Protein AF-A0A820EUN9-F1 (afdb_monomer)

Mean predicted aligned error: 24.23 Å

Foldseek 3Di:
DDFDDDPNFTWDWDADPQGKIWIWPGDPQQFIWIDHPPDPDTDTQEHHDATFQEWDQAPQRKIWGDHQQQQFIKIDRSVPVDNDIDTQEAPSDDDPFQLHAHRWHYWDADQQRWIWIQSFCLQFIWIGHPPRNGTDTQAADPDPPADHAHRWQYWDADPVGWIWICRFQQQFIWIQDPVHIDTDAQNVGDDLDLGTAHRWHDWDADPQGWIWIDRPVNRDIHTHGPPDLPLDWFAAFADAFLDWAWDLFWDFLWACVAQNAFWAEWTATQQRWIWIQHQVQQWIFIDGPPDSHGPDIQRPLGHRWHYWDAGNQRWIWIWRCAPPQFIWIDHVVDNDIDGQAGHNGTFLEWDQASQRKIWGDHQQQQFIWIDHSVDPDRDIDTQAADSDADDFQLTAHRWHYWDADNQRWIWTQGQVQQFIWIAGPPRSGTDTQEADPDPQEDHAHRWHYWDAHPVGKIWIRRQQLQFIWIAGPNYIDTRAQVVSDADDGRRTAHRWHYWGAHNQGWIWICSNNSSTIIIIGTDPLFKDFDALFQEWEADQQRKIWTFRFVVQWIFIDGPSDNHGPDIQHDQQNGWRYWDADPQRWIWTWSFAVQQFIWTDGPPDNDIDTQAHHPGTFNYWDQDLQRKIWGQPQQQQFIWIDRSVDPDRDIDTPAADSDDDDFQRTAHRWAAWDQALLRWIWIQSQVQQFIWTAGPPHNGTDTDAAPPDPPHDHAHRFHYWDADLLGWIKTDRFVQQFIWIQDPVGIDTDAQPPSDADDDLRHAHRWHYWYAHNQGWIWICRRVSRTIGTHDPDPDPPDDDDDDDDDDDDDDDDDDDDDDDDDPPPPDDDPDDDDDDDDDDDDDPPPPDDDDPQADPWQEWDQDSNRKIWIWRPAPQQFIWIDDPPPNDIHTFARHNGTFNYWDQDSNQWTWGDDQQQQFIWTDRGPPPDRYTDTDAAPSDADDFQRHAHRWAAWDADSQRWIWIQRQVQQFIWTDGPPRSGTDTPAAPPDPPADHAHRWHEWDADPVGWIWIRRFQQQFIWIQDPVHIDTDAQNVGADLRLRTAHRWHYWDADPQGWIWIRRPVNRDIHTHHDDDDDDDADDFDWDWDKDDDDDDPPDFDDLPDWIWTWIWTWHDDPDDDTDTATATETEDDDDDPDDDDDDPDDDDDGHYDYDYSPPDDPAGWDKDKDKDDDDDDDDDPPDDIGIDIDTDDTDDDPDDDDDDDDDDDDDDDDDDDDDDDDDDPDPPDDDPPPDDDDDDDDADDWDDDDPDPDTDGDDDDDDPDPPDDDDDDD

Structure (mmCIF, N/CA/C/O backbone):
data_AF-A0A820EUN9-F1
#
_entry.id   AF-A0A820EUN9-F1
#
loop_
_atom_site.group_PDB
_atom_site.id
_atom_site.type_symbol
_atom_site.label_atom_id
_atom_site.label_alt_id
_atom_site.label_comp_id
_atom_site.label_asym_id
_atom_site.label_entity_id
_atom_site.label_seq_id
_atom_site.pdbx_PDB_ins_code
_atom_site.Cartn_x
_atom_site.Cartn_y
_atom_site.Cartn_z
_atom_site.occupancy
_atom_site.B_iso_or_equiv
_atom_site.auth_seq_id
_atom_site.auth_comp_id
_atom_site.auth_asym_id
_atom_site.auth_atom_id
_atom_site.pdbx_PDB_model_num
ATOM 1 N N . MET A 1 1 ? 30.748 1.445 8.671 1.00 37.03 1 MET A N 1
ATOM 2 C CA . MET A 1 1 ? 32.093 1.255 9.266 1.00 37.03 1 MET A CA 1
ATOM 3 C C . MET A 1 1 ? 33.019 2.344 8.739 1.00 37.03 1 MET A C 1
ATOM 5 O O . MET A 1 1 ? 32.962 2.631 7.552 1.00 37.03 1 MET A O 1
ATOM 9 N N . VAL A 1 2 ? 33.843 2.969 9.583 1.00 28.66 2 VAL A N 1
ATOM 10 C CA . VAL A 1 2 ? 34.881 3.921 9.140 1.00 28.66 2 VAL A CA 1
ATOM 11 C C . VAL A 1 2 ? 36.218 3.408 9.662 1.00 28.66 2 VAL A C 1
ATOM 13 O O . VAL A 1 2 ? 36.414 3.381 10.872 1.00 28.66 2 VAL A O 1
ATOM 16 N N . SER A 1 3 ? 37.134 2.998 8.780 1.00 34.78 3 SER A N 1
ATOM 17 C CA . SER A 1 3 ? 38.537 2.785 9.157 1.00 34.78 3 SER A CA 1
ATOM 18 C C . SER A 1 3 ? 39.297 4.093 8.944 1.00 34.78 3 SER A C 1
ATOM 20 O O . SER A 1 3 ? 39.380 4.580 7.815 1.00 34.78 3 SER A O 1
ATOM 22 N N . ARG A 1 4 ? 39.856 4.679 10.004 1.00 33.19 4 ARG A N 1
ATOM 23 C CA . ARG A 1 4 ? 40.795 5.807 9.895 1.00 33.19 4 ARG A CA 1
ATOM 24 C C . ARG A 1 4 ? 42.144 5.365 10.447 1.00 33.19 4 ARG A C 1
ATOM 26 O O . ARG A 1 4 ? 42.209 4.839 11.553 1.00 33.19 4 ARG A O 1
ATOM 33 N N . TYR A 1 5 ? 43.213 5.618 9.696 1.00 35.75 5 TYR A N 1
ATOM 34 C CA . TYR A 1 5 ? 44.580 5.496 10.194 1.00 35.75 5 TYR A CA 1
ATOM 35 C C . TYR A 1 5 ? 44.823 6.590 11.239 1.00 35.75 5 TYR A C 1
ATOM 37 O O . TYR A 1 5 ? 44.956 7.763 10.896 1.00 35.75 5 TYR A O 1
ATOM 45 N N . PHE A 1 6 ? 44.888 6.215 12.514 1.00 30.58 6 PHE A N 1
ATOM 46 C CA . PHE A 1 6 ? 45.492 7.051 13.547 1.00 30.58 6 PHE A CA 1
ATOM 47 C C . PHE A 1 6 ? 46.858 6.449 13.881 1.00 30.58 6 PHE A C 1
ATOM 49 O O . PHE A 1 6 ? 46.941 5.344 14.404 1.00 30.58 6 PHE A O 1
ATOM 56 N N . ASN A 1 7 ? 47.935 7.175 13.562 1.00 33.03 7 ASN A N 1
ATOM 57 C CA . ASN A 1 7 ? 49.310 6.879 13.986 1.00 33.03 7 ASN A CA 1
ATOM 58 C C . ASN A 1 7 ? 49.749 5.411 13.802 1.00 33.03 7 ASN A C 1
ATOM 60 O O . ASN A 1 7 ? 49.967 4.700 14.780 1.00 33.03 7 ASN A O 1
ATOM 64 N N . ASN A 1 8 ? 49.911 4.967 12.550 1.00 39.81 8 ASN A N 1
ATOM 65 C CA . ASN A 1 8 ? 50.436 3.640 12.180 1.00 39.81 8 ASN A CA 1
ATOM 66 C C . ASN A 1 8 ? 49.661 2.414 12.710 1.00 39.81 8 ASN A C 1
ATOM 68 O O . ASN A 1 8 ? 50.105 1.291 12.481 1.00 39.81 8 ASN A O 1
ATOM 72 N N . ASN A 1 9 ? 48.500 2.595 13.345 1.00 47.59 9 ASN A N 1
ATOM 73 C CA . ASN A 1 9 ? 47.634 1.507 13.790 1.00 47.59 9 ASN A CA 1
ATOM 74 C C . ASN A 1 9 ? 46.301 1.544 13.028 1.00 47.59 9 ASN A C 1
ATOM 76 O O . ASN A 1 9 ? 45.636 2.581 12.962 1.00 47.59 9 ASN A O 1
ATOM 80 N N . ASN A 1 10 ? 45.914 0.402 12.450 1.00 53.12 10 ASN A N 1
ATOM 81 C CA . ASN A 1 10 ? 44.586 0.210 11.871 1.00 53.12 10 ASN A CA 1
ATOM 82 C C . ASN A 1 10 ? 43.562 0.202 13.005 1.00 53.12 10 ASN A C 1
ATOM 84 O O . ASN A 1 10 ? 43.618 -0.666 13.871 1.00 53.12 10 ASN A O 1
ATOM 88 N N . VAL A 1 11 ? 42.644 1.167 12.999 1.00 59.91 11 VAL A N 1
ATOM 89 C CA . VAL A 1 11 ? 41.525 1.209 13.941 1.00 59.91 11 VAL A CA 1
ATOM 90 C C . VAL A 1 11 ? 40.264 0.820 13.182 1.00 59.91 11 VAL A C 1
ATOM 92 O O . VAL A 1 11 ? 39.838 1.529 12.265 1.00 59.91 11 VAL A O 1
ATOM 95 N N . ILE A 1 12 ? 39.688 -0.323 13.552 1.00 68.81 12 ILE A N 1
ATOM 96 C CA . ILE A 1 12 ? 38.407 -0.800 13.027 1.00 68.81 12 ILE A CA 1
ATOM 97 C C . ILE A 1 12 ? 37.318 -0.477 14.038 1.00 68.81 12 ILE A C 1
ATOM 99 O O . ILE A 1 12 ? 37.486 -0.682 15.240 1.00 68.81 12 ILE A O 1
ATOM 103 N N . LEU A 1 13 ? 36.212 0.045 13.515 1.00 76.44 13 LEU A N 1
ATOM 104 C CA . LEU A 1 13 ? 35.053 0.493 14.267 1.00 76.44 13 LEU A CA 1
ATOM 105 C C . LEU A 1 13 ? 33.819 -0.285 13.817 1.00 76.44 13 LEU A C 1
ATOM 107 O O . LEU A 1 13 ? 33.477 -0.253 12.630 1.00 76.44 13 LEU A O 1
ATOM 111 N N . PHE A 1 14 ? 33.106 -0.875 14.769 1.00 77.56 14 PHE A N 1
ATOM 112 C CA . PHE A 1 14 ? 31.757 -1.391 14.564 1.00 77.56 14 PHE A CA 1
ATOM 113 C C . PHE A 1 14 ? 30.780 -0.649 15.477 1.00 77.56 14 PHE A C 1
ATOM 115 O O . PHE A 1 14 ? 31.081 -0.409 16.644 1.00 77.56 14 PHE A O 1
ATOM 122 N N . VAL A 1 15 ? 29.620 -0.271 14.942 1.00 75.81 15 VAL A N 1
ATOM 123 C CA . VAL A 1 15 ? 28.554 0.389 15.703 1.00 75.81 15 VAL A CA 1
ATOM 124 C C . VAL A 1 15 ? 27.322 -0.494 15.619 1.00 75.81 15 VAL A C 1
ATOM 126 O O . VAL A 1 15 ? 26.925 -0.888 14.527 1.00 75.81 15 VAL A O 1
ATOM 129 N N . THR A 1 16 ? 26.766 -0.828 16.776 1.00 75.31 16 THR A N 1
ATOM 130 C CA . THR A 1 16 ? 25.530 -1.611 16.894 1.00 75.31 16 THR A CA 1
ATOM 131 C C . THR A 1 16 ? 24.297 -0.717 16.755 1.00 75.31 16 THR A C 1
ATOM 133 O O . THR A 1 16 ? 24.375 0.491 16.984 1.00 75.31 16 THR A O 1
ATOM 136 N N . ASP A 1 17 ? 23.136 -1.312 16.479 1.00 66.06 17 ASP A N 1
ATOM 137 C CA . ASP A 1 17 ? 21.854 -0.593 16.387 1.00 66.06 17 ASP A CA 1
ATOM 138 C C . ASP A 1 17 ? 21.436 0.077 17.708 1.00 66.06 17 ASP A C 1
ATOM 140 O O . ASP A 1 17 ? 20.682 1.047 17.715 1.00 66.06 17 ASP A O 1
ATOM 144 N N . THR A 1 18 ? 21.955 -0.398 18.846 1.00 69.81 18 THR A N 1
ATOM 145 C CA . THR A 1 18 ? 21.745 0.222 20.164 1.00 69.81 18 THR A CA 1
ATOM 146 C C . THR A 1 18 ? 22.641 1.440 20.405 1.00 69.81 18 THR A C 1
ATOM 148 O O . THR A 1 18 ? 22.546 2.064 21.460 1.00 69.81 18 THR A O 1
ATOM 151 N N . GLY A 1 19 ? 23.510 1.787 19.449 1.00 71.06 19 GLY A N 1
ATOM 152 C CA . GLY A 1 19 ? 24.453 2.900 19.545 1.00 71.06 19 GLY A CA 1
ATOM 153 C C . GLY A 1 19 ? 25.749 2.570 20.292 1.00 71.06 19 GLY A C 1
ATOM 154 O O . GLY A 1 19 ? 26.539 3.479 20.546 1.00 71.06 19 GLY A O 1
ATOM 155 N N . ASP A 1 20 ? 25.995 1.299 20.637 1.00 81.25 20 ASP A N 1
ATOM 156 C CA . ASP A 1 20 ? 27.272 0.892 21.229 1.00 81.25 20 ASP A CA 1
ATOM 157 C C . ASP A 1 20 ? 28.369 0.851 20.167 1.00 81.25 20 ASP A C 1
ATOM 159 O O . ASP A 1 20 ? 28.177 0.308 19.074 1.00 81.25 20 ASP A O 1
ATOM 163 N N . ILE A 1 21 ? 29.534 1.382 20.525 1.00 82.62 21 ILE A N 1
ATOM 164 C CA . ILE A 1 21 ? 30.688 1.532 19.648 1.00 82.62 21 ILE A CA 1
ATOM 165 C C . ILE A 1 21 ? 31.792 0.578 20.105 1.00 82.62 21 ILE A C 1
ATOM 167 O O . ILE A 1 21 ? 32.268 0.674 21.235 1.00 82.62 21 ILE A O 1
ATOM 171 N N . TYR A 1 22 ? 32.233 -0.304 19.214 1.00 83.94 22 TYR A N 1
ATOM 172 C CA . TYR A 1 22 ? 33.340 -1.229 19.434 1.00 83.94 22 TYR A CA 1
ATOM 173 C C . TYR A 1 22 ? 34.546 -0.804 18.602 1.00 83.94 22 TYR A C 1
ATOM 175 O O . TYR A 1 22 ? 34.419 -0.553 17.402 1.00 83.94 22 TYR A O 1
ATOM 183 N N . VAL A 1 23 ? 35.710 -0.728 19.242 1.00 83.12 23 VAL A N 1
ATOM 184 C CA . VAL A 1 23 ? 36.956 -0.262 18.627 1.00 83.12 23 VAL A CA 1
ATOM 185 C C . VAL A 1 23 ? 38.078 -1.246 18.929 1.00 83.12 23 VAL A C 1
ATOM 187 O O . VAL A 1 23 ? 38.307 -1.573 20.095 1.00 83.12 23 VAL A O 1
ATOM 190 N N . ASP A 1 24 ? 38.813 -1.683 17.904 1.00 81.31 24 ASP A N 1
ATOM 191 C CA . ASP A 1 24 ? 40.098 -2.360 18.121 1.00 81.31 24 ASP A CA 1
ATOM 192 C C . ASP A 1 24 ? 41.135 -1.350 18.633 1.00 81.31 24 ASP A C 1
ATOM 194 O O . ASP A 1 24 ? 41.445 -0.364 17.961 1.00 81.31 24 ASP A O 1
ATOM 198 N N . ASN A 1 25 ? 41.672 -1.596 19.832 1.00 71.31 25 ASN A N 1
ATOM 199 C CA . ASN A 1 25 ? 42.659 -0.728 20.469 1.00 71.31 25 ASN A CA 1
ATOM 200 C C . ASN A 1 25 ? 44.118 -1.137 20.149 1.00 71.31 25 ASN A C 1
ATOM 202 O O . ASN A 1 25 ? 45.061 -0.680 20.801 1.00 71.31 25 ASN A O 1
ATOM 206 N N . GLY A 1 26 ? 44.315 -1.982 19.130 1.00 62.03 26 GLY A N 1
ATOM 207 C CA . GLY A 1 26 ? 45.585 -2.207 18.443 1.00 62.03 26 GLY A CA 1
ATOM 208 C C . GLY A 1 26 ? 46.664 -2.966 19.235 1.00 62.03 26 GLY A C 1
ATOM 209 O O . GLY A 1 26 ? 46.439 -3.520 20.315 1.00 62.03 26 GLY A O 1
ATOM 210 N N . TYR A 1 27 ? 47.884 -2.980 18.671 1.00 57.69 27 TYR A N 1
ATOM 211 C CA . TYR A 1 27 ? 49.023 -3.829 19.081 1.00 57.69 27 TYR A CA 1
ATOM 212 C C . TYR A 1 27 ? 49.457 -3.646 20.548 1.00 57.69 27 TYR A C 1
ATOM 214 O O . TYR A 1 27 ? 50.031 -4.558 21.138 1.00 57.69 27 TYR A O 1
ATOM 222 N N . SER A 1 28 ? 49.205 -2.477 21.145 1.00 56.16 28 SER A N 1
ATOM 223 C CA . SER A 1 28 ? 49.666 -2.125 22.493 1.00 56.16 28 SER A CA 1
ATOM 224 C C . SER A 1 28 ? 48.786 -2.673 23.618 1.00 56.16 28 SER A C 1
ATOM 226 O O . SER A 1 28 ? 49.301 -2.890 24.711 1.00 56.16 28 SER A O 1
ATOM 228 N N . ASN A 1 29 ? 47.493 -2.914 23.369 1.00 62.09 29 ASN A N 1
ATOM 229 C CA . ASN A 1 29 ? 46.541 -3.341 24.403 1.00 62.09 29 ASN A CA 1
ATOM 230 C C . ASN A 1 29 ? 45.864 -4.690 24.119 1.00 62.09 29 ASN A C 1
ATOM 232 O O . ASN A 1 29 ? 45.237 -5.223 25.035 1.00 62.09 29 ASN A O 1
ATOM 236 N N . SER A 1 30 ? 46.020 -5.257 22.909 1.00 74.75 30 SER A N 1
ATOM 237 C CA . SER A 1 30 ? 45.585 -6.629 22.579 1.00 74.75 30 SER A CA 1
ATOM 238 C C . SER A 1 30 ? 44.122 -6.896 22.969 1.00 74.75 30 SER A C 1
ATOM 240 O O . SER A 1 30 ? 43.786 -7.923 23.567 1.00 74.75 30 SER A O 1
ATOM 242 N N . ARG A 1 31 ? 43.248 -5.913 22.713 1.00 79.81 31 ARG A N 1
ATOM 243 C CA . ARG A 1 31 ? 41.840 -5.960 23.110 1.00 79.81 31 ARG A CA 1
ATOM 244 C C . ARG A 1 31 ? 40.953 -5.048 22.263 1.00 79.81 31 ARG A C 1
ATOM 246 O O . ARG A 1 31 ? 41.402 -4.004 21.792 1.00 79.81 31 ARG A O 1
ATOM 253 N N . VAL A 1 32 ? 39.678 -5.412 22.171 1.00 84.56 32 VAL A N 1
ATOM 254 C CA . VAL A 1 32 ? 38.601 -4.554 21.660 1.00 84.56 32 VAL A CA 1
ATOM 255 C C . VAL A 1 32 ? 37.909 -3.888 22.841 1.00 84.56 32 VAL A C 1
ATOM 257 O O . VAL A 1 32 ? 37.566 -4.558 23.816 1.00 84.56 32 VAL A O 1
ATOM 260 N N . ASP A 1 33 ? 37.702 -2.580 22.744 1.00 85.12 33 ASP A N 1
ATOM 261 C CA . ASP A 1 33 ? 37.037 -1.762 23.755 1.00 85.12 33 ASP A CA 1
ATOM 262 C C . ASP A 1 33 ? 35.626 -1.370 23.284 1.00 85.12 33 ASP A C 1
ATOM 264 O O . ASP A 1 33 ? 35.404 -1.106 22.101 1.00 85.12 33 ASP A O 1
ATOM 268 N N . LYS A 1 34 ? 34.674 -1.321 24.222 1.00 85.31 34 LYS A N 1
ATOM 269 C CA . LYS A 1 34 ? 33.277 -0.926 24.012 1.00 85.31 34 LYS A CA 1
ATOM 270 C C . LYS A 1 34 ? 32.988 0.414 24.689 1.00 85.31 34 LYS A C 1
ATOM 272 O O . LYS A 1 34 ? 33.252 0.574 25.881 1.00 85.31 34 LYS A O 1
ATOM 277 N N . TRP A 1 35 ? 32.375 1.338 23.957 1.00 84.62 35 TRP A N 1
ATOM 278 C CA . TRP A 1 35 ? 31.756 2.561 24.470 1.00 84.62 35 TRP A CA 1
ATOM 279 C C . TRP A 1 35 ? 30.239 2.441 24.367 1.00 84.62 35 TRP A C 1
ATOM 281 O O . TRP A 1 35 ? 29.717 2.064 23.320 1.00 84.62 35 TRP A O 1
ATOM 291 N N . THR A 1 36 ? 29.540 2.788 25.444 1.00 77.81 36 THR A N 1
ATOM 292 C CA . THR A 1 36 ? 28.076 2.918 25.433 1.00 77.81 36 THR A CA 1
ATOM 293 C C . THR A 1 36 ? 27.695 4.367 25.151 1.00 77.81 36 THR A C 1
ATOM 295 O O . THR A 1 36 ? 28.431 5.273 25.546 1.00 77.81 36 THR A O 1
ATOM 298 N N . SER A 1 37 ? 26.552 4.604 24.503 1.00 60.75 37 SER A N 1
ATOM 299 C CA . SER A 1 37 ? 26.139 5.920 23.974 1.00 60.75 37 SER A CA 1
ATOM 300 C C . SER A 1 37 ? 26.116 7.074 24.996 1.00 60.75 37 SER A C 1
ATOM 302 O O . SER A 1 37 ? 26.080 8.236 24.602 1.00 60.75 37 SER A O 1
ATOM 304 N N . ASN A 1 38 ? 26.167 6.769 26.299 1.00 59.81 38 ASN A N 1
ATOM 305 C CA . ASN A 1 38 ? 26.073 7.730 27.401 1.00 59.81 38 ASN A CA 1
ATOM 306 C C . ASN A 1 38 ? 27.348 7.818 28.269 1.00 59.81 38 ASN A C 1
ATOM 308 O O . ASN A 1 38 ? 27.311 8.443 29.330 1.00 59.81 38 ASN A O 1
ATOM 312 N N . THR A 1 39 ? 28.468 7.194 27.873 1.00 64.81 39 THR A N 1
ATOM 313 C CA . THR A 1 39 ? 29.705 7.166 28.678 1.00 64.81 39 THR A CA 1
ATOM 314 C C . THR A 1 39 ? 30.912 7.741 27.939 1.00 64.81 39 THR A C 1
ATOM 316 O O . THR A 1 39 ? 31.149 7.465 26.768 1.00 64.81 39 THR A O 1
ATOM 319 N N . THR A 1 40 ? 31.743 8.508 28.651 1.00 71.75 40 THR A N 1
ATOM 320 C CA . THR A 1 40 ? 33.036 9.003 28.138 1.00 71.75 40 THR A CA 1
ATOM 321 C C . THR A 1 40 ? 34.181 8.000 28.325 1.00 71.75 40 THR A C 1
ATOM 323 O O . THR A 1 40 ? 35.262 8.192 27.771 1.00 71.75 40 THR A O 1
ATOM 326 N N . SER A 1 41 ? 33.955 6.920 29.080 1.00 72.69 41 SER A N 1
ATOM 327 C CA . SER A 1 41 ? 34.908 5.830 29.315 1.00 72.69 41 SER A CA 1
ATOM 328 C C . SER A 1 41 ? 34.514 4.555 28.567 1.00 72.69 41 SER A C 1
ATOM 330 O O . SER A 1 41 ? 33.331 4.200 28.548 1.00 72.69 41 SER A O 1
ATOM 332 N N . SER A 1 42 ? 35.506 3.847 28.018 1.00 79.69 42 SER A N 1
ATOM 333 C CA . SER A 1 42 ? 35.346 2.490 27.489 1.00 79.69 42 SER A CA 1
ATOM 334 C C . SER A 1 42 ? 35.486 1.416 28.557 1.00 79.69 42 SER A C 1
ATOM 336 O O . SER A 1 42 ? 36.167 1.601 29.567 1.00 79.69 42 SER A O 1
ATOM 338 N N . ILE A 1 43 ? 34.903 0.254 28.271 1.00 81.88 43 ILE A N 1
ATOM 339 C CA . ILE A 1 43 ? 35.167 -1.003 28.973 1.00 81.88 43 ILE A CA 1
ATOM 340 C C . ILE A 1 43 ? 35.787 -2.030 28.008 1.00 81.88 43 ILE A C 1
ATOM 342 O O . ILE A 1 43 ? 35.388 -2.068 26.842 1.00 81.88 43 ILE A O 1
ATOM 346 N N . PRO A 1 44 ? 36.741 -2.869 28.451 1.00 80.88 44 PRO A N 1
ATOM 347 C CA . PRO A 1 44 ? 37.246 -3.973 27.636 1.00 80.88 44 PRO A CA 1
ATOM 348 C C . PRO A 1 44 ? 36.132 -4.968 27.294 1.00 80.88 44 PRO A C 1
ATOM 350 O O . PRO A 1 44 ? 35.441 -5.448 28.189 1.00 80.88 44 PRO A O 1
ATOM 353 N N . ALA A 1 45 ? 35.979 -5.278 26.008 1.00 78.62 45 ALA A N 1
ATOM 354 C CA . ALA A 1 45 ? 34.972 -6.201 25.482 1.00 78.62 45 ALA A CA 1
ATOM 355 C C . ALA A 1 45 ? 35.554 -7.582 25.139 1.00 78.62 45 ALA A C 1
ATOM 357 O O . ALA A 1 45 ? 34.897 -8.603 25.323 1.00 78.62 45 ALA A O 1
ATOM 358 N N . MET A 1 46 ? 36.795 -7.644 24.647 1.00 81.94 46 MET A N 1
ATOM 359 C CA . MET A 1 46 ? 37.466 -8.907 24.314 1.00 81.94 46 MET A CA 1
ATOM 360 C C . MET A 1 46 ? 38.980 -8.736 24.389 1.00 81.94 46 MET A C 1
ATOM 362 O O . MET A 1 46 ? 39.502 -7.784 23.820 1.00 81.94 46 MET A O 1
ATOM 366 N N . TYR A 1 47 ? 39.681 -9.676 25.028 1.00 79.88 47 TYR A N 1
ATOM 367 C CA . TYR A 1 47 ? 41.144 -9.776 24.990 1.00 79.88 47 TYR A CA 1
ATOM 368 C C . TYR A 1 47 ? 41.565 -10.811 23.948 1.00 79.88 47 TYR A C 1
ATOM 370 O O . TYR A 1 47 ? 40.988 -11.894 23.901 1.00 79.88 47 TYR A O 1
ATOM 378 N N . MET A 1 48 ? 42.573 -10.508 23.135 1.00 77.75 48 MET A N 1
ATOM 379 C CA . MET A 1 48 ? 43.005 -11.366 22.029 1.00 77.75 48 MET A CA 1
ATOM 380 C C . MET A 1 48 ? 44.515 -11.310 21.831 1.00 77.75 48 MET A C 1
ATOM 382 O O . MET A 1 48 ? 45.147 -10.294 22.081 1.00 77.75 48 MET A O 1
ATOM 386 N N . CYS A 1 49 ? 45.110 -12.391 21.337 1.00 68.19 49 CYS A N 1
ATOM 387 C CA . CYS A 1 49 ? 46.503 -12.370 20.908 1.00 68.19 49 CYS A CA 1
ATOM 388 C C . CYS A 1 49 ? 46.543 -11.934 19.439 1.00 68.19 49 CYS A C 1
ATOM 390 O O . CYS A 1 49 ? 46.400 -12.776 18.564 1.00 68.19 49 CYS A O 1
ATOM 392 N N . GLY A 1 50 ? 46.700 -10.638 19.156 1.00 72.75 50 GLY A N 1
ATOM 393 C CA . GLY A 1 50 ? 46.815 -10.120 17.784 1.00 72.75 50 GLY A CA 1
ATOM 394 C C . GLY A 1 50 ? 45.946 -8.895 17.496 1.00 72.75 50 GLY A C 1
ATOM 395 O O . GLY A 1 50 ? 45.280 -8.375 18.383 1.00 72.75 50 GLY A O 1
ATOM 396 N N . GLN A 1 51 ? 45.999 -8.428 16.247 1.00 76.81 51 GLN A N 1
ATOM 397 C CA . GLN A 1 51 ? 45.191 -7.314 15.741 1.00 76.81 51 GLN A CA 1
ATOM 398 C C . GLN A 1 51 ? 43.935 -7.815 15.036 1.00 76.81 51 GLN A C 1
ATOM 400 O O . GLN A 1 51 ? 43.977 -8.838 14.344 1.00 76.81 51 GLN A O 1
ATOM 405 N N . CYS A 1 52 ? 42.862 -7.036 15.146 1.00 83.00 52 CYS A N 1
ATOM 406 C CA . CYS A 1 52 ? 41.602 -7.320 14.493 1.00 83.00 52 CYS A CA 1
ATOM 407 C C . CYS A 1 52 ? 41.526 -6.637 13.125 1.00 83.00 52 CYS A C 1
ATOM 409 O O . CYS A 1 52 ? 41.655 -5.419 13.033 1.00 83.00 52 CYS A O 1
ATOM 411 N N . TYR A 1 53 ? 41.294 -7.403 12.056 1.00 83.06 53 TYR A N 1
ATOM 412 C CA . TYR A 1 53 ? 41.195 -6.872 10.684 1.00 83.06 53 TYR A CA 1
ATOM 413 C C . TYR A 1 53 ? 39.764 -6.847 10.127 1.00 83.06 53 TYR A C 1
ATOM 415 O O . TYR A 1 53 ? 39.516 -6.292 9.056 1.00 83.06 53 TYR A O 1
ATOM 423 N N . GLY A 1 54 ? 38.816 -7.377 10.889 1.00 86.50 54 GLY A N 1
ATOM 424 C CA . GLY A 1 54 ? 37.389 -7.365 10.624 1.00 86.50 54 GLY A CA 1
ATOM 425 C C . GLY A 1 54 ? 36.667 -7.557 11.946 1.00 86.50 54 GLY A C 1
ATOM 426 O O . GLY A 1 54 ? 37.001 -8.469 12.699 1.00 86.50 54 GLY A O 1
ATOM 427 N N . LEU A 1 55 ? 35.719 -6.669 12.235 1.00 87.44 55 LEU A N 1
ATOM 428 C CA . LEU A 1 55 ? 34.999 -6.614 13.501 1.00 87.44 55 LEU A CA 1
ATOM 429 C C . LEU A 1 55 ? 33.501 -6.640 13.211 1.00 87.44 55 LEU A C 1
ATOM 431 O O . LEU A 1 55 ? 33.021 -5.839 12.409 1.00 87.44 55 LEU A O 1
ATOM 435 N N . PHE A 1 56 ? 32.772 -7.535 13.867 1.00 88.81 56 PHE A N 1
ATOM 436 C CA . PHE A 1 56 ? 31.323 -7.634 13.715 1.00 88.81 56 PHE A CA 1
ATOM 437 C C . PHE A 1 56 ? 30.686 -8.038 15.040 1.00 88.81 56 PHE A C 1
ATOM 439 O O . PHE A 1 56 ? 31.233 -8.882 15.748 1.00 88.81 56 PHE A O 1
ATOM 446 N N . VAL A 1 57 ? 29.543 -7.448 15.383 1.00 87.06 57 VAL A N 1
ATOM 447 C CA . VAL A 1 57 ? 28.725 -7.894 16.517 1.00 87.06 57 VAL A CA 1
ATOM 448 C C . VAL A 1 57 ? 27.413 -8.415 15.961 1.00 87.06 57 VAL A C 1
ATOM 450 O O . VAL A 1 57 ? 26.699 -7.677 15.287 1.00 87.06 57 VAL A O 1
ATOM 453 N N . ASP A 1 58 ? 27.114 -9.686 16.217 1.00 84.88 58 ASP A N 1
ATOM 454 C CA . ASP A 1 58 ? 25.871 -10.297 15.749 1.00 84.88 58 ASP A CA 1
ATOM 455 C C . ASP A 1 58 ? 24.662 -9.932 16.629 1.00 84.88 58 ASP A C 1
ATOM 457 O O . ASP A 1 58 ? 24.778 -9.356 17.715 1.00 84.88 58 ASP A O 1
ATOM 461 N N . ILE A 1 59 ? 23.474 -10.342 16.180 1.00 81.25 59 ILE A N 1
ATOM 462 C CA . ILE A 1 59 ? 22.198 -10.137 16.885 1.00 81.25 59 ILE A CA 1
ATOM 463 C C . ILE A 1 59 ? 22.144 -10.795 18.279 1.00 81.25 59 ILE A C 1
ATOM 465 O O . ILE A 1 59 ? 21.291 -10.465 19.107 1.00 81.25 59 ILE A O 1
ATOM 469 N N . THR A 1 60 ? 23.049 -11.733 18.574 1.00 82.69 60 THR A N 1
ATOM 470 C CA . THR A 1 60 ? 23.159 -12.385 19.886 1.00 82.69 60 THR A CA 1
ATOM 471 C C . THR A 1 60 ? 24.087 -11.638 20.838 1.00 82.69 60 THR A C 1
ATOM 473 O O . THR A 1 60 ? 24.201 -12.034 22.001 1.00 82.69 60 THR A O 1
ATOM 476 N N . ASN A 1 61 ? 24.657 -10.505 20.415 1.00 82.50 61 ASN A N 1
ATOM 477 C CA . ASN A 1 61 ? 25.685 -9.765 21.143 1.00 82.50 61 ASN A CA 1
ATOM 478 C C . ASN A 1 61 ? 27.005 -10.555 21.250 1.00 82.50 61 ASN A C 1
ATOM 480 O O . ASN A 1 61 ? 27.728 -10.460 22.246 1.00 82.50 61 ASN A O 1
ATOM 484 N N . THR A 1 62 ? 27.323 -11.365 20.239 1.00 87.25 62 THR A N 1
ATOM 485 C CA . THR A 1 62 ? 28.623 -12.030 20.122 1.00 87.25 62 THR A CA 1
ATOM 486 C C . THR A 1 62 ? 29.532 -11.190 19.236 1.00 87.25 62 THR A C 1
ATOM 488 O O . THR A 1 62 ? 29.174 -10.838 18.114 1.00 87.25 62 THR A O 1
ATOM 491 N N . LEU A 1 63 ? 30.703 -10.838 19.767 1.00 89.00 63 LEU A N 1
ATOM 492 C CA . LEU A 1 63 ? 31.726 -10.068 19.074 1.00 89.00 63 LEU A CA 1
ATOM 493 C C . LEU A 1 63 ? 32.641 -11.027 18.311 1.00 89.00 63 LEU A C 1
ATOM 495 O O . LEU A 1 63 ? 33.192 -11.946 18.913 1.00 89.00 63 LEU A O 1
ATOM 499 N N . TYR A 1 64 ? 32.833 -10.787 17.018 1.00 91.12 64 TYR A N 1
ATOM 500 C CA . TYR A 1 64 ? 33.726 -11.539 16.141 1.00 91.12 64 TYR A CA 1
ATOM 501 C C . TYR A 1 64 ? 34.910 -10.681 15.734 1.00 91.12 64 TYR A C 1
ATOM 503 O O . TYR A 1 64 ? 34.778 -9.472 15.530 1.00 91.12 64 TYR A O 1
ATOM 511 N N . CYS A 1 65 ? 36.055 -11.334 15.585 1.00 90.69 65 CYS A N 1
ATOM 512 C CA . CYS A 1 65 ? 37.283 -10.700 15.167 1.00 90.69 65 CYS A CA 1
ATOM 513 C C . CYS A 1 65 ? 38.090 -11.605 14.234 1.00 90.69 65 CYS A C 1
ATOM 515 O O . CYS A 1 65 ? 38.398 -12.744 14.590 1.00 90.69 65 CYS A O 1
ATOM 517 N N . SER A 1 66 ? 38.467 -11.106 13.056 1.00 91.25 66 SER A N 1
ATOM 518 C CA . SER A 1 66 ? 39.424 -11.792 12.183 1.00 91.25 66 SER A CA 1
ATOM 519 C C . SER A 1 66 ? 40.863 -11.442 12.565 1.00 91.25 66 SER A C 1
ATOM 521 O O . SER A 1 66 ? 41.279 -10.280 12.577 1.00 91.25 66 SER A O 1
ATOM 523 N N . LEU A 1 67 ? 41.638 -12.476 12.881 1.00 88.62 67 LEU A N 1
ATOM 524 C CA . LEU A 1 67 ? 43.043 -12.383 13.242 1.00 88.62 67 LEU A CA 1
ATOM 525 C C . LEU A 1 67 ? 43.894 -12.639 12.001 1.00 88.62 67 LEU A C 1
ATOM 527 O O . LEU A 1 67 ? 44.218 -13.781 11.667 1.00 88.62 67 LEU A O 1
ATOM 531 N N . PHE A 1 68 ? 44.289 -11.556 11.337 1.00 81.62 68 PHE A N 1
ATOM 532 C CA . PHE A 1 68 ? 45.095 -11.589 10.114 1.00 81.62 68 PHE A CA 1
ATOM 533 C C . PHE A 1 68 ? 46.356 -12.458 10.262 1.00 81.62 68 PHE A C 1
ATOM 535 O O . PHE A 1 68 ? 46.576 -13.372 9.470 1.00 81.62 68 PHE A O 1
ATOM 542 N N . THR A 1 69 ? 47.132 -12.240 11.331 1.00 81.25 69 THR A N 1
ATOM 543 C CA . THR A 1 69 ? 48.415 -12.927 11.578 1.00 81.25 69 THR A CA 1
ATOM 544 C C . THR A 1 69 ? 48.280 -14.384 12.008 1.00 81.25 69 THR A C 1
ATOM 546 O O . THR A 1 69 ? 49.243 -15.132 11.894 1.00 81.25 69 THR A O 1
ATOM 549 N N . TYR A 1 70 ? 47.119 -14.780 12.534 1.00 87.50 70 TYR A N 1
ATOM 550 C CA . TYR A 1 70 ? 46.865 -16.146 13.006 1.00 87.50 70 TYR A CA 1
ATOM 551 C C . TYR A 1 70 ? 46.010 -16.951 12.031 1.00 87.50 70 TYR A C 1
ATOM 553 O O . TYR A 1 70 ? 45.753 -18.122 12.284 1.00 87.50 70 TYR A O 1
ATOM 561 N N . HIS A 1 71 ? 45.583 -16.339 10.922 1.00 91.62 71 HIS A N 1
ATOM 562 C CA . HIS A 1 71 ? 44.784 -16.974 9.875 1.00 91.62 71 HIS A CA 1
ATOM 563 C C . HIS A 1 71 ? 43.498 -17.627 10.413 1.00 91.62 71 HIS A C 1
ATOM 565 O O . HIS A 1 71 ? 43.127 -18.741 10.036 1.00 91.62 71 HIS A O 1
ATOM 571 N N . GLN A 1 72 ? 42.847 -16.934 11.348 1.00 92.44 72 GLN A N 1
ATOM 572 C CA . GLN A 1 72 ? 41.706 -17.422 12.120 1.00 92.44 72 GLN A CA 1
ATOM 573 C C . GLN A 1 72 ? 40.675 -16.312 12.329 1.00 92.44 72 GLN A C 1
ATOM 575 O O . GLN A 1 72 ? 41.011 -15.129 12.315 1.00 92.44 72 GLN A O 1
ATOM 580 N N . VAL A 1 73 ? 39.427 -16.694 12.581 1.00 92.94 73 VAL A N 1
ATOM 581 C CA . VAL A 1 73 ? 38.378 -15.815 13.107 1.00 92.94 73 VAL A CA 1
ATOM 582 C C . VAL A 1 73 ? 37.998 -16.314 14.493 1.00 92.94 73 VAL A C 1
ATOM 584 O O . VAL A 1 73 ? 37.743 -17.507 14.674 1.00 92.94 73 VAL A O 1
ATOM 587 N N . ILE A 1 74 ? 37.973 -15.407 15.467 1.00 90.81 74 ILE A N 1
ATOM 588 C CA . ILE A 1 74 ? 37.605 -15.683 16.856 1.00 90.81 74 ILE A CA 1
ATOM 589 C C . ILE A 1 74 ? 36.290 -14.995 17.226 1.00 90.81 74 ILE A C 1
ATOM 591 O O . ILE A 1 74 ? 35.928 -13.982 16.630 1.00 90.81 74 ILE A O 1
ATOM 595 N N . SER A 1 75 ? 35.589 -15.525 18.227 1.00 90.50 75 SER A N 1
ATOM 596 C CA . SER A 1 75 ? 34.352 -14.947 18.760 1.00 90.50 75 SER A CA 1
ATOM 597 C C . SER A 1 75 ? 34.348 -14.894 20.291 1.00 90.50 75 SER A C 1
ATOM 599 O O . SER A 1 75 ? 34.996 -15.713 20.944 1.00 90.50 75 SER A O 1
ATOM 601 N N . ASN A 1 76 ? 33.631 -13.933 20.876 1.00 87.12 76 ASN A N 1
ATOM 602 C CA . ASN A 1 76 ? 33.419 -13.804 22.319 1.00 87.12 76 ASN A CA 1
ATOM 603 C C . ASN A 1 76 ? 31.995 -13.295 22.597 1.00 87.12 76 ASN A C 1
ATOM 605 O O . ASN A 1 76 ? 31.605 -12.216 22.140 1.00 87.12 76 ASN A O 1
ATOM 609 N N . SER A 1 77 ? 31.222 -14.064 23.368 1.00 81.50 77 SER A N 1
ATOM 610 C CA . SER A 1 77 ? 29.852 -13.697 23.735 1.00 81.50 77 SER A CA 1
ATOM 611 C C . SER A 1 77 ? 29.829 -12.658 24.855 1.00 81.50 77 SER A C 1
ATOM 613 O O . SER A 1 77 ? 30.164 -12.947 26.006 1.00 81.50 77 SER A O 1
ATOM 615 N N . GLN A 1 78 ? 29.329 -11.460 24.548 1.00 73.81 78 GLN A N 1
ATOM 616 C CA . GLN A 1 78 ? 29.280 -10.344 25.497 1.00 73.81 78 GLN A CA 1
ATOM 617 C C . GLN A 1 78 ? 28.191 -10.511 26.573 1.00 73.81 78 GLN A C 1
ATOM 619 O O . GLN A 1 78 ? 28.137 -9.732 27.521 1.00 73.81 78 GLN A O 1
ATOM 624 N N . ARG A 1 79 ? 27.321 -11.531 26.465 1.00 60.09 79 ARG A N 1
ATOM 625 C CA . ARG A 1 79 ? 26.237 -11.794 27.433 1.00 60.09 79 ARG A CA 1
ATOM 626 C C . ARG A 1 79 ? 26.694 -12.505 28.709 1.00 60.09 79 ARG A C 1
ATOM 628 O O . ARG A 1 79 ? 25.976 -12.451 29.701 1.00 60.09 79 ARG A O 1
ATOM 635 N N . GLN A 1 80 ? 27.846 -13.180 28.702 1.00 52.88 80 GLN A N 1
ATOM 636 C CA . GLN A 1 80 ? 28.274 -14.024 29.830 1.00 52.88 80 GLN A CA 1
ATOM 637 C C . GLN A 1 80 ? 29.323 -13.383 30.751 1.00 52.88 80 GLN A C 1
ATOM 639 O O . GLN A 1 80 ? 29.755 -14.025 31.705 1.00 52.88 80 GLN A O 1
ATOM 644 N N . GLY A 1 81 ? 29.779 -12.153 30.478 1.00 52.94 81 GLY A N 1
ATOM 645 C CA . GLY A 1 81 ? 30.894 -11.545 31.226 1.00 52.94 81 GLY A CA 1
ATOM 646 C C . GLY A 1 81 ? 32.199 -12.360 31.155 1.00 52.94 81 GLY A C 1
ATOM 647 O O . GLY A 1 81 ? 33.086 -12.188 31.989 1.00 52.94 81 GLY A O 1
ATOM 648 N N . SER A 1 82 ? 32.299 -13.279 30.189 1.00 56.72 82 SER A N 1
ATOM 649 C CA . SER A 1 82 ? 33.431 -14.179 30.000 1.00 56.72 82 SER A CA 1
ATOM 650 C C . SER A 1 82 ? 34.463 -13.540 29.075 1.00 56.72 82 SER A C 1
ATOM 652 O O . SER A 1 82 ? 34.163 -13.198 27.935 1.00 56.72 82 SER A O 1
ATOM 654 N N . ASN A 1 83 ? 35.714 -13.452 29.526 1.00 63.47 83 ASN A N 1
ATOM 655 C CA . ASN A 1 83 ? 36.832 -12.991 28.694 1.00 63.47 83 ASN A CA 1
ATOM 656 C C . ASN A 1 83 ? 37.374 -14.087 27.751 1.00 63.47 83 ASN A C 1
ATOM 658 O O . ASN A 1 83 ? 38.363 -13.857 27.057 1.00 63.47 83 ASN A O 1
ATOM 662 N N . ALA A 1 84 ? 36.769 -15.281 27.733 1.00 67.50 84 ALA A N 1
ATOM 663 C CA . ALA A 1 84 ? 37.224 -16.402 26.914 1.00 67.50 84 ALA A CA 1
ATOM 664 C C . ALA A 1 84 ? 36.694 -16.295 25.476 1.00 67.50 84 ALA A C 1
ATOM 666 O O . ALA A 1 84 ? 35.490 -16.163 25.260 1.00 67.50 84 ALA A O 1
ATOM 667 N N . TRP A 1 85 ? 37.596 -16.355 24.496 1.00 82.56 85 TRP A N 1
ATOM 668 C CA . TRP A 1 85 ? 37.273 -16.385 23.068 1.00 82.56 85 TRP A CA 1
ATOM 669 C C . TRP A 1 85 ? 37.379 -17.807 22.499 1.00 82.56 85 TRP A C 1
ATOM 671 O O . TRP A 1 85 ? 38.098 -18.651 23.034 1.00 82.56 85 TRP A O 1
ATOM 681 N N . THR A 1 86 ? 36.668 -18.071 21.404 1.00 88.00 86 THR A N 1
ATOM 682 C CA . THR A 1 86 ? 36.677 -19.353 20.677 1.00 88.00 86 THR A CA 1
ATOM 683 C C . THR A 1 86 ? 37.016 -19.142 19.206 1.00 88.00 86 THR A C 1
ATOM 685 O O . THR A 1 86 ? 36.673 -18.107 18.641 1.00 88.00 86 THR A O 1
ATOM 688 N N . ILE A 1 87 ? 37.685 -20.112 18.575 1.00 89.50 87 ILE A N 1
ATOM 689 C CA . ILE A 1 87 ? 37.952 -20.095 17.128 1.00 89.50 87 ILE A CA 1
ATOM 690 C C . ILE A 1 87 ? 36.697 -20.576 16.401 1.00 89.50 87 ILE A C 1
ATOM 692 O O . ILE A 1 87 ? 36.183 -21.652 16.706 1.00 89.50 87 ILE A O 1
ATOM 696 N N . VAL A 1 88 ? 36.223 -19.783 15.444 1.00 90.44 88 VAL A N 1
ATOM 697 C CA . VAL A 1 88 ? 35.001 -20.054 14.670 1.00 90.44 88 VAL A CA 1
ATOM 698 C C . VAL A 1 88 ? 35.265 -20.279 13.181 1.00 90.44 88 VAL A C 1
ATOM 700 O O . VAL A 1 88 ? 34.432 -20.879 12.514 1.00 90.44 88 VAL A O 1
ATOM 703 N N . ALA A 1 89 ? 36.425 -19.864 12.664 1.00 91.75 89 ALA A N 1
ATOM 704 C CA . ALA A 1 89 ? 36.877 -20.206 11.316 1.00 91.75 89 ALA A CA 1
ATOM 705 C C . ALA A 1 89 ? 38.407 -20.175 11.211 1.00 91.75 89 ALA A C 1
ATOM 707 O O . ALA A 1 89 ? 39.070 -19.402 11.904 1.00 91.75 89 ALA A O 1
ATOM 708 N N . GLY A 1 90 ? 38.954 -20.992 10.309 1.00 89.56 90 GLY A N 1
ATOM 709 C CA . GLY A 1 90 ? 40.395 -21.137 10.106 1.00 89.56 90 GLY A CA 1
ATOM 710 C C . GLY A 1 90 ? 41.054 -22.045 11.146 1.00 89.56 90 GLY A C 1
ATOM 711 O O . GLY A 1 90 ? 40.838 -21.933 12.348 1.00 89.56 90 GLY A O 1
ATOM 712 N N . ASN A 1 91 ? 41.900 -22.959 10.684 1.00 88.38 91 ASN A N 1
ATOM 713 C CA . ASN A 1 91 ? 42.703 -23.844 11.534 1.00 88.38 91 ASN A CA 1
ATOM 714 C C . ASN A 1 91 ? 44.100 -23.275 11.860 1.00 88.38 91 ASN A C 1
ATOM 716 O O . ASN A 1 91 ? 44.910 -23.960 12.479 1.00 88.38 91 ASN A O 1
ATOM 720 N N . GLY A 1 92 ? 44.388 -22.034 11.452 1.00 86.31 92 GLY A N 1
ATOM 721 C CA . GLY A 1 92 ? 45.697 -21.390 11.609 1.00 86.31 92 GLY A CA 1
ATOM 722 C C . GLY A 1 92 ? 46.770 -21.859 10.621 1.00 86.31 92 GLY A C 1
ATOM 723 O O . GLY A 1 92 ? 47.930 -21.476 10.752 1.00 86.31 92 GLY A O 1
ATOM 724 N N . VAL A 1 93 ? 46.402 -22.679 9.631 1.00 88.06 93 VAL A N 1
ATOM 725 C CA . VAL A 1 93 ? 47.299 -23.154 8.572 1.00 88.06 93 VAL A CA 1
ATOM 726 C C . VAL A 1 93 ? 46.981 -22.432 7.267 1.00 88.06 93 VAL A C 1
ATOM 728 O O . VAL A 1 93 ? 45.826 -22.405 6.846 1.00 88.06 93 VAL A O 1
ATOM 731 N N . VAL A 1 94 ? 48.017 -21.921 6.597 1.00 89.69 94 VAL A N 1
ATOM 732 C CA . VAL A 1 94 ? 47.922 -21.336 5.252 1.00 89.69 94 VAL A CA 1
ATOM 733 C C . VAL A 1 94 ? 47.835 -22.451 4.212 1.00 89.69 94 VAL A C 1
ATOM 735 O O . VAL A 1 94 ? 48.825 -23.122 3.923 1.00 89.69 94 VAL A O 1
ATOM 738 N N . ALA A 1 95 ? 46.640 -22.672 3.665 1.00 86.19 95 ALA A N 1
ATOM 739 C CA . ALA A 1 95 ? 46.391 -23.611 2.574 1.00 86.19 95 ALA A CA 1
ATOM 740 C C . ALA A 1 95 ? 45.066 -23.287 1.860 1.00 86.19 95 ALA A C 1
ATOM 742 O O . ALA A 1 95 ? 44.179 -22.672 2.444 1.00 86.19 95 ALA A O 1
ATOM 743 N N . LEU A 1 96 ? 44.882 -23.798 0.638 1.00 86.31 96 LEU A N 1
ATOM 744 C CA . LEU A 1 96 ? 43.636 -23.669 -0.141 1.00 86.31 96 LEU A CA 1
ATOM 745 C C . LEU A 1 96 ? 42.555 -24.708 0.234 1.00 86.31 96 LEU A C 1
ATOM 747 O O . LEU A 1 96 ? 41.665 -25.011 -0.558 1.00 86.31 96 LEU A O 1
ATOM 751 N N . THR A 1 97 ? 42.608 -25.272 1.443 1.00 88.25 97 THR A N 1
ATOM 752 C CA . THR A 1 97 ? 41.600 -26.242 1.915 1.00 88.25 97 THR A CA 1
ATOM 753 C C . THR A 1 97 ? 40.356 -25.537 2.458 1.00 88.25 97 THR A C 1
ATOM 755 O O . THR A 1 97 ? 40.407 -24.348 2.767 1.00 88.25 97 THR A O 1
ATOM 758 N N . SER A 1 98 ? 39.243 -26.257 2.619 1.00 86.19 98 SER A N 1
ATOM 759 C CA . SER A 1 98 ? 38.019 -25.724 3.239 1.00 86.19 98 SER A CA 1
ATOM 760 C C . SER A 1 98 ? 38.213 -25.301 4.702 1.00 86.19 98 SER A C 1
ATOM 762 O O . SER A 1 98 ? 37.484 -24.458 5.196 1.00 86.19 98 SER A O 1
ATOM 764 N N . ALA A 1 99 ? 39.182 -25.865 5.427 1.00 84.75 99 ALA A N 1
ATOM 765 C CA . ALA A 1 99 ? 39.409 -25.550 6.845 1.00 84.75 99 ALA A CA 1
ATOM 766 C C . ALA A 1 99 ? 40.401 -24.394 7.071 1.00 84.75 99 ALA A C 1
ATOM 768 O O . ALA A 1 99 ? 40.603 -23.949 8.203 1.00 84.75 99 ALA A O 1
ATOM 769 N N . SER A 1 100 ? 41.081 -23.958 6.011 1.00 91.62 100 SER A N 1
ATOM 770 C CA . SER A 1 100 ? 42.212 -23.038 6.074 1.00 91.62 100 SER A CA 1
ATOM 771 C C . SER A 1 100 ? 41.831 -21.663 5.539 1.00 91.62 100 SER A C 1
ATOM 773 O O . SER A 1 100 ? 41.125 -21.541 4.537 1.00 91.62 100 SER A O 1
ATOM 775 N N . LEU A 1 101 ? 42.334 -20.634 6.216 1.00 93.50 101 LEU A N 1
ATOM 776 C CA . LEU A 1 101 ? 42.282 -19.241 5.786 1.00 93.50 101 LEU A CA 1
ATOM 777 C C . LEU A 1 101 ? 43.718 -18.758 5.571 1.00 93.50 101 LEU A C 1
ATOM 779 O O . LEU A 1 101 ? 44.661 -19.319 6.129 1.00 93.50 101 LEU A O 1
ATOM 783 N N . TYR A 1 102 ? 43.887 -17.705 4.788 1.00 93.94 102 TYR A N 1
ATOM 784 C CA . TYR A 1 102 ? 45.132 -16.986 4.625 1.00 93.94 102 TYR A CA 1
ATOM 785 C C . TYR A 1 102 ? 44.849 -15.483 4.675 1.00 93.94 102 TYR A C 1
ATOM 787 O O . TYR A 1 102 ? 44.231 -14.905 3.783 1.00 93.94 102 TYR A O 1
ATOM 795 N N . ASN A 1 103 ? 45.307 -14.859 5.764 1.00 91.56 103 ASN A N 1
ATOM 796 C CA . ASN A 1 103 ? 45.128 -13.431 6.046 1.00 91.56 103 ASN A CA 1
ATOM 797 C C . ASN A 1 103 ? 43.657 -12.963 5.944 1.00 91.56 103 ASN A C 1
ATOM 799 O O . ASN A 1 103 ? 43.352 -12.059 5.164 1.00 91.56 103 ASN A O 1
ATOM 803 N N . PRO A 1 104 ? 42.731 -13.547 6.730 1.00 93.44 104 PRO A N 1
ATOM 804 C CA . PRO A 1 104 ? 41.327 -13.159 6.683 1.00 93.44 104 PRO A CA 1
ATOM 805 C C . PRO A 1 104 ? 41.144 -11.701 7.128 1.00 93.44 104 PRO A C 1
ATOM 807 O O . PRO A 1 104 ? 41.701 -11.286 8.148 1.00 93.44 104 PRO A O 1
ATOM 810 N N . ARG A 1 105 ? 40.352 -10.931 6.374 1.00 91.38 105 ARG A N 1
ATOM 811 C CA . ARG A 1 105 ? 40.042 -9.521 6.669 1.00 91.38 105 ARG A CA 1
ATOM 812 C C . ARG A 1 105 ? 38.568 -9.341 7.002 1.00 91.38 105 ARG A C 1
ATOM 814 O O . ARG A 1 105 ? 38.152 -9.719 8.094 1.00 91.38 105 ARG A O 1
ATOM 821 N N . GLY A 1 106 ? 37.781 -8.748 6.107 1.00 89.81 106 GLY A N 1
ATOM 822 C CA . GLY A 1 106 ? 36.385 -8.443 6.366 1.00 89.81 106 GLY A CA 1
ATOM 823 C C . GLY A 1 106 ? 35.569 -9.693 6.666 1.00 89.81 106 GLY A C 1
ATOM 824 O O . GLY A 1 106 ? 35.708 -10.726 6.008 1.00 89.81 106 GLY A O 1
ATOM 825 N N . ILE A 1 107 ? 34.723 -9.563 7.678 1.00 92.31 107 ILE A N 1
ATOM 826 C CA . ILE A 1 107 ? 33.807 -10.599 8.126 1.00 92.31 107 ILE A CA 1
ATOM 827 C C . ILE A 1 107 ? 32.400 -10.025 8.216 1.00 92.31 107 ILE A C 1
ATOM 829 O O . ILE A 1 107 ? 32.222 -8.851 8.546 1.00 92.31 107 ILE A O 1
ATOM 833 N N . PHE A 1 108 ? 31.414 -10.870 7.953 1.00 92.19 108 PHE A N 1
ATOM 834 C CA . PHE A 1 108 ? 30.006 -10.561 8.155 1.00 92.19 108 PHE A CA 1
ATOM 835 C C . PHE A 1 108 ? 29.315 -11.783 8.741 1.00 92.19 108 PHE A C 1
ATOM 837 O O . PHE A 1 108 ? 29.615 -12.909 8.341 1.00 92.19 108 PHE A O 1
ATOM 844 N N . VAL A 1 109 ? 28.409 -11.561 9.687 1.00 90.50 109 VAL A N 1
ATOM 845 C CA . VAL A 1 109 ? 27.599 -12.627 10.275 1.00 90.50 109 VAL A CA 1
ATOM 846 C C . VAL A 1 109 ? 26.137 -12.313 9.995 1.00 90.50 109 VAL A C 1
ATOM 848 O O . VAL A 1 109 ? 25.654 -11.247 10.370 1.00 90.50 109 VAL A O 1
ATOM 851 N N . ASP A 1 110 ? 25.445 -13.213 9.297 1.00 82.50 110 ASP A N 1
ATOM 852 C CA . ASP A 1 110 ? 24.027 -13.020 8.980 1.00 82.50 110 ASP A CA 1
ATOM 853 C C . ASP A 1 110 ? 23.110 -13.336 10.175 1.00 82.50 110 ASP A C 1
ATOM 855 O O . ASP A 1 110 ? 23.543 -13.779 11.243 1.00 82.50 110 ASP A O 1
ATOM 859 N N . THR A 1 111 ? 21.804 -13.115 10.011 1.00 81.38 111 THR A N 1
ATOM 860 C CA . THR A 1 111 ? 20.805 -13.375 11.061 1.00 81.38 111 THR A CA 1
ATOM 861 C C . THR A 1 111 ? 20.665 -14.854 11.423 1.00 81.38 111 THR A C 1
ATOM 863 O O . THR A 1 111 ? 20.126 -15.168 12.485 1.00 81.38 111 THR A O 1
ATOM 866 N N . ASN A 1 112 ? 21.153 -15.762 10.574 1.00 83.62 112 ASN A N 1
ATOM 867 C CA . ASN A 1 112 ? 21.213 -17.202 10.825 1.00 83.62 112 ASN A CA 1
ATOM 868 C C . ASN A 1 112 ? 22.548 -17.625 11.467 1.00 83.62 112 ASN A C 1
ATOM 870 O O . ASN A 1 112 ? 22.775 -18.817 11.665 1.00 83.62 112 ASN A O 1
ATOM 874 N N . LEU A 1 113 ? 23.404 -16.659 11.824 1.00 86.62 113 LEU A N 1
ATOM 875 C CA . LEU A 1 113 ? 24.739 -16.844 12.397 1.00 86.62 113 LEU A CA 1
ATOM 876 C C . LEU A 1 113 ? 25.738 -17.521 11.452 1.00 86.62 113 LEU A C 1
ATOM 878 O O . LEU A 1 113 ? 26.740 -18.076 11.907 1.00 86.62 113 LEU A O 1
ATOM 882 N N . ASN A 1 114 ? 25.494 -17.476 10.141 1.00 90.88 114 ASN A N 1
ATOM 883 C CA . ASN A 1 114 ? 26.504 -17.904 9.188 1.00 90.88 114 ASN A CA 1
ATOM 884 C C . ASN A 1 114 ? 27.599 -16.843 9.080 1.00 90.88 114 ASN A C 1
ATOM 886 O O . ASN A 1 114 ? 27.309 -15.653 8.937 1.00 90.88 114 ASN A O 1
ATOM 890 N N . LEU A 1 115 ? 28.854 -17.286 9.103 1.00 93.81 115 LEU A N 1
ATOM 891 C CA . LEU A 1 115 ? 30.024 -16.425 9.014 1.00 93.81 115 LEU A CA 1
ATOM 892 C C . LEU A 1 115 ? 30.562 -16.407 7.580 1.00 93.81 115 LEU A C 1
ATOM 894 O O . LEU A 1 115 ? 30.975 -17.432 7.037 1.00 93.81 115 LEU A O 1
ATOM 898 N N . TYR A 1 116 ? 30.620 -15.217 6.997 1.00 95.12 116 TYR A N 1
ATOM 899 C CA . TYR A 1 116 ? 31.234 -14.952 5.702 1.00 95.12 116 TYR A CA 1
ATOM 900 C C . TYR A 1 116 ? 32.589 -14.302 5.943 1.00 95.12 116 TYR A C 1
ATOM 902 O O . TYR A 1 116 ? 32.685 -13.313 6.671 1.00 95.12 116 TYR A O 1
ATOM 910 N N . VAL A 1 117 ? 33.637 -14.860 5.345 1.00 95.12 117 VAL A N 1
ATOM 911 C CA . VAL A 1 117 ? 35.021 -14.422 5.539 1.00 95.12 117 VAL A CA 1
ATOM 912 C C . VAL A 1 117 ? 35.639 -14.089 4.193 1.00 95.12 117 VAL A C 1
ATOM 914 O O . VAL A 1 117 ? 35.678 -14.930 3.292 1.00 95.12 117 VAL A O 1
ATOM 917 N N . ALA A 1 118 ? 36.162 -12.871 4.076 1.00 95.19 118 ALA A N 1
ATOM 918 C CA . ALA A 1 118 ? 37.072 -12.512 3.003 1.00 95.19 118 ALA A CA 1
ATOM 919 C C . ALA A 1 118 ? 38.448 -13.131 3.289 1.00 95.19 118 ALA A C 1
ATOM 921 O O . ALA A 1 118 ? 39.196 -12.658 4.148 1.00 95.19 118 ALA A O 1
ATOM 922 N N . ASP A 1 119 ? 38.741 -14.229 2.595 1.00 94.75 119 ASP A N 1
ATOM 923 C CA . ASP A 1 119 ? 39.984 -14.991 2.682 1.00 94.75 119 ASP A CA 1
ATOM 924 C C . ASP A 1 119 ? 40.999 -14.376 1.708 1.00 94.75 119 ASP A C 1
ATOM 926 O O . ASP A 1 119 ? 41.201 -14.861 0.592 1.00 94.75 119 ASP A O 1
ATOM 930 N N . SER A 1 120 ? 41.521 -13.208 2.101 1.00 94.38 120 SER A N 1
ATOM 931 C CA . SER A 1 120 ? 42.075 -12.212 1.182 1.00 94.38 120 SER A CA 1
ATOM 932 C C . SER A 1 120 ? 43.231 -12.724 0.325 1.00 94.38 120 SER A C 1
ATOM 934 O O . SER A 1 120 ? 43.235 -12.464 -0.868 1.00 94.38 120 SER A O 1
ATOM 936 N N . GLU A 1 121 ? 44.187 -13.468 0.881 1.00 94.00 121 GLU A N 1
ATOM 937 C CA . GLU A 1 121 ? 45.352 -13.951 0.107 1.00 94.00 121 GLU A CA 1
ATOM 938 C C . GLU A 1 121 ? 45.079 -15.261 -0.639 1.00 94.00 121 GLU A C 1
ATOM 940 O O . GLU A 1 121 ? 45.864 -15.676 -1.486 1.00 94.00 121 GLU A O 1
ATOM 945 N N . ASN A 1 122 ? 43.970 -15.933 -0.327 1.00 93.69 122 ASN A N 1
ATOM 946 C CA . ASN A 1 122 ? 43.478 -17.050 -1.128 1.00 93.69 122 ASN A CA 1
ATOM 947 C C . ASN A 1 122 ? 42.515 -16.574 -2.232 1.00 93.69 122 ASN A C 1
ATOM 949 O O . ASN A 1 122 ? 41.907 -17.412 -2.896 1.00 93.69 122 ASN A O 1
ATOM 953 N N . ASP A 1 123 ? 42.348 -15.257 -2.419 1.00 95.25 123 ASP A N 1
ATOM 954 C CA . ASP A 1 123 ? 41.511 -14.640 -3.453 1.00 95.25 123 ASP A CA 1
ATOM 955 C C . ASP A 1 123 ? 40.077 -15.189 -3.494 1.00 95.25 123 ASP A C 1
ATOM 957 O O . ASP A 1 123 ? 39.517 -15.454 -4.563 1.00 95.25 123 ASP A O 1
ATOM 961 N N . ARG A 1 124 ? 39.469 -15.409 -2.320 1.00 94.81 124 ARG A N 1
ATOM 962 C CA . ARG A 1 124 ? 38.139 -16.025 -2.232 1.00 94.81 124 ARG A CA 1
ATOM 963 C C . ARG A 1 124 ? 37.289 -15.523 -1.071 1.00 94.81 124 ARG A C 1
ATOM 965 O O . ARG A 1 124 ? 37.792 -14.999 -0.080 1.00 94.81 124 ARG A O 1
ATOM 972 N N . ILE A 1 125 ? 35.980 -15.738 -1.183 1.00 95.31 125 ILE A N 1
ATOM 973 C CA . ILE A 1 125 ? 35.028 -15.598 -0.076 1.00 95.31 125 ILE A CA 1
ATOM 974 C C . ILE A 1 125 ? 34.625 -16.984 0.408 1.00 95.31 125 ILE A C 1
ATOM 976 O O . ILE A 1 125 ? 34.156 -17.808 -0.382 1.00 95.31 125 ILE A O 1
ATOM 980 N N . GLN A 1 126 ? 34.778 -17.227 1.707 1.00 93.38 126 GLN A N 1
ATOM 981 C CA . GLN A 1 126 ? 34.358 -18.469 2.345 1.00 93.38 126 GLN A CA 1
ATOM 982 C C . GLN A 1 126 ? 33.157 -18.261 3.263 1.00 93.38 126 GLN A C 1
ATOM 984 O O . GLN A 1 126 ? 33.057 -17.258 3.964 1.00 93.38 126 GLN A O 1
ATOM 989 N N . PHE A 1 127 ? 32.273 -19.249 3.267 1.00 93.56 127 PHE A N 1
ATOM 990 C CA . PHE A 1 127 ? 31.071 -19.322 4.083 1.00 93.56 127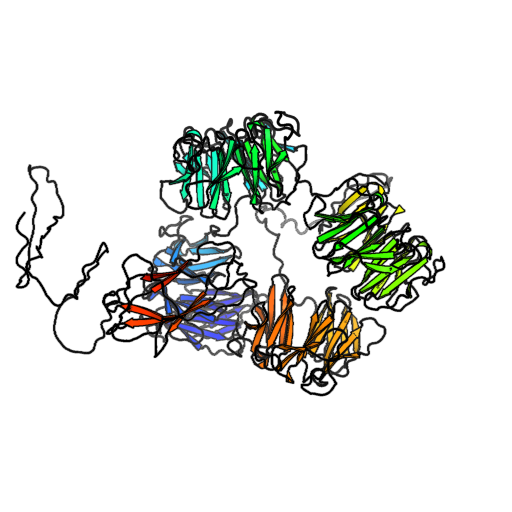 PHE A CA 1
ATOM 991 C C . PHE A 1 127 ? 31.173 -20.470 5.077 1.00 93.56 127 PHE A C 1
ATOM 993 O O . PHE A 1 127 ? 31.384 -21.616 4.682 1.00 93.56 127 PHE A O 1
ATOM 1000 N N . PHE A 1 128 ? 30.998 -20.159 6.355 1.00 93.19 128 PHE A N 1
ATOM 1001 C CA . PHE A 1 128 ? 31.037 -21.101 7.463 1.00 93.19 128 PHE A CA 1
ATOM 1002 C C . PHE A 1 128 ? 29.659 -21.127 8.138 1.00 93.19 128 PHE A C 1
ATOM 1004 O O . PHE A 1 128 ? 29.284 -20.150 8.796 1.00 93.19 128 PHE A O 1
ATOM 1011 N N . PRO A 1 129 ? 28.889 -22.220 7.990 1.00 89.19 129 PRO A N 1
ATOM 1012 C CA . PRO A 1 129 ? 27.668 -22.415 8.762 1.00 89.19 129 PRO A CA 1
ATOM 1013 C C . PRO A 1 129 ? 27.941 -22.444 10.276 1.00 89.19 129 PRO A C 1
ATOM 1015 O O . PRO A 1 129 ? 29.040 -22.832 10.689 1.00 89.19 129 PRO A O 1
ATOM 1018 N N . PRO A 1 130 ? 26.943 -22.133 11.123 1.00 85.88 130 PRO A N 1
ATOM 1019 C CA . PRO A 1 130 ? 27.083 -22.174 12.573 1.00 85.88 130 PRO A CA 1
ATOM 1020 C C . PRO A 1 130 ? 27.675 -23.500 13.064 1.00 85.88 130 PRO A C 1
ATOM 1022 O O . PRO A 1 130 ? 27.156 -24.582 12.781 1.00 85.88 130 PRO A O 1
ATOM 1025 N N . GLY A 1 131 ? 28.775 -23.415 13.813 1.00 79.31 131 GLY A N 1
ATOM 1026 C CA . GLY A 1 131 ? 29.452 -24.574 14.403 1.00 79.31 131 GLY A CA 1
ATOM 1027 C C . GLY A 1 131 ? 30.291 -25.416 13.433 1.00 79.31 131 GLY A C 1
ATOM 1028 O O . GLY A 1 131 ? 30.881 -26.406 13.867 1.00 79.31 131 GLY A O 1
ATOM 1029 N N . GLN A 1 132 ? 30.384 -25.048 12.151 1.00 85.31 132 GLN A N 1
ATOM 1030 C CA . GLN A 1 132 ? 31.244 -25.730 11.183 1.00 85.31 132 GLN A CA 1
ATOM 1031 C C . GLN A 1 132 ? 32.590 -25.017 11.026 1.00 85.31 132 GLN A C 1
ATOM 1033 O O . GLN A 1 132 ? 32.652 -23.809 10.835 1.00 85.31 132 GLN A O 1
ATOM 1038 N N . LEU A 1 133 ? 33.681 -25.790 11.049 1.00 83.56 133 LEU A N 1
ATOM 1039 C CA . LEU A 1 133 ? 35.047 -25.284 10.841 1.00 83.56 133 LEU A CA 1
ATOM 1040 C C . LEU A 1 133 ? 35.535 -25.417 9.388 1.00 83.56 133 LEU A C 1
ATOM 1042 O O . LEU A 1 133 ? 36.609 -24.923 9.059 1.00 83.56 133 LEU A O 1
ATOM 1046 N N . ASN A 1 134 ? 34.764 -26.092 8.530 1.00 87.12 134 ASN A N 1
ATOM 1047 C CA . ASN A 1 134 ? 35.037 -26.213 7.100 1.00 87.12 134 ASN A CA 1
ATOM 1048 C C . ASN A 1 134 ? 34.160 -25.221 6.335 1.00 87.12 134 ASN A C 1
ATOM 1050 O O . ASN A 1 134 ? 32.937 -25.299 6.411 1.00 87.12 134 ASN A O 1
ATOM 1054 N N . GLY A 1 135 ? 34.793 -24.323 5.595 1.00 85.75 135 GLY A N 1
ATOM 1055 C CA . GLY A 1 135 ? 34.149 -23.321 4.770 1.00 85.75 135 GLY A CA 1
ATOM 1056 C C . GLY A 1 135 ? 33.796 -23.832 3.377 1.00 85.75 135 GLY A C 1
ATOM 1057 O O . GLY A 1 135 ? 34.469 -24.689 2.796 1.00 85.75 135 GLY A O 1
ATOM 1058 N N . ILE A 1 136 ? 32.728 -23.267 2.828 1.00 90.62 136 ILE A N 1
ATOM 1059 C CA . ILE A 1 136 ? 32.305 -23.420 1.438 1.00 90.62 136 ILE A CA 1
ATOM 1060 C C . ILE A 1 136 ? 32.786 -22.183 0.682 1.00 90.62 136 ILE A C 1
ATOM 1062 O O . ILE A 1 136 ? 32.517 -21.057 1.097 1.00 90.62 136 ILE A O 1
ATOM 1066 N N . THR A 1 137 ? 33.509 -22.369 -0.422 1.00 91.81 137 THR A N 1
ATOM 1067 C CA . THR A 1 137 ? 33.956 -21.231 -1.239 1.00 91.81 137 THR A CA 1
ATOM 1068 C C . THR A 1 137 ? 32.794 -20.730 -2.097 1.00 91.81 137 THR A C 1
ATOM 1070 O O . THR A 1 137 ? 32.293 -21.475 -2.935 1.00 91.81 137 THR A O 1
ATOM 1073 N N . LEU A 1 138 ? 32.364 -19.484 -1.882 1.00 89.56 138 LEU A N 1
ATOM 1074 C CA . LEU A 1 138 ? 31.219 -18.879 -2.577 1.00 89.56 138 LEU A CA 1
ATOM 1075 C C . LEU A 1 138 ? 31.613 -18.106 -3.842 1.00 89.56 138 LEU A C 1
ATOM 1077 O O . LEU A 1 138 ? 30.844 -18.063 -4.798 1.00 89.56 138 LEU A O 1
ATOM 1081 N N . ALA A 1 139 ? 32.790 -17.477 -3.843 1.00 90.38 139 ALA A N 1
ATOM 1082 C CA . ALA A 1 139 ? 33.302 -16.679 -4.957 1.00 90.38 139 ALA A CA 1
ATOM 1083 C C . ALA A 1 139 ? 34.835 -16.668 -4.953 1.00 90.38 139 ALA A C 1
ATOM 1085 O O . ALA A 1 139 ? 35.439 -16.722 -3.879 1.00 90.38 139 ALA A O 1
ATOM 1086 N N . GLY A 1 140 ? 35.450 -16.546 -6.133 1.00 88.44 140 GLY A N 1
ATOM 1087 C CA . GLY A 1 140 ? 36.904 -16.493 -6.293 1.00 88.44 140 GLY A CA 1
ATOM 1088 C C . GLY A 1 140 ? 37.565 -17.869 -6.428 1.00 88.44 140 GLY A C 1
ATOM 1089 O O . GLY A 1 140 ? 36.960 -18.829 -6.913 1.00 88.44 140 GLY A O 1
ATOM 1090 N N . THR A 1 141 ? 38.834 -17.971 -6.033 1.00 89.56 141 THR A N 1
ATOM 1091 C CA . THR A 1 141 ? 39.661 -19.168 -6.262 1.00 89.56 141 THR A CA 1
ATOM 1092 C C . THR A 1 141 ? 39.080 -20.409 -5.581 1.00 89.56 141 THR A C 1
ATOM 1094 O O . THR A 1 141 ? 38.921 -20.458 -4.363 1.00 89.56 141 THR A O 1
ATOM 1097 N N . GLY A 1 142 ? 38.793 -21.446 -6.375 1.00 79.62 142 GLY A N 1
ATOM 1098 C CA . GLY A 1 142 ? 38.217 -22.710 -5.901 1.00 79.62 142 GLY A CA 1
ATOM 1099 C C . GLY A 1 142 ? 36.690 -22.813 -6.008 1.00 79.62 142 GLY A C 1
ATOM 1100 O O . GLY A 1 142 ? 36.158 -23.887 -5.739 1.00 79.62 142 GLY A O 1
ATOM 1101 N N . ALA A 1 143 ? 35.987 -21.758 -6.444 1.00 81.12 143 ALA A N 1
ATOM 1102 C CA . ALA A 1 143 ? 34.557 -21.811 -6.763 1.00 81.12 143 ALA A CA 1
ATOM 1103 C C . ALA A 1 143 ? 34.327 -22.008 -8.282 1.00 81.12 143 ALA A C 1
ATOM 1105 O O . ALA A 1 143 ? 34.638 -21.104 -9.067 1.00 81.12 143 ALA A O 1
ATOM 1106 N N . PRO A 1 144 ? 33.788 -23.159 -8.735 1.00 59.53 144 PRO A N 1
ATOM 1107 C CA . PRO A 1 144 ? 33.626 -23.453 -10.160 1.00 59.53 144 PRO A CA 1
ATOM 1108 C C . PRO A 1 144 ? 32.612 -22.510 -10.828 1.00 59.53 144 PRO A C 1
ATOM 1110 O O . PRO A 1 144 ? 31.482 -22.381 -10.369 1.00 59.53 144 PRO A O 1
ATOM 1113 N N . GLY A 1 145 ? 33.011 -21.863 -11.930 1.00 60.72 145 GLY A N 1
ATOM 1114 C CA . GLY A 1 145 ? 32.118 -21.030 -12.751 1.00 60.72 145 GLY A CA 1
ATOM 1115 C C . GLY A 1 145 ? 31.746 -19.660 -12.164 1.00 60.72 145 GLY A C 1
ATOM 1116 O O . GLY A 1 145 ? 30.744 -19.085 -12.582 1.00 60.72 145 GLY A O 1
ATOM 1117 N N . THR A 1 146 ? 32.519 -19.130 -11.208 1.00 76.25 146 THR A N 1
ATOM 1118 C CA . THR A 1 146 ? 32.254 -17.825 -10.564 1.00 76.25 146 THR A CA 1
ATOM 1119 C C . THR A 1 146 ? 33.217 -16.716 -11.021 1.00 76.25 146 THR A C 1
ATOM 1121 O O . THR A 1 146 ? 34.049 -16.912 -11.907 1.00 76.25 146 THR A O 1
ATOM 1124 N N . ILE A 1 147 ? 33.083 -15.515 -10.447 1.00 82.38 147 ILE A N 1
ATOM 1125 C CA . ILE A 1 147 ? 33.929 -14.352 -10.743 1.00 82.38 147 ILE A CA 1
ATOM 1126 C C . ILE A 1 147 ? 35.322 -14.486 -10.105 1.00 82.38 147 ILE A C 1
ATOM 1128 O O . ILE A 1 147 ? 35.448 -14.881 -8.947 1.00 82.38 147 ILE A O 1
ATOM 1132 N N . ALA A 1 148 ? 36.369 -14.113 -10.845 1.00 89.25 148 ALA A N 1
ATOM 1133 C CA . ALA A 1 148 ? 37.720 -14.006 -10.299 1.00 89.25 148 ALA A CA 1
ATOM 1134 C C . ALA A 1 148 ? 37.827 -12.780 -9.379 1.00 89.25 148 ALA A C 1
ATOM 1136 O O . ALA A 1 148 ? 37.461 -11.675 -9.787 1.00 89.25 148 ALA A O 1
ATOM 1137 N N . LEU A 1 149 ? 38.344 -12.985 -8.170 1.00 93.06 149 LEU A N 1
ATOM 1138 C CA . LEU A 1 149 ? 38.634 -11.941 -7.186 1.00 93.06 149 LEU A CA 1
ATOM 1139 C C . LEU A 1 149 ? 40.151 -11.762 -7.072 1.00 93.06 149 LEU A C 1
ATOM 1141 O O . LEU A 1 149 ? 40.898 -12.668 -7.438 1.00 93.06 149 LEU A O 1
ATOM 1145 N N . LEU A 1 150 ? 40.598 -10.608 -6.581 1.00 93.75 150 LEU A N 1
ATOM 1146 C CA . LEU A 1 150 ? 41.994 -10.375 -6.232 1.00 93.75 150 LEU A CA 1
ATOM 1147 C C . LEU A 1 150 ? 42.072 -9.529 -4.960 1.00 93.75 150 LEU A C 1
ATOM 1149 O O . LEU A 1 150 ? 41.780 -8.329 -4.953 1.00 93.75 150 LEU A O 1
ATOM 1153 N N . TYR A 1 151 ? 42.485 -10.176 -3.875 1.00 93.88 151 TYR A N 1
ATOM 1154 C CA . TYR A 1 151 ? 42.567 -9.603 -2.539 1.00 93.88 151 TYR A CA 1
ATOM 1155 C C . TYR A 1 151 ? 41.240 -9.003 -2.045 1.00 93.88 151 TYR A C 1
ATOM 1157 O O . TYR A 1 151 ? 41.151 -7.795 -1.798 1.00 93.88 151 TYR A O 1
ATOM 1165 N N . PRO A 1 152 ? 40.169 -9.810 -1.896 1.00 95.62 152 PRO A N 1
ATOM 1166 C CA . PRO A 1 152 ? 38.915 -9.313 -1.350 1.00 95.62 152 PRO A CA 1
ATOM 1167 C C . PRO A 1 152 ? 39.114 -8.851 0.098 1.00 95.62 152 PRO A C 1
ATOM 1169 O O . PRO A 1 152 ? 39.644 -9.592 0.927 1.00 95.62 152 PRO A O 1
ATOM 1172 N N . THR A 1 153 ? 38.699 -7.629 0.424 1.00 92.06 153 THR A N 1
ATOM 1173 C CA . THR A 1 153 ? 38.950 -7.004 1.739 1.00 92.06 153 THR A CA 1
ATOM 1174 C C . THR A 1 153 ? 37.709 -6.916 2.614 1.00 92.06 153 THR A C 1
ATOM 1176 O O . THR A 1 153 ? 37.839 -6.907 3.840 1.00 92.06 153 THR A O 1
ATOM 1179 N N . ALA A 1 154 ? 36.518 -6.910 2.013 1.00 91.12 154 ALA A N 1
ATOM 1180 C CA . ALA A 1 154 ? 35.249 -6.902 2.725 1.00 91.12 154 ALA A CA 1
ATOM 1181 C C . ALA A 1 154 ? 34.181 -7.722 2.003 1.00 91.12 154 ALA A C 1
ATOM 1183 O O . ALA A 1 154 ? 34.166 -7.808 0.776 1.00 91.12 154 ALA A O 1
ATOM 1184 N N . VAL A 1 155 ? 33.277 -8.286 2.797 1.00 92.19 155 VAL A N 1
ATOM 1185 C CA . VAL A 1 155 ? 32.061 -8.964 2.358 1.00 92.19 155 VAL A CA 1
ATOM 1186 C C . VAL A 1 155 ? 30.924 -8.515 3.268 1.00 92.19 155 VAL A C 1
ATOM 1188 O O . VAL A 1 155 ? 31.121 -8.421 4.477 1.00 92.19 155 VAL A O 1
ATOM 1191 N N . VAL A 1 156 ? 29.763 -8.213 2.699 1.00 88.44 156 VAL A N 1
ATOM 1192 C CA . VAL A 1 156 ? 28.519 -7.945 3.433 1.00 88.44 156 VAL A CA 1
ATOM 1193 C C . VAL A 1 156 ? 27.332 -8.509 2.656 1.00 88.44 156 VAL A C 1
ATOM 1195 O O . VAL A 1 156 ? 27.449 -8.775 1.459 1.00 88.44 156 VAL A O 1
ATOM 1198 N N . LEU A 1 157 ? 26.197 -8.665 3.329 1.00 82.69 157 LEU A N 1
ATOM 1199 C CA . LEU A 1 157 ? 24.933 -9.058 2.712 1.00 82.69 157 LEU A CA 1
ATOM 1200 C C . LEU A 1 157 ? 23.943 -7.890 2.712 1.00 82.69 157 LEU A C 1
ATOM 1202 O O . LEU A 1 157 ? 23.991 -7.040 3.606 1.00 82.69 157 LEU A O 1
ATOM 1206 N N . ASP A 1 158 ? 23.049 -7.866 1.727 1.00 72.06 158 ASP A N 1
ATOM 1207 C CA . ASP A 1 158 ? 21.825 -7.064 1.787 1.00 72.06 158 ASP A CA 1
ATOM 1208 C C . ASP A 1 158 ? 20.682 -7.816 2.505 1.00 72.06 158 ASP A C 1
ATOM 1210 O O . ASP A 1 158 ? 20.863 -8.927 3.012 1.00 72.06 158 ASP A O 1
ATOM 1214 N N . ALA A 1 159 ? 19.500 -7.193 2.578 1.00 60.53 159 ALA A N 1
ATOM 1215 C CA . ALA A 1 159 ? 18.321 -7.768 3.231 1.00 60.53 159 ALA A CA 1
ATOM 1216 C C . ALA A 1 159 ? 17.765 -9.019 2.519 1.00 60.53 159 ALA A C 1
ATOM 1218 O O . ALA A 1 159 ? 17.094 -9.828 3.161 1.00 60.53 159 ALA A O 1
ATOM 1219 N N . ASP A 1 160 ? 18.065 -9.187 1.229 1.00 60.72 160 ASP A N 1
ATOM 1220 C CA . ASP A 1 160 ? 17.617 -10.313 0.405 1.00 60.72 160 ASP A CA 1
ATOM 1221 C C . ASP A 1 160 ? 18.635 -11.471 0.393 1.00 60.72 160 ASP A C 1
ATOM 1223 O O . ASP A 1 160 ? 18.366 -12.541 -0.156 1.00 60.72 160 ASP A O 1
ATOM 1227 N N . GLY A 1 161 ? 19.797 -11.288 1.031 1.00 68.38 161 GLY A N 1
ATOM 1228 C CA . GLY A 1 161 ? 20.845 -12.299 1.152 1.00 68.38 161 GLY A CA 1
ATOM 1229 C C . GLY A 1 161 ? 21.832 -12.336 -0.020 1.00 68.38 161 GLY A C 1
ATOM 1230 O O . GLY A 1 161 ? 22.543 -13.331 -0.183 1.00 68.38 161 GLY A O 1
ATOM 1231 N N . TYR A 1 162 ? 21.918 -11.278 -0.830 1.00 82.25 162 TYR A N 1
ATOM 1232 C CA . TYR A 1 162 ? 22.938 -11.153 -1.872 1.00 82.25 162 TYR A CA 1
ATOM 1233 C C . TYR A 1 162 ? 24.252 -10.601 -1.315 1.00 82.25 162 TYR A C 1
ATOM 1235 O O . TYR A 1 162 ? 24.274 -9.711 -0.467 1.00 82.25 162 TYR A O 1
ATOM 1243 N N . LEU A 1 163 ? 25.374 -11.143 -1.798 1.00 87.88 163 LEU A N 1
ATOM 1244 C CA . LEU A 1 163 ? 26.722 -10.820 -1.342 1.00 87.88 163 LEU A CA 1
ATOM 1245 C C . LEU A 1 163 ? 27.278 -9.618 -2.092 1.00 87.88 163 LEU A C 1
ATOM 1247 O O . LEU A 1 163 ? 27.290 -9.591 -3.321 1.00 87.88 163 LEU A O 1
ATOM 1251 N N . PHE A 1 164 ? 27.869 -8.699 -1.341 1.00 91.06 164 PHE A N 1
ATOM 1252 C CA . PHE A 1 164 ? 28.606 -7.559 -1.856 1.00 91.06 164 PHE A CA 1
ATOM 1253 C C . PHE A 1 164 ? 30.046 -7.639 -1.372 1.00 91.06 164 PHE A C 1
ATOM 1255 O O . PHE A 1 164 ? 30.308 -7.713 -0.171 1.00 91.06 164 PHE A O 1
ATOM 1262 N N . ILE A 1 165 ? 30.979 -7.653 -2.317 1.00 94.19 165 ILE A N 1
ATOM 1263 C CA . ILE A 1 165 ? 32.395 -7.919 -2.089 1.00 94.19 165 ILE A CA 1
ATOM 1264 C C . ILE A 1 165 ? 33.201 -6.714 -2.557 1.00 94.19 165 ILE A C 1
ATOM 1266 O O . ILE A 1 165 ? 33.041 -6.242 -3.685 1.00 94.19 165 ILE A O 1
ATOM 1270 N N . VAL A 1 166 ? 34.099 -6.239 -1.697 1.00 93.94 166 VAL A N 1
ATOM 1271 C CA . VAL A 1 166 ? 35.124 -5.265 -2.077 1.00 93.94 166 VAL A CA 1
ATOM 1272 C C . VAL A 1 166 ? 36.315 -6.024 -2.644 1.00 93.94 166 VAL A C 1
ATOM 1274 O O . VAL A 1 166 ? 36.997 -6.742 -1.915 1.00 93.94 166 VAL A O 1
ATOM 1277 N N . ASP A 1 167 ? 36.554 -5.857 -3.941 1.00 93.94 167 ASP A N 1
ATOM 1278 C CA . ASP A 1 167 ? 37.638 -6.490 -4.686 1.00 93.94 167 ASP A CA 1
ATOM 1279 C C . ASP A 1 167 ? 38.787 -5.477 -4.820 1.00 93.94 167 ASP A C 1
ATOM 1281 O O . ASP A 1 167 ? 38.782 -4.605 -5.696 1.00 93.94 167 ASP A O 1
ATOM 1285 N N . CYS A 1 168 ? 39.708 -5.508 -3.852 1.00 92.50 168 CYS A N 1
ATOM 1286 C CA . CYS A 1 168 ? 40.592 -4.386 -3.532 1.00 92.50 168 CYS A CA 1
ATOM 1287 C C . CYS A 1 168 ? 41.602 -4.084 -4.643 1.00 92.50 168 CYS A C 1
ATOM 1289 O O . CYS A 1 168 ? 41.703 -2.934 -5.086 1.00 92.50 168 CYS A O 1
ATOM 1291 N N . TYR A 1 169 ? 42.311 -5.107 -5.134 1.00 92.44 169 TYR A N 1
ATOM 1292 C CA . TYR A 1 169 ? 43.327 -4.922 -6.174 1.00 92.44 169 TYR A CA 1
ATOM 1293 C C . TYR A 1 169 ? 42.736 -4.779 -7.575 1.00 92.44 169 TYR A C 1
ATOM 1295 O O . TYR A 1 169 ? 43.370 -4.175 -8.436 1.00 92.44 169 TYR A O 1
ATOM 1303 N N . TYR A 1 170 ? 41.509 -5.252 -7.802 1.00 91.62 170 TYR A N 1
ATOM 1304 C CA . TYR A 1 170 ? 40.759 -4.903 -9.012 1.00 91.62 170 TYR A CA 1
ATOM 1305 C C . TYR A 1 170 ? 39.977 -3.589 -8.896 1.00 91.62 170 TYR A C 1
ATOM 1307 O O . TYR A 1 170 ? 39.330 -3.182 -9.860 1.00 91.62 170 TYR A O 1
ATOM 1315 N N . HIS A 1 171 ? 40.065 -2.905 -7.753 1.00 92.75 171 HIS A N 1
ATOM 1316 C CA . HIS A 1 171 ? 39.516 -1.571 -7.523 1.00 92.75 171 HIS A CA 1
ATOM 1317 C C . HIS A 1 171 ? 38.013 -1.442 -7.809 1.00 92.75 171 HIS A C 1
ATOM 1319 O O . HIS A 1 171 ? 37.554 -0.446 -8.365 1.00 92.75 171 HIS A O 1
ATOM 1325 N N . ARG A 1 172 ? 37.231 -2.460 -7.440 1.00 92.56 172 ARG A N 1
ATOM 1326 C CA . ARG A 1 172 ? 35.812 -2.557 -7.809 1.00 92.56 172 ARG A CA 1
ATOM 1327 C C . ARG A 1 172 ? 34.960 -3.185 -6.715 1.00 92.56 172 ARG A C 1
ATOM 1329 O O . ARG A 1 172 ? 35.474 -3.824 -5.799 1.00 92.56 172 ARG A O 1
ATOM 1336 N N . ILE A 1 173 ? 33.644 -3.035 -6.849 1.00 92.31 173 ILE A N 1
ATOM 1337 C CA . ILE A 1 173 ? 32.663 -3.729 -6.010 1.00 92.31 173 ILE A CA 1
ATOM 1338 C C . ILE A 1 173 ? 31.942 -4.783 -6.840 1.00 92.31 173 ILE A C 1
ATOM 1340 O O . ILE A 1 173 ? 31.425 -4.497 -7.925 1.00 92.31 173 ILE A O 1
ATOM 1344 N N . ILE A 1 174 ? 31.885 -5.996 -6.309 1.00 90.56 174 ILE A N 1
ATOM 1345 C CA . ILE A 1 174 ? 31.172 -7.128 -6.889 1.00 90.56 174 ILE A CA 1
ATOM 1346 C C . ILE A 1 174 ? 29.885 -7.358 -6.100 1.00 90.56 174 ILE A C 1
ATOM 1348 O O . ILE A 1 174 ? 29.916 -7.359 -4.877 1.00 90.56 174 ILE A O 1
ATOM 1352 N N . GLY A 1 175 ? 28.773 -7.574 -6.796 1.00 85.00 175 GLY A N 1
ATOM 1353 C CA . GLY A 1 175 ? 27.496 -7.978 -6.211 1.00 85.00 175 GLY A CA 1
ATOM 1354 C C . GLY A 1 175 ? 27.054 -9.334 -6.755 1.00 85.00 175 GLY A C 1
ATOM 1355 O O . GLY A 1 175 ? 27.275 -9.626 -7.937 1.00 85.00 175 GLY A O 1
ATOM 1356 N N . SER A 1 176 ? 26.435 -10.162 -5.918 1.00 81.56 176 SER A N 1
ATOM 1357 C CA . SER A 1 176 ? 25.726 -11.364 -6.359 1.00 81.56 176 SER A CA 1
ATOM 1358 C C . SER A 1 176 ? 24.270 -11.057 -6.719 1.00 81.56 176 SER A C 1
ATOM 1360 O O . SER A 1 176 ? 23.730 -10.003 -6.396 1.00 81.56 176 SER A O 1
ATOM 1362 N N . SER A 1 177 ? 23.654 -11.961 -7.474 1.00 74.06 177 SER A N 1
ATOM 1363 C CA . SER A 1 177 ? 22.246 -11.914 -7.870 1.00 74.06 177 SER A CA 1
ATOM 1364 C C . SER A 1 177 ? 21.756 -13.331 -8.173 1.00 74.06 177 SER A C 1
ATOM 1366 O O . SER A 1 177 ? 22.558 -14.270 -8.205 1.00 74.06 177 SER A O 1
ATOM 1368 N N . SER A 1 178 ? 20.471 -13.486 -8.501 1.00 63.84 178 SER A N 1
ATOM 1369 C CA . SER A 1 178 ? 19.924 -14.738 -9.049 1.00 63.84 178 SER A CA 1
ATOM 1370 C C . SER A 1 178 ? 20.627 -15.210 -10.333 1.00 63.84 178 SER A C 1
ATOM 1372 O O . SER A 1 178 ? 20.584 -16.393 -10.654 1.00 63.84 178 SER A O 1
ATOM 1374 N N . ASN A 1 179 ? 21.328 -14.309 -11.033 1.00 60.47 179 ASN A N 1
ATOM 1375 C CA . ASN A 1 179 ? 22.104 -14.592 -12.242 1.00 60.47 179 ASN A CA 1
ATOM 1376 C C . ASN A 1 179 ? 23.615 -14.766 -11.973 1.00 60.47 179 ASN A C 1
ATOM 1378 O O . ASN A 1 179 ? 24.412 -14.755 -12.910 1.00 60.47 179 ASN A O 1
ATOM 1382 N N . GLY A 1 180 ? 24.029 -14.889 -10.707 1.00 71.25 180 GLY A N 1
ATOM 1383 C CA . GLY A 1 180 ? 25.433 -15.015 -10.304 1.00 71.25 180 GLY A CA 1
ATOM 1384 C C . GLY A 1 180 ? 26.108 -13.682 -9.960 1.00 71.25 180 GLY A C 1
ATOM 1385 O O . GLY A 1 180 ? 25.444 -12.666 -9.732 1.00 71.25 180 GLY A O 1
ATOM 1386 N N . PHE A 1 181 ? 27.444 -13.699 -9.873 1.00 80.69 181 PHE A N 1
ATOM 1387 C CA . PHE A 1 181 ? 28.262 -12.545 -9.482 1.00 80.69 181 PHE A CA 1
ATOM 1388 C C . PHE A 1 181 ? 28.611 -11.647 -10.671 1.00 80.69 181 PHE A C 1
ATOM 1390 O O . PHE A 1 181 ? 29.056 -12.123 -11.715 1.00 80.69 181 PHE A O 1
ATOM 1397 N N . ARG A 1 182 ? 28.496 -10.330 -10.486 1.00 82.38 182 ARG A N 1
ATOM 1398 C CA . ARG A 1 182 ? 28.929 -9.322 -11.461 1.00 82.38 182 ARG A CA 1
ATOM 1399 C C . ARG A 1 182 ? 29.542 -8.114 -10.769 1.00 82.38 182 ARG A C 1
ATOM 1401 O O . ARG A 1 182 ? 29.273 -7.847 -9.603 1.00 82.38 182 ARG A O 1
ATOM 1408 N N . CYS A 1 183 ? 30.326 -7.344 -11.510 1.00 83.81 183 CYS A N 1
ATOM 1409 C CA . CYS A 1 183 ? 30.747 -6.036 -11.033 1.00 83.81 183 CYS A CA 1
ATOM 1410 C C . CYS A 1 183 ? 29.566 -5.054 -11.057 1.00 83.81 183 CYS A C 1
ATOM 1412 O O . CYS A 1 183 ? 28.844 -4.987 -12.051 1.00 83.81 183 CYS A O 1
ATOM 1414 N N . ILE A 1 184 ? 29.368 -4.321 -9.960 1.00 79.81 184 ILE A N 1
ATOM 1415 C CA . ILE A 1 184 ? 28.241 -3.392 -9.775 1.00 79.81 184 ILE A CA 1
ATOM 1416 C C . ILE A 1 184 ? 28.680 -1.934 -9.587 1.00 79.81 184 ILE A C 1
ATOM 1418 O O . ILE A 1 184 ? 27.876 -1.031 -9.789 1.00 79.81 184 ILE A O 1
ATOM 1422 N N . ALA A 1 185 ? 29.944 -1.687 -9.225 1.00 83.75 185 ALA A N 1
ATOM 1423 C CA . ALA A 1 185 ? 30.505 -0.343 -9.111 1.00 83.75 185 ALA A CA 1
ATOM 1424 C C . ALA A 1 185 ? 32.007 -0.343 -9.429 1.00 83.75 185 ALA A C 1
ATOM 1426 O O . ALA A 1 185 ? 32.709 -1.311 -9.128 1.00 83.75 185 ALA A O 1
ATOM 1427 N N . ALA A 1 186 ? 32.489 0.756 -10.024 1.00 81.69 186 ALA A N 1
ATOM 1428 C CA . ALA A 1 186 ? 33.893 0.974 -10.397 1.00 81.69 186 ALA A CA 1
ATOM 1429 C C . ALA A 1 186 ? 34.508 -0.111 -11.306 1.00 81.69 186 ALA A C 1
ATOM 1431 O O . ALA A 1 186 ? 35.691 -0.429 -11.236 1.00 81.69 186 ALA A O 1
ATOM 1432 N N . CYS A 1 187 ? 33.710 -0.657 -12.228 1.00 82.75 187 CYS A N 1
ATOM 1433 C CA . CYS A 1 187 ? 34.117 -1.756 -13.112 1.00 82.75 187 CYS A CA 1
ATOM 1434 C C . CYS A 1 187 ? 35.175 -1.384 -14.164 1.00 82.75 187 CYS A C 1
ATOM 1436 O O . CYS A 1 187 ? 35.667 -2.262 -14.868 1.00 82.75 187 CYS A O 1
ATOM 1438 N N . SER A 1 188 ? 35.508 -0.099 -14.288 1.00 73.50 188 SER A N 1
ATOM 1439 C CA . SER A 1 188 ? 36.488 0.441 -15.232 1.00 73.50 188 SER A CA 1
ATOM 1440 C C . SER A 1 188 ? 37.888 0.645 -14.630 1.00 73.50 188 SER A C 1
ATOM 1442 O O . SER A 1 188 ? 38.739 1.231 -15.295 1.00 73.50 188 SER A O 1
ATOM 1444 N N . GLY A 1 189 ? 38.147 0.172 -13.40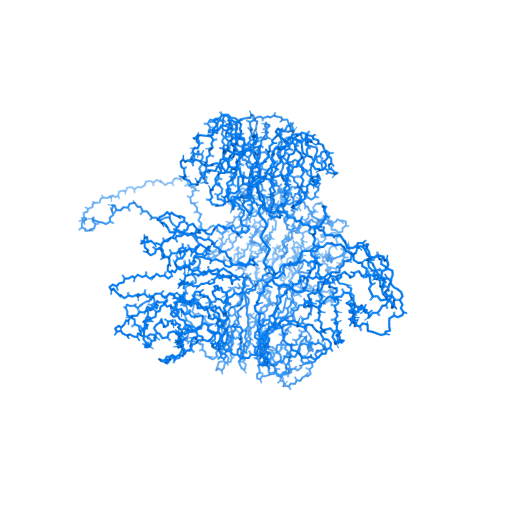5 1.00 72.25 189 GLY A N 1
ATOM 1445 C CA . GLY A 1 189 ? 39.475 0.192 -12.773 1.00 72.25 189 GLY A CA 1
ATOM 1446 C C . GLY A 1 189 ? 39.784 1.464 -11.972 1.00 72.25 189 GLY A C 1
ATOM 1447 O O . GLY A 1 189 ? 38.877 2.227 -11.641 1.00 72.25 189 GLY A O 1
ATOM 1448 N N . ALA A 1 190 ? 41.068 1.673 -11.653 1.00 84.69 190 ALA A N 1
ATOM 1449 C CA . ALA A 1 190 ? 41.530 2.730 -10.748 1.00 84.69 190 ALA A CA 1
ATOM 1450 C C . ALA A 1 190 ? 41.589 4.134 -11.357 1.00 84.69 190 ALA A C 1
ATOM 1452 O O . ALA A 1 190 ? 42.329 4.361 -12.311 1.00 84.69 190 ALA A O 1
ATOM 1453 N N . ASP A 1 191 ? 40.877 5.081 -10.739 1.00 81.12 191 ASP A N 1
ATOM 1454 C CA . ASP A 1 191 ? 41.040 6.529 -10.935 1.00 81.12 191 ASP A CA 1
ATOM 1455 C C . ASP A 1 191 ? 40.363 7.305 -9.782 1.00 81.12 191 ASP A C 1
ATOM 1457 O O . ASP A 1 191 ? 39.709 6.732 -8.911 1.00 81.12 191 ASP A O 1
ATOM 1461 N N . SER A 1 192 ? 40.479 8.628 -9.817 1.00 82.06 192 SER A N 1
ATOM 1462 C CA . SER A 1 192 ? 39.878 9.622 -8.928 1.00 82.06 192 SER A CA 1
ATOM 1463 C C . SER A 1 192 ? 38.489 10.117 -9.376 1.00 82.06 192 SER A C 1
ATOM 1465 O O . SER A 1 192 ? 37.867 10.930 -8.683 1.00 82.06 192 SER A O 1
ATOM 1467 N N . THR A 1 193 ? 37.951 9.646 -10.510 1.00 80.25 193 THR A N 1
ATOM 1468 C CA . THR A 1 193 ? 36.628 10.069 -11.018 1.00 80.25 193 THR A CA 1
ATOM 1469 C C . THR A 1 193 ? 35.476 9.591 -10.129 1.00 80.25 193 THR A C 1
ATOM 1471 O O . THR A 1 193 ? 35.606 8.633 -9.371 1.00 80.25 193 THR A O 1
ATOM 1474 N N . SER A 1 194 ? 34.303 10.228 -10.222 1.00 75.94 194 SER A N 1
ATOM 1475 C CA . SER A 1 194 ? 33.114 9.860 -9.431 1.00 75.94 194 SER A CA 1
ATOM 1476 C C . SER A 1 194 ? 32.515 8.484 -9.769 1.00 75.94 194 SER A C 1
ATOM 1478 O O . SER A 1 194 ? 31.589 8.048 -9.088 1.00 75.94 194 SER A O 1
ATOM 1480 N N . SER A 1 195 ? 33.035 7.794 -10.785 1.00 71.81 195 SER A N 1
ATOM 1481 C CA . SER A 1 195 ? 32.582 6.467 -11.223 1.00 71.81 195 SER A CA 1
ATOM 1482 C C . SER A 1 195 ? 33.580 5.336 -10.944 1.00 71.81 195 SER A C 1
ATOM 1484 O O . SER A 1 195 ? 33.260 4.180 -11.206 1.00 71.81 195 SER A O 1
ATOM 1486 N N . GLN A 1 196 ? 34.773 5.655 -10.432 1.00 85.00 196 GLN A N 1
ATOM 1487 C CA . GLN A 1 196 ? 35.882 4.723 -10.199 1.00 85.00 196 GLN A CA 1
ATOM 1488 C C . GLN A 1 196 ? 36.354 4.772 -8.742 1.00 85.00 196 GLN A C 1
ATOM 1490 O O . GLN A 1 196 ? 36.053 5.727 -8.029 1.00 85.00 196 GLN A O 1
ATOM 1495 N N . LEU A 1 197 ? 37.069 3.732 -8.314 1.00 88.94 197 LEU A N 1
ATOM 1496 C CA . LEU A 1 197 ? 37.646 3.582 -6.976 1.00 88.94 197 LEU A CA 1
ATOM 1497 C C . LEU A 1 197 ? 39.144 3.333 -7.106 1.00 88.94 197 LEU A C 1
ATOM 1499 O O . LEU A 1 197 ? 39.574 2.775 -8.106 1.00 88.94 197 LEU A O 1
ATOM 1503 N N . TYR A 1 198 ? 39.932 3.671 -6.092 1.00 91.69 198 TYR A N 1
ATOM 1504 C CA . TYR A 1 198 ? 41.339 3.321 -5.997 1.00 91.69 198 TYR A CA 1
ATOM 1505 C C . TYR A 1 198 ? 41.663 2.750 -4.611 1.00 91.69 198 TYR A C 1
ATOM 1507 O O . TYR A 1 198 ? 41.650 3.431 -3.584 1.00 91.69 198 TYR A O 1
ATOM 1515 N N . TYR A 1 199 ? 41.953 1.449 -4.608 1.00 89.56 199 TYR A N 1
ATOM 1516 C CA . TYR A 1 199 ? 42.255 0.665 -3.408 1.00 89.56 199 TYR A CA 1
ATOM 1517 C C . TYR A 1 199 ? 41.106 0.645 -2.370 1.00 89.56 199 TYR A C 1
ATOM 1519 O O . TYR A 1 199 ? 41.284 1.048 -1.218 1.00 89.56 199 TYR A O 1
ATOM 1527 N N . PRO A 1 200 ? 39.887 0.201 -2.742 1.00 91.94 200 PRO A N 1
ATOM 1528 C CA . PRO A 1 200 ? 38.770 0.196 -1.811 1.00 91.94 200 PRO A CA 1
ATOM 1529 C C . PRO A 1 200 ? 38.957 -0.843 -0.695 1.00 91.94 200 PRO A C 1
ATOM 1531 O O . PRO A 1 200 ? 39.440 -1.952 -0.939 1.00 91.94 200 PRO A O 1
ATOM 1534 N N . LEU A 1 201 ? 38.565 -0.498 0.537 1.00 85.81 201 LEU A N 1
ATOM 1535 C CA . LEU A 1 201 ? 38.791 -1.357 1.713 1.00 85.81 201 LEU A CA 1
ATOM 1536 C C . LEU A 1 201 ? 37.521 -1.930 2.343 1.00 85.81 201 LEU A C 1
ATOM 1538 O O . LEU A 1 201 ? 37.532 -3.060 2.823 1.00 85.81 201 LEU A O 1
ATOM 1542 N N . THR A 1 202 ? 36.447 -1.150 2.420 1.00 86.56 202 THR A N 1
ATOM 1543 C CA . THR A 1 202 ? 35.193 -1.579 3.046 1.00 86.56 202 THR A CA 1
ATOM 1544 C C . THR A 1 202 ? 34.004 -0.890 2.394 1.00 86.56 202 THR A C 1
ATOM 1546 O O . THR A 1 202 ? 34.162 0.127 1.713 1.00 86.56 202 THR A O 1
ATOM 1549 N N . LEU A 1 203 ? 32.814 -1.448 2.608 1.00 88.56 203 LEU A N 1
ATOM 1550 C CA . LEU A 1 203 ? 31.564 -0.859 2.164 1.00 88.56 203 LEU A CA 1
ATOM 1551 C C . LEU A 1 203 ? 30.467 -0.986 3.234 1.00 88.56 203 LEU A C 1
ATOM 1553 O O . LEU A 1 203 ? 30.535 -1.859 4.099 1.00 88.56 203 LEU A O 1
ATOM 1557 N N . SER A 1 204 ? 29.456 -0.118 3.186 1.00 81.94 204 SER A N 1
ATOM 1558 C CA . SER A 1 204 ? 28.215 -0.248 3.963 1.00 81.94 204 SER A CA 1
ATOM 1559 C C . SER A 1 204 ? 27.019 0.322 3.210 1.00 81.94 204 SER A C 1
ATOM 1561 O O . SER A 1 204 ? 27.193 1.129 2.301 1.00 81.94 204 SER A O 1
ATOM 1563 N N . PHE A 1 205 ? 25.812 -0.034 3.636 1.00 72.56 205 PHE A N 1
ATOM 1564 C CA . PHE A 1 205 ? 24.572 0.485 3.062 1.00 72.56 205 PHE A CA 1
ATOM 1565 C C . PHE A 1 205 ? 23.958 1.601 3.915 1.00 72.56 205 PHE A C 1
ATOM 1567 O O . PHE A 1 205 ? 24.185 1.646 5.126 1.00 72.56 205 PHE A O 1
ATOM 1574 N N . ASP A 1 206 ? 23.176 2.487 3.294 1.00 64.00 206 ASP A N 1
ATOM 1575 C CA . ASP A 1 206 ? 22.119 3.222 4.004 1.00 64.00 206 ASP A CA 1
ATOM 1576 C C . ASP A 1 206 ? 20.774 2.478 3.931 1.00 64.00 206 ASP A C 1
ATOM 1578 O O . ASP A 1 206 ? 20.636 1.473 3.234 1.00 64.00 206 ASP A O 1
ATOM 1582 N N . SER A 1 207 ? 19.764 2.988 4.640 1.00 54.28 207 SER A N 1
ATOM 1583 C CA . SER A 1 207 ? 18.400 2.437 4.655 1.00 54.28 207 SER A CA 1
ATOM 1584 C C . SER A 1 207 ? 17.698 2.453 3.292 1.00 54.28 207 SER A C 1
ATOM 1586 O O . SER A 1 207 ? 16.648 1.838 3.148 1.00 54.28 207 SER A O 1
ATOM 1588 N N . TYR A 1 208 ? 18.251 3.156 2.300 1.00 50.78 208 TYR A N 1
ATOM 1589 C CA . TYR A 1 208 ? 17.738 3.221 0.931 1.00 50.78 208 TYR A CA 1
ATOM 1590 C C . TYR A 1 208 ? 18.492 2.270 -0.017 1.00 50.78 208 TYR A C 1
ATOM 1592 O O . TYR A 1 208 ? 18.244 2.283 -1.221 1.00 50.78 208 TYR A O 1
ATOM 1600 N N . GLY A 1 209 ? 19.432 1.471 0.502 1.00 59.66 209 GLY A N 1
ATOM 1601 C CA . GLY A 1 209 ? 20.240 0.530 -0.274 1.00 59.66 209 GLY A CA 1
ATOM 1602 C C . GLY A 1 209 ? 21.435 1.158 -1.000 1.00 59.66 209 GLY A C 1
ATOM 1603 O O . GLY A 1 209 ? 22.113 0.472 -1.757 1.00 59.66 209 GLY A O 1
ATOM 1604 N N . ASN A 1 210 ? 21.753 2.438 -0.788 1.00 73.50 210 ASN A N 1
ATOM 1605 C CA . ASN A 1 210 ? 22.924 3.047 -1.424 1.00 73.50 210 ASN A CA 1
ATOM 1606 C C . ASN A 1 210 ? 24.220 2.534 -0.791 1.00 73.50 210 ASN A C 1
ATOM 1608 O O . ASN A 1 210 ? 24.302 2.388 0.427 1.00 73.50 210 ASN A O 1
ATOM 1612 N N . ILE A 1 211 ? 25.260 2.348 -1.602 1.00 83.06 211 ILE A N 1
ATOM 1613 C CA . ILE A 1 211 ? 26.538 1.779 -1.170 1.00 83.06 211 ILE A CA 1
ATOM 1614 C C . ILE A 1 211 ? 27.522 2.903 -0.851 1.00 83.06 211 ILE A C 1
ATOM 1616 O O . ILE A 1 211 ? 27.865 3.705 -1.713 1.00 83.06 211 ILE A O 1
ATOM 1620 N N . PHE A 1 212 ? 28.038 2.936 0.369 1.00 85.06 212 PHE A N 1
ATOM 1621 C CA . PHE A 1 212 ? 29.155 3.784 0.772 1.00 85.06 212 PHE A CA 1
ATOM 1622 C C . PHE A 1 212 ? 30.423 2.950 0.765 1.00 85.06 212 PHE A C 1
ATOM 1624 O O . PHE A 1 212 ? 30.505 1.979 1.506 1.00 85.06 212 PHE A O 1
ATOM 1631 N N . VAL A 1 213 ? 31.408 3.331 -0.040 1.00 89.00 213 VAL A N 1
ATOM 1632 C CA . VAL A 1 213 ? 32.687 2.626 -0.166 1.00 89.00 213 VAL A CA 1
ATOM 1633 C C . VAL A 1 213 ? 33.812 3.526 0.323 1.00 89.00 213 VAL A C 1
ATOM 1635 O O . VAL A 1 213 ? 33.862 4.706 -0.032 1.00 89.00 213 VAL A O 1
ATOM 1638 N N . THR A 1 214 ? 34.727 2.987 1.126 1.00 88.44 214 THR A N 1
ATOM 1639 C CA . THR A 1 214 ? 35.974 3.688 1.449 1.00 88.44 214 THR A CA 1
ATOM 1640 C C . THR A 1 214 ? 36.946 3.552 0.288 1.00 88.44 214 THR A C 1
ATOM 1642 O O . THR A 1 214 ? 37.308 2.447 -0.102 1.00 88.44 214 THR A O 1
ATOM 1645 N N . ASP A 1 215 ? 37.366 4.685 -0.257 1.00 87.50 215 ASP A N 1
ATOM 1646 C CA . ASP A 1 215 ? 38.237 4.791 -1.420 1.00 87.50 215 ASP A CA 1
ATOM 1647 C C . ASP A 1 215 ? 39.602 5.311 -0.941 1.00 87.50 215 ASP A C 1
ATOM 1649 O O . ASP A 1 215 ? 39.831 6.523 -0.837 1.00 87.50 215 ASP A O 1
ATOM 1653 N N . GLN A 1 216 ? 40.439 4.376 -0.477 1.00 84.62 216 GLN A N 1
ATOM 1654 C CA . GLN A 1 216 ? 41.561 4.652 0.425 1.00 84.62 216 GLN A CA 1
ATOM 1655 C C . GLN A 1 216 ? 42.592 5.594 -0.197 1.00 84.62 216 GLN A C 1
ATOM 1657 O O . GLN A 1 216 ? 42.950 6.607 0.419 1.00 84.62 216 GLN A O 1
ATOM 1662 N N . ASP A 1 217 ? 43.058 5.269 -1.399 1.00 88.25 217 ASP A N 1
ATOM 1663 C CA . ASP A 1 217 ? 44.161 5.991 -2.034 1.00 88.25 217 ASP A CA 1
ATOM 1664 C C . ASP A 1 217 ? 43.685 7.287 -2.702 1.00 88.25 217 ASP A C 1
ATOM 1666 O O . ASP A 1 217 ? 44.476 8.203 -2.913 1.00 88.25 217 ASP A O 1
ATOM 1670 N N . ASN A 1 218 ? 42.373 7.429 -2.914 1.00 85.00 218 ASN A N 1
ATOM 1671 C CA . ASN A 1 218 ? 41.738 8.708 -3.243 1.00 85.00 218 ASN A CA 1
ATOM 1672 C C . ASN A 1 218 ? 41.339 9.532 -2.002 1.00 85.00 218 ASN A C 1
ATOM 1674 O O . ASN A 1 218 ? 40.774 10.619 -2.142 1.00 85.00 218 ASN A O 1
ATOM 1678 N N . HIS A 1 219 ? 41.597 9.032 -0.789 1.00 85.56 219 HIS A N 1
ATOM 1679 C CA . HIS A 1 219 ? 41.321 9.705 0.486 1.00 85.56 219 HIS A CA 1
ATOM 1680 C C . HIS A 1 219 ? 39.864 10.165 0.664 1.00 85.56 219 HIS A C 1
ATOM 1682 O O . HIS A 1 219 ? 39.599 11.216 1.258 1.00 85.56 219 HIS A O 1
ATOM 1688 N N . ARG A 1 220 ? 38.901 9.381 0.168 1.00 85.00 220 ARG A N 1
ATOM 1689 C CA . ARG A 1 220 ? 37.474 9.731 0.220 1.00 85.00 220 ARG A CA 1
ATOM 1690 C C . ARG A 1 220 ? 36.589 8.556 0.629 1.00 85.00 220 ARG A C 1
ATOM 1692 O O . ARG A 1 220 ? 37.003 7.402 0.646 1.00 85.00 220 ARG A O 1
ATOM 1699 N N . ILE A 1 221 ? 35.339 8.875 0.950 1.00 86.44 221 ILE A N 1
ATOM 1700 C CA . ILE A 1 221 ? 34.243 7.905 1.016 1.00 86.44 221 ILE A CA 1
ATOM 1701 C C . ILE A 1 221 ? 33.305 8.246 -0.131 1.00 86.44 221 ILE A C 1
ATOM 1703 O O . ILE A 1 221 ? 32.895 9.399 -0.273 1.00 86.44 221 ILE A O 1
ATOM 1707 N N . GLN A 1 222 ? 32.987 7.258 -0.951 1.00 82.69 222 GLN A N 1
ATOM 1708 C CA . GLN A 1 222 ? 32.177 7.438 -2.141 1.00 82.69 222 GLN A CA 1
ATOM 1709 C C . GLN A 1 222 ? 30.825 6.763 -1.962 1.00 82.69 222 GLN A C 1
ATOM 1711 O O . GLN A 1 222 ? 30.755 5.584 -1.625 1.00 82.69 222 GLN A O 1
ATOM 1716 N N . LYS A 1 223 ? 29.750 7.526 -2.180 1.00 83.88 223 LYS A N 1
ATOM 1717 C CA . LYS A 1 223 ? 28.379 7.016 -2.189 1.00 83.88 223 LYS A CA 1
ATOM 1718 C C . LYS A 1 223 ? 27.997 6.653 -3.622 1.00 83.88 223 LYS A C 1
ATOM 1720 O O . LYS A 1 223 ? 27.857 7.541 -4.460 1.00 83.88 223 LYS A O 1
ATOM 1725 N N . PHE A 1 224 ? 27.804 5.371 -3.890 1.00 75.50 224 PHE A N 1
ATOM 1726 C CA . PHE A 1 224 ? 27.137 4.882 -5.086 1.00 75.50 224 PHE A CA 1
ATOM 1727 C C . PHE A 1 224 ? 25.652 4.791 -4.784 1.00 75.50 224 PHE A C 1
ATOM 1729 O O . PHE A 1 224 ? 25.228 4.077 -3.874 1.00 75.50 224 PHE A O 1
ATOM 1736 N N . LEU A 1 225 ? 24.864 5.557 -5.530 1.00 66.94 225 LEU A N 1
ATOM 1737 C CA . LEU A 1 225 ? 23.422 5.441 -5.443 1.00 66.94 225 LEU A CA 1
ATOM 1738 C C . LEU A 1 225 ? 23.021 4.083 -6.004 1.00 66.94 225 LEU A C 1
ATOM 1740 O O . LEU A 1 225 ? 23.538 3.672 -7.048 1.00 66.94 225 LEU A O 1
ATOM 1744 N N . LEU A 1 226 ? 22.122 3.392 -5.310 1.00 54.50 226 LEU A N 1
ATOM 1745 C CA . LEU A 1 226 ? 21.483 2.229 -5.891 1.00 54.50 226 LEU A CA 1
ATOM 1746 C C . LEU A 1 226 ? 20.744 2.753 -7.128 1.00 54.50 226 LEU A C 1
ATOM 1748 O O . LEU A 1 226 ? 19.812 3.545 -6.994 1.00 54.50 226 LEU A O 1
ATOM 1752 N N . SER A 1 227 ? 21.175 2.379 -8.338 1.00 46.50 227 SER A N 1
ATOM 1753 C CA . SER A 1 227 ? 20.286 2.517 -9.488 1.00 46.50 227 SER A CA 1
ATOM 1754 C C . SER A 1 227 ? 19.131 1.588 -9.166 1.00 46.50 227 SER A C 1
ATOM 1756 O O . SER A 1 227 ? 19.304 0.369 -9.186 1.00 46.50 227 SER A O 1
ATOM 1758 N N . THR A 1 228 ? 18.023 2.147 -8.710 1.00 36.81 228 THR A N 1
ATOM 1759 C CA . THR A 1 228 ? 16.897 1.391 -8.195 1.00 36.81 228 THR A CA 1
ATOM 1760 C C . THR A 1 228 ? 16.392 0.446 -9.282 1.00 36.81 228 THR A C 1
ATOM 1762 O O . THR A 1 228 ? 15.570 0.814 -10.104 1.00 36.81 228 THR A O 1
ATOM 1765 N N . ASN A 1 229 ? 16.813 -0.820 -9.217 1.00 38.66 229 ASN A N 1
ATOM 1766 C CA . ASN A 1 229 ? 15.978 -1.957 -9.610 1.00 38.66 229 ASN A CA 1
ATOM 1767 C C . ASN A 1 229 ? 14.938 -2.218 -8.503 1.00 38.66 229 ASN A C 1
ATOM 1769 O O . ASN A 1 229 ? 14.641 -3.352 -8.144 1.00 38.66 229 ASN A O 1
ATOM 1773 N N . SER A 1 230 ? 14.419 -1.142 -7.918 1.00 35.66 230 SER A N 1
ATOM 1774 C CA . SER A 1 230 ? 13.178 -1.174 -7.175 1.00 35.66 230 SER A CA 1
ATOM 1775 C C . SER A 1 230 ? 12.081 -1.050 -8.229 1.00 35.66 230 SER A C 1
ATOM 1777 O O . SER A 1 230 ? 12.264 -0.338 -9.217 1.00 35.66 230 SER A O 1
ATOM 1779 N N . CYS A 1 231 ? 10.932 -1.697 -8.043 1.00 44.38 231 CYS A N 1
ATOM 1780 C CA . CYS A 1 231 ? 9.739 -1.489 -8.879 1.00 44.38 231 CYS A CA 1
ATOM 1781 C C . CYS A 1 231 ? 9.160 -0.056 -8.745 1.00 44.38 231 CYS A C 1
ATOM 1783 O O . CYS A 1 231 ? 7.959 0.158 -8.871 1.00 44.38 231 CYS A O 1
ATOM 1785 N N . THR A 1 232 ? 9.993 0.938 -8.431 1.00 51.12 232 THR A N 1
ATOM 1786 C CA . THR A 1 232 ? 9.645 2.346 -8.296 1.00 51.12 232 THR A CA 1
ATOM 1787 C C . THR A 1 232 ? 9.813 3.031 -9.642 1.00 51.12 232 THR A C 1
ATOM 1789 O O . THR A 1 232 ? 10.927 3.242 -10.122 1.00 51.12 232 THR A O 1
ATOM 1792 N N . VAL A 1 233 ? 8.685 3.384 -10.240 1.00 74.75 233 VAL A N 1
ATOM 1793 C CA . VAL A 1 233 ? 8.598 4.182 -11.463 1.00 74.75 233 VAL A CA 1
ATOM 1794 C C . VAL A 1 233 ? 8.939 5.654 -11.188 1.00 74.75 233 VAL A C 1
ATOM 1796 O O . VAL A 1 233 ? 8.800 6.137 -10.067 1.00 74.75 233 VAL A O 1
ATOM 1799 N N . SER A 1 234 ? 9.401 6.387 -12.205 1.00 78.75 234 SER A N 1
ATOM 1800 C CA . SER A 1 234 ? 9.804 7.801 -12.081 1.00 78.75 234 SER A CA 1
ATOM 1801 C C . SER A 1 234 ? 8.670 8.810 -12.276 1.00 78.75 234 SER A C 1
ATOM 1803 O O . SER A 1 234 ? 8.887 10.018 -12.188 1.00 78.75 234 SER A O 1
ATOM 1805 N N . TYR A 1 235 ? 7.470 8.316 -12.553 1.00 82.00 235 TYR A N 1
ATOM 1806 C CA . TYR A 1 235 ? 6.265 9.077 -12.852 1.00 82.00 235 TYR A CA 1
ATOM 1807 C C . TYR A 1 235 ? 5.153 8.702 -11.873 1.00 82.00 235 TYR A C 1
ATOM 1809 O O . TYR A 1 235 ? 5.126 7.590 -11.345 1.00 82.00 235 TYR A O 1
ATOM 1817 N N . ASN A 1 236 ? 4.207 9.612 -11.644 1.00 78.25 236 ASN A N 1
ATOM 1818 C CA . ASN A 1 236 ? 3.057 9.304 -10.797 1.00 78.25 236 ASN A CA 1
ATOM 1819 C C . ASN A 1 236 ? 2.107 8.325 -11.500 1.00 78.25 236 ASN A C 1
ATOM 1821 O O . ASN A 1 236 ? 1.641 8.587 -12.610 1.00 78.25 236 ASN A O 1
ATOM 1825 N N . GLN A 1 237 ? 1.762 7.236 -10.811 1.00 79.00 237 GLN A N 1
ATOM 1826 C CA . GLN A 1 237 ? 0.658 6.336 -11.165 1.00 79.00 237 GLN A CA 1
ATOM 1827 C C . GLN A 1 237 ? -0.375 6.302 -10.036 1.00 79.00 237 GLN A C 1
ATOM 1829 O O . GLN A 1 237 ? -0.495 5.297 -9.328 1.00 79.00 237 GLN A O 1
ATOM 1834 N N . PRO A 1 238 ? -1.112 7.404 -9.820 1.00 70.38 238 PRO A N 1
ATOM 1835 C CA . PRO A 1 238 ? -2.215 7.407 -8.869 1.00 70.38 238 PRO A CA 1
ATOM 1836 C C . PRO A 1 238 ? -3.200 6.289 -9.225 1.00 70.38 238 PRO A C 1
ATOM 1838 O O . PRO A 1 238 ? -3.449 6.016 -10.398 1.00 70.38 238 PRO A O 1
ATOM 1841 N N . LYS A 1 239 ? -3.747 5.615 -8.217 1.00 71.06 239 LYS A N 1
ATOM 1842 C CA . LYS A 1 239 ? -4.805 4.619 -8.410 1.00 71.06 239 LYS A CA 1
ATOM 1843 C C . LYS A 1 239 ? -6.144 5.331 -8.408 1.00 71.06 239 LYS A C 1
ATOM 1845 O O . LYS A 1 239 ? -6.495 5.962 -7.411 1.00 71.06 239 LYS A O 1
ATOM 1850 N N . PHE A 1 240 ? -6.898 5.226 -9.496 1.00 62.88 240 PHE A N 1
ATOM 1851 C CA . PHE A 1 240 ? -8.212 5.845 -9.580 1.00 62.88 240 PHE A CA 1
ATOM 1852 C C . PHE A 1 240 ? -9.328 4.825 -9.393 1.00 62.88 240 PHE A C 1
ATOM 1854 O O . PHE A 1 240 ? -9.240 3.676 -9.830 1.00 62.88 240 PHE A O 1
ATOM 1861 N N . SER A 1 241 ? -10.423 5.263 -8.766 1.00 58.72 241 SER A N 1
ATOM 1862 C CA . SER A 1 241 ? -11.670 4.505 -8.831 1.00 58.72 241 SER A CA 1
ATOM 1863 C C . SER A 1 241 ? -12.127 4.399 -10.285 1.00 58.72 241 SER A C 1
ATOM 1865 O O . SER A 1 241 ? -11.920 5.311 -11.090 1.00 58.72 241 SER A O 1
ATOM 1867 N N . ALA A 1 242 ? -12.830 3.311 -10.592 1.00 51.59 242 ALA A N 1
ATOM 1868 C CA . ALA A 1 242 ? -13.436 3.014 -11.889 1.00 51.59 242 ALA A CA 1
ATOM 1869 C C . ALA A 1 242 ? -14.192 4.190 -12.548 1.00 51.59 242 ALA A C 1
ATOM 1871 O O . ALA A 1 242 ? -14.371 4.209 -13.766 1.00 51.59 242 ALA A O 1
ATOM 1872 N N . TYR A 1 243 ? -14.652 5.164 -11.754 1.00 56.38 243 TYR A N 1
ATOM 1873 C CA . TYR A 1 243 ? -15.403 6.325 -12.220 1.00 56.38 243 TYR A CA 1
ATOM 1874 C C . TYR A 1 243 ? -14.850 7.669 -11.735 1.00 56.38 243 TYR A C 1
ATOM 1876 O O . TYR A 1 243 ? -15.610 8.641 -11.726 1.00 56.38 243 TYR A O 1
ATOM 1884 N N . ALA A 1 244 ? -13.560 7.762 -11.401 1.00 61.25 244 ALA A N 1
ATOM 1885 C CA . ALA A 1 244 ? -12.907 9.023 -11.050 1.00 61.25 244 ALA A CA 1
ATOM 1886 C C . ALA A 1 244 ? -13.242 10.155 -12.039 1.00 61.25 244 ALA A C 1
ATOM 1888 O O . ALA A 1 244 ? -13.340 9.944 -13.254 1.00 61.25 244 ALA A O 1
ATOM 1889 N N . SER A 1 245 ? -13.481 11.348 -11.497 1.00 70.00 245 SER A N 1
ATOM 1890 C CA . SER A 1 245 ? -13.896 12.523 -12.258 1.00 70.00 245 SER A CA 1
ATOM 1891 C C . SER A 1 245 ? -13.001 13.715 -11.941 1.00 70.00 245 SER A C 1
ATOM 1893 O O . SER A 1 245 ? -12.436 13.808 -10.855 1.00 70.00 245 SER A O 1
ATOM 1895 N N . TRP A 1 246 ? -12.861 14.625 -12.901 1.00 80.69 246 TRP A N 1
ATOM 1896 C CA . TRP A 1 246 ? -12.050 15.833 -12.770 1.00 80.69 246 TRP A CA 1
ATOM 1897 C C . TRP A 1 246 ? -12.912 17.071 -12.997 1.00 80.69 246 TRP A C 1
ATOM 1899 O O . TRP A 1 246 ? -13.983 16.995 -13.603 1.00 80.69 246 TRP A O 1
ATOM 1909 N N . SER A 1 247 ? -12.450 18.216 -12.497 1.00 75.69 247 SER A N 1
ATOM 1910 C CA . SER A 1 247 ? -13.129 19.499 -12.645 1.00 75.69 247 SER A CA 1
ATOM 1911 C C . SER A 1 247 ? -13.471 19.768 -14.112 1.00 75.69 247 SER A C 1
ATOM 1913 O O . SER A 1 247 ? -12.623 19.649 -14.988 1.00 75.69 247 SER A O 1
ATOM 1915 N N . SER A 1 248 ? -14.709 20.178 -14.402 1.00 72.50 248 SER A N 1
ATOM 1916 C CA . SER A 1 248 ? -15.117 20.486 -15.782 1.00 72.50 248 SER A CA 1
ATOM 1917 C C . SER A 1 248 ? -14.399 21.712 -16.354 1.00 72.50 248 SER A C 1
ATOM 1919 O O . SER A 1 248 ? -14.310 21.862 -17.567 1.00 72.50 248 SER A O 1
ATOM 1921 N N . ASN A 1 249 ? -13.902 22.590 -15.479 1.00 80.62 249 ASN A N 1
ATOM 1922 C CA . ASN A 1 249 ? -13.077 23.742 -15.817 1.00 80.62 249 ASN A CA 1
ATOM 1923 C C . ASN A 1 249 ? -11.637 23.490 -15.360 1.00 80.62 249 ASN A C 1
ATOM 1925 O O . ASN A 1 249 ? -11.404 23.087 -14.218 1.00 80.62 249 ASN A O 1
ATOM 1929 N N . ALA A 1 250 ? -10.682 23.782 -16.233 1.00 85.75 250 ALA A N 1
ATOM 1930 C CA . ALA A 1 250 ? -9.264 23.772 -15.929 1.00 85.75 250 ALA A CA 1
ATOM 1931 C C . ALA A 1 250 ? -8.799 25.062 -15.253 1.00 85.75 250 ALA A C 1
ATOM 1933 O O . ALA A 1 250 ? -9.301 26.157 -15.528 1.00 85.75 250 ALA A O 1
ATOM 1934 N N . ILE A 1 251 ? -7.748 24.922 -14.454 1.00 86.50 251 ILE A N 1
ATOM 1935 C CA . ILE A 1 251 ? -6.883 26.013 -14.021 1.00 86.50 251 ILE A CA 1
ATOM 1936 C C . ILE A 1 251 ? -5.748 26.126 -15.041 1.00 86.50 251 ILE A C 1
ATOM 1938 O O . ILE A 1 251 ? -5.039 25.152 -15.296 1.00 86.50 251 ILE A O 1
ATOM 1942 N N . THR A 1 252 ? -5.541 27.314 -15.610 1.00 90.00 252 THR A N 1
ATOM 1943 C CA . THR A 1 252 ? -4.388 27.557 -16.487 1.00 90.00 252 THR A CA 1
ATOM 1944 C C . THR A 1 252 ? -3.124 27.610 -15.646 1.00 90.00 252 THR A C 1
ATOM 1946 O O . THR A 1 252 ? -2.840 28.621 -15.011 1.00 90.00 252 THR A O 1
ATOM 1949 N N . PHE A 1 253 ? -2.380 26.505 -15.642 1.00 91.00 253 PHE A N 1
ATOM 1950 C CA . PHE A 1 253 ? -1.125 26.368 -14.911 1.00 91.00 253 PHE A CA 1
ATOM 1951 C C . PHE A 1 253 ? -0.037 27.260 -15.514 1.00 91.00 253 PHE A C 1
ATOM 1953 O O . PHE A 1 253 ? 0.633 27.998 -14.801 1.00 91.00 253 PHE A O 1
ATOM 1960 N N . ALA A 1 254 ? 0.096 27.237 -16.842 1.00 91.31 254 ALA A N 1
ATOM 1961 C CA . ALA A 1 254 ? 1.024 28.099 -17.561 1.00 91.31 254 ALA A CA 1
ATOM 1962 C C . ALA A 1 254 ? 0.375 28.622 -18.846 1.00 91.31 254 ALA A C 1
ATOM 1964 O O . ALA A 1 254 ? -0.122 27.850 -19.664 1.00 91.31 254 ALA A O 1
ATOM 1965 N N . SER A 1 255 ? 0.374 29.944 -19.019 1.00 92.69 255 SER A N 1
ATOM 1966 C CA . SER A 1 255 ? -0.122 30.607 -20.233 1.00 92.69 255 SER A CA 1
ATOM 1967 C C . SER A 1 255 ? 0.996 30.787 -21.263 1.00 92.69 255 SER A C 1
ATOM 1969 O O . SER A 1 255 ? 2.168 30.587 -20.938 1.00 92.69 255 SER A O 1
ATOM 1971 N N . ILE A 1 256 ? 0.666 31.260 -22.468 1.00 93.38 256 ILE A N 1
ATOM 1972 C CA . ILE A 1 256 ? 1.653 31.580 -23.513 1.00 93.38 256 ILE A CA 1
ATOM 1973 C C . ILE A 1 256 ? 2.766 32.523 -23.028 1.00 93.38 256 ILE A C 1
ATOM 1975 O O . ILE A 1 256 ? 3.907 32.389 -23.458 1.00 93.38 256 ILE A O 1
ATOM 1979 N N . GLY A 1 257 ? 2.471 33.436 -22.093 1.00 88.19 257 GLY A N 1
ATOM 1980 C CA . GLY A 1 257 ? 3.470 34.343 -21.514 1.00 88.19 257 GLY A CA 1
ATOM 1981 C C . GLY A 1 257 ? 4.492 33.647 -20.609 1.00 88.19 257 GLY A C 1
ATOM 1982 O O . GLY A 1 257 ? 5.557 34.201 -20.354 1.00 88.19 257 GLY A O 1
ATOM 1983 N N . THR A 1 258 ? 4.183 32.437 -20.138 1.00 90.94 258 THR A N 1
ATOM 1984 C CA . THR A 1 258 ? 5.043 31.637 -19.259 1.00 90.94 258 THR A CA 1
ATOM 1985 C C . THR A 1 258 ? 5.665 30.467 -20.014 1.00 90.94 258 THR A C 1
ATOM 1987 O O . THR A 1 258 ? 6.882 30.313 -19.985 1.00 90.94 258 THR A O 1
ATOM 1990 N N . VAL A 1 259 ? 4.853 29.651 -20.697 1.00 92.00 259 VAL A N 1
ATOM 1991 C CA . VAL A 1 259 ? 5.309 28.422 -21.373 1.00 92.00 259 VAL A CA 1
ATOM 1992 C C . VAL A 1 259 ? 5.739 28.648 -22.824 1.00 92.00 259 VAL A C 1
ATOM 1994 O O . VAL A 1 259 ? 6.452 27.825 -23.387 1.00 92.00 259 VAL A O 1
ATOM 1997 N N . GLY A 1 260 ? 5.348 29.765 -23.444 1.00 90.75 260 GLY A N 1
ATOM 1998 C CA . GLY A 1 260 ? 5.603 30.038 -24.859 1.00 90.75 260 GLY A CA 1
ATOM 1999 C C . GLY A 1 260 ? 4.615 29.366 -25.817 1.00 90.75 260 GLY A C 1
ATOM 2000 O O . GLY A 1 260 ? 3.668 28.697 -25.406 1.00 90.75 260 GLY A O 1
ATOM 2001 N N . ALA A 1 261 ? 4.823 29.568 -27.121 1.00 92.50 261 ALA A N 1
ATOM 2002 C CA . ALA A 1 261 ? 3.961 29.002 -28.159 1.00 92.50 261 ALA A CA 1
ATOM 2003 C C . ALA A 1 261 ? 4.186 27.488 -28.313 1.00 92.50 261 ALA A C 1
ATOM 2005 O O . ALA A 1 261 ? 5.317 27.029 -28.197 1.00 92.50 261 ALA A O 1
ATOM 2006 N N . ALA A 1 262 ? 3.129 26.725 -28.601 1.00 90.50 262 ALA A N 1
ATOM 2007 C CA . ALA A 1 262 ? 3.186 25.283 -28.892 1.00 90.50 262 ALA A CA 1
ATOM 2008 C C . ALA A 1 262 ? 3.953 24.410 -27.856 1.00 90.50 262 ALA A C 1
ATOM 2010 O O . ALA A 1 262 ? 4.918 23.724 -28.216 1.00 90.50 262 ALA A O 1
ATOM 2011 N N . PRO A 1 263 ? 3.532 24.387 -26.572 1.00 95.06 263 PRO A N 1
ATOM 2012 C CA . PRO A 1 263 ? 3.999 23.370 -25.631 1.00 95.06 263 PRO A CA 1
ATOM 2013 C C . PRO A 1 263 ? 3.557 21.982 -26.111 1.00 95.06 263 PRO A C 1
ATOM 2015 O O . PRO A 1 263 ? 2.407 21.820 -26.527 1.00 95.06 263 PRO A O 1
ATOM 2018 N N . TYR A 1 264 ? 4.452 20.994 -26.058 1.00 93.81 264 TYR A N 1
ATOM 2019 C CA . TYR A 1 264 ? 4.194 19.670 -26.625 1.00 93.81 264 TYR A CA 1
ATOM 2020 C C . TYR A 1 264 ? 4.272 18.564 -25.562 1.00 93.81 264 TYR A C 1
ATOM 2022 O O . TYR A 1 264 ? 3.243 18.135 -25.038 1.00 93.81 264 TYR A O 1
ATOM 2030 N N . GLY A 1 265 ? 5.474 18.107 -25.208 1.00 92.88 265 GLY A N 1
ATOM 2031 C CA . GLY A 1 265 ? 5.662 17.060 -24.201 1.00 92.88 265 GLY A CA 1
ATOM 2032 C C . GLY A 1 265 ? 5.501 17.600 -22.780 1.00 92.88 265 GLY A C 1
ATOM 2033 O O . GLY A 1 265 ? 5.999 18.684 -22.477 1.00 92.88 265 GLY A O 1
ATOM 2034 N N . ILE A 1 266 ? 4.844 16.837 -21.903 1.00 96.06 266 ILE A N 1
ATOM 2035 C CA . ILE A 1 266 ? 4.796 17.108 -20.460 1.00 96.06 266 ILE A CA 1
ATOM 2036 C C . ILE A 1 266 ? 5.077 15.834 -19.672 1.00 96.06 266 ILE A C 1
ATOM 2038 O O . ILE A 1 266 ? 4.547 14.775 -20.006 1.00 96.06 266 ILE A O 1
ATOM 2042 N N . PHE A 1 267 ? 5.883 15.965 -18.624 1.00 95.94 267 PHE A N 1
ATOM 2043 C CA . PHE A 1 267 ? 6.190 14.909 -17.670 1.00 95.94 267 PHE A CA 1
ATOM 2044 C C . PHE A 1 267 ? 6.093 15.468 -16.251 1.00 95.94 267 PHE A C 1
ATOM 2046 O O . PHE A 1 267 ? 6.545 16.586 -15.999 1.00 95.94 267 PHE A O 1
ATOM 2053 N N . VAL A 1 268 ? 5.502 14.703 -15.338 1.00 92.69 268 VAL A N 1
ATOM 2054 C CA . VAL A 1 268 ? 5.430 15.045 -13.915 1.00 92.69 268 VAL A CA 1
ATOM 2055 C C . VAL A 1 268 ? 6.016 13.886 -13.122 1.00 92.69 268 VAL A C 1
ATOM 2057 O O . VAL A 1 268 ? 5.540 12.754 -13.237 1.00 92.69 268 VAL A O 1
ATOM 2060 N N . ASP A 1 269 ? 7.072 14.169 -12.363 1.00 85.44 269 ASP A N 1
ATOM 2061 C CA . ASP A 1 269 ? 7.771 13.155 -11.577 1.00 85.44 269 ASP A CA 1
ATOM 2062 C C . ASP A 1 269 ? 7.064 12.852 -10.246 1.00 85.44 269 ASP A C 1
ATOM 2064 O O . ASP A 1 269 ? 6.108 13.526 -9.851 1.00 85.44 269 ASP A O 1
ATOM 2068 N N . VAL A 1 270 ? 7.559 11.839 -9.532 1.00 81.12 270 VAL A N 1
ATOM 2069 C CA . VAL A 1 270 ? 7.041 11.419 -8.215 1.00 81.12 270 VAL A CA 1
ATOM 2070 C C . VAL A 1 270 ? 7.097 12.502 -7.127 1.00 81.12 270 VAL A C 1
ATOM 2072 O O . VAL A 1 270 ? 6.422 12.379 -6.110 1.00 81.12 270 VAL A O 1
ATOM 2075 N N . ASN A 1 271 ? 7.864 13.575 -7.341 1.00 80.62 271 ASN A N 1
ATOM 2076 C CA . ASN A 1 271 ? 7.978 14.725 -6.442 1.00 80.62 271 ASN A CA 1
ATOM 2077 C C . ASN A 1 271 ? 7.126 15.916 -6.915 1.00 80.62 271 ASN A C 1
ATOM 2079 O O . ASN A 1 271 ? 7.363 17.048 -6.496 1.00 80.62 271 ASN A O 1
ATOM 2083 N N . ASN A 1 272 ? 6.184 15.697 -7.839 1.00 83.56 272 ASN A N 1
ATOM 2084 C CA . ASN A 1 272 ? 5.354 16.735 -8.453 1.00 83.56 272 ASN A CA 1
ATOM 2085 C C . ASN A 1 272 ? 6.141 17.837 -9.183 1.00 83.56 272 ASN A C 1
ATOM 2087 O O . ASN A 1 272 ? 5.621 18.935 -9.403 1.00 83.56 272 ASN A O 1
ATOM 2091 N N . THR A 1 273 ? 7.374 17.554 -9.607 1.00 90.75 273 THR A N 1
ATOM 2092 C CA . THR A 1 273 ? 8.141 18.446 -10.478 1.00 90.75 273 THR A CA 1
ATOM 2093 C C . THR A 1 273 ? 7.622 18.314 -11.902 1.00 90.75 273 THR A C 1
ATOM 2095 O O . THR A 1 273 ? 7.546 17.218 -12.458 1.00 90.75 273 THR A O 1
ATOM 2098 N N . ILE A 1 274 ? 7.266 19.444 -12.508 1.00 93.00 274 ILE A N 1
ATOM 2099 C CA . ILE A 1 274 ? 6.644 19.499 -13.832 1.00 93.00 274 ILE A CA 1
ATOM 2100 C C . ILE A 1 274 ? 7.701 19.889 -14.860 1.00 93.00 274 ILE A C 1
ATOM 2102 O O . ILE A 1 274 ? 8.353 20.924 -14.724 1.00 93.00 274 ILE A O 1
ATOM 2106 N N . TYR A 1 275 ? 7.826 19.096 -15.918 1.00 94.88 275 TYR A N 1
ATOM 2107 C CA . TYR A 1 275 ? 8.734 19.313 -17.038 1.00 94.88 275 TYR A CA 1
ATOM 2108 C C . TYR A 1 275 ? 7.920 19.487 -18.315 1.00 94.88 275 TYR A C 1
ATOM 2110 O O . TYR A 1 275 ? 7.113 18.624 -18.654 1.00 94.88 275 TYR A O 1
ATOM 2118 N N . VAL A 1 276 ? 8.140 20.579 -19.045 1.00 95.81 276 VAL A N 1
ATOM 2119 C CA . VAL A 1 276 ? 7.455 20.845 -20.316 1.00 95.81 276 VAL A CA 1
ATOM 2120 C C . VAL A 1 276 ? 8.481 21.064 -21.415 1.00 95.81 276 VAL A C 1
ATOM 2122 O O . VAL A 1 276 ? 9.306 21.972 -21.328 1.00 95.81 276 VAL A O 1
ATOM 2125 N N . ALA A 1 277 ? 8.408 20.247 -22.463 1.00 93.88 277 ALA A N 1
ATOM 2126 C CA . ALA A 1 277 ? 9.147 20.452 -23.699 1.00 93.88 277 ALA A CA 1
ATOM 2127 C C . ALA A 1 277 ? 8.354 21.402 -24.605 1.00 93.88 277 ALA A C 1
ATOM 2129 O O . ALA A 1 277 ? 7.211 21.124 -24.986 1.00 93.88 277 ALA A O 1
ATOM 2130 N N . ASN A 1 278 ? 8.958 22.538 -24.944 1.00 93.19 278 ASN A N 1
ATOM 2131 C CA . ASN A 1 278 ? 8.374 23.501 -25.861 1.00 93.19 278 ASN A CA 1
ATOM 2132 C C . ASN A 1 278 ? 9.009 23.361 -27.249 1.00 93.19 278 ASN A C 1
ATOM 2134 O O . ASN A 1 278 ? 10.210 23.590 -27.425 1.00 93.19 278 ASN A O 1
ATOM 2138 N N . GLN A 1 279 ? 8.170 23.037 -28.233 1.00 90.38 279 GLN A N 1
ATOM 2139 C CA . GLN A 1 279 ? 8.593 22.827 -29.609 1.00 90.38 279 GLN A CA 1
ATOM 2140 C C . GLN A 1 279 ? 9.070 24.139 -30.252 1.00 90.38 279 GLN A C 1
ATOM 2142 O O . GLN A 1 279 ? 10.188 24.203 -30.754 1.00 90.38 279 GLN A O 1
ATOM 2147 N N . ALA A 1 280 ? 8.254 25.199 -30.229 1.00 89.50 280 ALA A N 1
ATOM 2148 C CA . ALA A 1 280 ? 8.540 26.437 -30.961 1.00 89.50 280 ALA A CA 1
ATOM 2149 C C . ALA A 1 280 ? 9.762 27.191 -30.414 1.00 89.50 280 ALA A C 1
ATOM 2151 O O . ALA A 1 280 ? 10.540 27.758 -31.180 1.00 89.50 280 ALA A O 1
ATOM 2152 N N . ASN A 1 281 ? 9.955 27.163 -29.097 1.00 88.00 281 ASN A N 1
ATOM 2153 C CA . ASN A 1 281 ? 11.040 27.863 -28.416 1.00 88.00 281 ASN A CA 1
ATOM 2154 C C . ASN A 1 281 ? 12.300 27.001 -28.234 1.00 88.00 281 ASN A C 1
ATOM 2156 O O . ASN A 1 281 ? 13.295 27.505 -27.719 1.00 88.00 281 ASN A O 1
ATOM 2160 N N . SER A 1 282 ? 12.268 25.725 -28.644 1.00 90.88 282 SER A N 1
ATOM 2161 C CA . SER A 1 282 ? 13.385 24.775 -28.527 1.00 90.88 282 SER A CA 1
ATOM 2162 C C . SER A 1 282 ? 14.003 24.731 -27.123 1.00 90.88 282 SER A C 1
ATOM 2164 O O . SER A 1 282 ? 15.213 24.878 -26.951 1.00 90.88 282 SER A O 1
ATOM 2166 N N . LEU A 1 283 ? 13.162 24.560 -26.1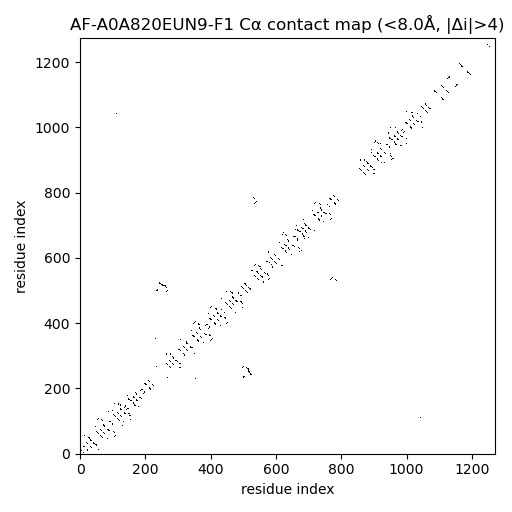00 1.00 91.75 283 LEU A N 1
ATOM 2167 C CA . LEU A 1 283 ? 13.604 24.539 -24.706 1.00 91.75 283 LEU A CA 1
ATOM 2168 C C . LEU A 1 283 ? 12.762 23.610 -23.832 1.00 91.75 283 LEU A C 1
ATOM 2170 O O . LEU A 1 283 ? 11.621 23.292 -24.168 1.00 91.75 283 LEU A O 1
ATOM 2174 N N . ILE A 1 284 ? 13.319 23.220 -22.686 1.00 92.31 284 ILE A N 1
ATOM 2175 C CA . ILE A 1 284 ? 12.599 22.522 -21.613 1.00 92.31 284 ILE A CA 1
ATOM 2176 C C . ILE A 1 284 ? 12.453 23.472 -20.430 1.00 92.31 284 ILE A C 1
ATOM 2178 O O . ILE A 1 284 ? 13.441 24.043 -19.966 1.00 92.31 284 ILE A O 1
ATOM 2182 N N . GLN A 1 285 ? 11.236 23.611 -19.923 1.00 93.19 285 GLN A N 1
ATOM 2183 C CA . GLN A 1 285 ? 10.942 24.337 -18.693 1.00 93.19 285 GLN A CA 1
ATOM 2184 C C . GLN A 1 285 ? 10.643 23.373 -17.555 1.00 93.19 285 GLN A C 1
ATOM 2186 O O . GLN A 1 285 ? 9.958 22.373 -17.758 1.00 93.19 285 GLN A O 1
ATOM 2191 N N . VAL A 1 286 ? 11.140 23.698 -16.362 1.00 92.94 286 VAL A N 1
ATOM 2192 C CA . VAL A 1 286 ? 10.950 22.906 -15.143 1.00 92.94 286 VAL A CA 1
ATOM 2193 C C . VAL A 1 286 ? 10.324 23.775 -14.059 1.00 92.94 286 VAL A C 1
ATOM 2195 O O . VAL A 1 286 ? 10.783 24.896 -13.841 1.00 92.94 286 VAL A O 1
ATOM 2198 N N . TRP A 1 287 ? 9.312 23.258 -13.366 1.00 92.56 287 TRP A N 1
ATOM 2199 C CA . TRP A 1 287 ? 8.693 23.863 -12.186 1.00 92.56 287 TRP A CA 1
ATOM 2200 C C . TRP A 1 287 ? 8.790 22.890 -11.015 1.00 92.56 287 TRP A C 1
ATOM 2202 O O . TRP A 1 287 ? 8.321 21.761 -11.123 1.00 92.56 287 TRP A O 1
ATOM 2212 N N . LEU A 1 288 ? 9.369 23.335 -9.898 1.00 88.06 288 LEU A N 1
ATOM 2213 C CA . LEU A 1 288 ? 9.321 22.595 -8.633 1.00 88.06 288 LEU A CA 1
ATOM 2214 C C . LEU A 1 288 ? 7.942 22.749 -7.975 1.00 88.06 288 LEU A C 1
ATOM 2216 O O . LEU A 1 288 ? 7.260 23.754 -8.209 1.00 88.06 288 LEU A O 1
ATOM 2220 N N . GLU A 1 289 ? 7.556 21.786 -7.133 1.00 80.31 289 GLU A N 1
ATOM 2221 C CA . GLU A 1 289 ? 6.286 21.826 -6.402 1.00 80.31 289 GLU A CA 1
ATOM 2222 C C . GLU A 1 289 ? 6.127 23.149 -5.627 1.00 80.31 289 GLU A C 1
ATOM 2224 O O . GLU A 1 289 ? 7.048 23.636 -4.969 1.00 80.31 289 GLU A O 1
ATOM 2229 N N . GLY A 1 290 ? 4.957 23.780 -5.765 1.00 72.25 290 GLY A N 1
ATOM 2230 C CA . GLY A 1 290 ? 4.647 25.080 -5.160 1.00 72.25 290 GLY A CA 1
ATOM 2231 C C . GLY A 1 290 ? 5.126 26.315 -5.941 1.00 72.25 290 GLY A C 1
ATOM 2232 O O . GLY A 1 290 ? 4.754 27.431 -5.576 1.00 72.25 290 GLY A O 1
ATOM 2233 N N . SER A 1 291 ? 5.897 26.162 -7.027 1.00 79.12 291 SER A N 1
ATOM 2234 C CA . SER A 1 291 ? 6.320 27.294 -7.866 1.00 79.12 291 SER A CA 1
ATOM 2235 C C . SER A 1 291 ? 5.309 27.631 -8.968 1.00 79.12 291 SER A C 1
ATOM 2237 O O . SER A 1 291 ? 4.932 26.780 -9.769 1.00 79.12 291 SER A O 1
ATOM 2239 N N . ASN A 1 292 ? 4.961 28.916 -9.093 1.00 78.56 292 ASN A N 1
ATOM 2240 C CA . ASN A 1 292 ? 4.103 29.435 -10.172 1.00 78.56 292 ASN A CA 1
ATOM 2241 C C . ASN A 1 292 ? 4.894 29.946 -11.395 1.00 78.56 292 ASN A C 1
ATOM 2243 O O . ASN A 1 292 ? 4.308 30.420 -12.367 1.00 78.56 292 ASN A O 1
ATOM 2247 N N . ILE A 1 293 ? 6.228 29.879 -11.352 1.00 83.88 293 ILE A N 1
ATOM 2248 C CA . ILE A 1 293 ? 7.129 30.263 -12.449 1.00 83.88 293 ILE A CA 1
ATOM 2249 C C . ILE A 1 293 ? 8.154 29.152 -12.716 1.00 83.88 293 ILE A C 1
ATOM 2251 O O . ILE A 1 293 ? 8.469 28.394 -11.791 1.00 83.88 293 ILE A O 1
ATOM 2255 N N . PRO A 1 294 ? 8.696 29.042 -13.945 1.00 88.75 294 PRO A N 1
ATOM 2256 C CA . PRO A 1 294 ? 9.725 28.054 -14.236 1.00 88.75 294 PRO A CA 1
ATOM 2257 C C . PRO A 1 294 ? 10.954 28.314 -13.361 1.00 88.75 294 PRO A C 1
ATOM 2259 O O . PRO A 1 294 ? 11.496 29.419 -13.352 1.00 88.75 294 PRO A O 1
ATOM 2262 N N . THR A 1 295 ? 11.399 27.300 -12.627 1.00 89.06 295 THR A N 1
ATOM 2263 C CA . THR A 1 295 ? 12.608 27.353 -11.796 1.00 89.06 295 THR A CA 1
ATOM 2264 C C . THR A 1 295 ? 13.870 27.099 -12.617 1.00 89.06 295 THR A C 1
ATOM 2266 O O . THR A 1 295 ? 14.958 27.511 -12.215 1.00 89.06 295 THR A O 1
ATOM 2269 N N . ARG A 1 296 ? 13.745 26.455 -13.786 1.00 88.75 296 ARG A N 1
ATOM 2270 C CA . ARG A 1 296 ? 14.861 26.176 -14.699 1.00 88.75 296 ARG A CA 1
ATOM 2271 C C . ARG A 1 296 ? 14.400 26.139 -16.157 1.00 88.75 296 ARG A C 1
ATOM 2273 O O . ARG A 1 296 ? 13.397 25.506 -16.471 1.00 88.75 296 ARG A O 1
ATOM 2280 N N . ASN A 1 297 ? 15.202 26.740 -17.040 1.00 89.12 297 ASN A N 1
ATOM 2281 C CA . ASN A 1 297 ? 15.074 26.628 -18.495 1.00 89.12 297 ASN A CA 1
ATOM 2282 C C . ASN A 1 297 ? 16.318 25.932 -19.064 1.00 89.12 297 ASN A C 1
ATOM 2284 O O . ASN A 1 297 ? 17.441 26.345 -18.773 1.00 89.12 297 ASN A O 1
ATOM 2288 N N . ILE A 1 298 ? 16.130 24.902 -19.885 1.00 88.12 298 ILE A N 1
ATOM 2289 C CA . ILE A 1 298 ? 17.199 24.184 -20.593 1.00 88.12 298 ILE A CA 1
ATOM 2290 C C . ILE A 1 298 ? 17.078 24.528 -22.077 1.00 88.12 298 ILE A C 1
ATOM 2292 O O . ILE A 1 298 ? 16.062 24.214 -22.686 1.00 88.12 298 ILE A O 1
ATOM 2296 N N . THR A 1 299 ? 18.089 25.185 -22.648 1.00 84.06 299 THR A N 1
ATOM 2297 C CA . THR A 1 299 ? 18.042 25.728 -24.023 1.00 84.06 299 THR A CA 1
ATOM 2298 C C . THR A 1 299 ? 19.195 25.269 -24.923 1.00 84.06 299 THR A C 1
ATOM 2300 O O . THR A 1 299 ? 19.112 25.387 -26.142 1.00 84.06 299 THR A O 1
ATOM 2303 N N . ASN A 1 300 ? 20.295 24.762 -24.361 1.00 78.06 300 ASN A N 1
ATOM 2304 C CA . ASN A 1 300 ? 21.500 24.457 -25.135 1.00 78.06 300 ASN A CA 1
ATOM 2305 C C . ASN A 1 300 ? 21.319 23.191 -25.985 1.00 78.06 300 ASN A C 1
ATOM 2307 O O . ASN A 1 300 ? 21.108 22.118 -25.447 1.00 78.06 300 ASN A O 1
ATOM 2311 N N . GLY A 1 301 ? 21.470 23.287 -27.307 1.00 75.88 301 GLY A N 1
ATOM 2312 C CA . GLY A 1 301 ? 21.556 22.110 -28.182 1.00 75.88 301 GLY A CA 1
ATOM 2313 C C . GLY A 1 301 ? 20.243 21.358 -28.430 1.00 75.88 301 GLY A C 1
ATOM 2314 O O . GLY A 1 301 ? 20.301 20.253 -28.963 1.00 75.88 301 GLY A O 1
ATOM 2315 N N . LEU A 1 302 ? 19.088 21.935 -28.086 1.00 85.00 302 LEU A N 1
ATOM 2316 C CA . LEU A 1 302 ? 17.762 21.398 -28.408 1.00 85.00 302 LEU A CA 1
ATOM 2317 C C . LEU A 1 302 ? 17.240 21.993 -29.719 1.00 85.00 302 LEU A C 1
ATOM 2319 O O . LEU A 1 302 ? 17.451 23.174 -29.993 1.00 85.00 302 LEU A O 1
ATOM 2323 N N . TYR A 1 303 ? 16.529 21.191 -30.510 1.00 88.56 303 TYR A N 1
ATOM 2324 C CA . TYR A 1 303 ? 15.857 21.662 -31.717 1.00 88.56 303 TYR A CA 1
ATOM 2325 C C . TYR A 1 303 ? 14.495 20.981 -31.884 1.00 88.56 303 TYR A C 1
ATOM 2327 O O . TYR A 1 303 ? 14.437 19.780 -32.132 1.00 88.56 303 TYR A O 1
ATOM 2335 N N . LEU A 1 304 ? 13.416 21.765 -31.758 1.00 89.56 304 LEU A N 1
ATOM 2336 C CA . LEU A 1 304 ? 12.018 21.317 -31.871 1.00 89.56 304 LEU A CA 1
ATOM 2337 C C . LEU A 1 304 ? 11.688 20.051 -31.040 1.00 89.56 304 LEU A C 1
ATOM 2339 O O . LEU A 1 304 ? 11.203 19.077 -31.610 1.00 89.56 304 LEU A O 1
ATOM 2343 N N . PRO A 1 305 ? 11.925 20.038 -29.712 1.00 91.94 305 PRO A N 1
ATOM 2344 C CA . PRO A 1 305 ? 11.726 18.840 -28.901 1.00 91.94 305 PRO A CA 1
ATOM 2345 C C . PRO A 1 305 ? 10.240 18.461 -28.816 1.00 91.94 305 PRO A C 1
ATOM 2347 O O . PRO A 1 305 ? 9.417 19.248 -28.339 1.00 91.94 305 PRO A O 1
ATOM 2350 N N . TYR A 1 306 ? 9.898 17.245 -29.252 1.00 91.81 306 TYR A N 1
ATOM 2351 C CA . TYR A 1 306 ? 8.519 16.742 -29.211 1.00 91.81 306 TYR A CA 1
ATOM 2352 C C . TYR A 1 306 ? 8.178 16.000 -27.915 1.00 91.81 306 TYR A C 1
ATOM 2354 O O . TYR A 1 306 ? 7.071 16.134 -27.406 1.00 91.81 306 TYR A O 1
ATOM 2362 N N . SER A 1 307 ? 9.098 15.219 -27.354 1.00 94.12 307 SER A N 1
ATOM 2363 C CA . SER A 1 307 ? 8.807 14.360 -26.202 1.00 94.12 307 SER A CA 1
ATOM 2364 C C . SER A 1 307 ? 9.902 14.407 -25.146 1.00 94.12 307 SER A C 1
ATOM 2366 O O . SER A 1 307 ? 11.043 14.786 -25.419 1.00 94.12 307 SER A O 1
ATOM 2368 N N . ILE A 1 308 ? 9.521 14.068 -23.916 1.00 95.00 308 ILE A N 1
ATOM 2369 C CA . ILE A 1 308 ? 10.375 14.137 -22.735 1.00 95.00 308 ILE A CA 1
ATOM 2370 C C . ILE A 1 308 ? 10.009 13.020 -21.757 1.00 95.00 308 ILE A C 1
ATOM 2372 O O . ILE A 1 308 ? 8.831 12.718 -21.578 1.00 95.00 308 ILE A O 1
ATOM 2376 N N . PHE A 1 309 ? 11.015 12.441 -21.108 1.00 95.06 309 PHE A N 1
ATOM 2377 C CA . PHE A 1 309 ? 10.856 11.509 -19.996 1.00 95.06 309 PHE A CA 1
ATOM 2378 C C . PHE A 1 309 ? 11.949 11.768 -18.962 1.00 95.06 309 PHE A C 1
ATOM 2380 O O . PHE A 1 309 ? 13.103 12.001 -19.330 1.00 95.06 309 PHE A O 1
ATOM 2387 N N . VAL A 1 310 ? 11.610 11.716 -17.676 1.00 91.56 310 VAL A N 1
ATOM 2388 C CA . VAL A 1 310 ? 12.585 11.886 -16.593 1.00 91.56 310 VAL A CA 1
ATOM 2389 C C . VAL A 1 310 ? 12.635 10.604 -15.776 1.00 91.56 310 VAL A C 1
ATOM 2391 O O . VAL A 1 310 ? 11.603 10.070 -15.388 1.00 91.56 310 VAL A O 1
ATOM 2394 N N . THR A 1 311 ? 13.834 10.072 -15.557 1.00 86.12 311 THR A N 1
ATOM 2395 C CA . THR A 1 311 ? 14.040 8.858 -14.745 1.00 86.12 311 THR A CA 1
ATOM 2396 C C . THR A 1 311 ? 14.080 9.187 -13.254 1.00 86.12 311 THR A C 1
ATOM 2398 O O . THR A 1 311 ? 14.209 10.346 -12.870 1.00 86.12 311 THR A O 1
ATOM 2401 N N . ILE A 1 312 ? 14.026 8.164 -12.398 1.00 77.50 312 ILE A N 1
ATOM 2402 C CA . ILE A 1 312 ? 14.017 8.328 -10.935 1.00 77.50 312 ILE A CA 1
ATOM 2403 C C . ILE A 1 312 ? 15.297 8.989 -10.399 1.00 77.50 312 ILE A C 1
ATOM 2405 O O . ILE A 1 312 ? 15.273 9.670 -9.381 1.00 77.50 312 ILE A O 1
ATOM 2409 N N . ASN A 1 313 ? 16.401 8.869 -11.141 1.00 72.81 313 ASN A N 1
ATOM 2410 C CA . ASN A 1 313 ? 17.670 9.533 -10.837 1.00 72.81 313 ASN A CA 1
ATOM 2411 C C . ASN A 1 313 ? 17.710 10.998 -11.318 1.00 72.81 313 ASN A C 1
ATOM 2413 O O . ASN A 1 313 ? 18.747 11.654 -11.226 1.00 72.81 313 ASN A O 1
ATOM 2417 N N . GLY A 1 314 ? 16.608 11.512 -11.874 1.00 78.19 314 GLY A N 1
ATOM 2418 C CA . GLY A 1 314 ? 16.499 12.871 -12.401 1.00 78.19 314 GLY A CA 1
ATOM 2419 C C . GLY A 1 314 ? 17.136 13.076 -13.778 1.00 78.19 314 GLY A C 1
ATOM 2420 O O . GLY A 1 314 ? 17.226 14.217 -14.235 1.00 78.19 314 GLY A O 1
ATOM 2421 N N . ASP A 1 315 ? 17.582 12.010 -14.455 1.00 87.31 315 ASP A N 1
ATOM 2422 C CA . ASP A 1 315 ? 18.075 12.119 -15.830 1.00 87.31 315 ASP A CA 1
ATOM 2423 C C . ASP A 1 315 ? 16.911 12.416 -16.779 1.00 87.31 315 ASP A C 1
ATOM 2425 O O . ASP A 1 315 ? 15.928 11.671 -16.807 1.00 87.31 315 ASP A O 1
ATOM 2429 N N . ILE A 1 316 ? 17.051 13.475 -17.576 1.00 91.25 316 ILE A N 1
ATOM 2430 C CA . ILE A 1 316 ? 16.046 13.954 -18.526 1.00 91.25 316 ILE A CA 1
ATOM 2431 C C . ILE A 1 316 ? 16.425 13.467 -19.925 1.00 91.25 316 ILE A C 1
ATOM 2433 O O . ILE A 1 316 ? 17.461 13.859 -20.466 1.00 91.25 316 ILE A O 1
ATOM 2437 N N . TYR A 1 317 ? 15.567 12.649 -20.521 1.00 93.81 317 TYR A N 1
ATOM 2438 C CA . TYR A 1 317 ? 15.660 12.209 -21.908 1.00 93.81 317 TYR A CA 1
ATOM 2439 C C . TYR A 1 317 ? 14.691 13.029 -22.742 1.00 93.81 317 TYR A C 1
ATOM 2441 O O . TYR A 1 317 ? 13.514 13.138 -22.404 1.00 93.81 317 TYR A O 1
ATOM 2449 N N . VAL A 1 318 ? 15.184 13.619 -23.822 1.00 93.88 318 VAL A N 1
ATOM 2450 C CA . VAL A 1 318 ? 14.398 14.516 -24.669 1.00 93.88 318 VAL A CA 1
ATOM 2451 C C . VAL A 1 318 ? 14.677 14.245 -26.137 1.00 93.88 318 VAL A C 1
ATOM 2453 O O . VAL A 1 318 ? 15.810 13.951 -26.536 1.00 93.88 318 VAL A O 1
ATOM 2456 N N . ASP A 1 319 ? 13.629 14.354 -26.942 1.00 93.56 319 ASP A N 1
ATOM 2457 C CA . ASP A 1 319 ? 13.748 14.283 -28.387 1.00 93.56 319 ASP A CA 1
ATOM 2458 C C . ASP A 1 319 ? 14.612 15.429 -28.932 1.00 93.56 319 ASP A C 1
ATOM 2460 O O . ASP A 1 319 ? 14.470 16.595 -28.561 1.00 93.56 319 ASP A O 1
ATOM 2464 N N . ASN A 1 320 ? 15.513 15.065 -29.838 1.00 90.00 320 ASN A N 1
ATOM 2465 C CA . ASN A 1 320 ? 16.318 15.985 -30.625 1.00 90.00 320 ASN A CA 1
ATOM 2466 C C . ASN A 1 320 ? 16.479 15.442 -32.062 1.00 90.00 320 ASN A C 1
ATOM 2468 O O . ASN A 1 320 ? 17.494 15.651 -32.727 1.00 90.00 320 ASN A O 1
ATOM 2472 N N . GLY A 1 321 ? 15.507 14.660 -32.543 1.00 79.62 321 GLY A N 1
ATOM 2473 C CA . GLY A 1 321 ? 15.645 13.874 -33.767 1.00 79.62 321 GLY A CA 1
ATOM 2474 C C . GLY A 1 321 ? 15.587 14.679 -35.067 1.00 79.62 321 GLY A C 1
ATOM 2475 O O . GLY A 1 321 ? 16.183 14.245 -36.047 1.00 79.62 321 GLY A O 1
ATOM 2476 N N . ASN A 1 322 ? 14.940 15.852 -35.087 1.00 82.19 322 ASN A N 1
ATOM 2477 C CA . ASN A 1 322 ? 14.578 16.545 -36.336 1.00 82.19 322 ASN A CA 1
ATOM 2478 C C . ASN A 1 322 ? 15.800 16.954 -37.178 1.00 82.19 322 ASN A C 1
ATOM 2480 O O . ASN A 1 322 ? 15.924 16.553 -38.332 1.00 82.19 322 ASN A O 1
ATOM 2484 N N . LEU A 1 323 ? 16.738 17.702 -36.585 1.00 82.88 323 LEU A N 1
ATOM 2485 C CA . LEU A 1 323 ? 18.012 18.040 -37.236 1.00 82.88 323 LEU A CA 1
ATOM 2486 C C . LEU A 1 323 ? 19.190 17.226 -36.700 1.00 82.88 323 LEU A C 1
ATOM 2488 O O . LEU A 1 323 ? 20.141 16.978 -37.438 1.00 82.88 323 LEU A O 1
ATOM 2492 N N . ASN A 1 324 ? 19.142 16.809 -35.431 1.00 84.94 324 ASN A N 1
ATOM 2493 C CA . ASN A 1 324 ? 20.281 16.174 -34.769 1.00 84.94 324 ASN A CA 1
ATOM 2494 C C . ASN A 1 324 ? 20.213 14.636 -34.752 1.00 84.94 324 ASN A C 1
ATOM 2496 O O . ASN A 1 324 ? 21.184 14.014 -34.319 1.00 84.94 324 ASN A O 1
ATOM 2500 N N . GLN A 1 325 ? 19.115 14.025 -35.230 1.00 89.94 325 GLN A N 1
ATOM 2501 C CA . GLN A 1 325 ? 18.947 12.570 -35.404 1.00 89.94 325 GLN A CA 1
ATOM 2502 C C . GLN A 1 325 ? 19.296 11.744 -34.154 1.00 89.94 325 GLN A C 1
ATOM 2504 O O . GLN A 1 325 ? 19.917 10.678 -34.219 1.00 89.94 325 GLN A O 1
ATOM 2509 N N . ARG A 1 326 ? 18.923 12.245 -32.973 1.00 91.44 326 ARG A N 1
ATOM 2510 C CA . ARG A 1 326 ? 19.217 11.585 -31.697 1.00 91.44 326 ARG A CA 1
ATOM 2511 C C . ARG A 1 326 ? 18.232 11.951 -30.592 1.00 91.44 326 ARG A C 1
ATOM 2513 O O . ARG A 1 326 ? 17.570 12.979 -30.655 1.00 91.44 326 ARG A O 1
ATOM 2520 N N . VAL A 1 327 ? 18.197 11.120 -29.559 1.00 93.06 327 VAL A N 1
ATOM 2521 C CA . VAL A 1 327 ? 17.636 11.428 -28.241 1.00 93.06 327 VAL A CA 1
ATOM 2522 C C . VAL A 1 327 ? 18.789 11.842 -27.337 1.00 93.06 327 VAL A C 1
ATOM 2524 O O . VAL A 1 327 ? 19.777 11.109 -27.228 1.00 93.06 327 VAL A O 1
ATOM 2527 N N . ASP A 1 328 ? 18.668 12.999 -26.692 1.00 91.56 328 ASP A N 1
ATOM 2528 C CA . ASP A 1 328 ? 19.691 13.524 -25.788 1.00 91.56 328 ASP A CA 1
ATOM 2529 C C . ASP A 1 328 ? 19.317 13.259 -24.323 1.00 91.56 328 ASP A C 1
ATOM 2531 O O . ASP A 1 328 ? 18.160 13.386 -23.923 1.00 91.56 328 ASP A O 1
ATOM 2535 N N . LYS A 1 329 ? 20.325 12.902 -23.522 1.00 90.50 329 LYS A N 1
ATOM 2536 C CA . LYS A 1 329 ? 20.274 12.745 -22.068 1.00 90.50 329 LYS A CA 1
ATOM 2537 C C . LYS A 1 329 ? 20.922 13.948 -21.398 1.00 90.50 329 LYS A C 1
ATOM 2539 O O . LYS A 1 329 ? 22.083 14.271 -21.670 1.00 90.50 329 LYS A O 1
ATOM 2544 N N . TRP A 1 330 ? 20.203 14.538 -20.456 1.00 86.12 330 TRP A N 1
ATOM 2545 C CA . TRP A 1 330 ? 20.694 15.559 -19.542 1.00 86.12 330 TRP A CA 1
ATOM 2546 C C . TRP A 1 330 ? 20.718 15.003 -18.127 1.00 86.12 330 TRP A C 1
ATOM 2548 O O . TRP A 1 330 ? 19.707 14.501 -17.644 1.00 86.12 330 TRP A O 1
ATOM 2558 N N . ILE A 1 331 ? 21.854 15.132 -17.450 1.00 77.44 331 ILE A N 1
ATOM 2559 C CA . ILE A 1 331 ? 21.960 14.777 -16.033 1.00 77.44 331 ILE A CA 1
ATOM 2560 C C . ILE A 1 331 ? 21.344 15.907 -15.202 1.00 77.44 331 ILE A C 1
ATOM 2562 O O . ILE A 1 331 ? 21.468 17.091 -15.549 1.00 77.44 331 ILE A O 1
ATOM 2566 N N . LEU A 1 332 ? 20.679 15.558 -14.101 1.00 62.09 332 LEU A N 1
ATOM 2567 C CA . LEU A 1 332 ? 20.121 16.529 -13.162 1.00 62.09 332 LEU A CA 1
ATOM 2568 C C . LEU A 1 332 ? 21.222 17.517 -12.710 1.00 62.09 332 LEU A C 1
ATOM 2570 O O . LEU A 1 332 ? 22.291 17.108 -12.270 1.00 62.09 332 LEU A O 1
ATOM 2574 N N . ASN A 1 333 ? 20.980 18.826 -12.862 1.00 60.16 333 ASN A N 1
ATOM 2575 C CA . ASN A 1 333 ? 21.939 19.930 -12.630 1.00 60.16 333 ASN A CA 1
ATOM 2576 C C . ASN A 1 333 ? 23.147 20.035 -13.589 1.00 60.16 333 ASN A C 1
ATOM 2578 O O . ASN A 1 333 ? 23.973 20.933 -13.428 1.00 60.16 333 ASN A O 1
ATOM 2582 N N . GLY A 1 334 ? 23.235 19.195 -14.623 1.00 64.38 334 GLY A N 1
ATOM 2583 C CA . GLY A 1 334 ? 24.238 19.325 -15.683 1.00 64.38 334 GLY A CA 1
ATOM 2584 C C . GLY A 1 334 ? 23.969 20.507 -16.626 1.00 64.38 334 GLY A C 1
ATOM 2585 O O . GLY A 1 334 ? 22.820 20.898 -16.853 1.00 64.38 334 GLY A O 1
ATOM 2586 N N . THR A 1 335 ? 25.033 21.075 -17.199 1.00 66.81 335 THR A N 1
ATOM 2587 C CA . THR A 1 335 ? 24.965 22.144 -18.218 1.00 66.81 335 THR A CA 1
ATOM 2588 C C . THR A 1 335 ? 25.157 21.632 -19.648 1.00 66.81 335 THR A C 1
ATOM 2590 O O . THR A 1 335 ? 24.981 22.396 -20.599 1.00 66.81 335 THR A O 1
ATOM 2593 N N . THR A 1 336 ? 25.491 20.349 -19.808 1.00 75.06 336 THR A N 1
ATOM 2594 C CA . THR A 1 336 ? 25.752 19.684 -21.088 1.00 75.06 336 THR A CA 1
ATOM 2595 C C . THR A 1 336 ? 24.867 18.448 -21.258 1.00 75.06 336 THR A C 1
ATOM 2597 O O . THR A 1 336 ? 24.508 17.785 -20.283 1.00 75.06 336 THR A O 1
ATOM 2600 N N . SER A 1 337 ? 24.521 18.142 -22.509 1.00 84.88 337 SER A N 1
ATOM 2601 C CA . SER A 1 337 ? 23.840 16.906 -22.895 1.00 84.88 337 SER A CA 1
ATOM 2602 C C . SER A 1 337 ? 24.812 15.878 -23.463 1.00 84.88 337 SER A C 1
ATOM 2604 O O . SER A 1 337 ? 25.901 16.207 -23.935 1.00 84.88 337 SER A O 1
ATOM 2606 N N . SER A 1 338 ? 24.392 14.616 -23.441 1.00 87.94 338 SER A N 1
ATOM 2607 C CA . SER A 1 338 ? 25.051 13.508 -24.135 1.00 87.94 338 SER A CA 1
ATOM 2608 C C . SER A 1 338 ? 24.032 12.741 -24.972 1.00 87.94 338 SER A C 1
ATOM 2610 O O . SER A 1 338 ? 22.855 12.694 -24.626 1.00 87.94 338 SER A O 1
ATOM 2612 N N . SER A 1 339 ? 24.459 12.137 -26.078 1.00 89.12 339 SER A N 1
ATOM 2613 C CA . SER A 1 339 ? 23.552 11.383 -26.947 1.00 89.12 339 SER A CA 1
ATOM 2614 C C . SER A 1 339 ? 23.225 10.022 -26.335 1.00 89.12 339 SER A C 1
ATOM 2616 O O . SER A 1 339 ? 24.107 9.181 -26.171 1.00 89.12 339 SER A O 1
ATOM 2618 N N . ALA A 1 340 ? 21.952 9.789 -26.020 1.00 89.00 340 ALA A N 1
ATOM 2619 C CA . ALA A 1 340 ? 21.475 8.530 -25.451 1.00 89.00 340 ALA A CA 1
ATOM 2620 C C . ALA A 1 340 ? 21.201 7.478 -26.532 1.00 89.00 340 ALA A C 1
ATOM 2622 O O . ALA A 1 340 ? 21.493 6.295 -26.349 1.00 89.00 340 ALA A O 1
ATOM 2623 N N . MET A 1 341 ? 20.658 7.896 -27.677 1.00 90.75 341 MET A N 1
ATOM 2624 C CA . MET A 1 341 ? 20.240 7.008 -28.763 1.00 90.75 341 MET A CA 1
ATOM 2625 C C . MET A 1 341 ? 20.252 7.757 -30.096 1.00 90.75 341 MET A C 1
ATOM 2627 O O . MET A 1 341 ? 19.702 8.847 -30.180 1.00 90.75 341 MET A O 1
ATOM 2631 N N . TYR A 1 342 ? 20.851 7.176 -31.138 1.00 90.81 342 TYR A N 1
ATOM 2632 C CA . TYR A 1 342 ? 20.788 7.719 -32.499 1.00 90.81 342 TYR A CA 1
ATOM 2633 C C . TYR A 1 342 ? 19.548 7.183 -33.211 1.00 90.81 342 TYR A C 1
ATOM 2635 O O . TYR A 1 342 ? 19.339 5.969 -33.266 1.00 90.81 342 TYR A O 1
ATOM 2643 N N . VAL A 1 343 ? 18.726 8.079 -33.746 1.00 89.75 343 VAL A N 1
ATOM 2644 C CA . VAL A 1 343 ? 17.417 7.768 -34.332 1.00 89.75 343 VAL A CA 1
ATOM 2645 C C . VAL A 1 343 ? 17.339 8.287 -35.760 1.00 89.75 343 VAL A C 1
ATOM 2647 O O . VAL A 1 343 ? 17.983 9.267 -36.108 1.00 89.75 343 VAL A O 1
ATOM 2650 N N . LYS A 1 344 ? 16.556 7.619 -36.612 1.00 85.88 344 LYS A N 1
ATOM 2651 C CA . LYS A 1 344 ? 16.443 8.001 -38.030 1.00 85.88 344 LYS A CA 1
ATOM 2652 C C . LYS A 1 344 ? 15.569 9.242 -38.250 1.00 85.88 344 LYS A C 1
ATOM 2654 O O . LYS A 1 344 ? 15.705 9.875 -39.289 1.00 85.88 344 LYS A O 1
ATOM 2659 N N . GLN A 1 345 ? 14.654 9.524 -37.321 1.00 88.12 345 GLN A N 1
ATOM 2660 C CA . GLN A 1 345 ? 13.680 10.622 -37.346 1.00 88.12 345 GLN A CA 1
ATOM 2661 C C . GLN A 1 345 ? 13.279 11.013 -35.913 1.00 88.12 345 GLN A C 1
ATOM 2663 O O . GLN A 1 345 ? 13.734 10.379 -34.959 1.00 88.12 345 GLN A O 1
ATOM 2668 N N . GLU A 1 346 ? 12.427 12.030 -35.766 1.00 91.00 346 GLU A N 1
ATOM 2669 C CA . GLU A 1 346 ? 11.936 12.538 -34.478 1.00 91.00 346 GLU A CA 1
ATOM 2670 C C . GLU A 1 346 ? 11.197 11.488 -33.648 1.00 91.00 346 GLU A C 1
ATOM 2672 O O . GLU A 1 346 ? 10.393 10.704 -34.165 1.00 91.00 346 GLU A O 1
ATOM 2677 N N . CYS A 1 347 ? 11.420 11.540 -32.335 1.00 93.56 347 CYS A N 1
ATOM 2678 C CA . CYS A 1 347 ? 10.708 10.738 -31.354 1.00 93.56 347 CYS A CA 1
ATOM 2679 C C . CYS A 1 347 ? 9.484 11.508 -30.847 1.00 93.56 347 CYS A C 1
ATOM 2681 O O . CYS A 1 347 ? 9.589 12.398 -29.999 1.00 93.56 347 CYS A O 1
ATOM 2683 N N . PHE A 1 348 ? 8.300 11.151 -31.342 1.00 94.25 348 PHE A N 1
ATOM 2684 C CA . PHE A 1 348 ? 7.043 11.786 -30.924 1.00 94.25 348 PHE A CA 1
ATOM 2685 C C . PHE A 1 348 ? 6.585 11.347 -29.525 1.00 94.25 348 PHE A C 1
ATOM 2687 O O . PHE A 1 348 ? 5.767 12.025 -28.905 1.00 94.25 348 PHE A O 1
ATOM 2694 N N . GLY A 1 349 ? 7.140 10.246 -29.027 1.00 94.75 349 GLY A N 1
ATOM 2695 C CA . GLY A 1 349 ? 7.013 9.735 -27.674 1.00 94.75 349 GLY A CA 1
ATOM 2696 C C . GLY A 1 349 ? 8.328 9.084 -27.250 1.00 94.75 349 GLY A C 1
ATOM 2697 O O . GLY A 1 349 ? 8.965 8.376 -28.035 1.00 94.75 349 GLY A O 1
ATOM 2698 N N . ILE A 1 350 ? 8.730 9.349 -26.011 1.00 95.94 350 ILE A N 1
ATOM 2699 C CA . ILE A 1 350 ? 9.903 8.770 -25.361 1.00 95.94 350 ILE A CA 1
ATOM 2700 C C . ILE A 1 350 ? 9.452 8.189 -24.027 1.00 95.94 350 ILE A C 1
ATOM 2702 O O . ILE A 1 350 ? 8.684 8.822 -23.306 1.00 95.94 350 ILE A O 1
ATOM 2706 N N . PHE A 1 351 ? 9.957 7.006 -23.696 1.00 95.81 351 PHE A N 1
ATOM 2707 C CA . PHE A 1 351 ? 9.722 6.364 -22.408 1.00 95.81 351 PHE A CA 1
ATOM 2708 C C . PHE A 1 351 ? 10.966 5.580 -21.991 1.00 95.81 351 PHE A C 1
ATOM 2710 O O . PHE A 1 351 ? 11.641 5.017 -22.853 1.00 95.81 351 PHE A O 1
ATOM 2717 N N . VAL A 1 352 ? 11.280 5.535 -20.696 1.00 93.31 352 VAL A N 1
ATOM 2718 C CA . VAL A 1 352 ? 12.328 4.653 -20.161 1.00 93.31 352 VAL A CA 1
ATOM 2719 C C . VAL A 1 352 ? 11.676 3.669 -19.197 1.00 93.31 352 VAL A C 1
ATOM 2721 O O . VAL A 1 352 ? 11.056 4.095 -18.226 1.00 93.31 352 VAL A O 1
ATOM 2724 N N . ASP A 1 353 ? 11.778 2.371 -19.490 1.00 87.31 353 ASP A N 1
ATOM 2725 C CA . ASP A 1 353 ? 11.186 1.324 -18.648 1.00 87.31 353 ASP A CA 1
ATOM 2726 C C . ASP A 1 353 ? 12.004 1.050 -17.374 1.00 87.31 353 ASP A C 1
ATOM 2728 O O . ASP A 1 353 ? 13.128 1.530 -17.202 1.00 87.31 353 ASP A O 1
ATOM 2732 N N . ILE A 1 354 ? 11.435 0.232 -16.486 1.00 79.19 354 ILE A N 1
ATOM 2733 C CA . ILE A 1 354 ? 12.060 -0.181 -15.219 1.00 79.19 354 ILE A CA 1
ATOM 2734 C C . ILE A 1 354 ? 13.374 -0.961 -15.402 1.00 79.19 354 ILE A C 1
ATOM 2736 O O . ILE A 1 354 ? 14.151 -1.084 -14.462 1.00 79.19 354 ILE A O 1
ATOM 2740 N N . ASN A 1 355 ? 13.654 -1.463 -16.607 1.00 78.25 355 ASN A N 1
ATOM 2741 C CA . ASN A 1 355 ? 14.888 -2.168 -16.952 1.00 78.25 355 ASN A CA 1
ATOM 2742 C C . ASN A 1 355 ? 15.920 -1.248 -17.625 1.00 78.25 355 ASN A C 1
ATOM 2744 O O . ASN A 1 355 ? 16.920 -1.734 -18.167 1.00 78.25 355 ASN A O 1
ATOM 2748 N N . ASN A 1 356 ? 15.709 0.072 -17.584 1.00 84.19 356 ASN A N 1
ATOM 2749 C CA . ASN A 1 356 ? 16.515 1.082 -18.266 1.00 84.19 356 ASN A CA 1
ATOM 2750 C C . ASN A 1 356 ? 16.590 0.869 -19.786 1.00 84.19 356 ASN A C 1
ATOM 2752 O O . ASN A 1 356 ? 17.635 1.096 -20.402 1.00 84.19 356 ASN A O 1
ATOM 2756 N N . ASN A 1 357 ? 15.501 0.449 -20.424 1.00 88.88 357 ASN A N 1
ATOM 2757 C CA . ASN A 1 357 ? 15.397 0.497 -21.876 1.00 88.88 357 ASN A CA 1
ATOM 2758 C C . ASN A 1 357 ? 14.688 1.781 -22.307 1.00 88.88 357 ASN A C 1
ATOM 2760 O O . ASN A 1 357 ? 13.589 2.086 -21.854 1.00 88.88 357 ASN A O 1
ATOM 2764 N N . LEU A 1 358 ? 15.330 2.528 -23.201 1.00 93.81 358 LEU A N 1
ATOM 2765 C CA . LEU A 1 358 ? 14.814 3.747 -23.809 1.00 93.81 358 LEU A CA 1
ATOM 2766 C C . LEU A 1 358 ? 14.025 3.403 -25.074 1.00 93.81 358 LEU A C 1
ATOM 2768 O O . LEU A 1 358 ? 14.582 2.824 -26.006 1.00 93.81 358 LEU A O 1
ATOM 2772 N N . TYR A 1 359 ? 12.757 3.802 -25.113 1.00 96.19 359 TYR A N 1
ATOM 2773 C CA . TYR A 1 359 ? 11.844 3.649 -26.241 1.00 96.19 359 TYR A CA 1
ATOM 2774 C C . TYR A 1 359 ? 11.666 4.989 -26.954 1.00 96.19 359 TYR A C 1
ATOM 2776 O O . TYR A 1 359 ? 11.588 6.037 -26.315 1.00 96.19 359 TYR A O 1
ATOM 2784 N N . CYS A 1 360 ? 11.568 4.948 -28.280 1.00 96.12 360 CYS A N 1
ATOM 2785 C CA . CYS A 1 360 ? 11.302 6.101 -29.134 1.00 96.12 360 CYS A CA 1
ATOM 2786 C C . CYS A 1 360 ? 10.315 5.719 -30.240 1.00 96.12 360 CYS A C 1
ATOM 2788 O O . CYS A 1 360 ? 10.593 4.820 -31.039 1.00 96.12 360 CYS A O 1
ATOM 2790 N N . SER A 1 361 ? 9.184 6.420 -30.324 1.00 95.69 361 SER A N 1
ATOM 2791 C CA . SER A 1 361 ? 8.233 6.287 -31.433 1.00 95.69 361 SER A CA 1
ATOM 2792 C C . SER A 1 361 ? 8.599 7.211 -32.596 1.00 95.69 361 SER A C 1
ATOM 2794 O O . SER A 1 361 ? 8.452 8.433 -32.541 1.00 95.69 361 SER A O 1
ATOM 2796 N N . MET A 1 362 ? 9.072 6.609 -33.686 1.00 93.69 362 MET A N 1
ATOM 2797 C CA . MET A 1 362 ? 9.493 7.321 -34.889 1.00 93.69 362 MET A CA 1
ATOM 2798 C C . MET A 1 362 ? 8.305 7.482 -35.840 1.00 93.69 362 MET A C 1
ATOM 2800 O O . MET A 1 362 ? 7.967 6.577 -36.611 1.00 93.69 362 MET A O 1
ATOM 2804 N N . TYR A 1 363 ? 7.679 8.656 -35.799 1.00 91.69 363 TYR A N 1
ATOM 2805 C CA . TYR A 1 363 ? 6.417 8.958 -36.482 1.00 91.69 363 TYR A CA 1
ATOM 2806 C C . TYR A 1 363 ? 6.439 8.641 -37.990 1.00 91.69 363 TYR A C 1
ATOM 2808 O O . TYR A 1 363 ? 5.621 7.854 -38.475 1.00 91.69 363 TYR A O 1
ATOM 2816 N N . TYR A 1 364 ? 7.408 9.197 -38.727 1.00 90.19 364 TYR A N 1
ATOM 2817 C CA . TYR A 1 364 ? 7.533 9.024 -40.184 1.00 90.19 364 TYR A CA 1
ATOM 2818 C C . TYR A 1 364 ? 8.152 7.686 -40.606 1.00 90.19 364 TYR A C 1
ATOM 2820 O O . TYR A 1 364 ? 8.120 7.346 -41.785 1.00 90.19 364 TYR A O 1
ATOM 2828 N N . VAL A 1 365 ? 8.724 6.936 -39.660 1.00 92.38 365 VAL A N 1
ATOM 2829 C CA . VAL A 1 365 ? 9.321 5.612 -39.910 1.00 92.38 365 VAL A CA 1
ATOM 2830 C C . VAL A 1 365 ? 8.336 4.493 -39.577 1.00 92.38 365 VAL A C 1
ATOM 2832 O O . VAL A 1 365 ? 8.574 3.352 -39.947 1.00 92.38 365 VAL A O 1
ATOM 2835 N N . HIS A 1 366 ? 7.211 4.795 -38.920 1.00 94.38 366 HIS A N 1
ATOM 2836 C CA . HIS A 1 366 ? 6.180 3.805 -38.595 1.00 94.38 366 HIS A CA 1
ATOM 2837 C C . HIS A 1 366 ? 6.715 2.656 -37.718 1.00 94.38 366 HIS A C 1
ATOM 2839 O O . HIS A 1 366 ? 6.388 1.484 -37.929 1.00 94.38 366 HIS A O 1
ATOM 2845 N N . GLN A 1 367 ? 7.575 2.997 -36.751 1.00 94.19 367 GLN A N 1
ATOM 2846 C CA . GLN A 1 367 ? 8.201 2.060 -35.813 1.00 94.19 367 GLN A CA 1
ATOM 2847 C C . GLN A 1 367 ? 8.363 2.669 -34.422 1.00 94.19 367 GLN A C 1
ATOM 2849 O O . GLN A 1 367 ? 8.519 3.882 -34.278 1.00 94.19 367 GLN A O 1
ATOM 2854 N N . VAL A 1 368 ? 8.406 1.803 -33.411 1.00 95.06 368 VAL A N 1
ATOM 2855 C CA . VAL A 1 368 ? 8.933 2.116 -32.081 1.00 95.06 368 VAL A CA 1
ATOM 2856 C C . VAL A 1 368 ? 10.251 1.371 -31.912 1.00 95.06 368 VAL A C 1
ATOM 2858 O O . VAL A 1 368 ? 10.303 0.145 -32.028 1.00 95.06 368 VAL A O 1
ATOM 2861 N N . ALA A 1 369 ? 11.320 2.121 -31.675 1.00 93.50 369 ALA A N 1
ATOM 2862 C CA . ALA A 1 369 ? 12.657 1.595 -31.456 1.00 93.50 369 ALA A CA 1
ATOM 2863 C C . ALA A 1 369 ? 12.982 1.553 -29.962 1.00 93.50 369 ALA A C 1
ATOM 2865 O O . ALA A 1 369 ? 12.605 2.472 -29.236 1.00 93.50 369 ALA A O 1
ATOM 2866 N N . THR A 1 370 ? 13.738 0.544 -29.531 1.00 93.25 370 THR A N 1
ATOM 2867 C CA . THR A 1 370 ? 14.168 0.379 -28.137 1.00 93.25 370 THR A CA 1
ATOM 2868 C C . THR A 1 370 ? 15.665 0.149 -28.041 1.00 93.25 370 THR A C 1
ATOM 2870 O O . THR A 1 370 ? 16.247 -0.619 -28.810 1.00 93.25 370 THR A O 1
ATOM 2873 N N . LYS A 1 371 ? 16.298 0.800 -27.067 1.00 91.25 371 LYS A N 1
ATOM 2874 C CA . LYS A 1 371 ? 17.723 0.676 -26.769 1.00 91.25 371 LYS A CA 1
ATOM 2875 C C . LYS A 1 371 ? 17.935 0.463 -25.274 1.00 91.25 371 LYS A C 1
ATOM 2877 O O . LYS A 1 371 ? 17.485 1.280 -24.478 1.00 91.25 371 LYS A O 1
ATOM 2882 N N . SER A 1 372 ? 18.680 -0.573 -24.893 1.00 87.44 372 SER A N 1
ATOM 2883 C CA . SER A 1 372 ? 19.111 -0.725 -23.499 1.00 87.44 372 SER A CA 1
ATOM 2884 C C . SER A 1 372 ? 20.159 0.329 -23.137 1.00 87.44 372 SER A C 1
ATOM 2886 O O . SER A 1 372 ? 21.124 0.530 -23.879 1.00 87.44 372 SER A O 1
ATOM 2888 N N . LEU A 1 373 ? 19.981 0.990 -21.994 1.00 84.25 373 LEU A N 1
ATOM 2889 C CA . LEU A 1 373 ? 20.916 1.983 -21.460 1.00 84.25 373 LEU A CA 1
ATOM 2890 C C . LEU A 1 373 ? 21.988 1.359 -20.547 1.00 84.25 373 LEU A C 1
ATOM 2892 O O . LEU A 1 373 ? 22.941 2.040 -20.184 1.00 84.25 373 LEU A O 1
ATOM 2896 N N . ASN A 1 374 ? 21.868 0.070 -20.205 1.00 75.62 374 ASN A N 1
ATOM 2897 C CA . ASN A 1 374 ? 22.798 -0.638 -19.311 1.00 75.62 374 ASN A CA 1
ATOM 2898 C C . ASN A 1 374 ? 24.078 -1.140 -20.016 1.00 75.62 374 ASN A C 1
ATOM 2900 O O . ASN A 1 374 ? 24.938 -1.738 -19.374 1.00 75.62 374 ASN A O 1
ATOM 2904 N N . GLY A 1 375 ? 24.210 -0.946 -21.332 1.00 64.88 375 GLY A N 1
ATOM 2905 C CA . GLY A 1 375 ? 25.347 -1.429 -22.120 1.00 64.88 375 GLY A CA 1
ATOM 2906 C C . GLY A 1 375 ? 25.899 -0.385 -23.090 1.00 64.88 375 GLY A C 1
ATOM 2907 O O . GLY A 1 375 ? 25.226 0.573 -23.454 1.00 64.88 375 GLY A O 1
ATOM 2908 N N . ASN A 1 376 ? 27.124 -0.608 -23.576 1.00 62.53 376 ASN A N 1
ATOM 2909 C CA . ASN A 1 376 ? 27.820 0.317 -24.486 1.00 62.53 376 ASN A CA 1
ATOM 2910 C C . ASN A 1 376 ? 27.381 0.194 -25.961 1.00 62.53 376 ASN A C 1
ATOM 2912 O O . ASN A 1 376 ? 27.971 0.820 -26.843 1.00 62.53 376 ASN A O 1
ATOM 2916 N N . SER A 1 377 ? 26.368 -0.628 -26.261 1.00 69.25 377 SER A N 1
ATOM 2917 C CA . SER A 1 377 ? 25.879 -0.794 -27.631 1.00 69.25 377 SER A CA 1
ATOM 2918 C C . SER A 1 377 ? 25.235 0.499 -28.125 1.00 69.25 377 SER A C 1
ATOM 2920 O O . SER A 1 377 ? 24.394 1.093 -27.456 1.00 69.25 377 SER A O 1
ATOM 2922 N N . SER A 1 378 ? 25.598 0.926 -29.333 1.00 66.62 378 SER A N 1
ATOM 2923 C CA . SER A 1 378 ? 24.927 2.041 -30.014 1.00 66.62 378 SER A CA 1
ATOM 2924 C C . SER A 1 378 ? 23.697 1.597 -30.812 1.00 66.62 378 SER A C 1
ATOM 2926 O O . SER A 1 378 ? 22.956 2.451 -31.294 1.00 66.62 378 SER A O 1
ATOM 2928 N N . MET A 1 379 ? 23.469 0.285 -30.947 1.00 74.25 379 MET A N 1
ATOM 2929 C CA . MET A 1 379 ? 22.378 -0.268 -31.749 1.00 74.25 379 MET A CA 1
ATOM 2930 C C . MET A 1 379 ? 21.095 -0.420 -30.932 1.00 74.25 379 MET A C 1
ATOM 2932 O O . MET A 1 379 ? 21.113 -0.939 -29.817 1.00 74.25 379 MET A O 1
ATOM 2936 N N . TRP A 1 380 ? 19.987 0.020 -31.521 1.00 87.44 380 TRP A N 1
ATOM 2937 C CA . TRP A 1 380 ? 18.626 -0.199 -31.042 1.00 87.44 380 TRP A CA 1
ATOM 2938 C C . TRP A 1 380 ? 17.941 -1.299 -31.857 1.00 87.44 380 TRP A C 1
ATOM 2940 O O . TRP A 1 380 ? 18.355 -1.600 -32.978 1.00 87.44 380 TRP A O 1
ATOM 2950 N N . ILE A 1 381 ? 16.883 -1.883 -31.300 1.00 89.75 381 ILE A N 1
ATOM 2951 C CA . ILE A 1 381 ? 16.033 -2.889 -31.950 1.00 89.75 381 ILE A CA 1
ATOM 2952 C C . ILE A 1 381 ? 14.625 -2.339 -32.184 1.00 89.75 381 ILE A C 1
ATOM 2954 O O . ILE A 1 381 ? 14.245 -1.320 -31.610 1.00 89.75 381 ILE A O 1
ATOM 2958 N N . VAL A 1 382 ? 13.855 -2.998 -33.047 1.00 90.75 382 VAL A N 1
ATOM 2959 C CA . VAL A 1 382 ? 12.453 -2.644 -33.304 1.00 90.75 382 VAL A CA 1
ATOM 2960 C C . VAL A 1 382 ? 11.566 -3.385 -32.311 1.00 90.75 382 VAL A C 1
ATOM 2962 O O . VAL A 1 382 ? 11.585 -4.613 -32.283 1.00 90.75 382 VAL A O 1
ATOM 2965 N N . SER A 1 383 ? 10.778 -2.639 -31.542 1.00 90.06 383 SER A N 1
ATOM 2966 C CA . SER A 1 383 ? 9.846 -3.188 -30.548 1.00 90.06 383 SER A CA 1
ATOM 2967 C C . SER A 1 383 ? 8.399 -3.175 -31.026 1.00 90.06 383 SER A C 1
ATOM 2969 O O . SER A 1 383 ? 7.605 -4.000 -30.593 1.00 90.06 383 SER A O 1
ATOM 2971 N N . ALA A 1 384 ? 8.053 -2.273 -31.949 1.00 92.12 384 ALA A N 1
ATOM 2972 C CA . ALA A 1 384 ? 6.755 -2.266 -32.617 1.00 92.12 384 ALA A CA 1
ATOM 2973 C C . ALA A 1 384 ? 6.862 -1.699 -34.038 1.00 92.12 384 ALA A C 1
ATOM 2975 O O . ALA A 1 384 ? 7.644 -0.780 -34.292 1.00 92.12 384 ALA A O 1
ATOM 2976 N N . GLY A 1 385 ? 6.032 -2.209 -34.951 1.00 91.12 385 GLY A N 1
ATOM 2977 C CA . GLY A 1 385 ? 5.953 -1.750 -36.339 1.00 91.12 385 GLY A CA 1
ATOM 2978 C C . GLY A 1 385 ? 6.980 -2.382 -37.281 1.00 91.12 385 GLY A C 1
ATOM 2979 O O . GLY A 1 385 ? 8.092 -2.728 -36.902 1.00 91.12 385 GLY A O 1
ATOM 2980 N N . THR A 1 386 ? 6.634 -2.494 -38.563 1.00 89.31 386 THR A N 1
ATOM 2981 C CA . THR A 1 386 ? 7.515 -3.098 -39.586 1.00 89.31 386 THR A CA 1
ATOM 2982 C C . THR A 1 386 ? 8.354 -2.084 -40.364 1.00 89.31 386 THR A C 1
ATOM 2984 O O . THR A 1 386 ? 9.155 -2.479 -41.205 1.00 89.31 386 THR A O 1
ATOM 2987 N N . GLY A 1 387 ? 8.190 -0.781 -40.111 1.00 88.38 387 GLY A N 1
ATOM 2988 C CA . GLY A 1 387 ? 8.817 0.266 -40.934 1.00 88.38 387 GLY A CA 1
ATOM 2989 C C . GLY A 1 387 ? 7.939 0.735 -42.091 1.00 88.38 387 GLY A C 1
ATOM 2990 O O . GLY A 1 387 ? 8.304 1.651 -42.819 1.00 88.38 387 GLY A O 1
ATOM 2991 N N . CYS A 1 388 ? 6.784 0.096 -42.273 1.00 89.44 388 CYS A N 1
ATOM 2992 C CA . CYS A 1 388 ? 5.809 0.406 -43.307 1.00 89.44 388 CYS A CA 1
ATOM 2993 C C . CYS A 1 388 ? 4.473 0.778 -42.661 1.00 89.44 388 CYS A C 1
ATOM 2995 O O . CYS A 1 388 ? 4.035 0.117 -41.717 1.00 89.44 388 CYS A O 1
ATOM 2997 N N . ALA A 1 389 ? 3.815 1.805 -43.204 1.00 91.44 389 ALA A N 1
ATOM 2998 C CA . ALA A 1 389 ? 2.459 2.171 -42.818 1.00 91.44 389 ALA A CA 1
ATOM 2999 C C . ALA A 1 389 ? 1.478 1.045 -43.163 1.00 91.44 389 ALA A C 1
ATOM 3001 O O . ALA A 1 389 ? 1.497 0.511 -44.274 1.00 91.44 389 ALA A O 1
ATOM 3002 N N . GLY A 1 390 ? 0.588 0.725 -42.230 1.00 89.31 390 GLY A N 1
ATOM 3003 C CA . GLY A 1 390 ? -0.498 -0.217 -42.456 1.00 89.31 390 GLY A CA 1
ATOM 3004 C C . GLY A 1 390 ? -1.306 -0.470 -41.190 1.00 89.31 390 GLY A C 1
ATOM 3005 O O . GLY A 1 390 ? -1.028 0.111 -40.143 1.00 89.31 390 GLY A O 1
ATOM 3006 N N . SER A 1 391 ? -2.330 -1.312 -41.301 1.00 89.00 391 SER A N 1
ATOM 3007 C CA . SER A 1 391 ? -3.300 -1.583 -40.231 1.00 89.00 391 SER A CA 1
ATOM 3008 C C . SER A 1 391 ? -3.216 -3.004 -39.660 1.00 89.00 391 SER A C 1
ATOM 3010 O O . SER A 1 391 ? -3.955 -3.319 -38.721 1.00 89.00 391 SER A O 1
ATOM 3012 N N . ALA A 1 392 ? -2.315 -3.848 -40.182 1.00 89.31 392 ALA A N 1
ATOM 3013 C CA . ALA A 1 392 ? -2.081 -5.202 -39.677 1.00 89.31 392 ALA A CA 1
ATOM 3014 C C . ALA A 1 392 ? -1.626 -5.196 -38.204 1.00 89.31 392 ALA A C 1
ATOM 3016 O O . ALA A 1 392 ? -1.143 -4.184 -37.698 1.00 89.31 392 ALA A O 1
ATOM 3017 N N . SER A 1 393 ? -1.758 -6.325 -37.503 1.00 88.25 393 SER A N 1
ATOM 3018 C CA . SER A 1 393 ? -1.434 -6.422 -36.068 1.00 88.25 393 SER A CA 1
ATOM 3019 C C . SER A 1 393 ? 0.045 -6.182 -35.751 1.00 88.25 393 SER A C 1
ATOM 3021 O O . SER A 1 393 ? 0.363 -5.771 -34.648 1.00 88.25 393 SER A O 1
ATOM 3023 N N . ASN A 1 394 ? 0.959 -6.395 -36.695 1.00 87.75 394 ASN A N 1
ATOM 3024 C CA . ASN A 1 394 ? 2.389 -6.095 -36.549 1.00 87.75 394 ASN A CA 1
ATOM 3025 C C . ASN A 1 394 ? 2.804 -4.742 -37.163 1.00 87.75 394 ASN A C 1
ATOM 3027 O O . ASN A 1 394 ? 3.990 -4.413 -37.197 1.00 87.75 394 ASN A O 1
ATOM 3031 N N . GLN A 1 395 ? 1.855 -3.967 -37.693 1.00 91.94 395 GLN A N 1
ATOM 3032 C CA . GLN A 1 395 ? 2.092 -2.670 -38.324 1.00 91.94 395 GLN A CA 1
ATOM 3033 C C . GLN A 1 395 ? 1.503 -1.548 -37.472 1.00 91.94 395 GLN A C 1
ATOM 3035 O O . GLN A 1 395 ? 0.415 -1.684 -36.919 1.00 91.94 395 GLN A O 1
ATOM 3040 N N . VAL A 1 396 ? 2.213 -0.421 -37.430 1.00 93.19 396 VAL A N 1
ATOM 3041 C CA . VAL A 1 396 ? 1.726 0.822 -36.826 1.00 93.19 396 VAL A CA 1
ATOM 3042 C C . VAL A 1 396 ? 1.730 1.920 -37.881 1.00 93.19 396 VAL A C 1
ATOM 3044 O O . VAL A 1 396 ? 2.610 1.938 -38.740 1.00 93.19 396 VAL A O 1
ATOM 3047 N N . TYR A 1 397 ? 0.779 2.848 -37.834 1.00 94.62 397 TYR A N 1
ATOM 3048 C CA . TYR A 1 397 ? 0.742 3.997 -38.737 1.00 94.62 397 TYR A CA 1
ATOM 3049 C C . TYR A 1 397 ? 0.756 5.310 -37.954 1.00 94.62 397 TYR A C 1
ATOM 3051 O O . TYR A 1 397 ? -0.154 5.606 -37.179 1.00 94.62 397 TYR A O 1
ATOM 3059 N N . TYR A 1 398 ? 1.814 6.099 -38.170 1.00 94.81 398 TYR A N 1
ATOM 3060 C CA . TYR A 1 398 ? 2.089 7.346 -37.447 1.00 94.81 398 TYR A CA 1
ATOM 3061 C C . TYR A 1 398 ? 2.016 7.188 -35.909 1.00 94.81 398 TYR A C 1
ATOM 3063 O O . TYR A 1 398 ? 1.148 7.794 -35.269 1.00 94.81 398 TYR A O 1
ATOM 3071 N N . PRO A 1 399 ? 2.900 6.371 -35.296 1.00 95.88 399 PRO A N 1
ATOM 3072 C CA . PRO A 1 399 ? 2.932 6.218 -33.843 1.00 95.88 399 PRO A CA 1
ATOM 3073 C C . PRO A 1 399 ? 3.346 7.544 -33.185 1.00 95.88 399 PRO A C 1
ATOM 3075 O O . PRO A 1 399 ? 4.371 8.123 -33.548 1.00 95.88 399 PRO A O 1
ATOM 3078 N N . ARG A 1 400 ? 2.538 8.039 -32.239 1.00 95.06 400 ARG A N 1
ATOM 3079 C CA . ARG A 1 400 ? 2.818 9.250 -31.447 1.00 95.06 400 ARG A CA 1
ATOM 3080 C C . ARG A 1 400 ? 3.184 8.851 -30.016 1.00 95.06 400 ARG A C 1
ATOM 3082 O O . ARG A 1 400 ? 4.274 8.330 -29.812 1.00 95.06 400 ARG A O 1
ATOM 3089 N N . GLY A 1 401 ? 2.315 9.076 -29.036 1.00 94.44 401 GLY A N 1
ATOM 3090 C CA . GLY A 1 401 ? 2.573 8.751 -27.635 1.00 94.44 401 GLY A CA 1
ATOM 3091 C C . GLY A 1 401 ? 2.758 7.255 -27.398 1.00 94.44 401 GLY A C 1
ATOM 3092 O O . GLY A 1 401 ? 2.101 6.428 -28.033 1.00 94.44 401 GLY A O 1
ATOM 3093 N N . ILE A 1 402 ? 3.649 6.929 -26.466 1.00 97.31 402 ILE A N 1
ATOM 3094 C CA . ILE A 1 402 ? 3.918 5.565 -26.018 1.00 97.31 402 ILE A CA 1
ATOM 3095 C C . ILE A 1 402 ? 3.944 5.510 -24.495 1.00 97.31 402 ILE A C 1
ATOM 3097 O O . ILE A 1 402 ? 4.309 6.488 -23.846 1.00 97.31 402 ILE A O 1
ATOM 3101 N N . PHE A 1 403 ? 3.597 4.354 -23.945 1.00 96.31 403 PHE A N 1
ATOM 3102 C CA . PHE A 1 403 ? 3.706 4.055 -22.522 1.00 96.31 403 PHE A CA 1
ATOM 3103 C C . PHE A 1 403 ? 4.119 2.596 -22.352 1.00 96.31 403 PHE A C 1
ATOM 3105 O O . PHE A 1 403 ? 3.615 1.741 -23.079 1.00 96.31 403 PHE A O 1
ATOM 3112 N N . VAL A 1 404 ? 5.029 2.310 -21.422 1.00 93.44 404 VAL A N 1
ATOM 3113 C CA . VAL A 1 404 ? 5.436 0.937 -21.099 1.00 93.44 404 VAL A CA 1
ATOM 3114 C C . VAL A 1 404 ? 5.044 0.655 -19.656 1.00 93.44 404 VAL A C 1
ATOM 3116 O O . VAL A 1 404 ? 5.419 1.411 -18.763 1.00 93.44 404 VAL A O 1
ATOM 3119 N N . ASP A 1 405 ? 4.249 -0.389 -19.432 1.00 85.12 405 ASP A N 1
ATOM 3120 C CA . ASP A 1 405 ? 3.853 -0.784 -18.078 1.00 85.12 405 ASP A CA 1
ATOM 3121 C C . ASP A 1 405 ? 4.968 -1.558 -17.350 1.00 85.12 405 ASP A C 1
ATOM 3123 O O . ASP A 1 405 ? 6.037 -1.841 -17.898 1.00 85.12 405 ASP A O 1
ATOM 3127 N N . THR A 1 406 ? 4.738 -1.882 -16.078 1.00 81.94 406 THR A N 1
ATOM 3128 C CA . THR A 1 406 ? 5.710 -2.603 -15.243 1.00 81.94 406 THR A CA 1
ATOM 3129 C C . THR A 1 406 ? 5.934 -4.051 -15.681 1.00 81.94 406 THR A C 1
ATOM 3131 O O . THR A 1 406 ? 6.976 -4.616 -15.363 1.00 81.94 406 THR A O 1
ATOM 3134 N N . ASP A 1 407 ? 5.009 -4.628 -16.453 1.00 79.12 407 ASP A N 1
ATOM 3135 C CA . ASP A 1 407 ? 5.144 -5.956 -17.065 1.00 79.12 407 ASP A CA 1
ATOM 3136 C C . ASP A 1 407 ? 5.875 -5.892 -18.423 1.00 79.12 407 ASP A C 1
ATOM 3138 O O . ASP A 1 407 ? 6.035 -6.904 -19.112 1.00 79.12 407 ASP A O 1
ATOM 3142 N N . LEU A 1 408 ? 6.369 -4.703 -18.793 1.00 85.81 408 LEU A N 1
ATOM 3143 C CA . LEU A 1 408 ? 7.065 -4.390 -20.041 1.00 85.81 408 LEU A CA 1
ATOM 3144 C C . LEU A 1 408 ? 6.179 -4.497 -21.289 1.00 85.81 408 LEU A C 1
ATOM 3146 O O . LEU A 1 408 ? 6.687 -4.704 -22.395 1.00 85.81 408 LEU A O 1
ATOM 3150 N N . ASN A 1 409 ? 4.862 -4.342 -21.146 1.00 90.94 409 ASN A N 1
ATOM 3151 C CA . ASN A 1 409 ? 3.974 -4.226 -22.294 1.00 90.94 409 ASN A CA 1
ATOM 3152 C C . ASN A 1 409 ? 3.977 -2.791 -22.829 1.00 90.94 409 ASN A C 1
ATOM 3154 O O . ASN A 1 409 ? 3.883 -1.821 -22.075 1.00 90.94 409 ASN A O 1
ATOM 3158 N N . LEU A 1 410 ? 4.051 -2.657 -24.152 1.00 96.00 410 LEU A N 1
ATOM 3159 C CA . LEU A 1 410 ? 4.149 -1.382 -24.854 1.00 96.00 410 LEU A CA 1
ATOM 3160 C C . LEU A 1 410 ? 2.790 -0.971 -25.434 1.00 96.00 410 LEU A C 1
ATOM 3162 O O . LEU A 1 410 ? 2.261 -1.615 -26.342 1.00 96.00 410 LEU A O 1
ATOM 3166 N N . TYR A 1 411 ? 2.271 0.159 -24.962 1.00 97.31 411 TYR A N 1
ATOM 3167 C CA . TYR A 1 411 ? 1.088 0.828 -25.491 1.00 97.31 411 TYR A CA 1
ATOM 3168 C C . TYR A 1 411 ? 1.511 1.901 -26.491 1.00 97.31 411 TYR A C 1
ATOM 3170 O O . TYR A 1 411 ? 2.374 2.729 -26.197 1.00 97.31 411 TYR A O 1
ATOM 3178 N N . VAL A 1 412 ? 0.891 1.912 -27.670 1.00 97.19 412 VAL A N 1
ATOM 3179 C CA . VAL A 1 412 ? 1.213 2.829 -28.770 1.00 97.19 412 VAL A CA 1
ATOM 3180 C C . VAL A 1 412 ? -0.053 3.539 -29.235 1.00 97.19 412 VAL A C 1
ATOM 3182 O O . VAL A 1 412 ? -0.977 2.899 -29.737 1.00 97.19 412 VAL A O 1
ATOM 3185 N N . ALA A 1 413 ? -0.091 4.866 -29.100 1.00 95.94 413 ALA A N 1
ATOM 3186 C CA . ALA A 1 413 ? -1.124 5.701 -29.703 1.00 95.94 413 ALA A CA 1
ATOM 3187 C C . ALA A 1 413 ? -0.813 5.912 -31.192 1.00 95.94 413 ALA A C 1
ATOM 3189 O O . ALA A 1 413 ? 0.147 6.596 -31.561 1.00 95.94 413 ALA A O 1
ATOM 3190 N N . GLU A 1 414 ? -1.618 5.307 -32.060 1.00 93.38 414 GLU A N 1
ATOM 3191 C CA . GLU A 1 414 ? -1.479 5.392 -33.509 1.00 93.38 414 GLU A CA 1
ATOM 3192 C C . GLU A 1 414 ? -2.404 6.464 -34.081 1.00 93.38 414 GLU A C 1
ATOM 3194 O O . GLU A 1 414 ? -3.621 6.276 -34.180 1.00 93.38 414 GLU A O 1
ATOM 3199 N N . CYS A 1 415 ? -1.819 7.577 -34.527 1.00 93.69 415 CYS A N 1
ATOM 3200 C CA . CYS A 1 415 ? -2.596 8.664 -35.110 1.00 93.69 415 CYS A CA 1
ATOM 3201 C C . CYS A 1 415 ? -3.199 8.281 -36.471 1.00 93.69 415 CYS A C 1
ATOM 3203 O O . CYS A 1 415 ? -4.337 8.641 -36.754 1.00 93.69 415 CYS A O 1
ATOM 3205 N N . GLY A 1 416 ? -2.467 7.535 -37.306 1.00 93.00 416 GLY A N 1
ATOM 3206 C CA . GLY A 1 416 ? -2.887 7.239 -38.679 1.00 93.00 416 GLY A CA 1
ATOM 3207 C C . GLY A 1 416 ? -4.044 6.243 -38.779 1.00 93.00 416 GLY A C 1
ATOM 3208 O O . GLY A 1 416 ? -4.842 6.327 -39.707 1.00 93.00 416 GLY A O 1
ATOM 3209 N N . ASN A 1 417 ? -4.150 5.326 -37.814 1.00 92.69 417 ASN A N 1
ATOM 3210 C CA . ASN A 1 417 ? -5.209 4.313 -37.741 1.00 92.69 417 ASN A CA 1
ATOM 3211 C C . ASN A 1 417 ? -6.266 4.618 -36.661 1.00 92.69 417 ASN A C 1
ATOM 3213 O O . ASN A 1 417 ? -7.102 3.760 -36.389 1.00 92.69 417 ASN A O 1
ATOM 3217 N N . ASN A 1 418 ? -6.221 5.799 -36.027 1.00 94.12 418 ASN A N 1
ATOM 3218 C CA . ASN A 1 418 ? -7.171 6.223 -34.989 1.00 94.12 418 ASN A CA 1
ATOM 3219 C C . ASN A 1 418 ? -7.359 5.203 -33.848 1.00 94.12 418 ASN A C 1
ATOM 3221 O O . ASN A 1 418 ? -8.480 4.945 -33.403 1.00 94.12 418 ASN A O 1
ATOM 3225 N N . ARG A 1 419 ? -6.270 4.587 -33.376 1.00 93.56 419 ARG A N 1
ATOM 3226 C CA . ARG A 1 419 ? -6.342 3.501 -32.387 1.00 93.56 419 ARG A CA 1
ATOM 3227 C C . ARG A 1 419 ? -5.200 3.528 -31.381 1.00 93.56 419 ARG A C 1
ATOM 3229 O O . ARG A 1 419 ? -4.184 4.182 -31.601 1.00 93.56 419 ARG A O 1
ATOM 3236 N N . VAL A 1 420 ? -5.357 2.777 -30.295 1.00 95.19 420 VAL A N 1
ATOM 3237 C CA . VAL A 1 420 ? -4.268 2.437 -29.371 1.00 95.19 420 VAL A CA 1
ATOM 3238 C C . VAL A 1 420 ? -4.001 0.940 -29.454 1.00 95.19 420 VAL A C 1
ATOM 3240 O O . VAL A 1 420 ? -4.927 0.130 -29.353 1.00 95.19 420 VAL A O 1
ATOM 3243 N N . GLN A 1 421 ? -2.736 0.582 -29.647 1.00 94.06 421 GLN A N 1
ATOM 3244 C CA . GLN A 1 421 ? -2.267 -0.797 -29.726 1.00 94.06 421 GLN A CA 1
ATOM 3245 C C . GLN A 1 421 ? -1.453 -1.193 -28.500 1.00 94.06 421 GLN A C 1
ATOM 3247 O O . GLN A 1 421 ? -0.692 -0.384 -27.984 1.00 94.06 421 GLN A O 1
ATOM 3252 N N . LEU A 1 422 ? -1.597 -2.448 -28.078 1.00 94.94 422 LEU A N 1
ATOM 3253 C CA . LEU A 1 422 ? -0.836 -3.077 -27.004 1.00 94.94 422 LEU A CA 1
ATOM 3254 C C . LEU A 1 422 ? 0.027 -4.205 -27.575 1.00 94.94 422 LEU A C 1
ATOM 3256 O O . LEU A 1 422 ? -0.503 -5.200 -28.074 1.00 94.94 422 LEU A O 1
ATOM 3260 N N . PHE A 1 423 ? 1.343 -4.048 -27.477 1.00 94.06 423 PHE A N 1
ATOM 3261 C CA . PHE A 1 423 ? 2.346 -5.067 -27.766 1.00 94.06 423 PHE A CA 1
ATOM 3262 C C . PHE A 1 423 ? 2.789 -5.689 -26.441 1.00 94.06 423 PHE A C 1
ATOM 3264 O O . PHE A 1 423 ? 3.400 -5.016 -25.612 1.00 94.06 423 PHE A O 1
ATOM 3271 N N . GLN A 1 424 ? 2.462 -6.962 -26.222 1.00 89.25 424 GLN A N 1
ATOM 3272 C CA . GLN A 1 424 ? 2.916 -7.677 -25.028 1.00 89.25 424 GLN A CA 1
ATOM 3273 C C . GLN A 1 424 ? 4.432 -7.896 -25.066 1.00 89.25 424 GLN A C 1
ATOM 3275 O O . GLN A 1 424 ? 5.016 -8.002 -26.148 1.00 89.25 424 GLN A O 1
ATOM 3280 N N . SER A 1 425 ? 5.064 -7.993 -23.897 1.00 85.31 425 SER A N 1
ATOM 3281 C CA . SER A 1 425 ? 6.516 -8.176 -23.797 1.00 85.31 425 SER A CA 1
ATOM 3282 C C . SER A 1 425 ? 7.017 -9.344 -24.666 1.00 85.31 425 SER A C 1
ATOM 3284 O O . SER A 1 425 ? 6.503 -10.465 -24.615 1.00 85.31 425 SER A O 1
ATOM 3286 N N . GLY A 1 426 ? 8.002 -9.063 -25.525 1.00 76.25 426 GLY A N 1
ATOM 3287 C CA . GLY A 1 426 ? 8.584 -10.027 -26.466 1.00 76.25 426 GLY A CA 1
ATOM 3288 C C . GLY A 1 426 ? 7.724 -10.381 -27.691 1.00 76.25 426 GLY A C 1
ATOM 3289 O O . GLY A 1 426 ? 8.181 -11.157 -28.531 1.00 76.25 426 GLY A O 1
ATOM 3290 N N . GLN A 1 427 ? 6.515 -9.827 -27.831 1.00 82.19 427 GLN A N 1
ATOM 3291 C CA . GLN A 1 427 ? 5.629 -10.061 -28.977 1.00 82.19 427 GLN A CA 1
ATOM 3292 C C . GLN A 1 427 ? 5.765 -8.962 -30.039 1.00 82.19 427 GLN A C 1
ATOM 3294 O O . GLN A 1 427 ? 5.905 -7.783 -29.732 1.00 82.19 427 GLN A O 1
ATOM 3299 N N . VAL A 1 428 ? 5.661 -9.347 -31.315 1.00 80.50 428 VAL A N 1
ATOM 3300 C CA . VAL A 1 428 ? 5.740 -8.422 -32.469 1.00 80.50 428 VAL A CA 1
ATOM 3301 C C . VAL A 1 428 ? 4.375 -8.071 -33.069 1.00 80.50 428 VAL A C 1
ATOM 3303 O O . VAL A 1 428 ? 4.283 -7.249 -33.979 1.00 80.50 428 VAL A O 1
ATOM 3306 N N . THR A 1 429 ? 3.309 -8.705 -32.584 1.00 88.69 429 THR A N 1
ATOM 3307 C CA . THR A 1 429 ? 1.921 -8.439 -32.972 1.00 88.69 429 THR A CA 1
ATOM 3308 C C . THR A 1 429 ? 1.170 -7.820 -31.807 1.00 88.69 429 THR A C 1
ATOM 3310 O O . THR A 1 429 ? 1.260 -8.317 -30.687 1.00 88.69 429 THR A O 1
ATOM 3313 N N . ALA A 1 430 ? 0.383 -6.792 -32.088 1.00 90.19 430 ALA A N 1
ATOM 3314 C CA . ALA A 1 430 ? -0.421 -6.083 -31.116 1.00 90.19 430 ALA A CA 1
ATOM 3315 C C . ALA A 1 430 ? -1.899 -6.462 -31.145 1.00 90.19 430 ALA A C 1
ATOM 3317 O O . ALA A 1 430 ? -2.467 -6.832 -32.179 1.00 90.19 430 ALA A O 1
ATOM 3318 N N . MET A 1 431 ? -2.536 -6.250 -29.998 1.00 91.19 431 MET A N 1
ATOM 3319 C CA . MET A 1 431 ? -3.985 -6.180 -29.854 1.00 91.19 431 MET A CA 1
ATOM 3320 C C . MET A 1 431 ? -4.442 -4.717 -29.842 1.00 91.19 431 MET A C 1
ATOM 3322 O O . MET A 1 431 ? -3.771 -3.850 -29.285 1.00 91.19 431 MET A O 1
ATOM 3326 N N . THR A 1 432 ? -5.584 -4.421 -30.463 1.00 90.81 432 THR A N 1
ATOM 3327 C CA . THR A 1 432 ? -6.166 -3.070 -30.398 1.00 90.81 432 THR A CA 1
ATOM 3328 C C . THR A 1 432 ? -6.966 -2.936 -29.106 1.00 90.81 432 THR A C 1
ATOM 3330 O O . THR A 1 432 ? -7.904 -3.700 -28.898 1.00 90.81 432 THR A O 1
ATOM 3333 N N . VAL A 1 433 ? -6.602 -1.976 -28.254 1.00 90.44 433 VAL A N 1
ATOM 3334 C CA . VAL A 1 433 ? -7.228 -1.755 -26.935 1.00 90.44 433 VAL A CA 1
ATOM 3335 C C . VAL A 1 433 ? -8.165 -0.540 -26.904 1.00 90.44 433 VAL A C 1
ATOM 3337 O O . VAL A 1 433 ? -8.984 -0.422 -25.998 1.00 90.44 433 VAL A O 1
ATOM 3340 N N . ALA A 1 434 ? -8.088 0.349 -27.902 1.00 90.50 434 ALA A N 1
ATOM 3341 C CA . ALA A 1 434 ? -8.983 1.499 -28.058 1.00 90.50 434 ALA A CA 1
ATOM 3342 C C . ALA A 1 434 ? -9.086 1.955 -29.525 1.00 90.50 434 ALA A C 1
ATOM 3344 O O . ALA A 1 434 ? -8.092 1.871 -30.248 1.00 90.50 434 ALA A O 1
ATOM 3345 N N . GLY A 1 435 ? -10.235 2.504 -29.938 1.00 87.06 435 GLY A N 1
ATOM 3346 C CA . GLY A 1 435 ? -10.460 3.093 -31.270 1.00 87.06 435 GLY A CA 1
ATOM 3347 C C . GLY A 1 435 ? -11.366 2.256 -32.179 1.00 87.06 435 GLY A C 1
ATOM 3348 O O . GLY A 1 435 ? -11.940 1.258 -31.754 1.00 87.06 435 GLY A O 1
ATOM 3349 N N . ASP A 1 436 ? -11.489 2.647 -33.450 1.00 72.25 436 ASP A N 1
ATOM 3350 C CA . ASP A 1 436 ? -12.541 2.162 -34.369 1.00 72.25 436 ASP A CA 1
ATOM 3351 C C . ASP A 1 436 ? -12.514 0.642 -34.659 1.00 72.25 436 ASP A C 1
ATOM 3353 O O . ASP A 1 436 ? -13.501 0.078 -35.131 1.00 72.25 436 ASP A O 1
ATOM 3357 N N . ALA A 1 437 ? -11.399 -0.037 -34.368 1.00 66.62 437 ALA A N 1
ATOM 3358 C CA . ALA A 1 437 ? -11.225 -1.480 -34.560 1.00 66.62 437 ALA A CA 1
ATOM 3359 C C . ALA A 1 437 ? -11.443 -2.325 -33.283 1.00 66.62 437 ALA A C 1
ATOM 3361 O O . ALA A 1 437 ? -11.364 -3.552 -33.357 1.00 66.62 437 ALA A O 1
ATOM 3362 N N . ALA A 1 438 ? -11.708 -1.705 -32.126 1.00 70.38 438 ALA A N 1
ATOM 3363 C CA . ALA A 1 438 ? -11.999 -2.402 -30.871 1.00 70.38 438 ALA A CA 1
ATOM 3364 C C . ALA A 1 438 ? -13.514 -2.434 -30.586 1.00 70.38 438 ALA A C 1
ATOM 3366 O O . ALA A 1 438 ? -14.220 -1.430 -30.685 1.00 70.38 438 ALA A O 1
ATOM 3367 N N . ALA A 1 439 ? -14.042 -3.611 -30.236 1.00 54.44 439 ALA A N 1
ATOM 3368 C CA . ALA A 1 439 ? -15.463 -3.778 -29.934 1.00 54.44 439 ALA A CA 1
ATOM 3369 C C . ALA A 1 439 ? -15.830 -3.076 -28.612 1.00 54.44 439 ALA A C 1
ATOM 3371 O O . ALA A 1 439 ? -15.176 -3.291 -27.596 1.00 54.44 439 ALA A O 1
ATOM 3372 N N . GLY A 1 440 ? -16.892 -2.261 -28.611 1.00 58.00 440 GLY A N 1
ATOM 3373 C CA . GLY A 1 440 ? -17.399 -1.604 -27.397 1.00 58.00 440 GLY A CA 1
ATOM 3374 C C . GLY A 1 440 ? -16.612 -0.371 -26.928 1.00 58.00 440 GLY A C 1
ATOM 3375 O O . GLY A 1 440 ? -16.774 0.041 -25.781 1.00 58.00 440 GLY A O 1
ATOM 3376 N N . THR A 1 441 ? -15.773 0.231 -27.782 1.00 73.62 441 THR A N 1
ATOM 3377 C CA . THR A 1 441 ? -14.981 1.429 -27.439 1.00 73.62 441 THR A CA 1
ATOM 3378 C C . THR A 1 441 ? -15.489 2.718 -28.094 1.00 73.62 441 THR A C 1
ATOM 3380 O O . THR A 1 441 ? -16.296 2.691 -29.020 1.00 73.62 441 THR A O 1
ATOM 3383 N N . ILE A 1 442 ? -14.997 3.868 -27.618 1.00 79.75 442 ILE A N 1
ATOM 3384 C CA . ILE A 1 442 ? -15.243 5.186 -28.218 1.00 79.75 442 ILE A CA 1
ATOM 3385 C C . ILE A 1 442 ? -14.366 5.390 -29.467 1.00 79.75 442 ILE A C 1
ATOM 3387 O O . ILE A 1 442 ? -13.199 4.995 -29.472 1.00 79.75 442 ILE A O 1
ATOM 3391 N N . SER A 1 443 ? -14.912 6.020 -30.513 1.00 88.81 443 SER A N 1
ATOM 3392 C CA . SER A 1 443 ? -14.135 6.414 -31.699 1.00 88.81 443 SER A CA 1
ATOM 3393 C C . SER A 1 443 ? -13.101 7.477 -31.326 1.00 88.81 443 SER A C 1
ATOM 3395 O O . SER A 1 443 ? -13.415 8.403 -30.574 1.00 88.81 443 SER A O 1
ATOM 3397 N N . LEU A 1 444 ? -11.880 7.340 -31.838 1.00 92.81 444 LEU A N 1
ATOM 3398 C CA . LEU A 1 444 ? -10.766 8.265 -31.620 1.00 92.81 444 LEU A CA 1
ATOM 3399 C C . LEU A 1 444 ? -10.427 8.978 -32.931 1.00 92.81 444 LEU A C 1
ATOM 3401 O O . LEU A 1 444 ? -10.741 8.482 -34.008 1.00 92.81 444 LEU A O 1
ATOM 3405 N N . TYR A 1 445 ? -9.754 10.124 -32.861 1.00 93.75 445 TYR A N 1
ATOM 3406 C CA . TYR A 1 445 ? -9.231 10.808 -34.036 1.00 93.75 445 TYR A CA 1
ATOM 3407 C C . TYR A 1 445 ? -7.840 11.383 -33.768 1.00 93.75 445 TYR A C 1
ATOM 3409 O O . TYR A 1 445 ? -7.657 12.348 -33.022 1.00 93.75 445 TYR A O 1
ATOM 3417 N N . CYS A 1 446 ? -6.846 10.760 -34.404 1.00 94.31 446 CYS A N 1
ATOM 3418 C CA . CYS A 1 446 ? -5.424 11.022 -34.210 1.00 94.31 446 CYS A CA 1
ATOM 3419 C C . CYS A 1 446 ? -4.999 11.066 -32.721 1.00 94.31 446 CYS A C 1
ATOM 3421 O O . CYS A 1 446 ? -4.542 12.111 -32.243 1.00 94.31 446 CYS A O 1
ATOM 3423 N N . PRO A 1 447 ? -5.130 9.959 -31.957 1.00 96.31 447 PRO A N 1
ATOM 3424 C CA . PRO A 1 447 ? -4.679 9.928 -30.568 1.00 96.31 447 PRO A CA 1
ATOM 3425 C C . PRO A 1 447 ? -3.170 10.211 -30.471 1.00 96.31 447 PRO A C 1
ATOM 3427 O O . PRO A 1 447 ? -2.383 9.720 -31.285 1.00 96.31 447 PRO A O 1
ATOM 3430 N N . SER A 1 448 ? -2.752 11.021 -29.493 1.00 94.88 448 SER A N 1
ATOM 3431 C CA . SER A 1 448 ? -1.363 11.509 -29.400 1.00 94.88 448 SER A CA 1
ATOM 3432 C C . SER A 1 448 ? -0.622 11.149 -28.126 1.00 94.88 448 SER A C 1
ATOM 3434 O O . SER A 1 448 ? 0.604 11.149 -28.143 1.00 94.88 448 SER A O 1
ATOM 3436 N N . GLY A 1 449 ? -1.337 10.876 -27.040 1.00 93.50 449 GLY A N 1
ATOM 3437 C CA . GLY A 1 449 ? -0.779 10.583 -25.726 1.00 93.50 449 GLY A CA 1
ATOM 3438 C C . GLY A 1 449 ? -1.535 9.424 -25.102 1.00 93.50 449 GLY A C 1
ATOM 3439 O O . GLY A 1 449 ? -2.753 9.327 -25.263 1.00 93.50 449 GLY A O 1
ATOM 3440 N N . VAL A 1 450 ? -0.807 8.550 -24.419 1.00 96.44 450 VAL A N 1
ATOM 3441 C CA . VAL A 1 450 ? -1.348 7.377 -23.737 1.00 96.44 450 VAL A CA 1
ATOM 3442 C C . VAL A 1 450 ? -0.610 7.202 -22.416 1.00 96.44 450 VAL A C 1
ATOM 3444 O O . VAL A 1 450 ? 0.613 7.281 -22.402 1.00 96.44 450 VAL A O 1
ATOM 3447 N N . VAL A 1 451 ? -1.337 7.005 -21.318 1.00 94.81 451 VAL A N 1
ATOM 3448 C CA . VAL A 1 451 ? -0.772 6.668 -20.000 1.00 94.81 451 VAL A CA 1
ATOM 3449 C C . VAL A 1 451 ? -1.712 5.720 -19.256 1.00 94.81 451 VAL A C 1
ATOM 3451 O O . VAL A 1 451 ? -2.910 5.682 -19.551 1.00 94.81 451 VAL A O 1
ATOM 3454 N N . LEU A 1 452 ? -1.177 4.980 -18.284 1.00 91.31 452 LEU A N 1
ATOM 3455 C CA . LEU A 1 452 ? -1.956 4.142 -17.372 1.00 91.31 452 LEU A CA 1
ATOM 3456 C C . LEU A 1 452 ? -1.926 4.698 -15.950 1.00 91.31 452 LEU A C 1
ATOM 3458 O O . LEU A 1 452 ? -0.892 5.189 -15.487 1.00 91.31 452 LEU A O 1
ATOM 3462 N N . ASP A 1 453 ? -3.045 4.561 -15.248 1.00 82.50 453 ASP A N 1
ATOM 3463 C CA . ASP A 1 453 ? -3.095 4.755 -13.801 1.00 82.50 453 ASP A CA 1
ATOM 3464 C C . ASP A 1 453 ? -2.506 3.543 -13.045 1.00 82.50 453 ASP A C 1
ATOM 3466 O O . ASP A 1 453 ? -2.113 2.541 -13.646 1.00 82.50 453 ASP A O 1
ATOM 3470 N N . GLY A 1 454 ? -2.443 3.615 -11.713 1.00 73.31 454 GLY A N 1
ATOM 3471 C CA . GLY A 1 454 ? -1.901 2.527 -10.888 1.00 73.31 454 GLY A CA 1
ATOM 3472 C C . GLY A 1 454 ? -2.768 1.258 -10.827 1.00 73.31 454 GLY A C 1
ATOM 3473 O O . GLY A 1 454 ? -2.345 0.273 -10.223 1.00 73.31 454 GLY A O 1
ATOM 3474 N N . ASN A 1 455 ? -3.976 1.279 -11.401 1.00 69.25 455 ASN A N 1
ATOM 3475 C CA . ASN A 1 455 ? -4.876 0.131 -11.542 1.00 69.25 455 ASN A CA 1
ATOM 3476 C C . ASN A 1 455 ? -4.865 -0.442 -12.974 1.00 69.25 455 ASN A C 1
ATOM 3478 O O . ASN A 1 455 ? -5.565 -1.417 -13.245 1.00 69.25 455 ASN A O 1
ATOM 3482 N N . GLY A 1 456 ? -4.086 0.150 -13.888 1.00 78.94 456 GLY A N 1
ATOM 3483 C CA . GLY A 1 456 ? -4.001 -0.258 -15.288 1.00 78.94 456 GLY A CA 1
ATOM 3484 C C . GLY A 1 456 ? -5.097 0.316 -16.195 1.00 78.94 456 GLY A C 1
ATOM 3485 O O . GLY A 1 456 ? -5.239 -0.142 -17.326 1.00 78.94 456 GLY A O 1
ATOM 3486 N N . TYR A 1 457 ? -5.873 1.311 -15.751 1.00 85.12 457 TYR A N 1
ATOM 3487 C CA . TYR A 1 457 ? -6.858 1.982 -16.603 1.00 85.12 457 TYR A CA 1
ATOM 3488 C C . TYR A 1 457 ? -6.187 2.942 -17.588 1.00 85.12 457 TYR A C 1
ATOM 3490 O O . TYR A 1 457 ? -5.341 3.758 -17.220 1.00 85.12 457 TYR A O 1
ATOM 3498 N N . LEU A 1 458 ? -6.616 2.869 -18.850 1.00 91.56 458 LEU A N 1
ATOM 3499 C CA . LEU A 1 458 ? -6.074 3.643 -19.962 1.00 91.56 458 LEU A CA 1
ATOM 3500 C C . LEU A 1 458 ? -6.593 5.085 -20.011 1.00 91.56 458 LEU A C 1
ATOM 3502 O O . LEU A 1 458 ? -7.802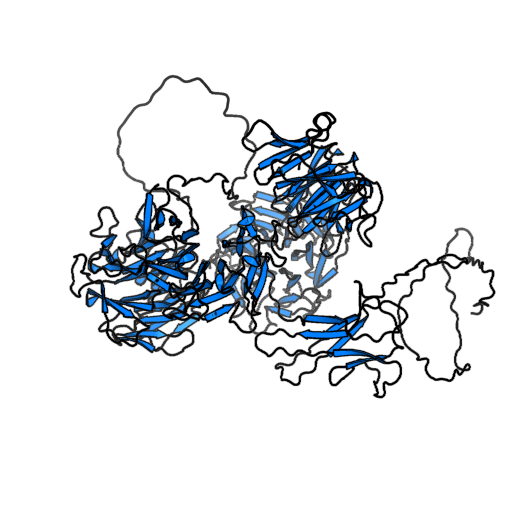 5.313 -20.011 1.00 91.56 458 LEU A O 1
ATOM 3506 N N . PHE A 1 459 ? -5.688 6.051 -20.164 1.00 94.75 459 PHE A N 1
ATOM 3507 C CA . PHE A 1 459 ? -5.994 7.458 -20.431 1.00 94.75 459 PHE A CA 1
ATOM 3508 C C . PHE A 1 459 ? -5.386 7.877 -21.766 1.00 94.75 459 PHE A C 1
ATOM 3510 O O . PHE A 1 459 ? -4.206 7.644 -22.022 1.00 94.75 459 PHE A O 1
ATOM 3517 N N . ILE A 1 460 ? -6.196 8.499 -22.620 1.00 96.44 460 ILE A N 1
ATOM 3518 C CA . ILE A 1 460 ? -5.866 8.794 -24.014 1.00 96.44 460 ILE A CA 1
ATOM 3519 C C . ILE A 1 460 ? -6.115 10.273 -24.296 1.00 96.44 460 ILE A C 1
ATOM 3521 O O . ILE A 1 460 ? -7.204 10.798 -24.049 1.00 96.44 460 ILE A O 1
ATOM 3525 N N . VAL A 1 461 ? -5.120 10.933 -24.884 1.00 97.38 461 VAL A N 1
ATOM 3526 C CA . VAL A 1 461 ? -5.282 12.251 -25.504 1.00 97.38 461 VAL A CA 1
ATOM 3527 C C . VAL A 1 461 ? -5.830 12.056 -26.915 1.00 97.38 461 VAL A C 1
ATOM 3529 O O . VAL A 1 461 ? -5.118 11.573 -27.795 1.00 97.38 461 VAL A O 1
ATOM 3532 N N . ASP A 1 462 ? -7.087 12.432 -27.133 1.00 95.81 462 ASP A N 1
ATOM 3533 C CA . ASP A 1 462 ? -7.775 12.356 -28.424 1.00 95.81 462 ASP A CA 1
ATOM 3534 C C . ASP A 1 462 ? -7.675 13.727 -29.118 1.00 95.81 462 ASP A C 1
ATOM 3536 O O . ASP A 1 462 ? -8.564 14.580 -29.004 1.00 95.81 462 ASP A O 1
ATOM 3540 N N . SER A 1 463 ? -6.517 13.986 -29.740 1.00 95.62 463 SER A N 1
ATOM 3541 C CA . SER A 1 463 ? -6.084 15.332 -30.139 1.00 95.62 463 SER A CA 1
ATOM 3542 C C . SER A 1 463 ? -7.054 16.038 -31.071 1.00 95.62 463 SER A C 1
ATOM 3544 O O . SER A 1 463 ? -7.396 17.195 -30.828 1.00 95.62 463 SER A O 1
ATOM 3546 N N . TYR A 1 464 ? -7.500 15.375 -32.139 1.00 94.75 464 TYR A N 1
ATOM 3547 C CA . TYR A 1 464 ? -8.326 16.026 -33.158 1.00 94.75 464 TYR A CA 1
ATOM 3548 C C . TYR A 1 464 ? -9.821 16.002 -32.830 1.00 94.75 464 TYR A C 1
ATOM 3550 O O . TYR A 1 464 ? -10.596 16.699 -33.476 1.00 94.75 464 TYR A O 1
ATOM 3558 N N . HIS A 1 465 ? -10.222 15.293 -31.772 1.00 93.94 465 HIS A N 1
ATOM 3559 C CA . HIS A 1 465 ? -11.492 15.545 -31.086 1.00 93.94 465 HIS A CA 1
ATOM 3560 C C . HIS A 1 465 ? -11.351 16.516 -29.905 1.00 93.94 465 HIS A C 1
ATOM 3562 O O . HIS A 1 465 ? -12.322 16.738 -29.186 1.00 93.94 465 HIS A O 1
ATOM 3568 N N . HIS A 1 466 ? -10.172 17.107 -29.689 1.00 94.94 466 HIS A N 1
ATOM 3569 C CA . HIS A 1 466 ? -9.919 18.127 -28.669 1.00 94.94 466 HIS A CA 1
ATOM 3570 C C . HIS A 1 466 ? -10.335 17.707 -27.243 1.00 94.94 466 HIS A C 1
ATOM 3572 O O . HIS A 1 466 ? -10.868 18.516 -26.479 1.00 94.94 466 HIS A O 1
ATOM 3578 N N . ARG A 1 467 ? -10.114 16.438 -26.874 1.00 94.62 467 ARG A N 1
ATOM 3579 C CA . ARG A 1 467 ? -10.622 15.860 -25.617 1.00 94.62 467 ARG A CA 1
ATOM 3580 C C . ARG A 1 467 ? -9.667 14.841 -24.995 1.00 94.62 467 ARG A C 1
ATOM 3582 O O . ARG A 1 467 ? -8.740 14.368 -25.647 1.00 94.62 467 ARG A O 1
ATOM 3589 N N . ILE A 1 468 ? -9.927 14.479 -23.740 1.00 95.00 468 ILE A N 1
ATOM 3590 C CA . ILE A 1 468 ? -9.258 13.373 -23.038 1.00 95.00 468 ILE A CA 1
ATOM 3591 C C . ILE A 1 468 ? -10.282 12.273 -22.758 1.00 95.00 468 ILE A C 1
ATOM 3593 O O . ILE A 1 468 ? -11.392 12.544 -22.284 1.00 95.00 468 ILE A O 1
ATOM 3597 N N . VAL A 1 469 ? -9.902 11.034 -23.048 1.00 92.50 469 VAL A N 1
ATOM 3598 C CA . VAL A 1 469 ? -10.706 9.825 -22.848 1.00 92.50 469 VAL A CA 1
ATOM 3599 C C . VAL A 1 469 ? -10.043 8.965 -21.776 1.00 92.50 469 VAL A C 1
ATOM 3601 O O . VAL A 1 469 ? -8.824 8.845 -21.763 1.00 92.50 469 VAL A O 1
ATOM 3604 N N . ALA A 1 470 ? -10.832 8.356 -20.894 1.00 88.94 470 ALA A N 1
ATOM 3605 C CA . ALA A 1 470 ? -10.346 7.433 -19.873 1.00 88.94 470 ALA A CA 1
ATOM 3606 C C . ALA A 1 470 ? -11.157 6.133 -19.853 1.00 88.94 470 ALA A C 1
ATOM 3608 O O . ALA A 1 470 ? -12.351 6.124 -20.172 1.00 88.94 470 ALA A O 1
ATOM 3609 N N . GLN A 1 471 ? -10.507 5.035 -19.485 1.00 84.25 471 GLN A N 1
ATOM 3610 C CA . GLN A 1 471 ? -11.114 3.718 -19.355 1.00 84.25 471 GLN A CA 1
ATOM 3611 C C . GLN A 1 471 ? -11.855 3.588 -18.024 1.00 84.25 471 GLN A C 1
ATOM 3613 O O . GLN A 1 471 ? -11.421 4.097 -16.997 1.00 84.25 471 GLN A O 1
ATOM 3618 N N . SER A 1 472 ? -12.983 2.887 -18.065 1.00 68.38 472 SER A N 1
ATOM 3619 C CA . SER A 1 472 ? -13.773 2.470 -16.907 1.00 68.38 472 SER A CA 1
ATOM 3620 C C . SER A 1 472 ? -14.209 1.008 -17.092 1.00 68.38 472 SER A C 1
ATOM 3622 O O . SER A 1 472 ? -14.098 0.488 -18.208 1.00 68.38 472 SER A O 1
ATOM 3624 N N . PRO A 1 473 ? -14.766 0.339 -16.065 1.00 63.50 473 PRO A N 1
ATOM 3625 C CA . PRO A 1 473 ? -15.351 -0.998 -16.205 1.00 63.50 473 PRO A CA 1
ATOM 3626 C C . PRO A 1 473 ? -16.442 -1.090 -17.282 1.00 63.50 473 PRO A C 1
ATOM 3628 O O . PRO A 1 473 ? -16.643 -2.151 -17.861 1.00 63.50 473 PRO A O 1
ATOM 3631 N N . ASN A 1 474 ? -17.105 0.030 -17.596 1.00 60.81 474 ASN A N 1
ATOM 3632 C CA . ASN A 1 474 ? -18.129 0.120 -18.643 1.00 60.81 474 ASN A CA 1
ATOM 3633 C C . ASN A 1 474 ? -17.555 0.499 -20.024 1.00 60.81 474 ASN A C 1
ATOM 3635 O O . ASN A 1 474 ? -18.313 0.834 -20.932 1.00 60.81 474 ASN A O 1
ATOM 3639 N N . GLY A 1 475 ? -16.228 0.495 -20.181 1.00 74.69 475 GLY A N 1
ATOM 3640 C CA . GLY A 1 475 ? -15.529 0.904 -21.399 1.00 74.69 475 GLY A CA 1
ATOM 3641 C C . GLY A 1 475 ? -14.944 2.318 -21.331 1.00 74.69 475 GLY A C 1
ATOM 3642 O O . GLY A 1 475 ? -14.881 2.952 -20.274 1.00 74.69 475 GLY A O 1
ATOM 3643 N N . LEU A 1 476 ? -14.463 2.805 -22.477 1.00 84.50 476 LEU A N 1
ATOM 3644 C CA . LEU A 1 476 ? -13.849 4.130 -22.610 1.00 84.50 476 LEU A CA 1
ATOM 3645 C C . LEU A 1 476 ? -14.909 5.235 -22.634 1.00 84.50 476 LEU A C 1
ATOM 3647 O O . LEU A 1 476 ? -15.860 5.181 -23.413 1.00 84.50 476 LEU A O 1
ATOM 3651 N N . ARG A 1 477 ? -14.703 6.279 -21.829 1.00 85.19 477 ARG A N 1
ATOM 3652 C CA . ARG A 1 477 ? -15.567 7.463 -21.763 1.00 85.19 477 ARG A CA 1
ATOM 3653 C C . ARG A 1 477 ? -14.751 8.739 -21.905 1.00 85.19 477 ARG A C 1
ATOM 3655 O O . ARG A 1 477 ? -13.597 8.803 -21.489 1.00 85.19 477 ARG A O 1
ATOM 3662 N N . CYS A 1 478 ? -15.362 9.785 -22.445 1.00 87.44 478 CYS A N 1
ATOM 3663 C CA . CYS A 1 478 ? -14.752 11.107 -22.397 1.00 87.44 478 CYS A CA 1
ATOM 3664 C C . CYS A 1 478 ? -14.808 11.675 -20.970 1.00 87.44 478 CYS A C 1
ATOM 3666 O O . CYS A 1 478 ? -15.846 11.574 -20.315 1.00 87.44 478 CYS A O 1
ATOM 3668 N N . ILE A 1 479 ? -13.710 12.282 -20.512 1.00 87.44 479 ILE A N 1
ATOM 3669 C CA . ILE A 1 479 ? -13.614 12.907 -19.182 1.00 87.44 479 ILE A CA 1
ATOM 3670 C C . ILE A 1 479 ? -13.357 14.419 -19.229 1.00 87.44 479 ILE A C 1
ATOM 3672 O O . ILE A 1 479 ? -13.753 15.126 -18.309 1.00 87.44 479 ILE A O 1
ATOM 3676 N N . ILE A 1 480 ? -12.729 14.937 -20.290 1.00 90.44 480 ILE A N 1
ATOM 3677 C CA . ILE A 1 480 ? -12.387 16.361 -20.450 1.00 90.44 480 ILE A CA 1
ATOM 3678 C C . ILE A 1 480 ? -12.623 16.758 -21.909 1.00 90.44 480 ILE A C 1
ATOM 3680 O O . ILE A 1 480 ? -12.224 16.015 -22.799 1.00 90.44 480 ILE A O 1
ATOM 3684 N N . GLY A 1 481 ? -13.215 17.929 -22.174 1.00 86.69 481 GLY A N 1
ATOM 3685 C CA . GLY A 1 481 ? -13.402 18.439 -23.544 1.00 86.69 481 GLY A CA 1
ATOM 3686 C C . GLY A 1 481 ? -14.505 17.727 -24.342 1.00 86.69 481 GLY A C 1
ATOM 3687 O O . GLY A 1 481 ? -14.468 17.678 -25.567 1.00 86.69 481 GLY A O 1
ATOM 3688 N N . CYS A 1 482 ? -15.506 17.159 -23.665 1.00 85.88 482 CYS A N 1
ATOM 3689 C CA . CYS A 1 482 ? -16.457 16.214 -24.266 1.00 85.88 482 CYS A CA 1
ATOM 3690 C C . CYS A 1 482 ? -17.460 16.792 -25.266 1.00 85.88 482 CYS A C 1
ATOM 3692 O O . CYS A 1 482 ? -18.174 16.024 -25.905 1.00 85.88 482 CYS A O 1
ATOM 3694 N N . SER A 1 483 ? -17.492 18.112 -25.454 1.00 79.38 483 SER A N 1
ATOM 3695 C CA . SER A 1 483 ? -18.206 18.716 -26.582 1.00 79.38 483 SER A CA 1
ATOM 3696 C C . SER A 1 483 ? -17.554 18.393 -27.930 1.00 79.38 483 SER A C 1
ATOM 3698 O O . SER A 1 483 ? -18.199 18.582 -28.954 1.00 79.38 483 SER A O 1
ATOM 3700 N N . ALA A 1 484 ? -16.303 17.912 -27.933 1.00 74.31 484 ALA A N 1
ATOM 3701 C CA . ALA A 1 484 ? -15.503 17.627 -29.124 1.00 74.31 484 ALA A CA 1
ATOM 3702 C C . ALA A 1 484 ? -15.344 18.831 -30.075 1.00 74.31 484 ALA A C 1
ATOM 3704 O O . ALA A 1 484 ? -15.100 18.675 -31.270 1.00 74.31 484 ALA A O 1
ATOM 3705 N N . VAL A 1 485 ? -15.481 20.048 -29.536 1.00 86.00 485 VAL A N 1
ATOM 3706 C CA . VAL A 1 485 ? -15.306 21.309 -30.262 1.00 86.00 485 VAL A CA 1
ATOM 3707 C C . VAL A 1 485 ? -14.083 22.025 -29.710 1.00 86.00 485 VAL A C 1
ATOM 3709 O O . VAL A 1 485 ? -14.025 22.315 -28.510 1.00 86.00 485 VAL A O 1
ATOM 3712 N N . ALA A 1 486 ? -13.148 22.358 -30.602 1.00 91.00 486 ALA A N 1
ATOM 3713 C CA . ALA A 1 486 ? -11.998 23.195 -30.290 1.00 91.00 486 ALA A CA 1
ATOM 3714 C C . ALA A 1 486 ? -12.431 24.505 -29.619 1.00 91.00 486 ALA A C 1
ATOM 3716 O O . ALA A 1 486 ? -13.334 25.196 -30.097 1.00 91.00 486 ALA A O 1
ATOM 3717 N N . GLY A 1 487 ? -11.764 24.884 -28.534 1.00 89.00 487 GLY A N 1
ATOM 3718 C CA . GLY A 1 487 ? -12.046 26.153 -27.876 1.00 89.00 487 GLY A CA 1
ATOM 3719 C C . GLY A 1 487 ? -10.967 26.574 -26.896 1.00 89.00 487 GLY A C 1
ATOM 3720 O O . GLY A 1 487 ? -10.112 25.784 -26.509 1.00 89.00 487 GLY A O 1
ATOM 3721 N N . SER A 1 488 ? -11.014 27.844 -26.503 1.00 88.56 488 SER A N 1
ATOM 3722 C CA . SER A 1 488 ? -10.048 28.479 -25.598 1.00 88.56 488 SER A CA 1
ATOM 3723 C C . SER A 1 488 ? -10.604 28.730 -24.192 1.00 88.56 488 SER A C 1
ATOM 3725 O O . SER A 1 488 ? -9.883 29.220 -23.319 1.00 88.56 488 SER A O 1
ATOM 3727 N N . THR A 1 489 ? -11.868 28.380 -23.931 1.00 88.94 489 THR A N 1
ATOM 3728 C CA . THR A 1 489 ? -12.458 28.467 -22.587 1.00 88.94 489 THR A CA 1
ATOM 3729 C C . THR A 1 489 ? -11.792 27.470 -21.628 1.00 88.94 489 THR A C 1
ATOM 3731 O O . THR A 1 489 ? -11.019 26.605 -22.045 1.00 88.94 489 THR A O 1
ATOM 3734 N N . SER A 1 490 ? -12.037 27.598 -20.322 1.00 83.81 490 SER A N 1
ATOM 3735 C CA . SER A 1 490 ? -11.447 26.710 -19.308 1.00 83.81 490 SER A CA 1
ATOM 3736 C C . SER A 1 490 ? -11.974 25.272 -19.375 1.00 83.81 490 SER A C 1
ATOM 3738 O O . SER A 1 490 ? -11.295 24.375 -18.892 1.00 83.81 490 SER A O 1
ATOM 3740 N N . SER A 1 491 ? -13.133 25.026 -19.990 1.00 81.62 491 SER A N 1
ATOM 3741 C CA . SER A 1 491 ? -13.713 23.685 -20.169 1.00 81.62 491 SER A CA 1
ATOM 3742 C C . SER A 1 491 ? -13.405 23.036 -21.522 1.00 81.62 491 SER A C 1
ATOM 3744 O O . SER A 1 491 ? -13.807 21.898 -21.770 1.00 81.62 491 SER A O 1
ATOM 3746 N N . GLN A 1 492 ? -12.697 23.745 -22.405 1.00 90.81 492 GLN A N 1
ATOM 3747 C CA . GLN A 1 492 ? -12.354 23.287 -23.749 1.00 90.81 492 GLN A CA 1
ATOM 3748 C C . GLN A 1 492 ? -10.841 23.167 -23.919 1.00 90.81 492 GLN A C 1
ATOM 3750 O O . GLN A 1 492 ? -10.062 23.904 -23.312 1.00 90.81 492 GLN A O 1
ATOM 3755 N N . LEU A 1 493 ? -10.441 22.239 -24.782 1.00 94.75 493 LEU A N 1
ATOM 3756 C CA . LEU A 1 493 ? -9.074 22.105 -25.266 1.00 94.75 493 LEU A CA 1
ATOM 3757 C C . LEU A 1 493 ? -9.047 22.416 -26.765 1.00 94.75 493 LEU A C 1
ATOM 3759 O O . LEU A 1 493 ? -10.081 22.460 -27.435 1.00 94.75 493 LEU A O 1
ATOM 3763 N N . ASN A 1 494 ? -7.854 22.623 -27.302 1.00 95.44 494 ASN A N 1
ATOM 3764 C CA . ASN A 1 494 ? -7.603 22.756 -28.719 1.00 95.44 494 ASN A CA 1
ATOM 3765 C C . ASN A 1 494 ? -6.326 21.993 -29.099 1.00 95.44 494 ASN A C 1
ATOM 3767 O O . ASN A 1 494 ? -5.208 22.478 -28.917 1.00 95.44 494 ASN A O 1
ATOM 3771 N N . ASN A 1 495 ? -6.521 20.790 -29.650 1.00 94.88 495 ASN A N 1
ATOM 3772 C CA . ASN A 1 495 ? -5.459 19.924 -30.149 1.00 94.88 495 ASN A CA 1
ATOM 3773 C C . ASN A 1 495 ? -4.438 19.586 -29.048 1.00 94.88 495 ASN A C 1
ATOM 3775 O O . ASN A 1 495 ? -3.247 19.883 -29.185 1.00 94.88 495 ASN A O 1
ATOM 3779 N N . PRO A 1 496 ? -4.904 19.017 -27.917 1.00 96.62 496 PRO A N 1
ATOM 3780 C CA . PRO A 1 496 ? -4.020 18.630 -26.832 1.00 96.62 496 PRO A CA 1
ATOM 3781 C C . PRO A 1 496 ? -3.019 17.577 -27.313 1.00 96.62 496 PRO A C 1
ATOM 3783 O O . PRO A 1 496 ? -3.356 16.743 -28.155 1.00 96.62 496 PRO A O 1
ATOM 3786 N N . SER A 1 497 ? -1.791 17.615 -26.793 1.00 94.56 497 SER A N 1
ATOM 3787 C CA . SER A 1 497 ? -0.698 16.772 -27.307 1.00 94.56 497 SER A CA 1
ATOM 3788 C C . SER A 1 497 ? -0.204 15.705 -26.329 1.00 94.56 497 SER A C 1
ATOM 3790 O O . SER A 1 497 ? 0.086 14.591 -26.768 1.00 94.56 497 SER A O 1
ATOM 3792 N N . HIS A 1 498 ? -0.163 15.986 -25.026 1.00 95.38 498 HIS A N 1
ATOM 3793 C CA . HIS A 1 498 ? 0.259 15.024 -24.007 1.00 95.38 498 HIS A CA 1
ATOM 3794 C C . HIS A 1 498 ? -0.441 15.277 -22.661 1.00 95.38 498 HIS A C 1
ATOM 3796 O O . HIS A 1 498 ? -0.966 16.371 -22.427 1.00 95.38 498 HIS A O 1
ATOM 3802 N N . LEU A 1 499 ? -0.455 14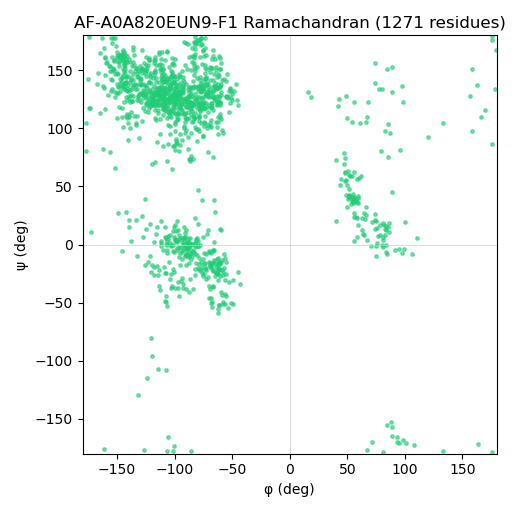.265 -21.785 1.00 96.50 499 LEU A N 1
ATOM 3803 C CA . LEU A 1 499 ? -0.995 14.365 -20.427 1.00 96.50 499 LEU A CA 1
ATOM 3804 C C . LEU A 1 499 ? -0.075 13.679 -19.404 1.00 96.50 499 LEU A C 1
ATOM 3806 O O . LEU A 1 499 ? 0.666 12.769 -19.768 1.00 96.50 499 LEU A O 1
ATOM 3810 N N . SER A 1 500 ? -0.118 14.115 -18.144 1.00 95.62 500 SER A N 1
ATOM 3811 C CA . SER A 1 500 ? 0.585 13.484 -17.013 1.00 95.62 500 SER A CA 1
ATOM 3812 C C . SER A 1 500 ? -0.154 13.753 -15.697 1.00 95.62 500 SER A C 1
ATOM 3814 O O . SER A 1 500 ? -0.897 14.735 -15.599 1.00 95.62 500 SER A O 1
ATOM 3816 N N . PHE A 1 501 ? 0.067 12.908 -14.686 1.00 92.06 501 PHE A N 1
ATOM 3817 C CA . PHE A 1 501 ? -0.536 13.048 -13.356 1.00 92.06 501 PHE A CA 1
ATOM 3818 C C . PHE A 1 501 ? 0.436 13.645 -12.333 1.00 92.06 501 PHE A C 1
ATOM 3820 O O . PHE A 1 501 ? 1.628 13.341 -12.367 1.00 92.06 501 PHE A O 1
ATOM 3827 N N . ASP A 1 502 ? -0.078 14.443 -11.395 1.00 80.19 502 ASP A N 1
ATOM 3828 C CA . ASP A 1 502 ? 0.603 14.670 -10.111 1.00 80.19 502 ASP A CA 1
ATOM 3829 C C . ASP A 1 502 ? 0.248 13.562 -9.097 1.00 80.19 502 ASP A C 1
ATOM 3831 O O . ASP A 1 502 ? -0.647 12.745 -9.338 1.00 80.19 502 ASP A O 1
ATOM 3835 N N . SER A 1 503 ? 0.954 13.507 -7.967 1.00 79.12 503 SER A N 1
ATOM 3836 C CA . SER A 1 503 ? 0.755 12.500 -6.914 1.00 79.12 503 SER A CA 1
ATOM 3837 C C . SER A 1 503 ? -0.625 12.588 -6.250 1.00 79.12 503 SER A C 1
ATOM 3839 O O . SER A 1 503 ? -1.106 11.607 -5.687 1.00 79.12 503 SER A O 1
ATOM 3841 N N . TYR A 1 504 ? -1.303 13.732 -6.380 1.00 73.94 504 TYR A N 1
ATOM 3842 C CA . TYR A 1 504 ? -2.679 13.946 -5.923 1.00 73.94 504 TYR A CA 1
ATOM 3843 C C . TYR A 1 504 ? -3.731 13.462 -6.935 1.00 73.94 504 TYR A C 1
ATOM 3845 O O . TYR A 1 504 ? -4.928 13.514 -6.652 1.00 73.94 504 TYR A O 1
ATOM 3853 N N . GLY A 1 505 ? -3.316 13.021 -8.127 1.00 74.38 505 GLY A N 1
ATOM 3854 C CA . GLY A 1 505 ? -4.213 12.526 -9.167 1.00 74.38 505 GLY A CA 1
ATOM 3855 C C . GLY A 1 505 ? -4.807 13.590 -10.093 1.00 74.38 505 GLY A C 1
ATOM 3856 O O . GLY A 1 505 ? -5.714 13.288 -10.872 1.00 74.38 505 GLY A O 1
ATOM 3857 N N . ASN A 1 506 ? -4.320 14.832 -10.050 1.00 84.69 506 ASN A N 1
ATOM 3858 C CA . ASN A 1 506 ? -4.733 15.878 -10.985 1.00 84.69 506 ASN A CA 1
ATOM 3859 C C . ASN A 1 506 ? -4.115 15.642 -12.366 1.00 84.69 506 ASN A C 1
ATOM 3861 O O . ASN A 1 506 ? -2.978 15.187 -12.480 1.00 84.69 506 ASN A O 1
ATOM 3865 N N . ILE A 1 507 ? -4.838 16.020 -13.421 1.00 94.06 507 ILE A N 1
ATOM 3866 C CA . ILE A 1 507 ? -4.371 15.866 -14.803 1.00 94.06 507 ILE A CA 1
ATOM 3867 C C . ILE A 1 507 ? -3.777 17.183 -15.295 1.00 94.06 507 ILE A C 1
ATOM 3869 O O . ILE A 1 507 ? -4.462 18.206 -15.323 1.00 94.06 507 ILE A O 1
ATOM 3873 N N . PHE A 1 508 ? -2.532 17.139 -15.764 1.00 95.38 508 PHE A N 1
ATOM 3874 C CA . PHE A 1 508 ? -1.919 18.217 -16.534 1.00 95.38 508 PHE A CA 1
ATOM 3875 C C . PHE A 1 508 ? -1.955 17.880 -18.021 1.00 95.38 508 PHE A C 1
ATOM 3877 O O . PHE A 1 508 ? -1.556 16.787 -18.414 1.00 95.38 508 PHE A O 1
ATOM 3884 N N . VAL A 1 509 ? -2.412 18.821 -18.848 1.00 96.94 509 VAL A N 1
ATOM 3885 C CA . VAL A 1 509 ? -2.541 18.656 -20.304 1.00 96.94 509 VAL A CA 1
ATOM 3886 C C . VAL A 1 509 ? -1.837 19.796 -21.029 1.00 96.94 509 VAL A C 1
ATOM 3888 O O . VAL A 1 509 ? -2.061 20.970 -20.717 1.00 96.94 509 VAL A O 1
ATOM 3891 N N . THR A 1 510 ? -1.035 19.466 -22.041 1.00 96.62 510 THR A N 1
ATOM 3892 C CA . THR A 1 510 ? -0.490 20.448 -22.990 1.00 96.62 510 THR A CA 1
ATOM 3893 C C . THR A 1 510 ? -1.525 20.761 -24.066 1.00 96.62 510 THR A C 1
ATOM 3895 O O . THR A 1 510 ? -1.729 19.999 -25.011 1.00 96.62 510 THR A O 1
ATOM 3898 N N . ASP A 1 511 ? -2.195 21.902 -23.909 1.00 96.12 511 ASP A N 1
ATOM 3899 C CA . ASP A 1 511 ? -3.218 22.425 -24.815 1.00 96.12 511 ASP A CA 1
ATOM 3900 C C . ASP A 1 511 ? -2.535 23.218 -25.946 1.00 96.12 511 ASP A C 1
ATOM 3902 O O . ASP A 1 511 ? -2.425 24.451 -25.912 1.00 96.12 511 ASP A O 1
ATOM 3906 N N . ARG A 1 512 ? -1.959 22.462 -26.890 1.00 94.69 512 ARG A N 1
ATOM 3907 C CA . ARG A 1 512 ? -0.907 22.903 -27.819 1.00 94.69 512 ARG A CA 1
ATOM 3908 C C . ARG A 1 512 ? -1.305 24.120 -28.646 1.00 94.69 512 ARG A C 1
ATOM 3910 O O . ARG A 1 512 ? -0.565 25.104 -28.665 1.00 94.69 512 ARG A O 1
ATOM 3917 N N . ASP A 1 513 ? -2.464 24.078 -29.305 1.00 95.25 513 ASP A N 1
ATOM 3918 C CA . ASP A 1 513 ? -2.865 25.137 -30.243 1.00 95.25 513 ASP A CA 1
ATOM 3919 C C . ASP A 1 513 ? -3.412 26.372 -29.507 1.00 95.25 513 ASP A C 1
ATOM 3921 O O . ASP A 1 513 ? -3.403 27.473 -30.053 1.00 95.25 513 ASP A O 1
ATOM 3925 N N . ASN A 1 514 ? -3.782 26.228 -28.230 1.00 94.94 514 ASN A N 1
ATOM 3926 C CA . ASN A 1 514 ? -4.042 27.354 -27.328 1.00 94.94 514 ASN A CA 1
ATOM 3927 C C . ASN A 1 514 ? -2.774 27.878 -26.624 1.00 94.94 514 ASN A C 1
ATOM 3929 O O . ASN A 1 514 ? -2.860 28.841 -25.861 1.00 94.94 514 ASN A O 1
ATOM 3933 N N . SER A 1 515 ? -1.602 27.272 -26.862 1.00 95.25 515 SER A N 1
ATOM 3934 C CA . SER A 1 515 ? -0.312 27.659 -26.269 1.00 95.25 515 SER A CA 1
ATOM 3935 C C . SER A 1 515 ? -0.345 27.784 -24.740 1.00 95.25 515 SER A C 1
ATOM 3937 O O . SER A 1 515 ? 0.096 28.783 -24.169 1.00 95.25 515 SER A O 1
ATOM 3939 N N . ARG A 1 516 ? -0.910 26.777 -24.064 1.00 94.94 516 ARG A N 1
ATOM 3940 C CA . ARG A 1 516 ? -1.017 26.749 -22.598 1.00 94.94 516 ARG A CA 1
ATOM 3941 C C . ARG A 1 516 ? -0.902 25.335 -22.031 1.00 94.94 516 ARG A C 1
ATOM 3943 O O . ARG A 1 516 ? -1.100 24.350 -22.737 1.00 94.94 516 ARG A O 1
ATOM 3950 N N . VAL A 1 517 ? -0.636 25.250 -20.731 1.00 96.00 517 VAL A N 1
ATOM 3951 C CA . VAL A 1 517 ? -0.752 24.022 -19.934 1.00 96.00 517 VAL A CA 1
ATOM 3952 C C . VAL A 1 517 ? -1.934 24.174 -18.986 1.00 96.00 517 VAL A C 1
ATOM 3954 O O . VAL A 1 517 ? -2.017 25.153 -18.240 1.00 96.00 517 VAL A O 1
ATOM 3957 N N . GLN A 1 518 ? -2.855 23.218 -19.032 1.00 94.25 518 GLN A N 1
ATOM 3958 C CA . GLN A 1 518 ? -4.072 23.194 -18.224 1.00 94.25 518 GLN A CA 1
ATOM 3959 C C . GLN A 1 518 ? -3.957 22.137 -17.124 1.00 94.25 518 GLN A C 1
ATOM 3961 O O . GLN A 1 518 ? -3.521 21.022 -17.398 1.00 94.25 518 GLN A O 1
ATOM 3966 N N . LYS A 1 519 ? -4.377 22.482 -15.903 1.00 91.12 519 LYS A N 1
ATOM 3967 C CA . LYS A 1 519 ? -4.509 21.571 -14.760 1.00 91.12 519 LYS A CA 1
ATOM 3968 C C . LYS A 1 519 ? -5.990 21.323 -14.473 1.00 91.12 519 LYS A C 1
ATOM 3970 O O . LYS A 1 519 ? -6.732 22.268 -14.201 1.00 91.12 519 LYS A O 1
ATOM 3975 N N . PHE A 1 520 ? -6.408 20.065 -14.492 1.00 87.94 520 PHE A N 1
ATOM 3976 C CA . PHE A 1 520 ? -7.745 19.618 -14.111 1.00 87.94 520 PHE A CA 1
ATOM 3977 C C . PHE A 1 520 ? -7.674 18.929 -12.753 1.00 87.94 520 PHE A C 1
ATOM 3979 O O . PHE A 1 520 ? -6.883 18.004 -12.564 1.00 87.94 520 PHE A O 1
ATOM 3986 N N . ILE A 1 521 ? -8.477 19.402 -11.803 1.00 80.94 521 ILE A N 1
ATOM 3987 C CA . ILE A 1 521 ? -8.418 18.938 -10.417 1.00 80.94 521 ILE A CA 1
ATOM 3988 C C . ILE A 1 521 ? -9.214 17.648 -10.281 1.00 80.94 521 ILE A C 1
ATOM 3990 O O . ILE A 1 521 ? -10.361 17.609 -10.726 1.00 80.94 521 ILE A O 1
ATOM 3994 N N . LEU A 1 522 ? -8.626 16.608 -9.685 1.00 78.19 522 LEU A N 1
ATOM 3995 C CA . LEU A 1 522 ? -9.363 15.395 -9.336 1.00 78.19 522 LEU A CA 1
ATOM 3996 C C . LEU A 1 522 ? -10.467 15.782 -8.353 1.00 78.19 522 LEU A C 1
ATOM 3998 O O . LEU A 1 522 ? -10.193 16.371 -7.311 1.00 78.19 522 LEU A O 1
ATOM 4002 N N . ILE A 1 523 ? -11.717 15.482 -8.691 1.00 61.78 523 ILE A N 1
ATOM 4003 C CA . ILE A 1 523 ? -12.845 15.717 -7.798 1.00 61.78 523 ILE A CA 1
ATOM 4004 C C . ILE A 1 523 ? -12.858 14.549 -6.810 1.00 61.78 523 ILE A C 1
ATOM 4006 O O . ILE A 1 523 ? -13.061 13.408 -7.237 1.00 61.78 523 ILE A O 1
ATOM 4010 N N . PRO A 1 524 ? -12.676 14.788 -5.498 1.00 49.00 524 PRO A N 1
ATOM 4011 C CA . PRO A 1 524 ? -12.958 13.772 -4.497 1.00 49.00 524 PRO A CA 1
ATOM 4012 C C . PRO A 1 524 ? -14.446 13.442 -4.625 1.00 49.00 524 PRO A C 1
ATOM 4014 O O . PRO A 1 524 ? -15.292 14.302 -4.366 1.00 49.00 524 PRO A O 1
ATOM 4017 N N . ASN A 1 525 ? -14.768 12.246 -5.120 1.00 49.06 525 ASN A N 1
ATOM 4018 C CA . ASN A 1 525 ? -16.135 11.824 -5.434 1.00 49.06 525 ASN A CA 1
ATOM 4019 C C . ASN A 1 525 ? -17.016 11.929 -4.172 1.00 49.06 525 ASN A C 1
ATOM 4021 O O . ASN A 1 525 ? -16.992 11.025 -3.345 1.00 49.06 525 ASN A O 1
ATOM 4025 N N . THR A 1 526 ? -17.757 13.029 -3.979 1.00 46.03 526 THR A N 1
ATOM 4026 C CA . THR A 1 526 ? -18.430 13.288 -2.686 1.00 46.03 526 THR A CA 1
ATOM 4027 C C . THR A 1 526 ? -19.838 13.868 -2.772 1.00 46.03 526 THR A C 1
ATOM 4029 O O . THR A 1 526 ? -20.360 14.324 -1.764 1.00 46.03 526 THR A O 1
ATOM 4032 N N . THR A 1 527 ? -20.525 13.835 -3.917 1.00 45.47 527 THR A N 1
ATOM 4033 C CA . THR A 1 527 ? -21.952 14.218 -3.933 1.00 45.47 527 THR A CA 1
ATOM 4034 C C . THR A 1 527 ? -22.766 13.387 -4.917 1.00 45.47 527 THR A C 1
ATOM 4036 O O . THR A 1 527 ? -22.788 13.645 -6.117 1.00 45.47 527 THR A O 1
ATOM 4039 N N . TYR A 1 528 ? -23.486 12.397 -4.387 1.00 52.28 528 TYR A N 1
ATOM 4040 C CA . TYR A 1 528 ? -24.645 11.819 -5.061 1.00 52.28 528 TYR A CA 1
ATOM 4041 C C . TYR A 1 528 ? -25.854 12.719 -4.758 1.00 52.28 528 TYR A C 1
ATOM 4043 O O . TYR A 1 528 ? -26.182 12.937 -3.591 1.00 52.28 528 TYR A O 1
ATOM 4051 N N . ILE A 1 529 ? -26.473 13.289 -5.794 1.00 51.56 529 ILE A N 1
ATOM 4052 C CA . ILE A 1 529 ? -27.610 14.219 -5.688 1.00 51.56 529 ILE A CA 1
ATOM 4053 C C . ILE A 1 529 ? -28.930 13.499 -5.993 1.00 51.56 529 ILE A C 1
ATOM 4055 O O . ILE A 1 529 ? -28.993 12.684 -6.910 1.00 51.56 529 ILE A O 1
ATOM 4059 N N . GLY A 1 530 ? -29.990 13.813 -5.239 1.00 59.91 530 GLY A N 1
ATOM 4060 C CA . GLY A 1 530 ? -31.342 13.272 -5.461 1.00 59.91 530 GLY A CA 1
ATOM 4061 C C . GLY A 1 530 ? -31.749 12.110 -4.546 1.00 59.91 530 GLY A C 1
ATOM 4062 O O . GLY A 1 530 ? -32.675 11.372 -4.882 1.00 59.91 530 GLY A O 1
ATOM 4063 N N . LEU A 1 531 ? -31.071 11.939 -3.408 1.00 70.50 531 LEU A N 1
ATOM 4064 C CA . LEU A 1 531 ? -31.494 11.037 -2.329 1.00 70.50 531 LEU A CA 1
ATOM 4065 C C . LEU A 1 531 ? -32.374 11.800 -1.327 1.00 70.50 531 LEU A C 1
ATOM 4067 O O . LEU A 1 531 ? -32.202 13.002 -1.137 1.00 70.50 531 LEU A O 1
ATOM 4071 N N . ASP A 1 532 ? -33.247 11.100 -0.610 1.00 80.56 532 ASP A N 1
ATOM 4072 C CA . ASP A 1 532 ? -33.819 11.552 0.665 1.00 80.56 532 ASP A CA 1
ATOM 4073 C C . ASP A 1 532 ? -33.187 10.738 1.813 1.00 80.56 532 ASP A C 1
ATOM 4075 O O . ASP A 1 532 ? -33.829 9.822 2.343 1.00 80.56 532 ASP A O 1
ATOM 4079 N N . PRO A 1 533 ? -31.896 10.984 2.143 1.00 82.62 533 PRO A N 1
ATOM 4080 C CA . PRO A 1 533 ? -31.131 10.124 3.036 1.00 82.62 533 PRO A CA 1
ATOM 4081 C C . PRO A 1 533 ? -31.604 10.317 4.482 1.00 82.62 533 PRO A C 1
ATOM 4083 O O . PRO A 1 533 ? -31.306 11.316 5.137 1.00 82.62 533 PRO A O 1
ATOM 4086 N N . TYR A 1 534 ? -32.363 9.342 4.974 1.00 84.56 534 TYR A N 1
ATOM 4087 C CA . TYR A 1 534 ? -32.962 9.339 6.312 1.00 84.56 534 TYR A CA 1
ATOM 4088 C C . TYR A 1 534 ? -32.116 8.536 7.311 1.00 84.56 534 TYR A C 1
ATOM 4090 O O . TYR A 1 534 ? -31.959 8.939 8.462 1.00 84.56 534 TYR A O 1
ATOM 4098 N N . GLY A 1 535 ? -31.535 7.432 6.841 1.00 84.88 535 GLY A N 1
ATOM 4099 C CA . GLY A 1 535 ? -30.679 6.523 7.598 1.00 84.88 535 GLY A CA 1
ATOM 4100 C C . GLY A 1 535 ? -29.414 6.191 6.810 1.00 84.88 535 GLY A C 1
ATOM 4101 O O . GLY A 1 535 ? -29.440 6.156 5.580 1.00 84.88 535 GLY A O 1
ATOM 4102 N N . LEU A 1 536 ? -28.307 5.972 7.514 1.00 87.94 536 LEU A N 1
ATOM 4103 C CA . LEU A 1 536 ? -26.989 5.731 6.937 1.00 87.94 536 LEU A CA 1
ATOM 4104 C C . LEU A 1 536 ? -26.214 4.788 7.850 1.00 87.94 536 LEU A C 1
ATOM 4106 O O . LEU A 1 536 ? -26.259 4.948 9.068 1.00 87.94 536 LEU A O 1
ATOM 4110 N N . PHE A 1 537 ? -25.492 3.843 7.261 1.00 86.56 537 PHE A N 1
ATOM 4111 C CA . PHE A 1 537 ? -24.547 2.985 7.967 1.00 86.56 537 PHE A CA 1
ATOM 4112 C C . PHE A 1 537 ? -23.362 2.673 7.059 1.00 86.56 537 PHE A C 1
ATOM 4114 O O . PHE A 1 537 ? -23.543 2.475 5.859 1.00 86.56 537 PHE A O 1
ATOM 4121 N N . VAL A 1 538 ? -22.165 2.604 7.633 1.00 79.69 538 VAL A N 1
ATOM 4122 C CA . VAL A 1 538 ? -20.956 2.157 6.937 1.00 79.69 538 VAL A CA 1
ATOM 4123 C C . VAL A 1 538 ? -20.443 0.928 7.676 1.00 79.69 538 VAL A C 1
ATOM 4125 O O . VAL A 1 538 ? -20.267 0.975 8.893 1.00 79.69 538 VAL A O 1
ATOM 4128 N N . ASN A 1 539 ? -20.284 -0.193 6.970 1.00 72.88 539 ASN A N 1
ATOM 4129 C CA . ASN A 1 539 ? -19.758 -1.415 7.580 1.00 72.88 539 ASN A CA 1
ATOM 4130 C C . ASN A 1 539 ? -18.218 -1.397 7.625 1.00 72.88 539 ASN A C 1
ATOM 4132 O O . ASN A 1 539 ? -17.564 -0.527 7.056 1.00 72.88 539 ASN A O 1
ATOM 4136 N N . ILE A 1 540 ? -17.634 -2.409 8.270 1.00 66.31 540 ILE A N 1
ATOM 4137 C CA . ILE A 1 540 ? -16.174 -2.560 8.403 1.00 66.31 540 ILE A CA 1
ATOM 4138 C C . ILE A 1 540 ? -15.426 -2.733 7.069 1.00 66.31 540 ILE A C 1
ATOM 4140 O O . ILE A 1 540 ? -14.217 -2.550 7.032 1.00 66.31 540 ILE A O 1
ATOM 4144 N N . ASN A 1 541 ? -16.136 -3.073 5.990 1.00 64.94 541 ASN A N 1
ATOM 4145 C CA . ASN A 1 541 ? -15.587 -3.231 4.641 1.00 64.94 541 ASN A CA 1
ATOM 4146 C C . ASN A 1 541 ? -15.807 -1.960 3.798 1.00 64.94 541 ASN A C 1
ATOM 4148 O O . ASN A 1 541 ? -15.872 -2.042 2.574 1.00 64.94 541 ASN A O 1
ATOM 4152 N N . ASN A 1 542 ? -16.046 -0.814 4.445 1.00 66.56 542 ASN A N 1
ATOM 4153 C CA . ASN A 1 542 ? -16.290 0.488 3.814 1.00 66.56 542 ASN A CA 1
ATOM 4154 C C . ASN A 1 542 ? -17.452 0.505 2.811 1.00 66.56 542 ASN A C 1
ATOM 4156 O O . ASN A 1 542 ? -17.495 1.324 1.893 1.00 66.56 542 ASN A O 1
ATOM 4160 N N . THR A 1 543 ? -18.425 -0.388 2.994 1.00 75.38 543 THR A N 1
ATOM 4161 C CA . THR A 1 543 ? -19.674 -0.383 2.232 1.00 75.38 543 THR A CA 1
ATOM 4162 C C . THR A 1 543 ? -20.659 0.572 2.895 1.00 75.38 543 THR A C 1
ATOM 4164 O O . THR A 1 543 ? -21.007 0.401 4.066 1.00 75.38 543 THR A O 1
ATOM 4167 N N . LEU A 1 544 ? -21.123 1.564 2.139 1.00 82.12 544 LEU A N 1
ATOM 4168 C CA . LEU A 1 544 ? -22.094 2.569 2.553 1.00 82.12 544 LEU A CA 1
ATOM 4169 C C . LEU A 1 544 ? -23.517 2.112 2.206 1.00 82.12 544 LEU A C 1
ATOM 4171 O O . LEU A 1 544 ? -23.846 1.874 1.046 1.00 82.12 544 LEU A O 1
ATOM 4175 N N . TYR A 1 545 ? -24.383 2.066 3.212 1.00 85.12 545 TYR A N 1
ATOM 4176 C CA . TYR A 1 545 ? -25.805 1.756 3.104 1.00 85.12 545 TYR A CA 1
ATOM 4177 C C . TYR A 1 545 ? -26.621 3.007 3.418 1.00 85.12 545 TYR A C 1
ATOM 4179 O O . TYR A 1 545 ? -26.390 3.657 4.437 1.00 85.12 545 TYR A O 1
ATOM 4187 N N . VAL A 1 546 ? -27.603 3.332 2.576 1.00 87.00 546 VAL A N 1
ATOM 4188 C CA . VAL A 1 546 ? -28.431 4.537 2.722 1.00 87.00 546 VAL A CA 1
ATOM 4189 C C . VAL A 1 546 ? -29.906 4.195 2.584 1.00 87.00 546 VAL A C 1
ATOM 4191 O O . VAL A 1 546 ? -30.330 3.608 1.588 1.00 87.00 546 VAL A O 1
ATOM 4194 N N . ALA A 1 547 ? 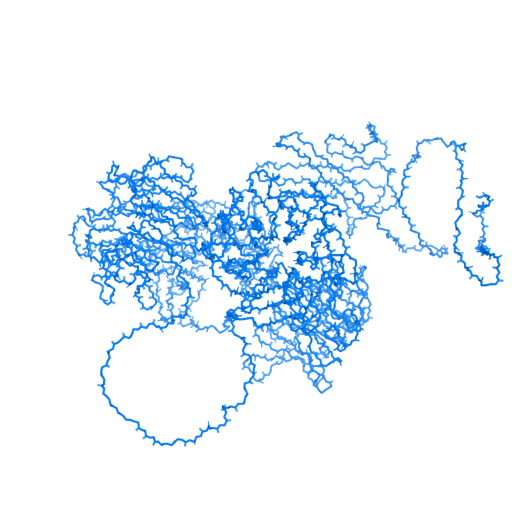-30.696 4.608 3.572 1.00 86.19 547 ALA A N 1
ATOM 4195 C CA . ALA A 1 547 ? -32.149 4.594 3.517 1.00 86.19 547 ALA A CA 1
ATOM 4196 C C . ALA A 1 547 ? -32.636 5.843 2.782 1.00 86.19 547 ALA A C 1
ATOM 4198 O O . ALA A 1 547 ? -32.548 6.955 3.304 1.00 86.19 547 ALA A O 1
ATOM 4199 N N . ASP A 1 548 ? -33.141 5.641 1.568 1.00 85.38 548 ASP A N 1
ATOM 4200 C CA . ASP A 1 548 ? -33.678 6.685 0.702 1.00 85.38 548 ASP A CA 1
ATOM 4201 C C . ASP A 1 548 ? -35.208 6.698 0.842 1.00 85.38 548 ASP A C 1
ATOM 4203 O O . ASP A 1 548 ? -35.932 5.978 0.143 1.00 85.38 548 ASP A O 1
ATOM 4207 N N . ARG A 1 549 ? -35.689 7.456 1.836 1.00 83.19 549 ARG A N 1
ATOM 4208 C CA . ARG A 1 549 ? -37.044 7.321 2.394 1.00 83.19 549 ARG A CA 1
ATOM 4209 C C . ARG A 1 549 ? -38.140 7.602 1.380 1.00 83.19 549 ARG A C 1
ATOM 4211 O O . ARG A 1 549 ? -38.973 6.733 1.141 1.00 83.19 549 ARG A O 1
ATOM 4218 N N . GLN A 1 550 ? -38.162 8.803 0.801 1.00 82.06 550 GLN A N 1
ATOM 4219 C CA . GLN A 1 550 ? -39.205 9.205 -0.154 1.00 82.06 550 GLN A CA 1
ATOM 4220 C C . GLN A 1 550 ? -39.207 8.364 -1.433 1.00 82.06 550 GLN A C 1
ATOM 4222 O O . GLN A 1 550 ? -40.250 8.228 -2.070 1.00 82.06 550 GLN A O 1
ATOM 4227 N N . ASN A 1 551 ? -38.065 7.773 -1.788 1.00 78.31 551 ASN A N 1
ATOM 4228 C CA . ASN A 1 551 ? -37.946 6.902 -2.952 1.00 78.31 551 ASN A CA 1
ATOM 4229 C C . ASN A 1 551 ? -38.228 5.420 -2.633 1.00 78.31 551 ASN A C 1
ATOM 4231 O O . ASN A 1 551 ? -38.189 4.597 -3.548 1.00 78.31 551 ASN A O 1
ATOM 4235 N N . GLY A 1 552 ? -38.504 5.065 -1.370 1.00 78.06 552 GLY A N 1
ATOM 4236 C CA . GLY A 1 552 ? -38.890 3.708 -0.967 1.00 78.06 552 GLY A CA 1
ATOM 4237 C C . GLY A 1 552 ? -37.838 2.644 -1.299 1.00 78.06 552 GLY A C 1
ATOM 4238 O O . GLY A 1 552 ? -38.167 1.579 -1.832 1.00 78.06 552 GLY A O 1
ATOM 4239 N N . ARG A 1 553 ? -36.554 2.948 -1.070 1.00 81.56 553 ARG A N 1
ATOM 4240 C CA . ARG A 1 553 ? -35.446 2.046 -1.424 1.00 81.56 553 ARG A CA 1
ATOM 4241 C C . ARG A 1 553 ? -34.262 2.153 -0.469 1.00 81.56 553 ARG A C 1
ATOM 4243 O O . ARG A 1 553 ? -34.049 3.186 0.162 1.00 81.56 553 ARG A O 1
ATOM 4250 N N . ILE A 1 554 ? -33.460 1.091 -0.418 1.00 82.44 554 ILE A N 1
ATOM 4251 C CA . ILE A 1 554 ? -32.110 1.134 0.157 1.00 82.44 554 ILE A CA 1
ATOM 4252 C C . ILE A 1 554 ? -31.104 1.168 -0.975 1.00 82.44 554 ILE A C 1
ATOM 4254 O O . ILE A 1 554 ? -31.212 0.407 -1.940 1.00 82.44 554 ILE A O 1
ATOM 4258 N N . VAL A 1 555 ? -30.129 2.048 -0.836 1.00 81.25 555 VAL A N 1
ATOM 4259 C CA . VAL A 1 555 ? -29.101 2.288 -1.831 1.00 81.25 555 VAL A CA 1
ATOM 4260 C C . VAL A 1 555 ? -27.750 1.942 -1.207 1.00 81.25 555 VAL A C 1
ATOM 4262 O O . VAL A 1 555 ? -27.467 2.362 -0.086 1.00 81.25 555 VAL A O 1
ATOM 4265 N N . ILE A 1 556 ? -26.961 1.111 -1.887 1.00 79.06 556 ILE A N 1
ATOM 4266 C CA . ILE A 1 556 ? -25.728 0.523 -1.352 1.00 79.06 556 ILE A CA 1
ATOM 4267 C C . ILE A 1 556 ? -24.571 0.852 -2.291 1.00 79.06 556 ILE A C 1
ATOM 4269 O O . ILE A 1 556 ? -24.677 0.604 -3.493 1.00 79.06 556 ILE A O 1
ATOM 4273 N N . TRP A 1 557 ? -23.478 1.368 -1.733 1.00 73.31 557 TRP A N 1
ATOM 4274 C CA . TRP A 1 557 ? -22.214 1.634 -2.417 1.00 73.31 557 TRP A CA 1
ATOM 4275 C C . TRP A 1 557 ? -21.109 0.809 -1.770 1.00 73.31 557 TRP A C 1
ATOM 4277 O O . TRP A 1 557 ? -20.908 0.883 -0.560 1.00 73.31 557 TRP A O 1
ATOM 4287 N N . LEU A 1 558 ? -20.391 0.039 -2.573 1.00 68.88 558 LEU A N 1
ATOM 4288 C CA . LEU A 1 558 ? -19.131 -0.581 -2.194 1.00 68.88 558 LEU A CA 1
ATOM 4289 C C . LEU A 1 558 ? -18.032 0.484 -2.115 1.00 68.88 558 LEU A C 1
ATOM 4291 O O . LEU A 1 558 ? -18.166 1.594 -2.642 1.00 68.88 558 LEU A O 1
ATOM 4295 N N . GLU A 1 559 ? -16.933 0.140 -1.454 1.00 59.22 559 GLU A N 1
ATOM 4296 C CA . GLU A 1 559 ? -15.794 1.039 -1.322 1.00 59.22 559 GLU A CA 1
ATOM 4297 C C . GLU A 1 559 ? -15.297 1.518 -2.700 1.00 59.22 559 GLU A C 1
ATOM 4299 O O . GLU A 1 559 ? -15.032 0.724 -3.604 1.00 59.22 559 GLU A O 1
ATOM 4304 N N . GLY A 1 560 ? -15.189 2.838 -2.875 1.00 47.28 560 GLY A N 1
ATOM 4305 C CA . GLY A 1 560 ? -14.732 3.454 -4.125 1.00 47.28 560 GLY A CA 1
ATOM 4306 C C . GLY A 1 560 ? -15.794 3.589 -5.227 1.00 47.28 560 GLY A C 1
ATOM 4307 O O . GLY A 1 560 ? -15.499 4.184 -6.271 1.00 47.28 560 GLY A O 1
ATOM 4308 N N . SER A 1 561 ? -17.025 3.109 -5.015 1.00 43.72 561 SER A N 1
ATOM 4309 C CA . SER A 1 561 ? -18.124 3.232 -5.979 1.00 43.72 561 SER A CA 1
ATOM 4310 C C . SER A 1 561 ? -18.775 4.619 -5.968 1.00 43.72 561 SER A C 1
ATOM 4312 O O . SER A 1 561 ? -19.099 5.183 -4.928 1.00 43.72 561 SER A O 1
ATOM 4314 N N . VAL A 1 562 ? -19.008 5.179 -7.160 1.00 45.69 562 VAL A N 1
ATOM 4315 C CA . VAL A 1 562 ? -19.672 6.491 -7.352 1.00 45.69 562 VAL A CA 1
ATOM 4316 C C . VAL A 1 562 ? -21.175 6.336 -7.592 1.00 45.69 562 VAL A C 1
ATOM 4318 O O . VAL A 1 562 ? -21.981 7.184 -7.205 1.00 45.69 562 VAL A O 1
ATOM 4321 N N . TYR A 1 563 ? -21.562 5.228 -8.218 1.00 52.28 563 TYR A N 1
ATOM 4322 C CA . TYR A 1 563 ? -22.950 4.832 -8.417 1.00 52.28 563 TYR A CA 1
ATOM 4323 C C . TYR A 1 563 ? -23.286 3.698 -7.458 1.00 52.28 563 TYR A C 1
ATOM 4325 O O . TYR A 1 563 ? -22.387 2.945 -7.093 1.00 52.28 563 TYR A O 1
ATOM 4333 N N . PRO A 1 564 ? -24.555 3.560 -7.064 1.00 58.91 564 PRO A N 1
ATOM 4334 C CA . PRO A 1 564 ? -24.942 2.472 -6.192 1.00 58.91 564 PRO A CA 1
ATOM 4335 C C . PRO A 1 564 ? -24.758 1.120 -6.874 1.00 58.91 564 PRO A C 1
ATOM 4337 O O . PRO A 1 564 ? -25.325 0.876 -7.938 1.00 58.91 564 PRO A O 1
ATOM 4340 N N . ASP A 1 565 ? -23.994 0.240 -6.236 1.00 65.12 565 ASP A N 1
ATOM 4341 C CA . ASP A 1 565 ? -23.755 -1.134 -6.680 1.00 65.12 565 ASP A CA 1
ATOM 4342 C C . ASP A 1 565 ? -24.999 -2.007 -6.514 1.00 65.12 565 ASP A C 1
ATOM 4344 O O . ASP A 1 565 ? -25.203 -2.974 -7.250 1.00 65.12 565 ASP A O 1
ATOM 4348 N N . LYS A 1 566 ? -25.858 -1.668 -5.545 1.00 74.62 566 LYS A N 1
ATOM 4349 C CA . LYS A 1 566 ? -27.098 -2.401 -5.293 1.00 74.62 566 LYS A CA 1
ATOM 4350 C C . LYS A 1 566 ? -28.207 -1.468 -4.826 1.00 74.62 566 LYS A C 1
ATOM 4352 O O . LYS A 1 566 ? -28.016 -0.616 -3.962 1.00 74.62 566 LYS A O 1
ATOM 4357 N N . ILE A 1 567 ? -29.396 -1.672 -5.391 1.00 76.50 567 ILE A N 1
ATOM 4358 C CA . ILE A 1 567 ? -30.630 -1.004 -4.975 1.00 76.50 567 ILE A CA 1
ATOM 4359 C C . ILE A 1 567 ? -31.621 -2.077 -4.543 1.00 76.50 567 ILE A C 1
ATOM 4361 O O . ILE A 1 567 ? -31.979 -2.956 -5.327 1.00 76.50 567 ILE A O 1
ATOM 4365 N N . ILE A 1 568 ? -32.085 -1.993 -3.301 1.00 73.94 568 ILE A N 1
ATOM 4366 C CA . ILE A 1 568 ? -33.151 -2.850 -2.783 1.00 73.94 568 ILE A CA 1
ATOM 4367 C C . ILE A 1 568 ? -34.456 -2.065 -2.907 1.00 73.94 568 ILE A C 1
ATOM 4369 O O . ILE A 1 568 ? -34.629 -1.037 -2.254 1.00 73.94 568 ILE A O 1
ATOM 4373 N N . SER A 1 569 ? -35.354 -2.537 -3.775 1.00 69.25 569 SER A N 1
ATOM 4374 C CA . SER A 1 569 ? -36.652 -1.913 -4.067 1.00 69.25 569 SER A CA 1
ATOM 4375 C C . SER A 1 569 ? -37.791 -2.930 -3.927 1.00 69.25 569 SER A C 1
ATOM 4377 O O . SER A 1 569 ? -37.584 -4.128 -4.106 1.00 69.25 569 SER A O 1
ATOM 4379 N N . GLY A 1 570 ? -38.994 -2.462 -3.574 1.00 56.19 570 GLY A N 1
ATOM 4380 C CA . GLY A 1 570 ? -40.217 -3.281 -3.554 1.00 56.19 570 GLY A CA 1
ATOM 4381 C C . GLY A 1 570 ? -40.641 -3.860 -2.197 1.00 56.19 570 GLY A C 1
ATOM 4382 O O . GLY A 1 570 ? -41.745 -4.386 -2.098 1.00 56.19 570 GLY A O 1
ATOM 4383 N N . ALA A 1 571 ? -39.825 -3.727 -1.148 1.00 51.31 571 ALA A N 1
ATOM 4384 C CA . ALA A 1 571 ? -40.133 -4.256 0.188 1.00 51.31 571 ALA A CA 1
ATOM 4385 C C . ALA A 1 571 ? -39.907 -3.267 1.349 1.00 51.31 571 ALA A C 1
ATOM 4387 O O . ALA A 1 571 ? -40.351 -3.540 2.460 1.00 51.31 571 ALA A O 1
ATOM 4388 N N . ALA A 1 572 ? -39.273 -2.118 1.088 1.00 58.72 572 ALA A N 1
ATOM 4389 C CA . ALA A 1 572 ? -39.094 -1.028 2.042 1.00 58.72 572 ALA A CA 1
ATOM 4390 C C . ALA A 1 572 ? -39.910 0.184 1.585 1.00 58.72 572 ALA A C 1
ATOM 4392 O O . ALA A 1 572 ? -39.476 0.948 0.733 1.00 58.72 572 ALA A O 1
ATOM 4393 N N . SER A 1 573 ? -41.131 0.340 2.095 1.00 65.62 573 SER A N 1
ATOM 4394 C CA . SER A 1 573 ? -42.027 1.423 1.663 1.00 65.62 573 SER A CA 1
ATOM 4395 C C . SER A 1 573 ? -41.569 2.803 2.133 1.00 65.62 573 SER A C 1
ATOM 4397 O O . SER A 1 573 ? -41.755 3.769 1.404 1.00 65.62 573 SER A O 1
ATOM 4399 N N . PHE A 1 574 ? -40.995 2.896 3.337 1.00 78.19 574 PHE A N 1
ATOM 4400 C CA . PHE A 1 574 ? -40.609 4.159 3.979 1.00 78.19 574 PHE A CA 1
ATOM 4401 C C . PHE A 1 574 ? -39.413 3.941 4.929 1.00 78.19 574 PHE A C 1
ATOM 4403 O O . PHE A 1 574 ? -39.571 4.040 6.145 1.00 78.19 574 PHE A O 1
ATOM 4410 N N . PRO A 1 575 ? -38.220 3.586 4.413 1.00 81.81 575 PRO A N 1
ATOM 4411 C CA . PRO A 1 575 ? -37.098 3.232 5.273 1.00 81.81 575 PRO A CA 1
ATOM 4412 C C . PRO A 1 575 ? -36.600 4.445 6.067 1.00 81.81 575 PRO A C 1
ATOM 4414 O O . PRO A 1 575 ? -36.187 5.446 5.480 1.00 81.81 575 PRO A O 1
ATOM 4417 N N . LEU A 1 576 ? -36.653 4.370 7.401 1.00 81.56 576 LEU A N 1
ATOM 4418 C CA . LEU A 1 576 ? -36.204 5.458 8.281 1.00 81.56 576 LEU A CA 1
ATOM 4419 C C . LEU A 1 576 ? -34.777 5.268 8.773 1.00 81.56 576 LEU A C 1
ATOM 4421 O O . LEU A 1 576 ? -33.994 6.215 8.804 1.00 81.56 576 LEU A O 1
ATOM 4425 N N . SER A 1 577 ? -34.463 4.045 9.177 1.00 85.75 577 SER A N 1
ATOM 4426 C CA . SER A 1 577 ? -33.187 3.672 9.760 1.00 85.75 577 SER A CA 1
ATOM 4427 C C . SER A 1 577 ? -32.792 2.280 9.281 1.00 85.75 577 SER A C 1
ATOM 4429 O O . SER A 1 577 ? -33.636 1.454 8.922 1.00 85.75 577 SER A O 1
ATOM 4431 N N . LEU A 1 578 ? -31.485 2.050 9.218 1.00 88.31 578 LEU A N 1
ATOM 4432 C CA . LEU A 1 578 ? -30.912 0.778 8.814 1.00 88.31 578 LEU A CA 1
ATOM 4433 C C . LEU A 1 578 ? -29.672 0.478 9.652 1.00 88.31 578 LEU A C 1
ATOM 4435 O O . LEU A 1 578 ? -29.036 1.395 10.173 1.00 88.31 578 LEU A O 1
ATOM 4439 N N . PHE A 1 579 ? -29.322 -0.797 9.746 1.00 86.75 579 PHE A N 1
ATOM 4440 C CA . PHE A 1 579 ? -28.077 -1.258 10.347 1.00 86.75 579 PHE A CA 1
ATOM 4441 C C . PHE A 1 579 ? -27.631 -2.542 9.649 1.00 86.75 579 PHE A C 1
ATOM 4443 O O . PHE A 1 579 ? -28.460 -3.424 9.422 1.00 86.75 579 PHE A O 1
ATOM 4450 N N . ALA A 1 580 ? -26.345 -2.666 9.322 1.00 81.50 580 ALA A N 1
ATOM 4451 C CA . ALA A 1 580 ? -25.793 -3.903 8.772 1.00 81.50 580 ALA A CA 1
ATOM 4452 C C . ALA A 1 580 ? -24.855 -4.567 9.787 1.00 81.50 580 ALA A C 1
ATOM 4454 O O . ALA A 1 580 ? -24.011 -3.917 10.401 1.00 81.50 580 ALA A O 1
ATOM 4455 N N . THR A 1 581 ? -25.011 -5.871 9.990 1.00 76.38 581 THR A N 1
ATOM 4456 C CA . THR A 1 581 ? -24.143 -6.648 10.887 1.00 76.38 581 THR A CA 1
ATOM 4457 C C . THR A 1 581 ? -22.841 -7.058 10.191 1.00 76.38 581 THR A C 1
ATOM 4459 O O . THR A 1 581 ? -22.699 -6.942 8.977 1.00 76.38 581 THR A O 1
ATOM 4462 N N . LEU A 1 582 ? -21.887 -7.621 10.945 1.00 65.56 582 LEU A N 1
ATOM 4463 C CA . LEU A 1 582 ? -20.651 -8.213 10.395 1.00 65.56 582 LEU A CA 1
ATOM 4464 C C . LEU A 1 582 ? -20.912 -9.384 9.423 1.00 65.56 582 LEU A C 1
ATOM 4466 O O . LEU A 1 582 ? -20.068 -9.722 8.592 1.00 65.56 582 LEU A O 1
ATOM 4470 N N . SER A 1 583 ? -22.087 -10.010 9.513 1.00 67.56 583 SER A N 1
ATOM 4471 C CA . SER A 1 583 ? -22.570 -11.019 8.567 1.00 67.56 583 SER A CA 1
ATOM 4472 C C . SER A 1 583 ? -23.188 -10.420 7.292 1.00 67.56 583 SER A C 1
ATOM 4474 O O . SER A 1 583 ? -23.661 -11.188 6.462 1.00 67.56 583 SER A O 1
ATOM 4476 N N . ASP A 1 584 ? -23.150 -9.089 7.115 1.00 70.06 584 ASP A N 1
ATOM 4477 C CA . ASP A 1 584 ? -23.890 -8.292 6.117 1.00 70.06 584 ASP A CA 1
ATOM 4478 C C . ASP A 1 584 ? -25.392 -8.608 6.062 1.00 70.06 584 ASP A C 1
ATOM 4480 O O . ASP A 1 584 ? -26.027 -8.508 5.008 1.00 70.06 584 ASP A O 1
ATOM 4484 N N . ASP A 1 585 ? -25.980 -8.979 7.200 1.00 81.56 585 ASP A N 1
ATOM 4485 C CA . ASP A 1 585 ? -27.431 -8.996 7.323 1.00 81.56 585 ASP A CA 1
ATOM 4486 C C . ASP A 1 585 ? -27.902 -7.559 7.555 1.00 81.56 585 ASP A C 1
ATOM 4488 O O . ASP A 1 585 ? -27.405 -6.861 8.444 1.00 81.56 585 ASP A O 1
ATOM 4492 N N . ILE A 1 586 ? -28.848 -7.104 6.736 1.00 84.44 586 ILE A N 1
ATOM 4493 C CA . ILE A 1 586 ? -29.308 -5.714 6.730 1.00 84.44 586 ILE A CA 1
ATOM 4494 C C . ILE A 1 586 ? -30.649 -5.642 7.450 1.00 84.44 586 ILE A C 1
ATOM 4496 O O . ILE A 1 586 ? -31.643 -6.190 6.977 1.00 84.44 586 ILE A O 1
ATOM 4500 N N . TYR A 1 587 ? -30.683 -4.942 8.576 1.00 87.19 587 TYR A N 1
ATOM 4501 C CA . TYR A 1 587 ? -31.898 -4.640 9.322 1.00 87.19 587 TYR A CA 1
ATOM 4502 C C . TYR A 1 587 ? -32.424 -3.290 8.866 1.00 87.19 587 TYR A C 1
ATOM 4504 O O . TYR A 1 587 ? -31.659 -2.333 8.755 1.00 87.19 587 TYR A O 1
ATOM 4512 N N . ILE A 1 588 ? -33.718 -3.221 8.570 1.00 85.25 588 ILE A N 1
ATOM 4513 C CA . ILE A 1 588 ? -34.364 -2.033 8.014 1.00 85.25 588 ILE A CA 1
ATOM 4514 C C . ILE A 1 588 ? -35.687 -1.821 8.738 1.00 85.25 588 ILE A C 1
ATOM 4516 O O . ILE A 1 588 ? -36.517 -2.731 8.807 1.00 85.25 588 ILE A O 1
ATOM 4520 N N . ASP A 1 589 ? -35.899 -0.613 9.251 1.00 84.00 589 ASP A N 1
ATOM 4521 C CA . ASP A 1 589 ? -37.221 -0.182 9.697 1.00 84.00 589 ASP A CA 1
ATOM 4522 C C . ASP A 1 589 ? -38.097 0.142 8.481 1.00 84.00 589 ASP A C 1
ATOM 4524 O O . ASP A 1 589 ? -37.742 0.998 7.673 1.00 84.00 589 ASP A O 1
ATOM 4528 N N . ASN A 1 590 ? -39.241 -0.532 8.339 1.00 73.31 590 ASN A N 1
ATOM 4529 C CA . ASN A 1 590 ? -40.124 -0.370 7.178 1.00 73.31 590 ASN A CA 1
ATOM 4530 C C . ASN A 1 590 ? -41.191 0.732 7.337 1.00 73.31 590 ASN A C 1
ATOM 4532 O O . ASN A 1 590 ? -42.108 0.827 6.508 1.00 73.31 590 ASN A O 1
ATOM 4536 N N . GLY A 1 591 ? -41.060 1.582 8.360 1.00 65.69 591 GLY A N 1
ATOM 4537 C CA . GLY A 1 591 ? -41.936 2.721 8.625 1.00 65.69 591 GLY A CA 1
ATOM 4538 C C . GLY A 1 591 ? -43.373 2.351 9.026 1.00 65.69 591 GLY A C 1
ATOM 4539 O O . GLY A 1 591 ? -43.754 1.178 9.139 1.00 65.69 591 GLY A O 1
ATOM 4540 N N . VAL A 1 592 ? -44.206 3.385 9.214 1.00 57.00 592 VAL A N 1
ATOM 4541 C CA . VAL A 1 592 ? -45.577 3.323 9.782 1.00 57.00 592 VAL A CA 1
ATOM 4542 C C . VAL A 1 592 ? -46.506 2.265 9.162 1.00 57.00 592 VAL A C 1
ATOM 4544 O O . VAL A 1 592 ? -47.389 1.747 9.839 1.00 57.00 592 VAL A O 1
ATOM 4547 N N . SER A 1 593 ? -46.347 1.931 7.876 1.00 58.81 593 SER A N 1
ATOM 4548 C CA . SER A 1 593 ? -47.297 1.050 7.167 1.00 58.81 593 SER A CA 1
ATOM 4549 C C . SER A 1 593 ? -47.205 -0.425 7.572 1.00 58.81 593 SER A C 1
ATOM 4551 O O . SER A 1 593 ? -48.171 -1.161 7.383 1.00 58.81 593 SER A O 1
ATOM 4553 N N . TYR A 1 594 ? -46.069 -0.862 8.127 1.00 62.56 594 TYR A N 1
ATOM 4554 C CA . TYR A 1 594 ? -45.844 -2.264 8.498 1.00 62.56 594 TYR A CA 1
ATOM 4555 C C . TYR A 1 594 ? -45.498 -2.474 9.975 1.00 62.56 594 TYR A C 1
ATOM 4557 O O . TYR A 1 594 ? -45.578 -3.618 10.424 1.00 62.56 594 TYR A O 1
ATOM 4565 N N . ALA A 1 595 ? -45.130 -1.409 10.706 1.00 73.94 595 ALA A N 1
ATOM 4566 C CA . ALA A 1 595 ? -44.773 -1.437 12.130 1.00 73.94 595 ALA A CA 1
ATOM 4567 C C . ALA A 1 595 ? -43.860 -2.630 12.482 1.00 73.94 595 ALA A C 1
ATOM 4569 O O . ALA A 1 595 ? -44.148 -3.450 13.360 1.00 73.94 595 ALA A O 1
ATOM 4570 N N . ARG A 1 596 ? -42.769 -2.780 11.725 1.00 80.69 596 ARG A N 1
ATOM 4571 C CA . ARG A 1 596 ? -41.809 -3.873 11.893 1.00 80.69 596 ARG A CA 1
ATOM 4572 C C . ARG A 1 596 ? -40.431 -3.510 11.349 1.00 80.69 596 ARG A C 1
ATOM 4574 O O . ARG A 1 596 ? -40.318 -2.740 10.396 1.00 80.69 596 ARG A O 1
ATOM 4581 N N . VAL A 1 597 ? -39.418 -4.155 11.916 1.00 85.75 597 VAL A N 1
ATOM 4582 C CA . VAL A 1 597 ? -38.056 -4.204 11.381 1.00 85.75 597 VAL A CA 1
ATOM 4583 C C . VAL A 1 597 ? -37.898 -5.509 10.609 1.00 85.75 597 VAL A C 1
ATOM 4585 O O . VAL A 1 597 ? -38.123 -6.590 11.163 1.00 85.75 597 VAL A O 1
ATOM 4588 N N . ASP A 1 598 ? -37.501 -5.407 9.347 1.00 84.75 598 ASP A N 1
ATOM 4589 C CA . ASP A 1 598 ? -37.221 -6.543 8.471 1.00 84.75 598 ASP A CA 1
ATOM 4590 C C . ASP A 1 598 ? -35.703 -6.758 8.360 1.00 84.75 598 ASP A C 1
ATOM 4592 O O . ASP A 1 598 ? -34.929 -5.803 8.361 1.00 84.75 598 ASP A O 1
ATOM 4596 N N . MET A 1 599 ? -35.274 -8.017 8.269 1.00 85.25 599 MET A N 1
ATOM 4597 C CA . MET A 1 599 ? -33.887 -8.423 8.038 1.00 85.25 599 MET A CA 1
ATOM 4598 C C . MET A 1 599 ? -33.747 -9.000 6.629 1.00 85.25 599 MET A C 1
ATOM 4600 O O . MET A 1 599 ? -34.476 -9.922 6.253 1.00 85.25 599 MET A O 1
ATOM 4604 N N . TRP A 1 600 ? -32.771 -8.501 5.874 1.00 83.19 600 TRP A N 1
ATOM 4605 C CA . TRP A 1 600 ? -32.306 -9.062 4.608 1.00 83.19 600 TRP A CA 1
ATOM 4606 C C . TRP A 1 600 ? -30.999 -9.830 4.808 1.00 83.19 600 TRP A C 1
ATOM 4608 O O . TRP A 1 600 ? -29.977 -9.200 5.074 1.00 83.19 600 TRP A O 1
ATOM 4618 N N . PRO A 1 601 ? -31.001 -11.162 4.635 1.00 79.19 601 PRO A N 1
ATOM 4619 C CA . PRO A 1 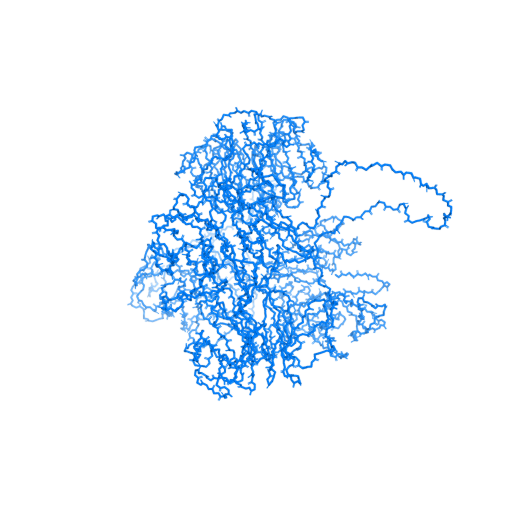601 ? -29.771 -11.947 4.661 1.00 79.19 601 PRO A CA 1
ATOM 4620 C C . PRO A 1 601 ? -28.822 -11.618 3.497 1.00 79.19 601 PRO A C 1
ATOM 4622 O O . PRO A 1 601 ? -29.292 -11.411 2.373 1.00 79.19 601 PRO A O 1
ATOM 4625 N N . ARG A 1 602 ? -27.499 -11.692 3.732 1.00 65.38 602 ARG A N 1
ATOM 4626 C CA . ARG A 1 602 ? -26.402 -11.382 2.773 1.00 65.38 602 ARG A CA 1
ATOM 4627 C C . ARG A 1 602 ? -26.607 -11.920 1.341 1.00 65.38 602 ARG A C 1
ATOM 4629 O O . ARG A 1 602 ? -26.241 -11.255 0.376 1.00 65.38 602 ARG A O 1
ATOM 4636 N N . ASN A 1 603 ? -27.251 -13.082 1.185 1.00 62.97 603 ASN A N 1
ATOM 4637 C CA . ASN A 1 603 ? -27.457 -13.768 -0.103 1.00 62.97 603 ASN A CA 1
ATOM 4638 C C . ASN A 1 603 ? -28.932 -14.013 -0.475 1.00 62.97 603 ASN A C 1
ATOM 4640 O O . ASN A 1 603 ? -29.225 -14.856 -1.322 1.00 62.97 603 ASN A O 1
ATOM 4644 N N . SER A 1 604 ? -29.873 -13.313 0.159 1.00 67.75 604 SER A N 1
ATOM 4645 C CA . SER A 1 604 ? -31.306 -13.477 -0.105 1.00 67.75 604 SER A CA 1
ATOM 4646 C C . SER A 1 604 ? -31.875 -12.288 -0.877 1.00 67.75 604 SER A C 1
ATOM 4648 O O . SER A 1 604 ? -31.569 -11.130 -0.597 1.00 67.75 604 SER A O 1
ATOM 4650 N N . SER A 1 605 ? -32.764 -12.567 -1.830 1.00 66.50 605 SER A N 1
ATOM 4651 C CA . SER A 1 605 ? -33.599 -11.551 -2.483 1.00 66.50 605 SER A CA 1
ATOM 4652 C C . SER A 1 605 ? -34.851 -11.191 -1.670 1.00 66.50 605 SER A C 1
ATOM 4654 O O . SER A 1 605 ? -35.556 -10.250 -2.023 1.00 66.50 605 SER A O 1
ATOM 4656 N N . SER A 1 606 ? -35.132 -11.921 -0.585 1.00 73.00 606 SER A N 1
ATOM 4657 C CA . SER A 1 606 ? -36.326 -11.767 0.258 1.00 73.00 606 SER A CA 1
ATOM 4658 C C . SER A 1 606 ? -35.961 -11.467 1.714 1.00 73.00 606 SER A C 1
ATOM 4660 O O . SER A 1 606 ? -34.983 -12.020 2.227 1.00 73.00 606 SER A O 1
ATOM 4662 N N . SER A 1 607 ? -36.762 -10.631 2.379 1.00 80.44 607 SER A N 1
ATOM 4663 C CA . SER A 1 607 ? -36.640 -10.351 3.813 1.00 80.44 607 SER A CA 1
ATOM 4664 C C . SER A 1 607 ? -37.357 -11.364 4.692 1.00 80.44 607 SER A C 1
ATOM 4666 O O . SER A 1 607 ? -38.269 -12.071 4.263 1.00 80.44 607 SER A O 1
ATOM 4668 N N . VAL A 1 608 ? -36.980 -11.363 5.969 1.00 83.69 608 VAL A N 1
ATOM 4669 C CA . VAL A 1 608 ? -37.729 -11.977 7.068 1.00 83.69 608 VAL A CA 1
ATOM 4670 C C . VAL A 1 608 ? -38.021 -10.936 8.149 1.00 83.69 608 VAL A C 1
ATOM 4672 O O . VAL A 1 608 ? -37.262 -9.987 8.324 1.00 83.69 608 VAL A O 1
ATOM 4675 N N . ILE A 1 609 ? -39.115 -11.105 8.893 1.00 83.62 609 ILE A N 1
ATOM 4676 C CA . ILE A 1 609 ? -39.492 -10.173 9.966 1.00 83.62 609 ILE A CA 1
ATOM 4677 C C . ILE A 1 609 ? -38.571 -10.399 11.169 1.00 83.62 609 ILE A C 1
ATOM 4679 O O . ILE A 1 609 ? -38.607 -11.464 11.787 1.00 83.62 609 ILE A O 1
ATOM 4683 N N . ALA A 1 610 ? -37.775 -9.393 11.527 1.00 80.88 610 ALA A N 1
ATOM 4684 C CA . ALA A 1 610 ? -36.864 -9.454 12.668 1.00 80.88 610 ALA A CA 1
ATOM 4685 C C . ALA A 1 610 ? -37.553 -9.029 13.971 1.00 80.88 610 ALA A C 1
ATOM 4687 O O . ALA A 1 610 ? -37.375 -9.657 15.018 1.00 80.88 610 ALA A O 1
ATOM 4688 N N . MET A 1 611 ? -38.383 -7.987 13.923 1.00 82.75 611 MET A N 1
ATOM 4689 C CA . MET A 1 611 ? -39.076 -7.440 15.090 1.00 82.75 611 MET A CA 1
ATOM 4690 C C . MET A 1 611 ? -40.422 -6.856 14.670 1.00 82.75 611 MET A C 1
ATOM 4692 O O . MET A 1 611 ? -40.477 -6.064 13.739 1.00 82.75 611 MET A O 1
ATOM 4696 N N . THR A 1 612 ? -41.500 -7.218 15.363 1.00 80.81 612 THR A N 1
ATOM 4697 C CA . THR A 1 612 ? -42.803 -6.551 15.225 1.00 80.81 612 THR A CA 1
ATOM 4698 C C . THR A 1 612 ? -42.931 -5.534 16.348 1.00 80.81 612 THR A C 1
ATOM 4700 O O . THR A 1 612 ? -42.657 -5.866 17.500 1.00 80.81 612 THR A O 1
ATOM 4703 N N . ILE A 1 613 ? -43.313 -4.310 16.013 1.00 76.44 613 ILE A N 1
ATOM 4704 C CA . ILE A 1 613 ? -43.365 -3.152 16.909 1.00 76.44 613 ILE A CA 1
ATOM 4705 C C . ILE A 1 613 ? -44.746 -2.499 16.828 1.00 76.44 613 ILE A C 1
ATOM 4707 O O . ILE A 1 613 ? -45.565 -2.839 15.979 1.00 76.44 613 ILE A O 1
ATOM 4711 N N . VAL A 1 614 ? -45.038 -1.606 17.772 1.00 76.00 614 VAL A N 1
ATOM 4712 C CA . VAL A 1 614 ? -46.322 -0.882 17.839 1.00 76.00 614 VAL A CA 1
ATOM 4713 C C . VAL A 1 614 ? -46.281 0.475 17.126 1.00 76.00 614 VAL A C 1
ATOM 4715 O O . VAL A 1 614 ? -47.330 1.063 16.884 1.00 76.00 614 VAL A O 1
ATOM 4718 N N . GLU A 1 615 ? -45.085 0.952 16.777 1.00 76.94 615 GLU A N 1
ATOM 4719 C CA . GLU A 1 615 ? -44.812 2.158 15.987 1.00 76.94 615 GLU A CA 1
ATOM 4720 C C . GLU A 1 615 ? -43.456 2.040 15.279 1.00 76.94 615 GLU A C 1
ATOM 4722 O O . GLU A 1 615 ? -42.743 1.081 15.534 1.00 76.94 615 GLU A O 1
ATOM 4727 N N . GLU A 1 616 ? -43.098 2.989 14.413 1.00 78.94 616 GLU A N 1
ATOM 4728 C CA . GLU A 1 616 ? -41.836 2.989 13.654 1.00 78.94 616 GLU A CA 1
ATOM 4729 C C . GLU A 1 616 ? -40.578 3.221 14.513 1.00 78.94 616 GLU A C 1
ATOM 4731 O O . GLU A 1 616 ? -40.614 3.947 15.509 1.00 78.94 616 GLU A O 1
ATOM 4736 N N . CYS A 1 617 ? -39.447 2.634 14.105 1.00 84.69 617 CYS A N 1
ATOM 4737 C CA . CYS A 1 617 ? -38.155 2.866 14.753 1.00 84.69 617 CYS A CA 1
ATOM 4738 C C . CYS A 1 617 ? -37.413 4.035 14.095 1.00 84.69 617 CYS A C 1
ATOM 4740 O O . CYS A 1 617 ? -36.799 3.890 13.033 1.00 84.69 617 CYS A O 1
ATOM 4742 N N . TYR A 1 618 ? -37.370 5.182 14.772 1.00 84.88 618 TYR A N 1
ATOM 4743 C CA . TYR A 1 618 ? -36.625 6.355 14.288 1.00 84.88 618 TYR A CA 1
ATOM 4744 C C . TYR A 1 618 ? -35.119 6.106 14.160 1.00 84.88 618 TYR A C 1
ATOM 4746 O O . TYR A 1 618 ? -34.456 6.688 13.303 1.00 84.88 618 TYR A O 1
ATOM 4754 N N . SER A 1 619 ? -34.587 5.234 15.011 1.00 89.12 619 SER A N 1
ATOM 4755 C CA . SER A 1 619 ? -33.224 4.727 14.957 1.00 89.12 619 SER A CA 1
ATOM 4756 C C . SER A 1 619 ? -33.246 3.261 15.373 1.00 89.12 619 SER A C 1
ATOM 4758 O O . SER A 1 619 ? -33.956 2.887 16.314 1.00 89.12 619 SER A O 1
ATOM 4760 N N . ILE A 1 620 ? -32.476 2.440 14.665 1.00 90.06 620 ILE A N 1
ATOM 4761 C CA . ILE A 1 620 ? -32.210 1.055 15.034 1.00 90.06 620 ILE A CA 1
ATOM 4762 C C . ILE A 1 620 ? -30.713 0.853 15.209 1.00 90.06 620 ILE A C 1
ATOM 4764 O O . ILE A 1 620 ? -29.903 1.467 14.517 1.00 90.06 620 ILE A O 1
ATOM 4768 N N . PHE A 1 621 ? -30.358 -0.041 16.120 1.00 89.94 621 PHE A N 1
ATOM 4769 C CA . PHE A 1 621 ? -28.981 -0.459 16.336 1.00 89.94 621 PHE A CA 1
ATOM 4770 C C . PHE A 1 621 ? -28.978 -1.939 16.693 1.00 89.94 621 PHE A C 1
ATOM 4772 O O . PHE A 1 621 ? -29.783 -2.369 17.522 1.00 89.94 621 PHE A O 1
ATOM 4779 N N . VAL A 1 622 ? -28.092 -2.724 16.083 1.00 88.25 622 VAL A N 1
ATOM 4780 C CA . VAL A 1 622 ? -27.878 -4.117 16.484 1.00 88.25 622 VAL A CA 1
ATOM 4781 C C . VAL A 1 622 ? -26.531 -4.195 17.168 1.00 88.25 622 VAL A C 1
ATOM 4783 O O . VAL A 1 622 ? -25.495 -3.953 16.554 1.00 88.25 622 VAL A O 1
ATOM 4786 N N . ASP A 1 623 ? -26.535 -4.520 18.456 1.00 84.75 623 ASP A N 1
ATOM 4787 C CA . ASP A 1 623 ? -25.280 -4.703 19.166 1.00 84.75 623 ASP A CA 1
ATOM 4788 C C . ASP A 1 623 ? -24.618 -6.044 18.802 1.00 84.75 623 ASP A C 1
ATOM 4790 O O . ASP A 1 623 ? -25.218 -6.976 18.262 1.00 84.75 623 ASP A O 1
ATOM 4794 N N . ARG A 1 624 ? -23.352 -6.184 19.180 1.00 78.88 624 ARG A N 1
ATOM 4795 C CA . ARG A 1 624 ? -22.564 -7.421 19.033 1.00 78.88 624 ARG A CA 1
ATOM 4796 C C . ARG A 1 624 ? -23.063 -8.605 19.887 1.00 78.88 624 ARG A C 1
ATOM 4798 O O . ARG A 1 624 ? -22.422 -9.655 19.930 1.00 78.88 624 ARG A O 1
ATOM 4805 N N . SER A 1 625 ? -24.158 -8.463 20.637 1.00 79.06 625 SER A N 1
ATOM 4806 C CA . SER A 1 625 ? -24.871 -9.582 21.272 1.00 79.06 625 SER A CA 1
ATOM 4807 C C . SER A 1 625 ? -26.060 -10.082 20.449 1.00 79.06 625 SER A C 1
ATOM 4809 O O . SER A 1 625 ? -26.752 -10.994 20.901 1.00 79.06 625 SER A O 1
ATOM 4811 N N . ASN A 1 626 ? -26.253 -9.541 19.240 1.00 79.94 626 ASN A N 1
ATOM 4812 C CA . ASN A 1 626 ? -27.445 -9.720 18.414 1.00 79.94 626 ASN A CA 1
ATOM 4813 C C . ASN A 1 626 ? -28.713 -9.244 19.137 1.00 79.94 626 ASN A C 1
ATOM 4815 O O . ASN A 1 626 ? -29.779 -9.850 19.016 1.00 79.94 626 ASN A O 1
ATOM 4819 N N . THR A 1 627 ? -28.608 -8.165 19.912 1.00 86.38 627 THR A N 1
ATOM 4820 C CA . THR A 1 627 ? -29.772 -7.467 20.453 1.00 86.38 627 THR A CA 1
ATOM 4821 C C . THR A 1 627 ? -30.103 -6.302 19.531 1.00 86.38 627 THR A C 1
ATOM 4823 O O . THR A 1 627 ? -29.290 -5.399 19.343 1.00 86.38 627 THR A O 1
ATOM 4826 N N . LEU A 1 628 ? -31.303 -6.330 18.952 1.00 89.25 628 LEU A N 1
ATOM 4827 C CA . LEU A 1 628 ? -31.843 -5.237 18.153 1.00 89.25 628 LEU A CA 1
ATOM 4828 C C . LEU A 1 628 ? -32.528 -4.237 19.085 1.00 89.25 628 LEU A C 1
ATOM 4830 O O . LEU A 1 628 ? -33.459 -4.601 19.807 1.00 89.25 628 LEU A O 1
ATOM 4834 N N . PHE A 1 629 ? -32.074 -2.990 19.043 1.00 91.50 629 PHE A N 1
ATOM 4835 C CA . PHE A 1 629 ? -32.655 -1.847 19.736 1.00 91.50 629 PHE A CA 1
ATOM 4836 C C . PHE A 1 629 ? -33.437 -0.981 18.752 1.00 91.50 629 PHE A C 1
ATOM 4838 O O . PHE A 1 629 ? -33.041 -0.830 17.597 1.00 91.50 629 PHE A O 1
ATOM 4845 N N . CYS A 1 630 ? -34.535 -0.408 19.227 1.00 91.56 630 CYS A N 1
ATOM 4846 C CA . CYS A 1 630 ? -35.444 0.432 18.462 1.00 91.56 630 CYS A CA 1
ATOM 4847 C C . CYS A 1 630 ? -35.838 1.652 19.294 1.00 91.56 630 CYS A C 1
ATOM 4849 O O . CYS A 1 630 ? -36.371 1.504 20.399 1.00 91.56 630 CYS A O 1
ATOM 4851 N N . ALA A 1 631 ? -35.594 2.851 18.766 1.00 91.75 631 ALA A N 1
ATOM 4852 C CA . ALA A 1 631 ? -36.056 4.091 19.375 1.00 91.75 631 ALA A CA 1
ATOM 4853 C C . ALA A 1 631 ? -37.535 4.313 19.053 1.00 91.75 631 ALA A C 1
ATOM 4855 O O . ALA A 1 631 ? -37.883 4.664 17.926 1.00 91.75 631 ALA A O 1
ATOM 4856 N N . MET A 1 632 ? -38.388 4.111 20.059 1.00 89.50 632 MET A N 1
ATOM 4857 C CA . MET A 1 632 ? -39.822 4.381 19.992 1.00 89.50 632 MET A CA 1
ATOM 4858 C C . MET A 1 632 ? -40.058 5.835 20.397 1.00 89.50 632 MET A C 1
ATOM 4860 O O . MET A 1 632 ? -40.302 6.163 21.565 1.00 89.50 632 MET A O 1
ATOM 4864 N N . THR A 1 633 ? -39.867 6.728 19.429 1.00 89.19 633 THR A N 1
ATOM 4865 C CA . THR A 1 633 ? -39.826 8.175 19.640 1.00 89.19 633 THR A CA 1
ATOM 4866 C C . THR A 1 633 ? -41.121 8.722 20.243 1.00 89.19 633 THR A C 1
ATOM 4868 O O . THR A 1 633 ? -41.047 9.534 21.174 1.00 89.19 633 THR A O 1
ATOM 4871 N N . PHE A 1 634 ? -42.299 8.258 19.806 1.00 88.56 634 PHE A N 1
ATOM 4872 C CA . PHE A 1 634 ? -43.578 8.769 20.321 1.00 88.56 634 PHE A CA 1
ATOM 4873 C C . PHE A 1 634 ? -44.061 8.039 21.578 1.00 88.56 634 PHE A C 1
ATOM 4875 O O . PHE A 1 634 ? -44.884 8.585 22.308 1.00 88.56 634 PHE A O 1
ATOM 4882 N N . TYR A 1 635 ? -43.508 6.863 21.891 1.00 89.69 635 TYR A N 1
ATOM 4883 C CA . TYR A 1 635 ? -43.700 6.208 23.194 1.00 89.69 635 TYR A CA 1
ATOM 4884 C C . TYR A 1 635 ? -42.612 6.577 24.205 1.00 89.69 635 TYR A C 1
ATOM 4886 O O . TYR A 1 635 ? -42.627 6.072 25.320 1.00 89.69 635 TYR A O 1
ATOM 4894 N N . HIS A 1 636 ? -41.670 7.455 23.853 1.00 92.56 636 HIS A N 1
ATOM 4895 C CA . HIS A 1 636 ? -40.663 7.987 24.775 1.00 92.56 636 HIS A CA 1
ATOM 4896 C C . HIS A 1 636 ? -39.830 6.903 25.484 1.00 92.56 636 HIS A C 1
ATOM 4898 O O . HIS A 1 636 ? -39.487 7.014 26.664 1.00 92.56 636 HIS A O 1
ATOM 4904 N N . GLN A 1 637 ? -39.513 5.831 24.758 1.00 92.56 637 GLN A N 1
ATOM 4905 C CA . GLN A 1 637 ? -38.749 4.699 25.274 1.00 92.56 637 GLN A CA 1
ATOM 4906 C C . GLN A 1 637 ? -37.926 4.027 24.172 1.00 92.56 637 GLN A C 1
ATOM 4908 O O . GLN A 1 637 ? -38.146 4.236 22.982 1.00 92.56 637 GLN A O 1
ATOM 4913 N N . ILE A 1 638 ? -36.978 3.189 24.573 1.00 93.06 638 ILE A N 1
ATOM 4914 C CA . ILE A 1 638 ? -36.187 2.340 23.687 1.00 93.06 638 ILE A CA 1
ATOM 4915 C C . ILE A 1 638 ? -36.644 0.905 23.900 1.00 93.06 638 ILE A C 1
ATOM 4917 O O . ILE A 1 638 ? -36.559 0.395 25.015 1.00 93.06 638 ILE A O 1
ATOM 4921 N N . ALA A 1 639 ? -37.115 0.240 22.853 1.00 90.06 639 ALA A N 1
ATOM 4922 C CA . ALA A 1 639 ? -37.400 -1.188 22.897 1.00 90.06 639 ALA A CA 1
ATOM 4923 C C . ALA A 1 639 ? -36.164 -1.996 22.497 1.00 90.06 639 ALA A C 1
ATOM 4925 O O . ALA A 1 639 ? -35.350 -1.549 21.691 1.00 90.06 639 ALA A O 1
ATOM 4926 N N . LYS A 1 640 ? -36.044 -3.212 23.028 1.00 88.88 640 LYS A N 1
ATOM 4927 C CA . LYS A 1 640 ? -35.039 -4.192 22.615 1.00 88.88 640 LYS A CA 1
ATOM 4928 C C . LYS A 1 640 ? -35.637 -5.584 22.437 1.00 88.88 640 LYS A C 1
ATOM 4930 O O . LYS A 1 640 ? -36.571 -5.974 23.148 1.00 88.88 640 LYS A O 1
ATOM 4935 N N . LYS A 1 641 ? -35.047 -6.346 21.516 1.00 87.00 641 LYS A N 1
ATOM 4936 C CA . LYS A 1 641 ? -35.327 -7.766 21.279 1.00 87.00 641 LYS A CA 1
ATOM 4937 C C . LYS A 1 641 ? -34.023 -8.514 21.027 1.00 87.00 641 LYS A C 1
ATOM 4939 O O . LYS A 1 641 ? -33.212 -8.092 20.206 1.00 87.00 641 LYS A O 1
ATOM 4944 N N . TRP A 1 642 ? -33.854 -9.653 21.687 1.00 84.75 642 TRP A N 1
ATOM 4945 C CA . TRP A 1 642 ? -32.782 -10.594 21.369 1.00 84.75 642 TRP A CA 1
ATOM 4946 C C . TRP A 1 642 ? -33.126 -11.346 20.084 1.00 84.75 642 TRP A C 1
ATOM 4948 O O . TRP A 1 642 ? -34.138 -12.041 20.026 1.00 84.75 642 TRP A O 1
ATOM 4958 N N . LEU A 1 643 ? -32.291 -11.220 19.056 1.00 78.38 643 LEU A N 1
ATOM 4959 C CA . LEU A 1 643 ? -32.528 -11.845 17.751 1.00 78.38 643 LEU A CA 1
ATOM 4960 C C . LEU A 1 643 ? -32.306 -13.366 17.776 1.00 78.38 643 LEU A C 1
ATOM 4962 O O . LEU A 1 643 ? -32.849 -14.079 16.940 1.00 78.38 643 LEU A O 1
ATOM 4966 N N . ASN A 1 644 ? -31.557 -13.869 18.762 1.00 70.62 644 ASN A N 1
ATOM 4967 C CA . ASN A 1 644 ? -31.242 -15.295 18.912 1.00 70.62 644 ASN A CA 1
ATOM 4968 C C . ASN A 1 644 ? -32.348 -16.096 19.630 1.00 70.62 644 ASN A C 1
ATOM 4970 O O . ASN A 1 644 ? -32.256 -17.319 19.726 1.00 70.62 644 ASN A O 1
ATOM 4974 N N . ASN A 1 645 ? -33.380 -15.424 20.151 1.00 64.12 645 ASN A N 1
ATOM 4975 C CA . ASN A 1 645 ? -34.440 -16.048 20.934 1.00 64.12 645 ASN A CA 1
ATOM 4976 C C . ASN A 1 645 ? -35.745 -16.022 20.126 1.00 64.12 645 ASN A C 1
ATOM 4978 O O . ASN A 1 645 ? -36.128 -14.984 19.593 1.00 64.12 645 ASN A O 1
ATOM 4982 N N . ASN A 1 646 ? -36.487 -17.133 20.097 1.00 59.59 646 ASN A N 1
ATOM 4983 C CA . ASN A 1 646 ? -37.805 -17.214 19.441 1.00 59.59 646 ASN A CA 1
ATOM 4984 C C . ASN A 1 646 ? -38.915 -16.435 20.185 1.00 59.59 646 ASN A C 1
ATOM 4986 O O . ASN A 1 646 ? -40.100 -16.614 19.905 1.00 59.59 646 ASN A O 1
ATOM 4990 N N . GLU A 1 647 ? -38.558 -15.594 21.156 1.00 60.31 647 GLU A N 1
ATOM 4991 C CA . GLU A 1 647 ? -39.509 -14.805 21.931 1.00 60.31 647 GLU A CA 1
ATOM 4992 C C . GLU A 1 647 ? -40.047 -13.628 21.106 1.00 60.31 647 GLU A C 1
ATOM 4994 O O . GLU A 1 647 ? -39.312 -12.901 20.434 1.00 60.31 647 GLU A O 1
ATOM 4999 N N . THR A 1 648 ? -41.361 -13.423 21.162 1.00 62.09 648 THR A N 1
ATOM 5000 C CA . THR A 1 648 ? -42.060 -12.347 20.445 1.00 62.09 648 THR A CA 1
ATOM 5001 C C . THR A 1 648 ? -42.240 -11.082 21.288 1.00 62.09 648 THR A C 1
ATOM 5003 O O . THR A 1 648 ? -42.728 -10.077 20.778 1.00 62.09 648 THR A O 1
ATOM 5006 N N . THR A 1 649 ? -41.888 -11.116 22.575 1.00 67.00 649 THR A N 1
ATOM 5007 C CA . THR A 1 649 ? -42.113 -10.018 23.524 1.00 67.00 649 THR A CA 1
ATOM 5008 C C . THR A 1 649 ? -40.981 -8.997 23.496 1.00 67.00 649 THR A C 1
ATOM 5010 O O . THR A 1 649 ? -39.824 -9.330 23.747 1.00 67.00 649 THR A O 1
ATOM 5013 N N . LEU A 1 650 ? -41.325 -7.735 23.230 1.00 77.94 650 LEU A N 1
ATOM 5014 C CA . LEU A 1 650 ? -40.407 -6.601 23.341 1.00 77.94 650 LEU A CA 1
ATOM 5015 C C . LEU A 1 650 ? -40.145 -6.276 24.814 1.00 77.94 650 LEU A C 1
ATOM 5017 O O . LEU A 1 650 ? -41.071 -6.269 25.624 1.00 77.94 650 LEU A O 1
ATOM 5021 N N . THR A 1 651 ? -38.896 -5.957 25.151 1.00 86.50 651 THR A N 1
ATOM 5022 C CA . THR A 1 651 ? -38.538 -5.436 26.479 1.00 86.50 651 THR A CA 1
ATOM 5023 C C . THR A 1 651 ? -38.073 -3.991 26.367 1.00 86.50 651 THR A C 1
ATOM 5025 O O . THR A 1 651 ? -37.555 -3.583 25.330 1.00 86.50 651 THR A O 1
ATOM 5028 N N . VAL A 1 652 ? -38.264 -3.197 27.420 1.00 88.50 652 VAL A N 1
ATOM 5029 C CA . VAL A 1 652 ? -37.816 -1.800 27.444 1.00 88.50 652 VAL A CA 1
ATOM 5030 C C . VAL A 1 652 ? -36.350 -1.748 27.876 1.00 88.50 652 VAL A C 1
ATOM 5032 O O . VAL A 1 652 ? -35.963 -2.346 28.880 1.00 88.50 652 VAL A O 1
ATOM 5035 N N . ALA A 1 653 ? -35.524 -1.078 27.079 1.00 87.81 653 ALA A N 1
ATOM 5036 C CA . ALA A 1 653 ? -34.098 -0.882 27.308 1.00 87.81 653 ALA A CA 1
ATOM 5037 C C . ALA A 1 653 ? -33.795 0.424 28.054 1.00 87.81 653 ALA A C 1
ATOM 5039 O O . ALA A 1 653 ? -32.901 0.437 28.892 1.00 87.81 653 ALA A O 1
ATOM 5040 N N . ALA A 1 654 ? -34.533 1.496 27.758 1.00 90.50 654 ALA A N 1
ATOM 5041 C CA . ALA A 1 654 ? -34.405 2.803 28.401 1.00 90.50 654 ALA A CA 1
ATOM 5042 C C . ALA A 1 654 ? -35.690 3.623 28.221 1.00 90.50 654 ALA A C 1
ATOM 5044 O O . ALA A 1 654 ? -36.450 3.385 27.283 1.00 90.50 654 ALA A O 1
ATOM 5045 N N . GLY A 1 655 ? -35.921 4.600 29.101 1.00 88.81 655 GLY A N 1
ATOM 5046 C CA . GLY A 1 655 ? -37.194 5.320 29.184 1.00 88.81 655 GLY A CA 1
ATOM 5047 C C . GLY A 1 655 ? -38.294 4.470 29.824 1.00 88.81 655 GLY A C 1
ATOM 5048 O O . GLY A 1 655 ? -38.225 3.245 29.853 1.00 88.81 655 GLY A O 1
ATOM 5049 N N . ASN A 1 656 ? -39.310 5.117 30.384 1.00 89.31 656 ASN A N 1
ATOM 5050 C CA . ASN A 1 656 ? -40.400 4.451 31.107 1.00 89.31 656 ASN A CA 1
ATOM 5051 C C . ASN A 1 656 ? -41.764 4.611 30.417 1.00 89.31 656 ASN A C 1
ATOM 5053 O O . ASN A 1 656 ? -42.798 4.404 31.051 1.00 89.31 656 ASN A O 1
ATOM 5057 N N . GLY A 1 657 ? -41.776 5.038 29.154 1.00 87.31 657 GLY A N 1
ATOM 5058 C CA . GLY A 1 657 ? -43.004 5.300 28.409 1.00 87.31 657 GLY A CA 1
ATOM 5059 C C . GLY A 1 657 ? -43.603 6.697 28.627 1.00 87.31 657 GLY A C 1
ATOM 5060 O O . GLY A 1 657 ? -44.561 7.064 27.951 1.00 87.31 657 GLY A O 1
ATOM 5061 N N . ALA A 1 658 ? -43.081 7.481 29.578 1.00 91.38 658 ALA A N 1
ATOM 5062 C CA . ALA A 1 658 ? -43.597 8.805 29.914 1.00 91.38 658 ALA A CA 1
ATOM 5063 C C . ALA A 1 658 ? -42.605 9.908 29.525 1.00 91.38 658 ALA A C 1
ATOM 5065 O O . ALA A 1 658 ? -41.451 9.889 29.957 1.00 91.38 658 ALA A O 1
ATOM 5066 N N . ALA A 1 659 ? -43.096 10.910 28.789 1.00 93.44 659 ALA A N 1
ATOM 5067 C CA . ALA A 1 659 ? -42.345 12.121 28.473 1.00 93.44 659 ALA A CA 1
ATOM 5068 C C . ALA A 1 659 ? -41.841 12.805 29.751 1.00 93.44 659 ALA A C 1
ATOM 5070 O O . ALA A 1 659 ? -42.624 13.100 30.660 1.00 93.44 659 ALA A O 1
ATOM 5071 N N . GLY A 1 660 ? -40.546 13.097 29.814 1.00 92.88 660 GLY A N 1
ATOM 5072 C CA . GLY A 1 660 ? -39.972 13.863 30.913 1.00 92.88 660 GLY A CA 1
ATOM 5073 C C . GLY A 1 660 ? -38.457 13.983 30.828 1.00 92.88 660 GLY A C 1
ATOM 5074 O O . GLY A 1 660 ? -37.825 13.402 29.952 1.00 92.88 660 GLY A O 1
ATOM 5075 N N . SER A 1 661 ? -37.882 14.739 31.762 1.00 91.69 661 SER A N 1
ATOM 5076 C CA . SER A 1 661 ? -36.449 15.066 31.814 1.00 91.69 661 SER A CA 1
ATOM 5077 C C . SER A 1 661 ? -35.712 14.426 32.996 1.00 91.69 661 SER A C 1
ATOM 5079 O O . SER A 1 661 ? -34.513 14.651 33.188 1.00 91.69 661 SER A O 1
ATOM 5081 N N . THR A 1 662 ? -36.394 13.605 33.803 1.00 92.38 662 THR A N 1
ATOM 5082 C CA . THR A 1 662 ? -35.740 12.851 34.884 1.00 92.38 662 THR A CA 1
ATOM 5083 C C . THR A 1 662 ? -34.775 11.792 34.312 1.00 92.38 662 THR A C 1
ATOM 5085 O O . THR A 1 662 ? -34.874 11.457 33.130 1.00 92.38 662 THR A O 1
ATOM 5088 N N . PRO A 1 663 ? -33.821 11.256 35.101 1.00 89.31 663 PRO A N 1
ATOM 5089 C CA . PRO A 1 663 ? -32.819 10.301 34.606 1.00 89.31 663 PRO A CA 1
ATOM 5090 C C . PRO A 1 663 ? -33.389 9.043 33.932 1.00 89.31 663 PRO A C 1
ATOM 5092 O O . PRO A 1 663 ? -32.778 8.502 33.023 1.00 89.31 663 PRO A O 1
ATOM 5095 N N . TYR A 1 664 ? -34.568 8.573 34.337 1.00 88.81 664 TYR A N 1
ATOM 5096 C CA . TYR A 1 664 ? -35.222 7.377 33.784 1.00 88.81 664 TYR A CA 1
ATOM 5097 C C . TYR A 1 664 ? -36.335 7.702 32.770 1.00 88.81 664 TYR A C 1
ATOM 5099 O O . TYR A 1 664 ? -37.053 6.805 32.326 1.00 88.81 664 TYR A O 1
ATOM 5107 N N . GLN A 1 665 ? -36.499 8.979 32.414 1.00 93.69 665 GLN A N 1
ATOM 5108 C CA . GLN A 1 665 ? -37.438 9.444 31.398 1.00 93.69 665 GLN A CA 1
ATOM 5109 C C . GLN A 1 665 ? -36.690 9.939 30.163 1.00 93.69 665 GLN A C 1
ATOM 5111 O O . GLN A 1 665 ? -35.583 10.473 30.248 1.00 93.69 665 GLN A O 1
ATOM 5116 N N . LEU A 1 666 ? -37.327 9.754 29.015 1.00 94.56 666 LEU A N 1
ATOM 5117 C CA . LEU A 1 666 ? -36.899 10.293 27.732 1.00 94.56 666 LEU A CA 1
ATOM 5118 C C . LEU A 1 666 ? -38.038 11.156 27.188 1.00 94.56 666 LEU A C 1
ATOM 5120 O O . LEU A 1 666 ? -39.194 11.005 27.585 1.00 94.56 666 LEU A O 1
ATOM 5124 N N . TYR A 1 667 ? -37.728 12.063 26.275 1.00 95.06 667 TYR A N 1
ATOM 5125 C CA . TYR A 1 667 ? -38.709 12.826 25.528 1.00 95.06 667 TYR A CA 1
ATOM 5126 C C . TYR A 1 667 ? -38.262 12.895 24.071 1.00 95.06 667 TYR A C 1
ATOM 5128 O O . TYR A 1 667 ? -37.224 13.460 23.749 1.00 95.06 667 TYR A O 1
ATOM 5136 N N . TYR A 1 668 ? -39.038 12.263 23.190 1.00 93.56 668 TYR A N 1
ATOM 5137 C CA . TYR A 1 668 ? -38.674 12.032 21.788 1.00 93.56 668 TYR A CA 1
ATOM 5138 C C . TYR A 1 668 ? -37.256 11.455 21.594 1.00 93.56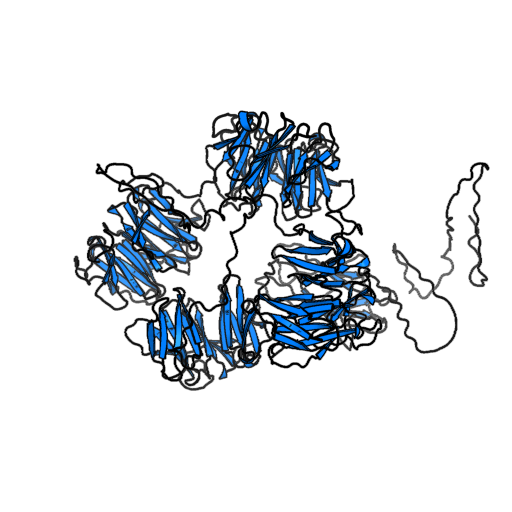 668 TYR A C 1
ATOM 5140 O O . TYR A 1 668 ? -36.418 12.092 20.958 1.00 93.56 668 TYR A O 1
ATOM 5148 N N . PRO A 1 669 ? -36.952 10.256 22.127 1.00 94.25 669 PRO A N 1
ATOM 5149 C CA . PRO A 1 669 ? -35.651 9.642 21.905 1.00 94.25 669 PRO A CA 1
ATOM 5150 C C . PRO A 1 669 ? -35.425 9.348 20.418 1.00 94.25 669 PRO A C 1
ATOM 5152 O O . PRO A 1 669 ? -36.331 8.867 19.738 1.00 94.25 669 PRO A O 1
ATOM 5155 N N . ALA A 1 670 ? -34.218 9.623 19.936 1.00 90.75 670 ALA A N 1
ATOM 5156 C CA . ALA A 1 670 ? -33.802 9.450 18.550 1.00 90.75 670 ALA A CA 1
ATOM 5157 C C . ALA A 1 670 ? -32.558 8.548 18.479 1.00 90.75 670 ALA A C 1
ATOM 5159 O O . ALA A 1 670 ? -32.643 7.370 18.815 1.00 90.75 670 ALA A O 1
ATOM 5160 N N . GLY A 1 671 ? -31.417 9.082 18.036 1.00 89.50 671 GLY A N 1
ATOM 5161 C CA . GLY A 1 671 ? -30.190 8.340 17.762 1.00 89.50 671 GLY A CA 1
ATOM 5162 C C . GLY A 1 671 ? -29.763 7.388 18.870 1.00 89.50 671 GLY A C 1
ATOM 5163 O O . GLY A 1 671 ? -29.686 7.778 20.037 1.00 89.50 671 GLY A O 1
ATOM 5164 N N . LEU A 1 672 ? -29.448 6.157 18.472 1.00 92.12 672 LEU A N 1
ATOM 5165 C CA . LEU A 1 672 ? -28.980 5.099 19.356 1.00 92.12 672 LEU A CA 1
ATOM 5166 C C . LEU A 1 672 ? -27.558 4.691 19.012 1.00 92.12 672 LEU A C 1
ATOM 5168 O O . LEU A 1 672 ? -27.207 4.523 17.846 1.00 92.12 672 LEU A O 1
ATOM 5172 N N . TYR A 1 673 ? -26.771 4.448 20.050 1.00 91.31 673 TYR A N 1
ATOM 5173 C CA . TYR A 1 673 ? -25.495 3.767 19.933 1.00 91.31 673 TYR A CA 1
ATOM 5174 C C . TYR A 1 673 ? -25.282 2.906 21.170 1.00 91.31 673 TYR A C 1
ATOM 5176 O O . TYR A 1 673 ? -25.542 3.352 22.288 1.00 91.31 673 TYR A O 1
ATOM 5184 N N . VAL A 1 674 ? -24.810 1.677 20.982 1.00 89.50 674 VAL A N 1
ATOM 5185 C CA . VAL A 1 674 ? -24.415 0.807 22.092 1.00 89.50 674 VAL A CA 1
ATOM 5186 C C . VAL A 1 674 ? -22.914 0.592 22.007 1.00 89.50 674 VAL A C 1
ATOM 5188 O O . VAL A 1 674 ? -22.412 0.095 21.000 1.00 89.50 674 VAL A O 1
ATOM 5191 N N . ASP A 1 675 ? -22.194 0.993 23.053 1.00 82.69 675 ASP A N 1
ATOM 5192 C CA . ASP A 1 675 ? -20.737 0.885 23.077 1.00 82.69 675 ASP A CA 1
ATOM 5193 C C . ASP A 1 675 ? -20.246 -0.546 23.357 1.00 82.69 675 ASP A C 1
ATOM 5195 O O . ASP A 1 675 ? -20.999 -1.489 23.623 1.00 82.69 675 ASP A O 1
ATOM 5199 N N . VAL A 1 676 ? -18.923 -0.707 23.349 1.00 79.50 676 VAL A N 1
ATOM 5200 C CA . VAL A 1 676 ? -18.258 -1.964 23.706 1.00 79.50 676 VAL A CA 1
ATOM 5201 C C . VAL A 1 676 ? -18.414 -2.353 25.182 1.00 79.50 676 VAL A C 1
ATOM 5203 O O . VAL A 1 676 ? -18.036 -3.458 25.539 1.00 79.50 676 VAL A O 1
ATOM 5206 N N . ASN A 1 677 ? -19.005 -1.530 26.045 1.00 81.94 677 ASN A N 1
ATOM 5207 C CA . ASN A 1 677 ? -19.388 -1.900 27.411 1.00 81.94 677 ASN A CA 1
ATOM 5208 C C . ASN A 1 677 ? -20.885 -2.237 27.537 1.00 81.94 677 ASN A C 1
ATOM 5210 O O . ASN A 1 677 ? -21.343 -2.525 28.640 1.00 81.94 677 ASN A O 1
ATOM 5214 N N . PHE A 1 678 ? -21.643 -2.218 26.434 1.00 85.62 678 PHE A N 1
ATOM 5215 C CA . PHE A 1 678 ? -23.106 -2.311 26.409 1.00 85.62 678 PHE A CA 1
ATOM 5216 C C . PHE A 1 678 ? -23.845 -1.158 27.100 1.00 85.62 678 PHE A C 1
ATOM 5218 O O . PHE A 1 678 ? -25.006 -1.303 27.491 1.00 85.62 678 PHE A O 1
ATOM 5225 N N . ASN A 1 679 ? -23.198 -0.004 27.234 1.00 90.62 679 ASN A N 1
ATOM 5226 C CA . ASN A 1 679 ? -23.881 1.219 27.618 1.00 90.62 679 ASN A CA 1
ATOM 5227 C C . ASN A 1 679 ? -24.712 1.703 26.428 1.00 90.62 679 ASN A C 1
ATOM 5229 O O . ASN A 1 679 ? -24.203 1.824 25.311 1.00 90.62 679 ASN A O 1
ATOM 5233 N N . LEU A 1 680 ? -25.989 1.986 26.673 1.00 93.38 680 LEU A N 1
ATOM 5234 C CA . LEU A 1 680 ? -26.907 2.509 25.670 1.00 93.38 680 LEU A CA 1
ATOM 5235 C C . LEU A 1 680 ? -26.881 4.034 25.709 1.00 93.38 680 LEU A C 1
ATOM 5237 O O . LEU A 1 680 ? -27.334 4.652 26.671 1.00 93.38 680 LEU A O 1
ATOM 5241 N N . TYR A 1 681 ? -26.380 4.638 24.645 1.00 94.81 681 TYR A N 1
ATOM 5242 C CA . TYR A 1 681 ? -26.422 6.072 24.431 1.00 94.81 681 TYR A CA 1
ATOM 5243 C C . TYR A 1 681 ? -27.671 6.417 23.625 1.00 94.81 681 TYR A C 1
ATOM 5245 O O . TYR A 1 681 ? -27.994 5.748 22.642 1.00 94.81 681 TYR A O 1
ATOM 5253 N N . VAL A 1 682 ? -28.369 7.462 24.055 1.00 95.12 682 VAL A N 1
ATOM 5254 C CA . VAL A 1 682 ? -29.625 7.923 23.470 1.00 95.12 682 VAL A CA 1
ATOM 5255 C C . VAL A 1 682 ? -29.550 9.430 23.268 1.00 95.12 682 VAL A C 1
ATOM 5257 O O . VAL A 1 682 ? -29.328 10.184 24.221 1.00 95.12 682 VAL A O 1
ATOM 5260 N N . GLY A 1 683 ? -29.771 9.870 22.031 1.00 94.50 683 GLY A N 1
ATOM 5261 C CA . GLY A 1 683 ? -30.127 11.253 21.735 1.00 94.50 683 GLY A CA 1
ATOM 5262 C C . GLY A 1 683 ? -31.534 11.530 22.255 1.00 94.50 683 GLY A C 1
ATOM 5263 O O . GLY A 1 683 ? -32.518 11.098 21.661 1.00 94.50 683 GLY A O 1
ATOM 5264 N N . ASP A 1 684 ? -31.639 12.205 23.394 1.00 94.69 684 ASP A N 1
ATOM 5265 C CA . ASP A 1 684 ? -32.904 12.572 24.027 1.00 94.69 684 ASP A CA 1
ATOM 5266 C C . ASP A 1 684 ? -33.363 13.908 23.427 1.00 94.69 684 ASP A C 1
ATOM 5268 O O . ASP A 1 684 ? -33.206 14.967 24.040 1.00 94.69 684 ASP A O 1
ATOM 5272 N N . CYS A 1 685 ? -33.812 13.855 22.164 1.00 94.38 685 CYS A N 1
ATOM 5273 C CA . CYS A 1 685 ? -33.984 15.030 21.306 1.00 94.38 685 CYS A CA 1
ATOM 5274 C C . CYS A 1 685 ? -34.895 16.090 21.934 1.00 94.38 685 CYS A C 1
ATOM 5276 O O . CYS A 1 685 ? -34.549 17.262 21.916 1.00 94.38 685 CYS A O 1
ATOM 5278 N N . GLY A 1 686 ? -36.010 15.702 22.553 1.00 94.12 686 GLY A N 1
ATOM 5279 C CA . GLY A 1 686 ? -36.929 16.651 23.182 1.00 94.12 686 GLY A CA 1
ATOM 5280 C C . GLY A 1 686 ? -36.385 17.318 24.451 1.00 94.12 686 GLY A C 1
ATOM 5281 O O . GLY A 1 686 ? -36.957 18.307 24.901 1.00 94.12 686 GLY A O 1
ATOM 5282 N N . ASN A 1 687 ? -35.308 16.786 25.035 1.00 94.31 687 ASN A N 1
ATOM 5283 C CA . ASN A 1 687 ? -34.625 17.356 26.197 1.00 94.31 687 ASN A CA 1
ATOM 5284 C C . ASN A 1 687 ? -33.253 17.967 25.846 1.00 94.31 687 ASN A C 1
ATOM 5286 O O . ASN A 1 687 ? -32.520 18.348 26.760 1.00 94.31 687 ASN A O 1
ATOM 5290 N N . ASP A 1 688 ? -32.886 18.040 24.560 1.00 94.44 688 ASP A N 1
ATOM 5291 C CA . ASP A 1 688 ? -31.626 18.614 24.063 1.00 94.44 688 ASP A CA 1
ATOM 5292 C C . ASP A 1 688 ? -30.366 18.061 24.745 1.00 94.44 688 ASP A C 1
ATOM 5294 O O . ASP A 1 688 ? -29.430 18.790 25.101 1.00 94.44 688 ASP A O 1
ATOM 5298 N N . ARG A 1 689 ? -30.344 16.748 24.983 1.00 93.88 689 ARG A N 1
ATOM 5299 C CA . ARG A 1 689 ? -29.246 16.096 25.702 1.00 93.88 689 ARG A CA 1
ATOM 5300 C C . ARG A 1 689 ? -28.922 14.714 25.161 1.00 93.88 689 ARG A C 1
ATOM 5302 O O . ARG A 1 689 ? -29.754 14.056 24.543 1.00 93.88 689 ARG A O 1
ATOM 5309 N N . ILE A 1 690 ? -27.713 14.249 25.456 1.00 94.38 690 ILE A N 1
ATOM 5310 C CA . ILE A 1 690 ? -27.325 12.849 25.288 1.00 94.38 690 ILE A CA 1
ATOM 5311 C C . ILE A 1 690 ? -27.380 12.168 26.651 1.00 94.38 690 ILE A C 1
ATOM 5313 O O . ILE A 1 690 ? -26.672 12.572 27.579 1.00 94.38 690 ILE A O 1
ATOM 5317 N N . GLN A 1 691 ? -28.205 11.129 26.765 1.00 93.56 691 GLN A N 1
ATOM 5318 C CA . GLN A 1 691 ? -28.247 10.256 27.934 1.00 93.56 691 GLN A CA 1
ATOM 5319 C C . GLN A 1 691 ? -27.515 8.948 27.658 1.00 93.56 691 GLN A C 1
ATOM 5321 O O . GLN A 1 691 ? -27.682 8.347 26.604 1.00 93.56 691 GLN A O 1
ATOM 5326 N N . MET A 1 692 ? -26.740 8.487 28.631 1.00 93.38 692 MET A N 1
ATOM 5327 C CA . MET A 1 692 ? -26.090 7.184 28.624 1.00 93.38 692 MET A CA 1
ATOM 5328 C C . MET A 1 692 ? -26.670 6.335 29.752 1.00 93.38 692 MET A C 1
ATOM 5330 O O . MET A 1 692 ? -26.642 6.738 30.911 1.00 93.38 692 MET A O 1
ATOM 5334 N N . PHE A 1 693 ? -27.225 5.182 29.401 1.00 93.81 693 PHE A N 1
ATOM 5335 C CA . PHE A 1 693 ? -27.783 4.195 30.316 1.00 93.81 693 PHE A CA 1
ATOM 5336 C C . PHE A 1 693 ? -26.783 3.044 30.443 1.00 93.81 693 PHE A C 1
ATOM 5338 O O . PHE A 1 693 ? -26.604 2.291 29.478 1.00 93.81 693 PHE A O 1
ATOM 5345 N N . PRO A 1 694 ? -26.114 2.892 31.598 1.00 90.75 694 PRO A N 1
ATOM 5346 C CA . PRO A 1 694 ? -25.231 1.758 31.820 1.00 90.75 694 PRO A CA 1
ATOM 5347 C C . PRO A 1 694 ? -25.984 0.429 31.738 1.00 90.75 694 PRO A C 1
ATOM 5349 O O . PRO A 1 694 ? -27.172 0.360 32.070 1.00 90.75 694 PRO A O 1
ATOM 5352 N N . LEU A 1 695 ? -25.294 -0.643 31.340 1.00 85.69 695 LEU A N 1
ATOM 5353 C CA . LEU A 1 695 ? -25.907 -1.967 31.213 1.00 85.69 695 LEU A CA 1
ATOM 5354 C C . LEU A 1 695 ? -26.655 -2.365 32.500 1.00 85.69 695 LEU A C 1
ATOM 5356 O O . LEU A 1 695 ? -26.081 -2.436 33.584 1.00 85.69 695 LEU A O 1
ATOM 5360 N N . GLY A 1 696 ? -27.955 -2.644 32.369 1.00 77.38 696 GLY A N 1
ATOM 5361 C CA . GLY A 1 696 ? -28.808 -3.087 33.477 1.00 77.38 696 GLY A CA 1
ATOM 5362 C C . GLY A 1 696 ? -29.315 -1.972 34.401 1.00 77.38 696 GLY A C 1
ATOM 5363 O O . GLY A 1 696 ? -30.074 -2.267 35.324 1.00 77.38 696 GLY A O 1
ATOM 5364 N N . GLN A 1 697 ? -28.954 -0.709 34.159 1.00 85.94 697 GLN A N 1
ATOM 5365 C CA . GLN A 1 697 ? -29.475 0.437 34.904 1.00 85.94 697 GLN A CA 1
ATOM 5366 C C . GLN A 1 697 ? -30.658 1.090 34.181 1.00 85.94 697 GLN A C 1
ATOM 5368 O O . GLN A 1 697 ? -30.697 1.175 32.959 1.00 85.94 697 GLN A O 1
ATOM 5373 N N . VAL A 1 698 ? -31.627 1.582 34.959 1.00 83.94 698 VAL A N 1
ATOM 5374 C CA . VAL A 1 698 ? -32.809 2.302 34.443 1.00 83.94 698 VAL A CA 1
ATOM 5375 C C . VAL A 1 698 ? -32.642 3.822 34.458 1.00 83.94 698 VAL A C 1
ATOM 5377 O O . VAL A 1 698 ? -33.381 4.527 33.779 1.00 83.94 698 VAL A O 1
ATOM 5380 N N . ASN A 1 699 ? -31.677 4.330 35.228 1.00 89.38 699 ASN A N 1
ATOM 5381 C CA . ASN A 1 699 ? -31.357 5.751 35.296 1.00 89.38 699 ASN A CA 1
ATOM 5382 C C . ASN A 1 699 ? -30.239 6.064 34.301 1.00 89.38 699 ASN A C 1
ATOM 5384 O O . ASN A 1 699 ? -29.176 5.447 34.353 1.00 89.38 699 ASN A O 1
ATOM 5388 N N . GLY A 1 700 ? -30.472 7.040 33.436 1.00 88.94 700 GLY A N 1
ATOM 5389 C CA . GLY A 1 700 ? -29.478 7.583 32.530 1.00 88.94 700 GLY A CA 1
ATOM 5390 C C . GLY A 1 700 ? -28.595 8.638 33.197 1.00 88.94 700 GLY A C 1
ATOM 5391 O O . GLY A 1 700 ? -28.967 9.306 34.165 1.00 88.94 700 GLY A O 1
ATOM 5392 N N . ILE A 1 701 ? -27.391 8.775 32.659 1.00 91.75 701 ILE A N 1
ATOM 5393 C CA . ILE A 1 701 ? -26.408 9.794 33.004 1.00 91.75 701 ILE A CA 1
ATOM 5394 C C . ILE A 1 701 ? -26.341 10.755 31.820 1.00 91.75 701 ILE A C 1
ATOM 5396 O O . ILE A 1 701 ? -26.099 10.339 30.688 1.00 91.75 701 ILE A O 1
ATOM 5400 N N . THR A 1 702 ? -26.558 12.048 32.062 1.00 91.75 702 THR A N 1
ATOM 5401 C CA . THR A 1 702 ? -26.427 13.058 31.003 1.00 91.75 702 THR A CA 1
ATOM 5402 C C . THR A 1 702 ? -24.951 13.355 30.753 1.00 91.75 702 THR A C 1
ATOM 5404 O O . THR A 1 702 ? -24.248 13.774 31.670 1.00 91.75 702 THR A O 1
ATOM 5407 N N . ILE A 1 703 ? -24.482 13.143 29.522 1.00 89.62 703 ILE A N 1
ATOM 5408 C CA . ILE A 1 703 ? -23.056 13.271 29.164 1.00 89.62 703 ILE A CA 1
ATOM 5409 C C . ILE A 1 703 ? -22.745 14.486 28.279 1.00 89.62 703 ILE A C 1
ATOM 5411 O O . ILE A 1 703 ? -21.596 14.912 28.206 1.00 89.62 703 ILE A O 1
ATOM 5415 N N . ALA A 1 704 ? -23.752 15.044 27.605 1.00 89.44 704 ALA A N 1
ATOM 5416 C CA . ALA A 1 704 ? -23.641 16.243 26.777 1.00 89.44 704 ALA A CA 1
ATOM 5417 C C . ALA A 1 704 ? -25.012 16.923 26.652 1.00 89.44 704 ALA A C 1
ATOM 5419 O O . ALA A 1 704 ? -26.034 16.233 26.650 1.00 89.44 704 ALA A O 1
ATOM 5420 N N . GLY A 1 705 ? -25.039 18.251 26.515 1.00 88.94 705 GLY A N 1
ATOM 5421 C CA . GLY A 1 705 ? -26.279 19.019 26.383 1.00 88.94 705 GLY A CA 1
ATOM 5422 C C . GLY A 1 705 ? -26.877 19.454 27.721 1.00 88.94 705 GLY A C 1
ATOM 5423 O O . GLY A 1 705 ? -26.190 19.558 28.745 1.00 88.94 705 GLY A O 1
ATOM 5424 N N . ASN A 1 706 ? -28.182 19.720 27.716 1.00 87.31 706 ASN A N 1
ATOM 5425 C CA . ASN A 1 706 ? -28.890 20.257 28.874 1.00 87.31 706 ASN A CA 1
ATOM 5426 C C . ASN A 1 706 ? -28.829 19.302 30.078 1.00 87.31 706 ASN A C 1
ATOM 5428 O O . ASN A 1 706 ? -29.273 18.158 30.016 1.00 87.31 706 ASN A O 1
ATOM 5432 N N . GLY A 1 707 ? -28.301 19.794 31.204 1.00 76.12 707 GLY A N 1
ATOM 5433 C CA . GLY A 1 707 ? -28.145 19.018 32.441 1.00 76.12 707 GLY A CA 1
ATOM 5434 C C . GLY A 1 707 ? -26.741 18.449 32.686 1.00 76.12 707 GLY A C 1
ATOM 5435 O O . GLY A 1 707 ? -26.513 17.916 33.769 1.00 76.12 707 GLY A O 1
ATOM 5436 N N . ALA A 1 708 ? -25.791 18.615 31.755 1.00 79.31 708 ALA A N 1
ATOM 5437 C CA . ALA A 1 708 ? -24.369 18.316 31.959 1.00 79.31 708 ALA A CA 1
ATOM 5438 C C . ALA A 1 708 ? -23.557 19.621 32.167 1.00 79.31 708 ALA A C 1
ATOM 5440 O O . ALA A 1 708 ? -23.281 20.333 31.193 1.00 79.31 708 ALA A O 1
ATOM 5441 N N . PRO A 1 709 ? -23.179 19.980 33.415 1.00 54.06 709 PRO A N 1
ATOM 5442 C CA . PRO A 1 709 ? -22.514 21.250 33.717 1.00 54.06 709 PRO A CA 1
ATOM 5443 C C . PRO A 1 709 ? -21.180 21.405 32.972 1.00 54.06 709 PRO A C 1
ATOM 5445 O O . PRO A 1 709 ? -20.320 20.533 33.058 1.00 54.06 709 PRO A O 1
ATOM 5448 N N . GLY A 1 710 ? -20.989 22.530 32.272 1.00 59.88 710 GLY A N 1
ATOM 5449 C CA . GLY A 1 710 ? -19.736 22.847 31.567 1.00 59.88 710 GLY A CA 1
ATOM 5450 C C . GLY A 1 710 ? -19.568 22.204 30.183 1.00 59.88 710 GLY A C 1
ATOM 5451 O O . GLY A 1 710 ? -18.446 22.154 29.685 1.00 59.88 710 GLY A O 1
ATOM 5452 N N . THR A 1 711 ? -20.648 21.713 29.562 1.00 75.88 711 THR A N 1
ATOM 5453 C CA . THR A 1 711 ? -20.621 21.082 28.225 1.00 75.88 711 THR A CA 1
ATOM 5454 C C . THR A 1 711 ? -21.211 21.978 27.115 1.00 75.88 711 THR A C 1
ATOM 5456 O O . THR A 1 711 ? -21.339 23.190 27.288 1.00 75.88 711 THR A O 1
ATOM 5459 N N . ILE A 1 712 ? -21.510 21.395 25.944 1.00 84.25 712 ILE A N 1
ATOM 5460 C CA . ILE A 1 712 ? -22.083 22.059 24.758 1.00 84.25 712 ILE A CA 1
ATOM 5461 C C . ILE A 1 712 ? -23.599 22.246 24.855 1.00 84.25 712 ILE A C 1
ATOM 5463 O O . ILE A 1 712 ? -24.287 21.442 25.475 1.00 84.25 712 ILE A O 1
ATOM 5467 N N . THR A 1 713 ? -24.122 23.269 24.176 1.00 88.12 713 THR A N 1
ATOM 5468 C CA . THR A 1 713 ? -25.559 23.414 23.914 1.00 88.12 713 THR A CA 1
ATOM 5469 C C . THR A 1 713 ? -25.942 22.642 22.654 1.00 88.12 713 THR A C 1
ATOM 5471 O O . THR A 1 713 ? -25.293 22.784 21.617 1.00 88.12 713 THR A O 1
ATOM 5474 N N . LEU A 1 714 ? -26.987 21.826 22.755 1.00 90.81 714 LEU A N 1
ATOM 5475 C CA . LEU A 1 714 ? -27.554 21.031 21.664 1.00 90.81 714 LEU A CA 1
ATOM 5476 C C . LEU A 1 714 ? -28.995 21.495 21.404 1.00 90.81 714 LEU A C 1
ATOM 5478 O O . LEU A 1 714 ? -29.585 22.138 22.269 1.00 90.81 714 LEU A O 1
ATOM 5482 N N . ASP A 1 715 ? -29.539 21.179 20.233 1.00 91.94 715 ASP A N 1
ATOM 5483 C CA . ASP A 1 715 ? -30.947 21.364 19.872 1.00 91.94 715 ASP A CA 1
ATOM 5484 C C . ASP A 1 715 ? -31.407 20.148 19.049 1.00 91.94 715 ASP A C 1
ATOM 5486 O O . ASP A 1 715 ? -31.008 19.956 17.892 1.00 91.94 715 ASP A O 1
ATOM 5490 N N . CYS A 1 716 ? -32.186 19.274 19.692 1.00 92.62 716 CYS A N 1
ATOM 5491 C CA . CYS A 1 716 ? -32.580 17.956 19.196 1.00 92.62 716 CYS A CA 1
ATOM 5492 C C . CYS A 1 716 ? -31.408 17.116 18.643 1.00 92.62 716 CYS A C 1
ATOM 5494 O O . CYS A 1 71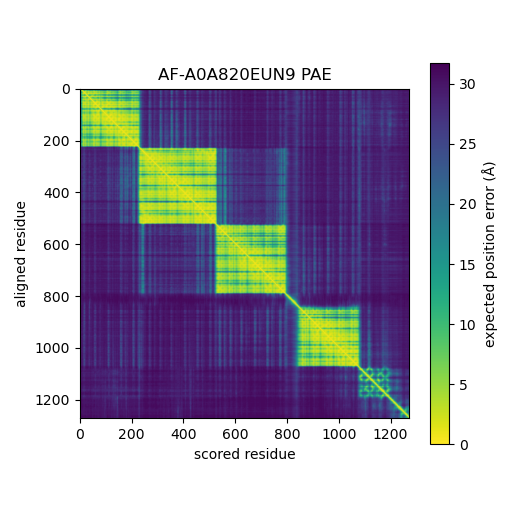6 ? -31.272 16.931 17.426 1.00 92.62 716 CYS A O 1
ATOM 5496 N N . PRO A 1 717 ? -30.543 16.553 19.506 1.00 93.69 717 PRO A N 1
ATOM 5497 C CA . PRO A 1 717 ? -29.512 15.620 19.062 1.00 93.69 717 PRO A CA 1
ATOM 5498 C C . PRO A 1 717 ? -30.127 14.360 18.432 1.00 93.69 717 PRO A C 1
ATOM 5500 O O . PRO A 1 717 ? -30.654 13.493 19.130 1.00 93.69 717 PRO A O 1
ATOM 5503 N N . ASN A 1 718 ? -30.071 14.260 17.103 1.00 88.56 718 ASN A N 1
ATOM 5504 C CA . ASN A 1 718 ? -30.840 13.268 16.340 1.00 88.56 718 ASN A CA 1
ATOM 5505 C C . ASN A 1 718 ? -30.046 11.982 16.069 1.00 88.56 718 ASN A C 1
ATOM 5507 O O . ASN A 1 718 ? -30.620 10.901 16.016 1.00 88.56 718 ASN A O 1
ATOM 5511 N N . ALA A 1 719 ? -28.719 12.072 15.972 1.00 90.75 719 ALA A N 1
ATOM 5512 C CA . ALA A 1 719 ? -27.847 10.914 15.803 1.00 90.75 719 ALA A CA 1
ATOM 5513 C C . ALA A 1 719 ? -26.540 11.068 16.578 1.00 90.75 719 ALA A C 1
ATOM 5515 O O . ALA A 1 719 ? -26.066 12.180 16.829 1.00 90.75 719 ALA A O 1
ATOM 5516 N N . ILE A 1 720 ? -25.969 9.925 16.938 1.00 91.69 720 ILE A N 1
ATOM 5517 C CA . ILE A 1 720 ? -24.731 9.805 17.697 1.00 91.69 720 ILE A CA 1
ATOM 5518 C C . ILE A 1 720 ? -23.901 8.648 17.143 1.00 91.69 720 ILE A C 1
ATOM 5520 O O . ILE A 1 720 ? -24.455 7.635 16.727 1.00 91.69 720 ILE A O 1
ATOM 5524 N N . THR A 1 721 ? -22.579 8.786 17.158 1.00 89.19 721 THR A N 1
ATOM 5525 C CA . THR A 1 721 ? -21.656 7.668 16.931 1.00 89.19 721 THR A CA 1
ATOM 5526 C C . THR A 1 721 ? -20.350 7.902 17.673 1.00 89.19 721 THR A C 1
ATOM 5528 O O . THR A 1 721 ? -20.103 9.002 18.174 1.00 89.19 721 THR A O 1
ATOM 5531 N N . PHE A 1 722 ? -19.501 6.884 17.710 1.00 84.69 722 PHE A N 1
ATOM 5532 C CA . PHE A 1 722 ? -18.141 6.993 18.210 1.00 84.69 722 PHE A CA 1
ATOM 5533 C C . PHE A 1 722 ? -17.132 6.708 17.099 1.00 84.69 722 PHE A C 1
ATOM 5535 O O . PHE A 1 722 ? -17.413 5.918 16.196 1.00 84.69 722 PHE A O 1
ATOM 5542 N N . ASP A 1 723 ? -15.970 7.356 17.159 1.00 71.56 723 ASP A N 1
ATOM 5543 C CA . ASP A 1 723 ? -14.818 6.946 16.354 1.00 71.56 723 ASP A CA 1
ATOM 5544 C C . ASP A 1 723 ? -14.077 5.761 17.005 1.00 71.56 723 ASP A C 1
ATOM 5546 O O . ASP A 1 723 ? -14.396 5.325 18.117 1.00 71.56 723 ASP A O 1
ATOM 5550 N N . ALA A 1 724 ? -13.049 5.250 16.322 1.00 65.31 724 ALA A N 1
ATOM 5551 C CA . ALA A 1 724 ? -12.217 4.156 16.826 1.00 65.31 724 ALA A CA 1
ATOM 5552 C C . ALA A 1 724 ? -11.473 4.493 18.137 1.00 65.31 724 ALA A C 1
ATOM 5554 O O . ALA A 1 724 ? -11.097 3.584 18.874 1.00 65.31 724 ALA A O 1
ATOM 5555 N N . ASN A 1 725 ? -11.289 5.780 18.451 1.00 65.00 725 ASN A N 1
ATOM 5556 C CA . ASN A 1 725 ? -10.631 6.246 19.674 1.00 65.00 725 ASN A CA 1
ATOM 5557 C C . ASN A 1 725 ? -11.614 6.427 20.846 1.00 65.00 725 ASN A C 1
ATOM 5559 O O . ASN A 1 725 ? -11.195 6.763 21.954 1.00 65.00 725 ASN A O 1
ATOM 5563 N N . GLY A 1 726 ? -12.917 6.226 20.622 1.00 74.12 726 GLY A N 1
ATOM 5564 C CA . GLY A 1 726 ? -13.954 6.413 21.633 1.00 74.12 726 GLY A CA 1
ATOM 5565 C C . GLY A 1 726 ? -14.382 7.870 21.835 1.00 74.12 726 GLY A C 1
ATOM 5566 O O . GLY A 1 726 ? -15.002 8.185 22.855 1.00 74.12 726 GLY A O 1
ATOM 5567 N N . TYR A 1 727 ? -14.100 8.768 20.889 1.00 83.31 727 TYR A N 1
ATOM 5568 C CA . TYR A 1 727 ? -14.663 10.116 20.884 1.00 83.31 727 TYR A CA 1
ATOM 5569 C C . TYR A 1 727 ? -16.094 10.106 20.344 1.00 83.31 727 TYR A C 1
ATOM 5571 O O . TYR A 1 727 ? -16.394 9.455 19.349 1.00 83.31 727 TYR A O 1
ATOM 5579 N N . LEU A 1 728 ? -16.982 10.841 21.015 1.00 87.38 728 LEU A N 1
ATOM 5580 C CA . LEU A 1 728 ? -18.409 10.936 20.719 1.00 87.38 728 LEU A CA 1
ATOM 5581 C C . LEU A 1 728 ? -18.660 12.031 19.682 1.00 87.38 728 LEU A C 1
ATOM 5583 O O . LEU A 1 728 ? -18.290 13.186 19.899 1.00 87.38 728 LEU A O 1
ATOM 5587 N N . PHE A 1 729 ? -19.371 11.687 18.616 1.00 90.44 729 PHE A N 1
ATOM 5588 C CA . PHE A 1 729 ? -19.817 12.604 17.575 1.00 90.44 729 PHE A CA 1
ATOM 5589 C C . PHE A 1 729 ? -21.337 12.709 17.602 1.00 90.44 729 PHE A C 1
ATOM 5591 O O . PHE A 1 729 ? -22.035 11.702 17.718 1.00 90.44 729 PHE A O 1
ATOM 5598 N N . ILE A 1 730 ? -21.846 13.936 17.520 1.00 92.50 730 ILE A N 1
ATOM 5599 C CA . ILE A 1 730 ? -23.260 14.260 17.724 1.00 92.50 730 ILE A CA 1
ATOM 5600 C C . ILE A 1 730 ? -23.755 15.085 16.541 1.00 92.50 730 ILE A C 1
ATOM 5602 O O . ILE A 1 730 ? -23.154 16.104 16.192 1.00 92.50 730 ILE A O 1
ATOM 5606 N N . VAL A 1 731 ? -24.882 14.667 15.967 1.00 92.94 731 VAL A N 1
ATOM 5607 C CA . VAL A 1 731 ? -25.660 15.472 15.023 1.00 92.94 731 VAL A CA 1
ATOM 5608 C C . VAL A 1 731 ? -26.578 16.397 15.808 1.00 92.94 731 VAL A C 1
ATOM 5610 O O . VAL A 1 731 ? -27.540 15.943 16.423 1.00 92.94 731 VAL A O 1
ATOM 5613 N N . ASP A 1 732 ? -26.292 17.691 15.756 1.00 92.00 732 ASP A N 1
ATOM 5614 C CA . ASP A 1 732 ? -27.104 18.752 16.345 1.00 92.00 732 ASP A CA 1
ATOM 5615 C C . ASP A 1 732 ? -28.060 19.279 15.258 1.00 92.00 732 ASP A C 1
ATOM 5617 O O . ASP A 1 732 ? -27.694 20.112 14.421 1.00 92.00 732 ASP A O 1
ATOM 5621 N N . ASN A 1 733 ? -29.247 18.666 15.178 1.00 90.38 733 ASN A N 1
ATOM 5622 C CA . ASN A 1 733 ? -30.089 18.667 13.980 1.00 90.38 733 ASN A CA 1
ATOM 5623 C C . ASN A 1 733 ? -30.680 20.047 13.658 1.00 90.38 733 ASN A C 1
ATOM 5625 O O . ASN A 1 733 ? -30.534 20.520 12.521 1.00 90.38 733 ASN A O 1
ATOM 5629 N N . TYR A 1 734 ? -31.293 20.711 14.642 1.00 91.06 734 TYR A N 1
ATOM 5630 C CA . TYR A 1 734 ? -31.899 22.032 14.441 1.00 91.06 734 TYR A CA 1
ATOM 5631 C C . TYR A 1 734 ? -30.865 23.162 14.400 1.00 91.06 734 TYR A C 1
ATOM 5633 O O . TYR A 1 734 ? -31.102 24.175 13.747 1.00 91.06 734 TYR A O 1
ATOM 5641 N N . ASN A 1 735 ? -29.675 22.956 14.973 1.00 90.62 735 ASN A N 1
ATOM 5642 C CA . ASN A 1 735 ? -28.545 23.874 14.795 1.00 90.62 735 ASN A CA 1
ATOM 5643 C C . ASN A 1 735 ? -27.715 23.603 13.526 1.00 90.62 735 ASN A C 1
ATOM 5645 O O . ASN A 1 735 ? -26.731 24.301 13.284 1.00 90.62 735 ASN A O 1
ATOM 5649 N N . HIS A 1 736 ? -28.086 22.600 12.725 1.00 91.44 736 HIS A N 1
ATOM 5650 C CA . HIS A 1 736 ? -27.477 22.278 11.432 1.00 91.44 736 HIS A CA 1
ATOM 5651 C C . HIS A 1 736 ? -25.959 22.037 11.468 1.00 91.44 736 HIS A C 1
ATOM 5653 O O . HIS A 1 736 ? -25.226 22.474 10.580 1.00 91.44 736 HIS A O 1
ATOM 5659 N N . ARG A 1 737 ? -25.469 21.330 12.491 1.00 91.06 737 ARG A N 1
ATOM 5660 C CA . ARG A 1 737 ? -24.026 21.153 12.718 1.00 91.06 737 ARG A CA 1
ATOM 5661 C C . ARG A 1 737 ? -23.679 19.804 13.335 1.00 91.06 737 ARG A C 1
ATOM 5663 O O . ARG A 1 737 ? -24.532 19.126 13.901 1.00 91.06 737 ARG A O 1
ATOM 5670 N N . ILE A 1 738 ? -22.404 19.438 13.243 1.00 90.44 738 ILE A N 1
ATOM 5671 C CA . ILE A 1 738 ? -21.838 18.238 13.866 1.00 90.44 738 ILE A CA 1
ATOM 5672 C C . ILE A 1 738 ? -20.830 18.643 14.940 1.00 90.44 738 ILE A C 1
ATOM 5674 O O . ILE A 1 738 ? -19.909 19.419 14.670 1.00 90.44 738 ILE A O 1
ATOM 5678 N N . PHE A 1 739 ? -20.968 18.082 16.140 1.00 87.88 739 PHE A N 1
ATOM 5679 C CA . PHE A 1 739 ? -19.969 18.174 17.205 1.00 87.88 739 PHE A CA 1
ATOM 5680 C C . PHE A 1 739 ? -19.178 16.881 17.327 1.00 87.88 739 PHE A C 1
ATOM 5682 O O . PHE A 1 739 ? -19.721 15.804 17.111 1.00 87.88 739 PHE A O 1
ATOM 5689 N N . GLY A 1 740 ? -17.923 16.995 17.748 1.00 84.75 740 GLY A N 1
ATOM 5690 C CA . GLY A 1 740 ? -17.129 15.866 18.220 1.00 84.75 740 GLY A CA 1
ATOM 5691 C C . GLY A 1 740 ? -16.482 16.183 19.558 1.00 84.75 740 GLY A C 1
ATOM 5692 O O . GLY A 1 740 ? -16.080 17.327 19.805 1.00 84.75 740 GLY A O 1
ATOM 5693 N N . SER A 1 741 ? -16.392 15.182 20.427 1.00 83.56 741 SER A N 1
ATOM 5694 C CA . SER A 1 741 ? -15.552 15.248 21.617 1.00 83.56 741 SER A CA 1
ATOM 5695 C C . SER A 1 741 ? -14.074 15.084 21.246 1.00 83.56 741 SER A C 1
ATOM 5697 O O . SER A 1 741 ? -13.713 14.771 20.111 1.00 83.56 741 SER A O 1
ATOM 5699 N N . GLY A 1 742 ? -13.194 15.382 22.194 1.00 73.31 742 GLY A N 1
ATOM 5700 C CA . GLY A 1 742 ? -11.755 15.310 21.997 1.00 73.31 742 GLY A CA 1
ATOM 5701 C C . GLY A 1 742 ? -11.002 15.567 23.300 1.00 73.31 742 GLY A C 1
ATOM 5702 O O . GLY A 1 742 ? -11.625 15.875 24.321 1.00 73.31 742 GLY A O 1
ATOM 5703 N N . PRO A 1 743 ? -9.660 15.511 23.277 1.00 64.62 743 PRO A N 1
ATOM 5704 C CA . PRO A 1 743 ? -8.827 15.707 24.467 1.00 64.62 743 PRO A CA 1
ATOM 5705 C C . PRO A 1 743 ? -8.967 17.108 25.088 1.00 64.62 743 PRO A C 1
ATOM 5707 O O . PRO A 1 743 ? -8.618 17.307 26.247 1.00 64.62 743 PRO A O 1
ATOM 5710 N N . TYR A 1 744 ? -9.515 18.069 24.338 1.00 65.06 744 TYR A N 1
ATOM 5711 C CA . TYR A 1 744 ? -9.760 19.448 24.774 1.00 65.06 744 TYR A CA 1
ATOM 5712 C C . TYR A 1 744 ? -11.252 19.764 24.986 1.00 65.06 744 TYR A C 1
ATOM 5714 O O . TYR A 1 744 ? -11.627 20.931 25.070 1.00 65.06 744 TYR A O 1
ATOM 5722 N N . GLY A 1 745 ? -12.109 18.740 25.061 1.00 74.88 745 GLY A N 1
ATOM 5723 C CA . GLY A 1 745 ? -13.561 18.886 25.175 1.00 74.88 745 GLY A CA 1
ATOM 5724 C C . GLY A 1 745 ? -14.290 18.853 23.828 1.00 74.88 745 GLY A C 1
ATOM 5725 O O . GLY A 1 745 ? -13.720 18.498 22.795 1.00 74.88 745 GLY A O 1
ATOM 5726 N N . PHE A 1 746 ? -15.583 19.181 23.849 1.00 81.88 746 PHE A N 1
ATOM 5727 C CA . PHE A 1 746 ? -16.425 19.187 22.653 1.00 81.88 746 PHE A CA 1
ATOM 5728 C C . PHE A 1 746 ? -16.157 20.410 21.774 1.00 81.88 746 PHE A C 1
ATOM 5730 O O . PHE A 1 746 ? -16.110 21.543 22.253 1.00 81.88 746 PHE A O 1
ATOM 5737 N N . ARG A 1 747 ? -16.058 20.181 20.465 1.00 84.50 747 ARG A N 1
ATOM 5738 C CA . ARG A 1 747 ? -15.868 21.222 19.450 1.00 84.50 747 ARG A CA 1
ATOM 5739 C C . ARG A 1 747 ? -16.775 20.980 18.257 1.00 84.50 747 ARG A C 1
ATOM 5741 O O . ARG A 1 747 ? -17.059 19.836 17.904 1.00 84.50 747 ARG A O 1
ATOM 5748 N N . CYS A 1 748 ? -17.230 22.064 17.642 1.00 85.50 748 CYS A N 1
ATOM 5749 C CA . CYS A 1 748 ? -17.967 21.963 16.394 1.00 85.50 748 CYS A CA 1
ATOM 5750 C C . CYS A 1 748 ? -16.988 21.603 15.269 1.00 85.50 748 CYS A C 1
ATOM 5752 O O . CYS A 1 748 ? -15.937 22.231 15.139 1.00 85.50 748 CYS A O 1
ATOM 5754 N N . LEU A 1 749 ? -17.321 20.571 14.498 1.00 78.00 749 LEU A N 1
ATOM 5755 C CA . LEU A 1 749 ? -16.468 20.019 13.447 1.00 78.00 749 LEU A CA 1
ATOM 5756 C C . LEU A 1 749 ? -16.925 20.438 12.053 1.00 78.00 749 LEU A C 1
ATOM 5758 O O . LEU A 1 749 ? -16.096 20.679 11.181 1.00 78.00 749 LEU A O 1
ATOM 5762 N N . PHE A 1 750 ? -18.239 20.520 11.836 1.00 82.12 750 PHE A N 1
ATOM 5763 C CA . PHE A 1 750 ? -18.809 20.791 10.521 1.00 82.12 750 PHE A CA 1
ATOM 5764 C C . PHE A 1 750 ? -20.168 21.490 10.639 1.00 82.12 750 PHE A C 1
ATOM 5766 O O . PHE A 1 750 ? -20.898 21.247 11.598 1.00 82.12 750 PHE A O 1
ATOM 5773 N N . GLY A 1 751 ? -20.508 22.380 9.698 1.00 79.06 751 GLY A N 1
ATOM 5774 C CA . GLY A 1 751 ? -21.745 23.179 9.758 1.00 79.06 751 GLY A CA 1
ATOM 5775 C C . GLY A 1 751 ? -21.742 24.281 10.831 1.00 79.06 751 GLY A C 1
ATOM 5776 O O . GLY A 1 751 ? -22.788 24.763 11.236 1.00 79.06 751 GLY A O 1
ATOM 5777 N N . CYS A 1 752 ? -20.569 24.699 11.319 1.00 81.56 752 CYS A N 1
ATOM 5778 C CA . CYS A 1 752 ? -20.442 25.600 12.477 1.00 81.56 752 CYS A CA 1
ATOM 5779 C C . CYS A 1 752 ? -20.823 27.061 12.208 1.00 81.56 752 CYS A C 1
ATOM 5781 O O . CYS A 1 752 ? -20.882 27.874 13.132 1.00 81.56 752 CYS A O 1
ATOM 5783 N N . THR A 1 753 ? -21.057 27.415 10.948 1.00 67.12 753 THR A N 1
ATOM 5784 C CA . THR A 1 753 ? -21.673 28.687 10.592 1.00 67.12 753 THR A CA 1
ATOM 5785 C C . THR A 1 753 ? -23.158 28.547 10.896 1.00 67.12 753 THR A C 1
ATOM 5787 O O . THR A 1 753 ? -23.800 27.699 10.294 1.00 67.12 753 THR A O 1
ATOM 5790 N N . THR A 1 754 ? -23.719 29.355 11.793 1.00 61.22 754 THR A N 1
ATOM 5791 C CA . THR A 1 754 ? -25.128 29.310 12.259 1.00 61.22 754 THR A CA 1
ATOM 5792 C C . THR A 1 754 ? -26.195 29.523 11.165 1.00 61.22 754 THR A C 1
ATOM 5794 O O . THR A 1 754 ? -27.356 29.790 11.460 1.00 61.22 754 THR A O 1
ATOM 5797 N N . ILE A 1 755 ? -25.805 29.448 9.894 1.00 79.06 755 ILE A N 1
ATOM 5798 C CA . ILE A 1 755 ? -26.621 29.646 8.708 1.00 79.06 755 ILE A CA 1
ATOM 5799 C C . ILE A 1 755 ? -26.699 28.297 7.974 1.00 79.06 755 ILE A C 1
ATOM 5801 O O . ILE A 1 755 ? -25.669 27.859 7.444 1.00 79.06 755 ILE A O 1
ATOM 5805 N N . PRO A 1 756 ? -27.880 27.653 7.905 1.00 85.69 756 PRO A N 1
ATOM 5806 C CA . PRO A 1 756 ? -28.069 26.484 7.056 1.00 85.69 756 PRO A CA 1
ATOM 5807 C C . PRO A 1 756 ? -27.901 26.840 5.584 1.00 85.69 756 PRO A C 1
ATOM 5809 O O . PRO A 1 756 ? -28.222 27.949 5.153 1.00 85.69 756 PRO A O 1
ATOM 5812 N N . GLY A 1 757 ? -27.451 25.878 4.789 1.00 82.62 757 GLY A N 1
ATOM 5813 C CA . GLY A 1 757 ? -27.354 26.064 3.349 1.00 82.62 757 GLY A CA 1
ATOM 5814 C C . GLY A 1 757 ? -26.725 24.880 2.640 1.00 82.62 757 GLY A C 1
ATOM 5815 O O . GLY A 1 757 ? -26.387 23.872 3.256 1.00 82.62 757 GLY A O 1
ATOM 5816 N N . SER A 1 758 ? -26.581 25.016 1.326 1.00 79.00 758 SER A N 1
ATOM 5817 C CA . SER A 1 758 ? -26.061 23.980 0.431 1.00 79.00 758 SER A CA 1
ATOM 5818 C C . SER A 1 758 ? -24.581 24.169 0.077 1.00 79.00 758 SER A C 1
ATOM 5820 O O . SER A 1 758 ? -24.040 23.421 -0.743 1.00 79.00 758 SER A O 1
ATOM 5822 N N . ALA A 1 759 ? -23.899 25.165 0.655 1.00 75.19 759 ALA A N 1
ATOM 5823 C CA . ALA A 1 759 ? -22.474 25.370 0.409 1.00 75.19 759 ALA A CA 1
ATOM 5824 C C . ALA A 1 759 ? -21.635 24.183 0.937 1.00 75.19 759 ALA A C 1
ATOM 5826 O O . ALA A 1 759 ? -22.096 23.448 1.814 1.00 75.19 759 ALA A O 1
ATOM 5827 N N . PRO A 1 760 ? -20.391 23.990 0.452 1.00 69.44 760 PRO A N 1
ATOM 5828 C CA . PRO A 1 760 ? -19.540 22.868 0.862 1.00 69.44 760 PRO A CA 1
ATOM 5829 C C . PRO A 1 760 ? -19.233 22.778 2.363 1.00 69.44 760 PRO A C 1
ATOM 5831 O O . PRO A 1 760 ? -18.882 21.704 2.827 1.00 69.44 760 PRO A O 1
ATOM 5834 N N . SER A 1 761 ? -19.341 23.877 3.115 1.00 72.00 761 SER A N 1
ATOM 5835 C CA . SER A 1 761 ? -19.101 23.935 4.568 1.00 72.00 761 SER A CA 1
ATOM 5836 C C . SER A 1 761 ? -20.381 24.016 5.412 1.00 72.00 761 SER A C 1
ATOM 5838 O O . SER A 1 761 ? -20.301 24.129 6.637 1.00 72.00 761 SER A O 1
ATOM 5840 N N . GLN A 1 762 ? -21.550 23.995 4.768 1.00 83.31 762 GLN A N 1
ATOM 5841 C CA . GLN A 1 762 ? -22.859 24.139 5.398 1.00 83.31 762 GLN A CA 1
ATOM 5842 C C . GLN A 1 762 ? -23.626 22.820 5.350 1.00 83.31 762 GLN A C 1
ATOM 5844 O O . GLN A 1 762 ? -23.469 22.028 4.421 1.00 83.31 762 GLN A O 1
ATOM 5849 N N . LEU A 1 763 ? -24.485 22.620 6.343 1.00 86.38 763 LEU A N 1
ATOM 5850 C CA . LEU A 1 763 ? -25.479 21.555 6.365 1.00 86.38 763 LEU A CA 1
ATOM 5851 C C . LEU A 1 763 ? -26.864 22.192 6.402 1.00 86.38 763 LEU A C 1
ATOM 5853 O O . LEU A 1 763 ? -27.028 23.321 6.875 1.00 86.38 763 LEU A O 1
ATOM 5857 N N . TYR A 1 764 ? -27.871 21.460 5.946 1.00 89.69 764 TYR A N 1
ATOM 5858 C CA . TYR A 1 764 ? -29.260 21.820 6.144 1.00 89.69 764 TYR A CA 1
ATOM 5859 C C . TYR A 1 764 ? -30.052 20.605 6.615 1.00 89.69 764 TYR A C 1
ATOM 5861 O O . TYR A 1 764 ? -30.427 19.719 5.848 1.00 89.69 764 TYR A O 1
ATOM 5869 N N . TYR A 1 765 ? -30.334 20.608 7.918 1.00 89.62 765 TYR A N 1
ATOM 5870 C CA . TYR A 1 765 ? -31.052 19.534 8.598 1.00 89.62 765 TYR A CA 1
ATOM 5871 C C . TYR A 1 765 ? -30.303 18.183 8.530 1.00 89.62 765 TYR A C 1
ATOM 5873 O O . TYR A 1 765 ? -30.827 17.201 8.000 1.00 89.62 765 TYR A O 1
ATOM 5881 N N . PRO A 1 766 ? -29.057 18.109 9.046 1.00 91.19 766 PRO A N 1
ATOM 5882 C CA . PRO A 1 766 ? -28.301 16.866 9.057 1.00 91.19 766 PRO A CA 1
ATOM 5883 C C . PRO A 1 766 ? -28.996 15.844 9.948 1.00 91.19 766 PRO A C 1
ATOM 5885 O O . PRO A 1 766 ? -29.464 16.175 11.038 1.00 91.19 766 PRO A O 1
ATOM 5888 N N . ARG A 1 767 ? -29.083 14.606 9.476 1.00 87.81 767 ARG A N 1
ATOM 5889 C CA . ARG A 1 767 ? -29.971 13.601 10.060 1.00 87.81 767 ARG A CA 1
ATOM 5890 C C . ARG A 1 767 ? -29.231 12.509 10.813 1.00 87.81 767 ARG A C 1
ATOM 5892 O O . ARG A 1 767 ? -29.599 12.165 11.929 1.00 87.81 767 ARG A O 1
ATOM 5899 N N . THR A 1 768 ? -28.206 11.962 10.179 1.00 88.94 768 THR A N 1
ATOM 5900 C CA . THR A 1 768 ? -27.429 10.834 10.686 1.00 88.94 768 THR A CA 1
ATOM 5901 C C . THR A 1 768 ? -25.987 10.933 10.207 1.00 88.94 768 THR A C 1
ATOM 5903 O O . THR A 1 768 ? -25.691 11.694 9.279 1.00 88.94 768 THR A O 1
ATOM 5906 N N . LEU A 1 769 ? -25.094 10.188 10.851 1.00 90.38 769 LEU A N 1
ATOM 5907 C CA . LEU A 1 769 ? -23.684 10.120 10.507 1.00 90.38 769 LEU A CA 1
ATOM 5908 C C . LEU A 1 769 ? -23.098 8.721 10.745 1.00 90.38 769 LEU A C 1
ATOM 5910 O O . LEU A 1 769 ? -23.678 7.918 11.471 1.00 90.38 769 LEU A O 1
ATOM 5914 N N . GLY A 1 770 ? -21.949 8.437 10.137 1.00 84.69 770 GLY A N 1
ATOM 5915 C CA . GLY A 1 770 ? -21.213 7.182 10.303 1.00 84.69 770 GLY A CA 1
ATOM 5916 C C . GLY A 1 770 ? -19.749 7.325 9.892 1.00 84.69 770 GLY A C 1
ATOM 5917 O O . GLY A 1 770 ? -19.406 8.260 9.174 1.00 84.69 770 GLY A O 1
ATOM 5918 N N . PHE A 1 771 ? -18.896 6.414 10.352 1.00 76.94 771 PHE A N 1
ATOM 5919 C CA . PHE A 1 771 ? -17.474 6.382 10.004 1.00 76.94 771 PHE A CA 1
ATOM 5920 C C . PHE A 1 771 ? -17.156 5.185 9.120 1.00 76.94 771 PHE A C 1
ATOM 5922 O O . PHE A 1 771 ? -17.684 4.100 9.354 1.00 76.94 771 PHE A O 1
ATOM 5929 N N . ASP A 1 772 ? -16.269 5.380 8.148 1.00 67.00 772 ASP A N 1
ATOM 5930 C CA . ASP A 1 772 ? -15.584 4.266 7.493 1.00 67.00 772 ASP A CA 1
ATOM 5931 C C . ASP A 1 772 ? -14.375 3.787 8.320 1.00 67.00 772 ASP A C 1
ATOM 5933 O O . ASP A 1 772 ? -14.009 4.384 9.339 1.00 67.00 772 ASP A O 1
ATOM 5937 N N . SER A 1 773 ? -13.734 2.700 7.885 1.00 61.28 773 SER A N 1
ATOM 5938 C CA . SER A 1 773 ? -12.549 2.142 8.545 1.00 61.28 773 SER A CA 1
ATOM 5939 C C . SER A 1 773 ? -11.332 3.072 8.492 1.00 61.28 773 SER A C 1
ATOM 5941 O O . SER A 1 773 ? -10.363 2.847 9.212 1.00 61.28 773 SER A O 1
ATOM 5943 N N . TYR A 1 774 ? -11.354 4.089 7.628 1.00 55.91 774 TYR A N 1
ATOM 5944 C CA . TYR A 1 774 ? -10.287 5.076 7.473 1.00 55.91 774 TYR A CA 1
ATOM 5945 C C . TYR A 1 774 ? -10.463 6.289 8.395 1.00 55.91 774 TYR A C 1
ATOM 5947 O O . TYR A 1 774 ? -9.560 7.119 8.492 1.00 55.91 774 TYR A O 1
ATOM 5955 N N . GLY A 1 775 ? -11.603 6.399 9.083 1.00 57.81 775 GLY A N 1
ATOM 5956 C CA . GLY A 1 775 ? -11.931 7.535 9.942 1.00 57.81 775 GLY A CA 1
ATOM 5957 C C . GLY A 1 775 ? -12.557 8.721 9.200 1.00 57.81 775 GLY A C 1
ATOM 5958 O O . GLY A 1 775 ? -12.642 9.816 9.762 1.00 57.81 775 GLY A O 1
ATOM 5959 N N . ASN A 1 776 ? -13.026 8.534 7.964 1.00 68.06 776 ASN A N 1
ATOM 5960 C CA . ASN A 1 776 ? -13.805 9.544 7.254 1.00 68.06 776 ASN A CA 1
ATOM 5961 C C . ASN A 1 776 ? -15.245 9.553 7.766 1.00 68.06 776 ASN A C 1
ATOM 5963 O O . ASN A 1 776 ? -15.875 8.508 7.933 1.00 68.06 776 ASN A O 1
ATOM 5967 N N . LEU A 1 777 ? -15.780 10.751 7.988 1.00 77.56 777 LEU A N 1
ATOM 5968 C CA . LEU A 1 777 ? -17.119 10.950 8.526 1.00 77.56 777 LEU A CA 1
ATOM 5969 C C . LEU A 1 777 ? -18.128 11.161 7.393 1.00 77.56 777 LEU A C 1
ATOM 5971 O O . LEU A 1 777 ? -18.065 12.153 6.671 1.00 77.56 777 LEU A O 1
ATOM 5975 N N . PHE A 1 778 ? -19.108 10.277 7.285 1.00 83.75 778 PHE A N 1
ATOM 5976 C CA . PHE A 1 778 ? -20.249 10.402 6.385 1.00 83.75 778 PHE A CA 1
ATOM 5977 C C . PHE A 1 778 ? -21.405 11.075 7.122 1.00 83.75 778 PHE A C 1
ATOM 5979 O O . PHE A 1 778 ? -21.722 10.690 8.243 1.00 83.75 778 PHE A O 1
ATOM 5986 N N . VAL A 1 779 ? -22.052 12.064 6.506 1.00 87.12 779 VAL A N 1
ATOM 5987 C CA . VAL A 1 779 ? -23.169 12.827 7.082 1.00 87.12 779 VAL A CA 1
ATOM 5988 C C . VAL A 1 779 ? -24.319 12.878 6.083 1.00 87.12 779 VAL A C 1
ATOM 5990 O O . VAL A 1 779 ? -24.152 13.349 4.961 1.00 87.12 779 VAL A O 1
ATOM 5993 N N . ALA A 1 780 ? -25.504 12.432 6.492 1.00 87.94 780 ALA A N 1
ATOM 5994 C CA . ALA A 1 780 ? -26.722 12.587 5.703 1.00 87.94 780 ALA A CA 1
ATOM 5995 C C . ALA A 1 780 ? -27.269 14.014 5.860 1.00 87.94 780 ALA A C 1
ATOM 5997 O O . ALA A 1 780 ? -27.742 14.387 6.936 1.00 87.94 780 ALA A O 1
ATOM 5998 N N . ASP A 1 781 ? -27.203 14.803 4.791 1.00 86.44 781 ASP A N 1
ATOM 5999 C CA . ASP A 1 781 ? -27.641 16.198 4.736 1.00 86.44 781 ASP A CA 1
ATOM 6000 C C . ASP A 1 781 ? -29.012 16.268 4.047 1.00 86.44 781 ASP A C 1
ATOM 6002 O O . ASP A 1 781 ? -29.124 16.407 2.823 1.00 86.44 781 ASP A O 1
ATOM 6006 N N . GLN A 1 782 ? -30.060 16.057 4.849 1.00 85.38 782 GLN A N 1
ATOM 6007 C CA . GLN A 1 782 ? -31.377 15.635 4.375 1.00 85.38 782 GLN A CA 1
ATOM 6008 C C . GLN A 1 782 ? -32.023 16.646 3.423 1.00 85.38 782 GLN A C 1
ATOM 6010 O O . GLN A 1 782 ? -32.436 16.273 2.327 1.00 85.38 782 GLN A O 1
ATOM 6015 N N . TYR A 1 783 ? -32.118 17.923 3.809 1.00 86.88 783 TYR A N 1
ATOM 6016 C CA . TYR A 1 783 ? -32.823 18.927 2.996 1.00 86.88 783 TYR A CA 1
ATOM 6017 C C . TYR A 1 783 ? -32.010 19.410 1.798 1.00 86.88 783 TYR A C 1
ATOM 6019 O O . TYR A 1 783 ? -32.569 19.973 0.859 1.00 86.88 783 TYR A O 1
ATOM 6027 N N . ASN A 1 784 ? -30.708 19.136 1.790 1.00 82.31 784 ASN A N 1
ATOM 6028 C CA . ASN A 1 784 ? -29.875 19.306 0.607 1.00 82.31 784 ASN A CA 1
ATOM 6029 C C . ASN A 1 784 ? -29.835 18.048 -0.283 1.00 82.31 784 ASN A C 1
ATOM 6031 O O . ASN A 1 784 ? -29.134 18.056 -1.296 1.00 82.31 784 ASN A O 1
ATOM 6035 N N . HIS A 1 785 ? -30.571 16.983 0.064 1.00 79.56 785 HIS A N 1
ATOM 6036 C CA . HIS A 1 785 ? -30.709 15.753 -0.726 1.00 79.56 785 HIS A CA 1
ATOM 6037 C C . HIS A 1 785 ? -29.375 15.077 -1.085 1.00 79.56 785 HIS A C 1
ATOM 6039 O O . HIS A 1 785 ? -29.194 14.585 -2.209 1.00 79.56 785 HIS A O 1
ATOM 6045 N N . ARG A 1 786 ? -28.418 15.089 -0.145 1.00 78.06 786 ARG A N 1
ATOM 6046 C CA . ARG A 1 786 ? -27.035 14.639 -0.369 1.00 78.06 786 ARG A CA 1
ATOM 6047 C C . ARG A 1 786 ? -26.429 13.942 0.850 1.00 78.06 786 ARG A C 1
ATOM 6049 O O . ARG A 1 786 ? -26.880 14.118 1.979 1.00 78.06 786 ARG A O 1
ATOM 6056 N N . ILE A 1 787 ? -25.356 13.192 0.614 1.00 79.56 787 ILE A N 1
ATOM 6057 C CA . ILE A 1 787 ? -24.459 12.689 1.662 1.00 79.56 787 ILE A CA 1
ATOM 6058 C C . ILE A 1 787 ? -23.139 13.439 1.551 1.00 79.56 787 ILE A C 1
ATOM 6060 O O . ILE A 1 787 ? -22.561 13.514 0.471 1.00 79.56 787 ILE A O 1
ATOM 6064 N N . HIS A 1 788 ? -22.685 13.993 2.669 1.00 76.12 788 HIS A N 1
ATOM 6065 C CA . HIS A 1 788 ? -21.386 14.628 2.818 1.00 76.12 788 HIS A CA 1
ATOM 6066 C C . HIS A 1 788 ? -20.358 13.639 3.333 1.00 76.12 788 HIS A C 1
ATOM 6068 O O . HIS A 1 788 ? -20.633 12.924 4.288 1.00 76.12 788 HIS A O 1
ATOM 6074 N N . VAL A 1 789 ? -19.157 13.668 2.763 1.00 70.38 789 VAL A N 1
ATOM 6075 C CA . VAL A 1 789 ? -17.988 12.991 3.330 1.00 70.38 789 VAL A CA 1
ATOM 6076 C C . VAL A 1 789 ? -17.035 14.058 3.847 1.00 70.38 789 VAL A C 1
ATOM 6078 O O . VAL A 1 789 ? -16.632 14.957 3.109 1.00 70.38 789 VAL A O 1
ATOM 6081 N N . VAL A 1 790 ? -16.710 13.984 5.130 1.00 67.88 790 VAL A N 1
ATOM 6082 C CA . VAL A 1 790 ? -15.807 14.893 5.826 1.00 67.88 790 VAL A CA 1
ATOM 6083 C C . VAL A 1 790 ? -14.534 14.121 6.149 1.00 67.88 790 VAL A C 1
ATOM 6085 O O . VAL A 1 790 ? -14.531 13.212 6.977 1.00 67.88 790 VAL A O 1
ATOM 6088 N N . PHE A 1 791 ? -13.444 14.497 5.484 1.00 59.03 791 PHE A N 1
ATOM 6089 C CA . PHE A 1 791 ? -12.122 13.928 5.721 1.00 59.03 791 PHE A CA 1
ATOM 6090 C C . PHE A 1 791 ? -11.523 14.555 6.979 1.00 59.03 791 PHE A C 1
ATOM 6092 O O . PHE A 1 791 ? -11.166 15.737 6.993 1.00 59.03 791 PHE A O 1
ATOM 6099 N N . LEU A 1 792 ? -11.414 13.773 8.050 1.00 53.56 792 LEU A N 1
ATOM 6100 C CA . LEU A 1 792 ? -10.756 14.201 9.279 1.00 53.56 792 LEU A CA 1
ATOM 6101 C C . LEU A 1 792 ? -9.244 13.979 9.136 1.00 53.56 792 LEU A C 1
ATOM 6103 O O . LEU A 1 792 ? -8.679 13.053 9.703 1.00 53.56 792 LEU A O 1
ATOM 6107 N N . THR A 1 793 ? -8.560 14.813 8.346 1.00 36.91 793 THR A N 1
ATOM 6108 C CA . THR A 1 793 ? -7.088 14.771 8.296 1.00 36.91 793 THR A CA 1
ATOM 6109 C C . THR A 1 793 ? -6.506 15.069 9.677 1.00 36.91 793 THR A C 1
ATOM 6111 O O . THR A 1 793 ? -6.910 16.052 10.309 1.00 36.91 793 THR A O 1
ATOM 6114 N N . ILE A 1 794 ? -5.508 14.289 10.103 1.00 31.20 794 ILE A N 1
ATOM 6115 C CA . ILE A 1 794 ? -4.614 14.606 11.226 1.00 31.20 794 ILE A CA 1
ATOM 6116 C C . ILE A 1 794 ? -3.764 15.822 10.819 1.00 31.20 794 ILE A C 1
ATOM 6118 O O . ILE A 1 794 ? -2.602 15.710 10.457 1.00 31.20 794 ILE A O 1
ATOM 6122 N N . ASN A 1 795 ? -4.368 17.007 10.823 1.00 25.86 795 ASN A N 1
ATOM 6123 C CA . ASN A 1 795 ? -3.671 18.273 10.652 1.00 25.86 795 ASN A CA 1
ATOM 6124 C C . ASN A 1 795 ? -3.453 18.889 12.037 1.00 25.86 795 ASN A C 1
ATOM 6126 O O . ASN A 1 795 ? -4.260 19.677 12.535 1.00 25.86 795 ASN A O 1
ATOM 6130 N N . LEU A 1 796 ? -2.324 18.546 12.659 1.00 28.33 796 LEU A N 1
ATOM 6131 C CA . LEU A 1 796 ? -1.671 19.429 13.621 1.00 28.33 796 LEU A CA 1
ATOM 6132 C C . LEU A 1 796 ? -1.063 20.597 12.833 1.00 28.33 796 LEU A C 1
ATOM 6134 O O . LEU A 1 796 ? 0.113 20.558 12.507 1.00 28.33 796 LEU A O 1
ATOM 6138 N N . ASN A 1 797 ? -1.897 21.573 12.455 1.00 23.33 797 ASN A N 1
ATOM 6139 C CA . ASN A 1 797 ? -1.556 22.981 12.196 1.00 23.33 797 ASN A CA 1
ATOM 6140 C C . ASN A 1 797 ? -2.804 23.723 11.687 1.00 23.33 797 ASN A C 1
ATOM 6142 O O . ASN A 1 797 ? -3.028 23.862 10.487 1.00 23.33 797 ASN A O 1
ATOM 6146 N N . PHE A 1 798 ? -3.628 24.233 12.607 1.00 25.34 798 PHE A N 1
ATOM 6147 C CA . PHE A 1 798 ? -4.660 25.205 12.249 1.00 25.34 798 PHE A CA 1
ATOM 6148 C C . PHE A 1 798 ? -4.048 26.606 12.220 1.00 25.34 798 PHE A C 1
ATOM 6150 O O . PHE A 1 798 ? -3.766 27.208 13.256 1.00 25.34 798 PHE A O 1
ATOM 6157 N N . VAL A 1 799 ? -3.856 27.119 11.003 1.00 22.84 799 VAL A N 1
ATOM 6158 C CA . VAL A 1 799 ? -3.589 28.532 10.738 1.00 22.84 799 VAL A CA 1
ATOM 6159 C C . VAL A 1 799 ? -4.799 29.353 11.181 1.00 22.84 799 VAL A C 1
ATOM 6161 O O . VAL A 1 799 ? -5.922 29.174 10.715 1.00 22.84 799 VAL A O 1
ATOM 6164 N N . GLN A 1 800 ? -4.532 30.271 12.098 1.00 27.11 800 GLN A N 1
ATOM 6165 C CA . GLN A 1 800 ? -5.436 31.292 12.596 1.00 27.11 800 GLN A CA 1
ATOM 6166 C C . GLN A 1 800 ? -5.530 32.444 11.579 1.00 27.11 800 GLN A C 1
ATOM 6168 O O . GLN A 1 800 ? -4.539 33.132 11.381 1.00 27.11 800 GLN A O 1
ATOM 6173 N N . MET A 1 801 ? -6.701 32.700 10.984 1.00 21.94 801 MET A N 1
ATOM 6174 C CA . MET A 1 801 ? -7.143 34.000 10.425 1.00 21.94 801 MET A CA 1
ATOM 6175 C C . MET A 1 801 ? -8.677 33.934 10.274 1.00 21.94 801 MET A C 1
ATOM 6177 O O . MET A 1 801 ? -9.180 32.926 9.806 1.00 21.94 801 MET A O 1
ATOM 6181 N N . HIS A 1 802 ? -9.531 34.901 10.610 1.00 23.67 802 HIS A N 1
ATOM 6182 C CA . HIS A 1 802 ? -9.409 36.299 11.012 1.00 23.67 802 HIS A CA 1
ATOM 6183 C C . HIS A 1 802 ? -10.801 36.702 11.566 1.00 23.67 802 HIS A C 1
ATOM 6185 O O . HIS A 1 802 ? -11.804 36.375 10.938 1.00 23.67 802 HIS A O 1
ATOM 6191 N N . TYR A 1 803 ? -10.891 37.453 12.667 1.00 25.02 803 TYR A N 1
ATOM 6192 C CA . TYR A 1 803 ? -12.043 38.332 12.920 1.00 25.02 803 TYR A CA 1
ATOM 6193 C C . TYR A 1 803 ? -11.502 39.722 13.241 1.00 25.02 803 TYR A C 1
ATOM 6195 O O . TYR A 1 803 ? -10.953 39.965 14.314 1.00 25.02 803 TYR A O 1
ATOM 6203 N N . GLY A 1 804 ? -11.642 40.636 12.284 1.00 21.78 804 GLY A N 1
ATOM 6204 C CA . GLY A 1 804 ? -11.598 42.061 12.560 1.00 21.78 804 GLY A CA 1
ATOM 6205 C C . GLY A 1 804 ? -12.957 42.503 13.095 1.00 21.78 804 GLY A C 1
ATOM 6206 O O . GLY A 1 804 ? -13.972 42.308 12.437 1.00 21.78 804 GLY A O 1
ATOM 6207 N N . THR A 1 805 ? -13.001 43.108 14.276 1.00 25.19 805 THR A N 1
ATOM 6208 C CA . THR A 1 805 ? -13.241 44.551 14.458 1.00 25.19 805 THR A CA 1
ATOM 6209 C C . THR A 1 805 ? -13.656 44.866 15.901 1.00 25.19 805 THR A C 1
ATOM 6211 O O . THR A 1 805 ? -14.507 44.211 16.487 1.00 25.19 805 THR A O 1
ATOM 6214 N N . GLN A 1 806 ? -13.066 45.958 16.397 1.00 23.42 806 GLN A N 1
ATOM 6215 C CA . GLN A 1 806 ? -13.434 46.781 17.557 1.00 23.42 806 GLN A CA 1
ATOM 6216 C C . GLN A 1 806 ? -12.901 46.385 18.946 1.00 23.42 806 GLN A C 1
ATOM 6218 O O . GLN A 1 806 ? -13.521 45.664 19.715 1.00 23.42 806 GLN A O 1
ATOM 6223 N N . MET A 1 807 ? -11.791 47.033 19.307 1.00 22.27 807 MET A N 1
ATOM 6224 C CA . MET A 1 807 ? -11.491 47.485 20.670 1.00 22.27 807 MET A CA 1
ATOM 6225 C C . MET A 1 807 ? -11.074 48.966 20.584 1.00 22.27 807 MET A C 1
ATOM 6227 O O . MET A 1 807 ? -10.212 49.286 19.758 1.00 22.27 807 MET A O 1
ATOM 6231 N N . PRO A 1 808 ? -11.637 49.883 21.391 1.00 26.98 808 PRO A N 1
ATOM 6232 C CA . PRO A 1 808 ? -11.092 51.220 21.564 1.00 26.98 808 PRO A CA 1
ATOM 6233 C C . PRO A 1 808 ? -10.033 51.268 22.680 1.00 26.98 808 PRO A C 1
ATOM 6235 O O . PRO A 1 808 ? -10.213 50.712 23.756 1.00 26.98 808 PRO A O 1
ATOM 6238 N N . GLN A 1 809 ? -8.937 51.960 22.352 1.00 24.64 809 GLN A N 1
ATOM 6239 C CA . GLN A 1 809 ? -7.990 52.738 23.172 1.00 24.64 809 GLN A CA 1
ATOM 6240 C C . GLN A 1 809 ? -7.971 52.552 24.710 1.00 24.64 809 GLN A C 1
ATOM 6242 O O . GLN A 1 809 ? -8.964 52.833 25.369 1.00 24.64 809 GLN A O 1
ATOM 6247 N N . LEU A 1 810 ? -6.772 52.361 25.294 1.00 24.50 810 LEU A N 1
ATOM 6248 C CA . LEU A 1 810 ? -6.020 53.458 25.949 1.00 24.50 810 LEU A CA 1
ATOM 6249 C C . LEU A 1 810 ? -4.593 53.047 26.428 1.00 24.50 810 LEU A C 1
ATOM 6251 O O . LEU A 1 810 ? -4.437 52.211 27.306 1.00 24.50 810 LEU A O 1
ATOM 6255 N N . LEU A 1 811 ? -3.591 53.719 25.839 1.00 24.47 811 LEU A N 1
ATOM 6256 C CA . LEU A 1 811 ? -2.385 54.377 26.402 1.00 24.47 811 LEU A CA 1
ATOM 6257 C C . LEU A 1 811 ? -1.329 53.658 27.291 1.00 24.47 811 LEU A C 1
ATOM 6259 O O . LEU A 1 811 ? -1.577 53.354 28.449 1.00 24.47 811 LEU A O 1
ATOM 6263 N N . GLN A 1 812 ? -0.083 53.734 26.764 1.00 25.61 812 GLN A N 1
ATOM 6264 C CA . GLN A 1 812 ? 1.192 54.172 27.405 1.00 25.61 812 GLN A CA 1
ATOM 6265 C C . GLN A 1 812 ? 1.866 53.221 28.421 1.00 25.61 812 GLN A C 1
ATOM 6267 O O . GLN A 1 812 ? 1.200 52.641 29.255 1.00 25.61 812 GLN A O 1
ATOM 6272 N N . GLN A 1 813 ? 3.189 53.005 28.486 1.00 25.27 813 GLN A N 1
ATOM 6273 C CA . GLN A 1 813 ? 4.404 53.711 28.039 1.00 25.27 813 GLN A CA 1
ATOM 6274 C C . GLN A 1 813 ? 5.602 52.721 28.141 1.00 25.27 813 GLN A C 1
ATOM 6276 O O . GLN A 1 813 ? 5.643 51.884 29.039 1.00 25.27 813 GLN A O 1
ATOM 6281 N N . THR A 1 814 ? 6.589 52.838 27.252 1.00 23.73 814 THR A N 1
ATOM 6282 C CA . THR A 1 814 ? 7.930 52.188 27.269 1.00 23.73 814 THR A CA 1
ATOM 6283 C C . THR A 1 814 ? 9.014 53.184 27.779 1.00 23.73 814 THR A C 1
ATOM 6285 O O . THR A 1 814 ? 8.677 54.364 27.864 1.00 23.73 814 THR A O 1
ATOM 6288 N N . PRO A 1 815 ? 10.346 52.902 27.772 1.00 35.50 815 PRO A N 1
ATOM 6289 C CA . PRO A 1 815 ? 11.231 51.936 28.481 1.00 35.50 815 PRO A CA 1
ATOM 6290 C C . PRO A 1 815 ? 12.496 52.706 29.047 1.00 35.50 815 PRO A C 1
ATOM 6292 O O . PRO A 1 815 ? 12.293 53.837 29.478 1.00 35.50 815 PRO A O 1
ATOM 6295 N N . PRO A 1 816 ? 13.804 52.342 28.878 1.00 39.50 816 PRO A N 1
ATOM 6296 C CA . PRO A 1 816 ? 14.662 51.156 29.160 1.00 39.50 816 PRO A CA 1
ATOM 6297 C C . PRO A 1 816 ? 15.950 51.503 29.995 1.00 39.50 816 PRO A C 1
ATOM 6299 O O . PRO A 1 816 ? 16.154 52.668 30.309 1.00 39.50 816 PRO A O 1
ATOM 6302 N N . LEU A 1 817 ? 16.848 50.524 30.273 1.00 23.94 817 LEU A N 1
ATOM 6303 C CA . LEU A 1 817 ? 18.348 50.576 30.423 1.00 23.94 817 LEU A CA 1
ATOM 6304 C C . LEU A 1 817 ? 18.785 49.363 31.299 1.00 23.94 817 LEU A C 1
ATOM 6306 O O . LEU A 1 817 ? 18.193 49.180 32.352 1.00 23.94 817 LEU A O 1
ATOM 6310 N N . VAL A 1 818 ? 19.726 48.442 31.012 1.00 27.03 818 VAL A N 1
ATOM 6311 C CA . VAL A 1 818 ? 20.982 48.339 30.217 1.00 27.03 818 VAL A CA 1
ATOM 6312 C C . VAL A 1 818 ? 21.223 46.815 29.988 1.00 27.03 818 VAL A C 1
ATOM 6314 O O . VAL A 1 818 ? 21.139 46.066 30.953 1.00 27.03 818 VAL A O 1
ATOM 6317 N N . HIS A 1 819 ? 21.230 46.215 28.788 1.00 25.48 819 HIS A N 1
ATOM 6318 C CA . HIS A 1 819 ? 22.281 46.073 27.754 1.00 25.48 819 HIS A CA 1
ATOM 6319 C C . HIS A 1 819 ? 23.692 45.599 28.195 1.00 25.48 819 HIS A C 1
ATOM 6321 O O . HIS A 1 819 ? 24.341 46.242 29.001 1.00 25.48 819 HIS A O 1
ATOM 6327 N N . TYR A 1 820 ? 24.190 44.555 27.512 1.00 25.86 820 TYR A N 1
ATOM 6328 C CA . TYR A 1 820 ? 25.567 44.014 27.452 1.00 25.86 820 TYR A CA 1
ATOM 6329 C C . TYR A 1 820 ? 25.966 42.842 28.367 1.00 25.86 820 TYR A C 1
ATOM 6331 O O . TYR A 1 820 ? 26.744 42.993 29.302 1.00 25.86 820 TYR A O 1
ATOM 6339 N N . LEU A 1 821 ? 25.603 41.627 27.939 1.00 24.50 821 LEU A N 1
ATOM 6340 C CA . LEU A 1 821 ? 26.593 40.607 27.555 1.00 24.50 821 LEU A CA 1
ATOM 6341 C C . LEU A 1 821 ? 25.936 39.621 26.566 1.00 24.50 821 LEU A C 1
ATOM 6343 O O . LEU A 1 821 ? 24.771 39.295 26.747 1.00 24.50 821 LEU A O 1
ATOM 6347 N N . MET A 1 822 ? 26.680 39.152 25.555 1.00 25.61 822 MET A N 1
ATOM 6348 C CA . MET A 1 822 ? 26.267 38.251 24.449 1.00 25.61 822 MET A CA 1
ATOM 6349 C C . MET A 1 822 ? 25.697 38.909 23.173 1.00 25.61 822 MET A C 1
ATOM 6351 O O . MET A 1 822 ? 24.764 38.415 22.550 1.00 25.61 822 MET A O 1
ATOM 6355 N N . VAL A 1 823 ? 26.359 39.967 22.695 1.00 28.61 823 VAL A N 1
ATOM 6356 C CA . VAL A 1 823 ? 26.569 40.159 21.248 1.00 28.61 823 VAL A CA 1
ATOM 6357 C C . VAL A 1 823 ? 27.895 39.478 20.934 1.00 28.61 823 VAL A C 1
ATOM 6359 O O . VAL A 1 823 ? 28.921 40.068 21.232 1.00 28.61 823 VAL A O 1
ATOM 6362 N N . TYR A 1 824 ? 27.869 38.226 20.463 1.00 27.58 824 TYR A N 1
ATOM 6363 C CA . TYR A 1 824 ? 28.932 37.617 19.632 1.00 27.58 824 TYR A CA 1
ATOM 6364 C C . TYR A 1 824 ? 28.593 36.221 19.059 1.00 27.58 824 TYR A C 1
ATOM 6366 O O . TYR A 1 824 ? 29.471 35.584 18.490 1.00 27.58 824 TYR A O 1
ATOM 6374 N N . LEU A 1 825 ? 27.346 35.732 19.141 1.00 26.84 825 LEU A N 1
ATOM 6375 C CA . LEU A 1 825 ? 27.000 34.383 18.649 1.00 26.84 825 LEU A CA 1
ATOM 6376 C C . LEU A 1 825 ? 25.734 34.297 17.784 1.00 26.84 825 LEU A C 1
ATOM 6378 O O . LEU A 1 825 ? 25.177 33.222 17.600 1.00 26.84 825 LEU A O 1
ATOM 6382 N N . LEU A 1 826 ? 25.310 35.411 17.188 1.00 28.19 826 LEU A N 1
ATOM 6383 C CA . LEU A 1 826 ? 24.333 35.406 16.101 1.00 28.19 826 LEU A CA 1
ATOM 6384 C C . LEU A 1 826 ? 24.744 36.444 15.057 1.00 28.19 826 LEU A C 1
ATOM 6386 O O . LEU A 1 826 ? 24.385 37.610 15.175 1.00 28.19 826 LEU A O 1
ATOM 6390 N N . MET A 1 827 ? 25.553 36.015 14.086 1.00 27.19 827 MET A N 1
ATOM 6391 C CA . MET A 1 827 ? 25.431 36.314 12.648 1.00 27.19 827 MET A CA 1
ATOM 6392 C C . MET A 1 827 ? 26.731 35.921 11.928 1.00 27.19 827 MET A C 1
ATOM 6394 O O . MET A 1 827 ? 27.768 36.558 12.087 1.00 27.19 827 MET A O 1
ATOM 6398 N N . GLY A 1 828 ? 26.632 34.857 11.125 1.00 24.61 828 GLY A N 1
ATOM 6399 C CA . GLY A 1 828 ? 27.709 34.208 10.371 1.00 24.61 828 GLY A CA 1
ATOM 6400 C C . GLY A 1 828 ? 27.829 32.747 10.824 1.00 24.61 828 GLY A C 1
ATOM 6401 O O . GLY A 1 828 ? 28.475 32.485 11.822 1.00 24.61 828 GLY A O 1
ATOM 6402 N N . LEU A 1 829 ? 27.198 31.743 10.221 1.00 24.23 829 LEU A N 1
ATOM 6403 C CA . LEU A 1 829 ? 26.872 31.567 8.815 1.00 24.23 829 LEU A CA 1
ATOM 6404 C C . LEU A 1 829 ? 25.485 30.940 8.625 1.00 24.23 829 LEU A C 1
ATOM 6406 O O . LEU A 1 829 ? 25.147 29.910 9.198 1.00 24.23 829 LEU A O 1
ATOM 6410 N N . ILE A 1 830 ? 24.756 31.543 7.692 1.00 33.09 830 ILE A N 1
ATOM 6411 C CA . ILE A 1 830 ? 23.845 30.863 6.781 1.00 33.09 830 ILE A CA 1
ATOM 6412 C C . ILE A 1 830 ? 24.687 29.865 5.978 1.00 33.09 830 ILE A C 1
ATOM 6414 O O . ILE A 1 830 ? 25.489 30.285 5.150 1.00 33.09 830 ILE A O 1
ATOM 6418 N N . MET A 1 831 ? 24.537 28.572 6.256 1.00 25.03 831 MET A N 1
ATOM 6419 C CA . MET A 1 831 ? 24.569 27.478 5.280 1.00 25.03 831 MET A CA 1
ATOM 6420 C C . MET A 1 831 ? 24.394 26.139 6.009 1.00 25.03 831 MET A C 1
ATOM 6422 O O . MET A 1 831 ? 25.110 25.856 6.964 1.00 25.03 831 MET A O 1
ATOM 6426 N N . CYS A 1 832 ? 23.510 25.309 5.449 1.00 21.58 832 CYS A N 1
ATOM 6427 C CA . CYS A 1 832 ? 23.323 23.869 5.662 1.00 21.58 832 CYS A CA 1
ATOM 6428 C C . CYS A 1 832 ? 22.204 23.398 6.621 1.00 21.58 832 CYS A C 1
ATOM 6430 O O . CYS A 1 832 ? 22.239 23.666 7.817 1.00 21.58 832 CYS A O 1
ATOM 6432 N N . LEU A 1 833 ? 21.328 22.564 6.025 1.00 26.08 833 LEU A N 1
ATOM 6433 C CA . LEU A 1 833 ? 20.373 21.586 6.587 1.00 26.08 833 LEU A CA 1
ATOM 6434 C C . LEU A 1 833 ? 19.005 22.182 6.997 1.00 26.08 833 LEU A C 1
ATOM 6436 O O . LEU A 1 833 ? 18.915 22.856 8.010 1.00 26.08 833 LEU A O 1
ATOM 6440 N N . CYS A 1 834 ? 17.869 22.037 6.292 1.00 26.66 834 CYS A N 1
ATOM 6441 C CA . CYS A 1 834 ? 17.405 21.090 5.259 1.00 26.66 834 CYS A CA 1
ATOM 6442 C C . CYS A 1 834 ? 17.670 19.619 5.592 1.00 26.66 834 CYS A C 1
ATOM 6444 O O . CYS A 1 834 ? 18.631 19.056 5.078 1.00 26.66 834 CYS A O 1
ATOM 6446 N N . LEU A 1 835 ? 16.823 19.054 6.463 1.00 27.41 835 LEU A N 1
ATOM 6447 C CA . LEU A 1 835 ? 16.314 17.668 6.499 1.00 27.41 835 LEU A CA 1
ATOM 6448 C C . LEU A 1 835 ? 15.850 17.363 7.931 1.00 27.41 835 LEU A C 1
ATOM 6450 O O . LEU A 1 835 ? 16.662 17.034 8.790 1.00 27.41 835 LEU A O 1
ATOM 6454 N N . ALA A 1 836 ? 14.551 17.485 8.188 1.00 25.73 836 ALA A N 1
ATOM 6455 C CA . ALA A 1 836 ? 13.913 16.863 9.342 1.00 25.73 836 ALA A CA 1
ATOM 6456 C C . ALA A 1 836 ? 12.427 16.677 9.029 1.00 25.73 836 ALA A C 1
ATOM 6458 O O . ALA A 1 836 ? 11.615 17.491 9.439 1.00 25.73 836 ALA A O 1
ATOM 6459 N N . ASP A 1 837 ? 12.117 15.629 8.269 1.00 27.14 837 ASP A N 1
ATOM 6460 C CA . ASP A 1 837 ? 10.840 14.923 8.339 1.00 27.14 837 ASP A CA 1
ATOM 6461 C C . ASP A 1 837 ? 11.101 13.442 8.007 1.00 27.14 837 ASP A C 1
ATOM 6463 O O . ASP A 1 837 ? 11.864 13.137 7.091 1.00 27.14 837 ASP A O 1
ATOM 6467 N N . PHE A 1 838 ? 10.476 12.556 8.794 1.00 29.36 838 PHE A N 1
ATOM 6468 C CA . PHE A 1 838 ? 10.479 11.080 8.765 1.00 29.36 838 PHE A CA 1
ATOM 6469 C C . PHE A 1 838 ? 11.677 10.312 9.357 1.00 29.36 838 PHE A C 1
ATOM 6471 O O . PHE A 1 838 ? 12.467 9.752 8.610 1.00 29.36 838 PHE A O 1
ATOM 6478 N N . ILE A 1 839 ? 11.712 10.161 10.696 1.00 25.69 839 ILE A N 1
ATOM 6479 C CA . ILE A 1 839 ? 11.982 8.882 11.404 1.00 25.69 839 ILE A CA 1
ATOM 6480 C C . ILE A 1 839 ? 11.203 8.891 12.737 1.00 25.69 839 ILE A C 1
ATOM 6482 O O . ILE A 1 839 ? 11.474 9.719 13.607 1.00 25.69 839 ILE A O 1
ATOM 6486 N N . GLU A 1 840 ? 10.275 7.946 12.924 1.00 25.00 840 GLU A N 1
ATOM 6487 C CA . GLU A 1 840 ? 9.806 7.536 14.255 1.00 25.00 840 GLU A CA 1
ATOM 6488 C C . GLU A 1 840 ? 10.941 6.784 14.964 1.00 25.00 840 GLU A C 1
ATOM 6490 O O . GLU A 1 840 ? 11.244 5.633 14.653 1.00 25.00 840 GLU A O 1
ATOM 6495 N N . VAL A 1 841 ? 11.596 7.439 15.921 1.00 24.70 841 VAL A N 1
ATOM 6496 C CA . VAL A 1 841 ? 12.513 6.782 16.857 1.00 24.70 841 VAL A CA 1
ATOM 6497 C C . VAL A 1 841 ? 11.693 6.309 18.054 1.00 24.70 841 VAL A C 1
ATOM 6499 O O . VAL A 1 841 ? 11.196 7.129 18.826 1.00 24.70 841 VAL A O 1
ATOM 6502 N N . TRP A 1 842 ? 11.587 4.994 18.260 1.00 25.67 842 TRP A N 1
ATOM 6503 C CA . TRP A 1 842 ? 11.253 4.462 19.583 1.00 25.67 842 TRP A CA 1
ATOM 6504 C C . TRP A 1 842 ? 12.424 4.761 20.526 1.00 25.67 842 TRP A C 1
ATOM 6506 O O . TRP A 1 842 ? 13.538 4.274 20.336 1.00 25.67 842 TRP A O 1
ATOM 6516 N N . SER A 1 843 ? 12.197 5.584 21.549 1.00 29.00 843 SER A N 1
ATOM 6517 C CA . SER A 1 843 ? 13.180 5.809 22.608 1.00 29.00 843 SER A CA 1
ATOM 6518 C C . SER A 1 843 ? 13.334 4.534 23.449 1.00 29.00 843 SER A C 1
ATOM 6520 O O . SER A 1 843 ? 12.389 4.130 24.121 1.00 29.00 843 SER A O 1
ATOM 6522 N N . ASN A 1 844 ? 14.527 3.931 23.485 1.00 33.53 844 ASN A N 1
ATOM 6523 C CA . ASN A 1 844 ? 14.842 2.756 24.324 1.00 33.53 844 ASN A CA 1
ATOM 6524 C C . ASN A 1 844 ? 14.943 3.054 25.834 1.00 33.53 844 ASN A C 1
ATOM 6526 O O . ASN A 1 844 ? 15.351 2.205 26.624 1.00 33.53 844 ASN A O 1
ATOM 6530 N N . THR A 1 845 ? 14.565 4.252 26.268 1.00 32.53 845 THR A N 1
ATOM 6531 C CA . THR A 1 845 ? 14.240 4.522 27.667 1.00 32.53 845 THR A CA 1
ATOM 6532 C C . THR A 1 845 ? 12.749 4.272 27.868 1.00 32.53 845 THR A C 1
ATOM 6534 O O . THR A 1 845 ? 11.959 4.984 27.240 1.00 32.53 845 THR A O 1
ATOM 6537 N N . PRO A 1 846 ? 12.335 3.333 28.743 1.00 38.62 846 PRO A N 1
ATOM 6538 C CA . PRO A 1 846 ? 10.953 3.273 29.194 1.00 38.62 846 PRO A CA 1
ATOM 6539 C C . PRO A 1 846 ? 10.588 4.659 29.724 1.00 38.62 846 PRO A C 1
ATOM 6541 O O . PRO A 1 846 ? 11.171 5.132 30.699 1.00 38.62 846 PRO A O 1
ATOM 6544 N N . THR A 1 847 ? 9.671 5.345 29.053 1.00 41.09 847 THR A N 1
ATOM 6545 C CA . THR A 1 847 ? 9.246 6.694 29.446 1.00 41.09 847 THR A CA 1
ATOM 6546 C C . THR A 1 847 ? 8.452 6.671 30.754 1.00 41.09 847 THR A C 1
ATOM 6548 O O . THR A 1 847 ? 8.336 7.702 31.407 1.00 41.09 847 THR A O 1
ATOM 6551 N N . ASN A 1 848 ? 7.981 5.485 31.173 1.00 47.22 848 ASN A N 1
ATOM 6552 C CA . ASN A 1 848 ? 7.294 5.216 32.433 1.00 47.22 848 ASN A CA 1
ATOM 6553 C C . ASN A 1 848 ? 7.653 3.809 32.959 1.00 47.22 848 ASN A C 1
ATOM 6555 O O . ASN A 1 848 ? 7.329 2.810 32.322 1.00 47.22 848 ASN A O 1
ATOM 6559 N N . ASN A 1 849 ? 8.292 3.718 34.132 1.00 53.47 849 ASN A N 1
ATOM 6560 C CA . ASN A 1 849 ? 8.527 2.454 34.842 1.00 53.47 849 ASN A CA 1
ATOM 6561 C C . ASN A 1 849 ? 7.491 2.280 35.957 1.00 53.47 849 ASN A C 1
ATOM 6563 O O . ASN A 1 849 ? 7.403 3.107 36.863 1.00 53.47 849 ASN A O 1
ATOM 6567 N N . ILE A 1 850 ? 6.748 1.176 35.920 1.00 56.75 850 ILE A N 1
ATOM 6568 C CA . ILE A 1 850 ? 5.757 0.809 36.935 1.00 56.75 850 ILE A CA 1
ATOM 6569 C C . ILE A 1 850 ? 6.349 -0.334 37.765 1.00 56.75 850 ILE A C 1
ATOM 6571 O O . ILE A 1 850 ? 6.172 -1.498 37.430 1.00 56.75 850 ILE A O 1
ATOM 6575 N N . SER A 1 851 ? 7.117 -0.022 38.810 1.00 56.81 851 SER A N 1
ATOM 6576 C CA . SER A 1 851 ? 7.827 -1.045 39.602 1.00 56.81 851 SER A CA 1
ATOM 6577 C C . SER A 1 851 ? 7.334 -1.195 41.042 1.00 56.81 851 SER A C 1
ATOM 6579 O O . SER A 1 851 ? 7.522 -2.246 41.641 1.00 56.81 851 SER A O 1
ATOM 6581 N N . SER A 1 852 ? 6.681 -0.183 41.618 1.00 56.97 852 SER A N 1
ATOM 6582 C CA . SER A 1 852 ? 6.362 -0.149 43.055 1.00 56.97 852 SER A CA 1
ATOM 6583 C C . SER A 1 852 ? 5.103 -0.923 43.475 1.00 56.97 852 SER A C 1
ATOM 6585 O O . SER A 1 852 ? 4.770 -0.906 44.656 1.00 56.97 852 SER A O 1
ATOM 6587 N N . TYR A 1 853 ? 4.385 -1.564 42.542 1.00 58.97 853 TYR A N 1
ATOM 6588 C CA . TYR A 1 853 ? 3.062 -2.170 42.794 1.00 58.97 853 TYR A CA 1
ATOM 6589 C C . TYR A 1 853 ? 2.843 -3.556 42.164 1.00 58.97 853 TYR A C 1
ATOM 6591 O O . TYR A 1 853 ? 1.740 -4.096 42.257 1.00 58.97 853 TYR A O 1
ATOM 6599 N N . LEU A 1 854 ? 3.863 -4.118 41.512 1.00 61.84 854 LEU A N 1
ATOM 6600 C CA . LEU A 1 854 ? 3.771 -5.395 40.804 1.00 61.84 854 LEU A CA 1
ATOM 6601 C C . LEU A 1 854 ? 4.490 -6.485 41.603 1.00 61.84 854 LEU A C 1
ATOM 6603 O O . LEU A 1 854 ? 5.672 -6.337 41.909 1.00 61.84 854 LEU A O 1
ATOM 6607 N N . ASP A 1 855 ? 3.790 -7.576 41.912 1.00 63.56 855 ASP A N 1
ATOM 6608 C CA . ASP A 1 855 ? 4.372 -8.778 42.509 1.00 63.56 855 ASP A CA 1
ATOM 6609 C C . ASP A 1 855 ? 4.017 -10.001 41.654 1.00 63.56 855 ASP A C 1
ATOM 6611 O O . ASP A 1 855 ? 2.851 -10.371 41.532 1.00 63.56 855 ASP A O 1
ATOM 6615 N N . SER A 1 856 ? 5.044 -10.622 41.063 1.00 65.44 856 SER A N 1
ATOM 6616 C CA . SER A 1 856 ? 4.947 -11.923 40.385 1.00 65.44 856 SER A CA 1
ATOM 6617 C C . SER A 1 856 ? 3.864 -11.985 39.292 1.00 65.44 856 SER A C 1
ATOM 6619 O O . SER A 1 856 ? 2.948 -12.804 39.345 1.00 65.44 856 SER A O 1
ATOM 6621 N N . THR A 1 857 ? 3.986 -11.104 38.294 1.00 72.19 857 THR A N 1
ATOM 6622 C CA . THR A 1 857 ? 3.039 -10.940 37.179 1.00 72.19 857 THR A CA 1
ATOM 6623 C C . THR A 1 857 ? 3.272 -11.977 36.075 1.00 72.19 857 THR A C 1
ATOM 6625 O O . THR A 1 857 ? 4.379 -12.046 35.532 1.00 72.19 857 THR A O 1
ATOM 6628 N N . PHE A 1 858 ? 2.248 -12.739 35.684 1.00 77.06 858 PHE A N 1
ATOM 6629 C CA . PHE A 1 858 ? 2.377 -13.774 34.644 1.00 77.06 858 PHE A CA 1
ATOM 6630 C C . PHE A 1 858 ? 1.863 -13.357 33.265 1.00 77.06 858 PHE A C 1
ATOM 6632 O O . PHE A 1 858 ? 2.304 -13.908 32.256 1.00 77.06 858 PHE A O 1
ATOM 6639 N N . SER A 1 859 ? 0.960 -12.381 33.194 1.00 84.31 859 SER A N 1
ATOM 6640 C CA . SER A 1 859 ? 0.372 -11.944 31.932 1.00 84.31 859 SER A CA 1
ATOM 6641 C C . SER A 1 859 ? 0.032 -10.457 31.928 1.00 84.31 859 SER A C 1
ATOM 6643 O O . SER A 1 859 ? -0.208 -9.832 32.964 1.00 84.31 859 SER A O 1
ATOM 6645 N N . VAL A 1 860 ? 0.032 -9.896 30.722 1.00 84.75 860 VAL A N 1
ATOM 6646 C CA . VAL A 1 860 ? -0.351 -8.518 30.437 1.00 84.75 860 VAL A CA 1
ATOM 6647 C C . VAL A 1 860 ? -1.225 -8.508 29.193 1.00 84.75 860 VAL A C 1
ATOM 6649 O O . VAL A 1 860 ? -0.977 -9.255 28.247 1.00 84.75 860 VAL A O 1
ATOM 6652 N N . PHE A 1 861 ? -2.237 -7.652 29.195 1.00 83.12 861 PHE A N 1
ATOM 6653 C CA . PHE A 1 861 ? -3.062 -7.377 28.032 1.00 83.12 861 PHE A CA 1
ATOM 6654 C C . PHE A 1 861 ? -3.218 -5.869 27.870 1.00 83.12 861 PHE A C 1
ATOM 6656 O O . PHE A 1 861 ? -3.506 -5.161 28.835 1.00 83.12 861 PHE A O 1
ATOM 6663 N N . VAL A 1 862 ? -3.040 -5.380 26.646 1.00 76.62 862 VAL A N 1
ATOM 6664 C CA . VAL A 1 862 ? -3.293 -3.980 26.301 1.00 76.62 862 VAL A CA 1
ATOM 6665 C C . VAL A 1 862 ? -4.546 -3.942 25.446 1.00 76.62 862 VAL A C 1
ATOM 6667 O O . VAL A 1 862 ? -4.612 -4.566 24.391 1.00 76.62 862 VAL A O 1
ATOM 6670 N N . SER A 1 863 ? -5.561 -3.242 25.935 1.00 66.94 863 SER A N 1
ATOM 6671 C CA . SER A 1 863 ? -6.799 -3.052 25.182 1.00 66.94 863 SER A CA 1
ATOM 6672 C C . SER A 1 863 ? -6.622 -2.042 24.051 1.00 66.94 863 SER A C 1
ATOM 6674 O O . SER A 1 863 ? -5.716 -1.211 24.075 1.00 66.94 863 SER A O 1
ATOM 6676 N N . ILE A 1 864 ? -7.551 -2.061 23.096 1.00 57.06 864 ILE A N 1
ATOM 6677 C CA . ILE A 1 864 ? -7.595 -1.099 21.986 1.00 57.06 864 ILE A CA 1
ATOM 6678 C C . ILE A 1 864 ? -7.702 0.364 22.448 1.00 57.06 864 ILE A C 1
ATOM 6680 O O . ILE A 1 864 ? -7.291 1.260 21.723 1.00 57.06 864 ILE A O 1
ATOM 6684 N N . THR A 1 865 ? -8.209 0.619 23.660 1.00 55.28 865 THR A N 1
ATOM 6685 C CA . THR A 1 865 ? -8.297 1.963 24.257 1.00 55.28 865 THR A CA 1
ATOM 6686 C C . THR A 1 865 ? -6.986 2.414 24.908 1.00 55.28 865 THR A C 1
ATOM 6688 O O . THR A 1 865 ? -6.928 3.495 25.488 1.00 55.28 865 THR A O 1
ATOM 6691 N N . GLY A 1 866 ? -5.934 1.589 24.851 1.00 61.72 866 GLY A N 1
ATOM 6692 C CA . GLY A 1 866 ? -4.639 1.853 25.480 1.00 61.72 866 GLY A CA 1
ATOM 6693 C C . GLY A 1 866 ? -4.587 1.536 26.978 1.00 61.72 866 GLY A C 1
ATOM 6694 O O . GLY A 1 866 ? -3.559 1.766 27.613 1.00 61.72 866 GLY A O 1
ATOM 6695 N N . ASP A 1 867 ? -5.662 0.990 27.561 1.00 73.38 867 ASP A N 1
ATOM 6696 C CA . ASP A 1 867 ? -5.641 0.533 28.952 1.00 73.38 867 ASP A CA 1
ATOM 6697 C C . ASP A 1 867 ? -4.794 -0.736 29.096 1.00 73.38 867 ASP A C 1
ATOM 6699 O O . ASP A 1 867 ? -4.945 -1.680 28.312 1.00 73.38 867 ASP A O 1
ATOM 6703 N N . ILE A 1 868 ? -3.956 -0.774 30.136 1.00 79.00 868 ILE A N 1
ATOM 6704 C CA . ILE A 1 868 ? -3.053 -1.891 30.428 1.00 79.00 868 ILE A CA 1
ATOM 6705 C C . ILE A 1 868 ? -3.624 -2.700 31.596 1.00 79.00 868 ILE A C 1
ATOM 6707 O O . ILE A 1 868 ? -3.838 -2.168 32.686 1.00 79.00 868 ILE A O 1
ATOM 6711 N N . TYR A 1 869 ? -3.842 -3.991 31.375 1.00 85.00 869 TYR A N 1
ATOM 6712 C CA . TYR A 1 869 ? -4.328 -4.950 32.363 1.00 85.00 869 TYR A CA 1
ATOM 6713 C C . TYR A 1 869 ? -3.210 -5.922 32.696 1.00 85.00 869 TYR A C 1
ATOM 6715 O O . TYR A 1 869 ? -2.608 -6.503 31.795 1.00 85.00 869 TYR A O 1
ATOM 6723 N N . ILE A 1 870 ? -2.915 -6.083 33.980 1.00 85.44 870 ILE A N 1
ATOM 6724 C CA . ILE A 1 870 ? -1.793 -6.892 34.452 1.00 85.44 870 ILE A CA 1
ATOM 6725 C C . ILE A 1 870 ? -2.293 -7.867 35.516 1.00 85.44 870 ILE A C 1
ATOM 6727 O O . ILE A 1 870 ? -3.100 -7.516 36.381 1.00 85.44 870 ILE A O 1
ATOM 6731 N N . ASP A 1 871 ? -1.803 -9.100 35.445 1.00 84.62 871 ASP A N 1
ATOM 6732 C CA . ASP A 1 871 ? -1.954 -10.088 36.507 1.00 84.62 871 ASP A CA 1
ATOM 6733 C C . ASP A 1 871 ? -1.150 -9.659 37.739 1.00 84.62 871 ASP A C 1
ATOM 6735 O O . ASP A 1 871 ? 0.045 -9.406 37.643 1.00 84.62 871 ASP A O 1
ATOM 6739 N N . ASN A 1 872 ? -1.801 -9.602 38.897 1.00 77.62 872 ASN A N 1
ATOM 6740 C CA . ASN A 1 872 ? -1.186 -9.337 40.198 1.00 77.62 872 ASN A CA 1
ATOM 6741 C C . ASN A 1 872 ? -1.571 -10.467 41.177 1.00 77.62 872 ASN A C 1
ATOM 6743 O O . ASN A 1 872 ? -1.954 -10.237 42.325 1.00 77.62 872 ASN A O 1
ATOM 6747 N N . GLY A 1 873 ? -1.602 -11.707 40.676 1.00 63.72 873 GLY A N 1
ATOM 6748 C CA . GLY A 1 873 ? -2.312 -12.820 41.304 1.00 63.72 873 GLY A CA 1
ATOM 6749 C C . GLY A 1 873 ? -1.547 -13.609 42.368 1.00 63.72 873 GLY A C 1
ATOM 6750 O O . GLY A 1 873 ? -2.184 -14.113 43.288 1.00 63.72 873 GLY A O 1
ATOM 6751 N N . TYR A 1 874 ? -0.212 -13.718 42.305 1.00 64.31 874 TYR A N 1
ATOM 6752 C CA . TYR A 1 874 ? 0.515 -14.695 43.143 1.00 64.31 874 TYR A CA 1
ATOM 6753 C C . TYR A 1 874 ? 0.454 -14.385 44.652 1.00 64.31 874 TYR A C 1
ATOM 6755 O O . TYR A 1 874 ? 0.335 -15.300 45.465 1.00 64.31 874 TYR A O 1
ATOM 6763 N N . SER A 1 875 ? 0.493 -13.106 45.038 1.00 62.59 875 SER A N 1
ATOM 6764 C CA . SER A 1 875 ? 0.387 -12.660 46.439 1.00 62.59 875 SER A CA 1
ATOM 6765 C C . SER A 1 875 ? -0.881 -11.852 46.739 1.00 62.59 875 SER A C 1
ATOM 6767 O O . SER A 1 875 ? -1.353 -11.877 47.876 1.00 62.59 875 SER A O 1
ATOM 6769 N N . ASN A 1 876 ? -1.465 -11.176 45.738 1.00 66.56 876 ASN A N 1
ATOM 6770 C CA . ASN A 1 876 ? -2.638 -10.309 45.914 1.00 66.56 876 ASN A CA 1
ATOM 6771 C C . ASN A 1 876 ? -3.946 -10.894 45.354 1.00 66.56 876 ASN A C 1
ATOM 6773 O O . ASN A 1 876 ? -5.004 -10.307 45.586 1.00 66.56 876 ASN A O 1
ATOM 6777 N N . GLY A 1 877 ? -3.897 -12.025 44.638 1.00 75.75 877 GLY A N 1
ATOM 6778 C CA . GLY A 1 877 ? -5.085 -12.724 44.142 1.00 75.75 877 GLY A CA 1
ATOM 6779 C C . GLY A 1 877 ? -6.009 -11.843 43.299 1.00 75.75 877 GLY A C 1
ATOM 6780 O O . GLY A 1 877 ? -7.227 -11.838 43.501 1.00 75.75 877 GLY A O 1
ATOM 6781 N N . ARG A 1 878 ? -5.453 -11.030 42.392 1.00 84.31 878 ARG A N 1
ATOM 6782 C CA . ARG A 1 878 ? -6.247 -10.113 41.567 1.00 84.31 878 ARG A CA 1
ATOM 6783 C C . ARG A 1 878 ? -5.609 -9.773 40.219 1.00 84.31 878 ARG A C 1
ATOM 6785 O O . ARG A 1 878 ? -4.397 -9.858 40.070 1.00 84.31 878 ARG A O 1
ATOM 6792 N N . ALA A 1 879 ? -6.422 -9.331 39.266 1.00 87.31 879 ALA A N 1
ATOM 6793 C CA . ALA A 1 879 ? -5.984 -8.623 38.068 1.00 87.31 879 ALA A CA 1
ATOM 6794 C C . ALA A 1 879 ? -6.296 -7.128 38.220 1.00 87.31 879 ALA A C 1
ATOM 6796 O O . ALA A 1 879 ? -7.391 -6.748 38.655 1.00 87.31 879 ALA A O 1
ATOM 6797 N N . ASP A 1 880 ? -5.332 -6.291 37.850 1.00 85.56 880 ASP A N 1
ATOM 6798 C CA . ASP A 1 880 ? -5.372 -4.842 38.028 1.00 85.56 880 ASP A CA 1
ATOM 6799 C C . ASP A 1 880 ? -5.333 -4.121 36.665 1.00 85.56 880 ASP A C 1
ATOM 6801 O O . ASP A 1 880 ? -4.693 -4.576 35.716 1.00 85.56 880 ASP A O 1
ATOM 6805 N N . LYS A 1 881 ? -6.022 -2.979 36.569 1.00 85.38 881 LYS A N 1
ATOM 6806 C CA . LYS A 1 881 ? -6.016 -2.053 35.428 1.00 85.38 881 LYS A CA 1
ATOM 6807 C C . LYS A 1 881 ? -5.195 -0.812 35.769 1.00 85.38 881 LYS A C 1
ATOM 6809 O O . LYS A 1 881 ? -5.424 -0.177 36.801 1.00 85.38 881 LYS A O 1
ATOM 6814 N N . PHE A 1 882 ? -4.305 -0.430 34.863 1.00 74.56 882 PHE A N 1
ATOM 6815 C CA . PHE A 1 882 ? -3.533 0.807 34.915 1.00 74.56 882 PHE A CA 1
ATOM 6816 C C . PHE A 1 882 ? -4.123 1.852 33.974 1.00 74.56 882 PHE A C 1
ATOM 6818 O O . PHE A 1 882 ? -4.340 1.586 32.792 1.00 74.56 882 PHE A O 1
ATOM 6825 N N . ILE A 1 883 ? -4.347 3.055 34.505 1.00 64.06 883 ILE A N 1
ATOM 6826 C CA . ILE A 1 883 ? -4.838 4.198 33.732 1.00 64.06 883 ILE A CA 1
ATOM 6827 C C . ILE A 1 883 ? -3.639 5.054 33.312 1.00 64.06 883 ILE A C 1
ATOM 6829 O O . ILE A 1 883 ? -2.906 5.578 34.159 1.00 64.06 883 ILE A O 1
ATOM 6833 N N . PHE A 1 884 ? -3.461 5.218 32.000 1.00 50.41 884 PHE A N 1
ATOM 6834 C CA . PHE A 1 884 ? -2.371 5.988 31.399 1.00 50.41 884 PHE A CA 1
ATOM 6835 C C . PHE A 1 884 ? -2.280 7.404 32.012 1.00 50.41 884 PHE A C 1
ATOM 6837 O O . PHE A 1 884 ? -3.295 8.070 32.207 1.00 50.41 884 PHE A O 1
ATOM 6844 N N . ASN A 1 885 ? -1.068 7.859 32.353 1.00 49.50 885 ASN A N 1
ATOM 6845 C CA . ASN A 1 885 ? -0.757 9.185 32.926 1.00 49.50 885 ASN A CA 1
ATOM 6846 C C . ASN A 1 885 ? -1.306 9.537 34.326 1.00 49.50 885 ASN A C 1
ATOM 6848 O O . ASN A 1 885 ? -1.159 10.687 34.738 1.00 49.50 885 ASN A O 1
ATOM 6852 N N . THR A 1 886 ? -1.904 8.612 35.086 1.00 51.28 886 THR A N 1
ATOM 6853 C CA . THR A 1 886 ? -2.521 8.979 36.386 1.00 51.28 886 THR A CA 1
ATOM 6854 C C . THR A 1 886 ? -1.925 8.308 37.622 1.00 51.28 886 THR A C 1
ATOM 6856 O O . THR A 1 886 ? -2.415 8.550 38.720 1.00 51.28 886 THR A O 1
ATOM 6859 N N . SER A 1 887 ? -0.879 7.484 37.488 1.00 54.38 887 SER A N 1
ATOM 6860 C CA . SER A 1 887 ? -0.293 6.689 38.593 1.00 54.38 887 SER A CA 1
ATOM 6861 C C . SER A 1 887 ? -1.292 5.773 39.329 1.00 54.38 887 SER A C 1
ATOM 6863 O O . SER A 1 887 ? -0.921 5.134 40.311 1.00 54.38 887 SER A O 1
ATOM 6865 N N . ASN A 1 888 ? -2.552 5.715 38.883 1.00 61.94 888 ASN A N 1
ATOM 6866 C CA . ASN A 1 888 ? -3.657 5.065 39.572 1.00 61.94 888 ASN A CA 1
ATOM 6867 C C . ASN A 1 888 ? -3.831 3.627 39.078 1.00 61.94 888 ASN A C 1
ATOM 6869 O O . ASN A 1 888 ? -3.828 3.361 37.872 1.00 61.94 888 ASN A O 1
ATOM 6873 N N . ILE A 1 889 ? -4.028 2.720 40.035 1.00 70.44 889 ILE A N 1
ATOM 6874 C CA . ILE A 1 889 ? -4.242 1.285 39.830 1.00 70.44 889 ILE A CA 1
ATOM 6875 C C . ILE A 1 889 ? -5.633 0.946 40.342 1.00 70.44 889 ILE A C 1
ATOM 6877 O O . ILE A 1 889 ? -5.983 1.302 41.469 1.00 70.44 889 ILE A O 1
ATOM 6881 N N . VAL A 1 890 ? -6.420 0.250 39.529 1.00 83.06 890 VAL A N 1
ATOM 6882 C CA . VAL A 1 890 ? -7.767 -0.188 39.899 1.00 83.06 890 VAL A CA 1
ATOM 6883 C C . VAL A 1 890 ? -7.836 -1.701 39.808 1.00 83.06 890 VAL A C 1
ATOM 6885 O O . VAL A 1 890 ? -7.612 -2.267 38.743 1.00 83.06 890 VAL A O 1
ATOM 6888 N N . THR A 1 891 ? -8.183 -2.365 40.906 1.00 85.44 891 THR A N 1
ATOM 6889 C CA . THR A 1 891 ? -8.460 -3.801 40.875 1.00 85.44 891 THR A CA 1
ATOM 6890 C C . THR A 1 891 ? -9.737 -4.076 40.105 1.00 85.44 891 THR A C 1
ATOM 6892 O O . THR A 1 891 ? -10.806 -3.587 40.476 1.00 85.44 891 THR A O 1
ATOM 6895 N N . VAL A 1 892 ? -9.619 -4.888 39.056 1.00 87.75 892 VAL A N 1
ATOM 6896 C CA . VAL A 1 892 ? -10.724 -5.190 38.142 1.00 87.75 892 VAL A CA 1
ATOM 6897 C C . VAL A 1 892 ? -11.260 -6.606 38.287 1.00 87.75 892 VAL A C 1
ATOM 6899 O O . VAL A 1 892 ? -12.424 -6.818 37.982 1.00 87.75 892 VAL A O 1
ATOM 6902 N N . MET A 1 893 ? -10.474 -7.569 38.777 1.00 89.25 893 MET A N 1
ATOM 6903 C CA . MET A 1 893 ? -10.932 -8.947 38.998 1.00 89.25 893 MET A CA 1
ATOM 6904 C C . MET A 1 893 ? -10.220 -9.559 40.204 1.00 89.25 893 MET A C 1
ATOM 6906 O O . MET A 1 893 ? -9.003 -9.495 40.280 1.00 89.25 893 MET A O 1
ATOM 6910 N N . ASN A 1 894 ? -10.957 -10.187 41.117 1.00 88.12 894 ASN A N 1
ATOM 6911 C CA . ASN A 1 894 ? -10.415 -10.972 42.224 1.00 88.12 894 ASN A CA 1
ATOM 6912 C C . ASN A 1 894 ? -10.332 -12.440 41.793 1.00 88.12 894 ASN A C 1
ATOM 6914 O O . ASN A 1 894 ? -11.339 -13.062 41.464 1.00 88.12 894 ASN A O 1
ATOM 6918 N N . ILE A 1 895 ? -9.133 -12.998 41.812 1.00 82.81 895 ILE A N 1
ATOM 6919 C CA . ILE A 1 895 ? -8.793 -14.338 41.335 1.00 82.81 895 ILE A CA 1
ATOM 6920 C C . ILE A 1 895 ? -8.101 -15.076 42.471 1.00 82.81 895 ILE A C 1
ATOM 6922 O O . ILE A 1 895 ? -7.138 -14.596 43.050 1.00 82.81 895 ILE A O 1
ATOM 6926 N N . ASN A 1 896 ? -8.577 -16.269 42.811 1.00 76.62 896 ASN A N 1
ATOM 6927 C CA . ASN A 1 896 ? -7.966 -17.074 43.870 1.00 76.62 896 ASN A CA 1
ATOM 6928 C C . ASN A 1 896 ? -6.710 -17.815 43.360 1.00 76.62 896 ASN A C 1
ATOM 6930 O O . ASN A 1 896 ? -6.606 -19.023 43.526 1.00 76.62 896 ASN A O 1
ATOM 6934 N N . GLY A 1 897 ? -5.816 -17.119 42.650 1.00 78.75 897 GLY A N 1
ATOM 6935 C CA . GLY A 1 897 ? -4.647 -17.672 41.959 1.00 78.75 897 GLY A CA 1
ATOM 6936 C C . GLY A 1 897 ? -4.061 -16.705 40.922 1.00 78.75 897 GLY A C 1
ATOM 6937 O O . GLY A 1 897 ? -4.480 -15.551 40.842 1.00 78.75 897 GLY A O 1
ATOM 6938 N N . SER A 1 898 ? -3.107 -17.185 40.118 1.00 84.75 898 SER A N 1
ATOM 6939 C CA . SER A 1 898 ? -2.449 -16.409 39.052 1.00 84.75 898 SER A CA 1
ATOM 6940 C C . SER A 1 898 ? -3.131 -16.577 37.693 1.00 84.75 898 SER A C 1
ATOM 6942 O O . SER A 1 898 ? -3.515 -17.691 37.325 1.00 84.75 898 SER A O 1
ATOM 6944 N N . CYS A 1 899 ? -3.214 -15.490 36.919 1.00 88.06 899 CYS A N 1
ATOM 6945 C CA . CYS A 1 899 ? -3.654 -15.540 35.524 1.00 88.06 899 CYS A CA 1
ATOM 6946 C C . CYS A 1 899 ? -2.478 -15.772 34.582 1.00 88.06 899 CYS A C 1
ATOM 6948 O O . CYS A 1 899 ? -1.690 -14.863 34.310 1.00 88.06 899 CYS A O 1
ATOM 6950 N N . TYR A 1 900 ? -2.404 -16.974 34.016 1.00 87.94 900 TYR A N 1
ATOM 6951 C CA . TYR A 1 900 ? -1.348 -17.336 33.067 1.00 87.94 900 TYR A CA 1
ATOM 6952 C C . TYR A 1 900 ? -1.568 -16.729 31.673 1.00 87.94 900 TYR A C 1
ATOM 6954 O O . TYR A 1 900 ? -0.627 -16.574 30.898 1.00 87.94 900 TYR A O 1
ATOM 6962 N N . SER A 1 901 ? -2.797 -16.320 31.367 1.00 90.31 901 SER A N 1
ATOM 6963 C CA . SER A 1 901 ? -3.150 -15.557 30.177 1.00 90.31 901 SER A CA 1
ATOM 6964 C C . SER A 1 901 ? -4.349 -14.664 30.488 1.00 90.31 901 SER A C 1
ATOM 6966 O O . SER A 1 901 ? -5.344 -15.132 31.047 1.00 90.31 901 SER A O 1
ATOM 6968 N N . LEU A 1 902 ? -4.227 -13.380 30.144 1.00 90.88 902 LEU A N 1
ATOM 6969 C CA . LEU A 1 902 ? -5.301 -12.394 30.194 1.00 90.88 902 LEU A CA 1
ATOM 6970 C C . LEU A 1 902 ? -5.726 -12.066 28.768 1.00 90.88 902 LEU A C 1
ATOM 6972 O O . LEU A 1 902 ? -4.887 -11.810 27.904 1.00 90.88 902 LEU A O 1
ATOM 6976 N N . PHE A 1 903 ? -7.031 -12.033 28.541 1.00 90.81 903 PHE A N 1
ATOM 6977 C CA . PHE A 1 903 ? -7.601 -11.611 27.269 1.00 90.81 903 PHE A CA 1
ATOM 6978 C C . PHE A 1 903 ? -8.873 -10.827 27.535 1.00 90.81 903 PHE A C 1
ATOM 6980 O O . PHE A 1 903 ? -9.699 -11.258 28.339 1.00 90.81 903 PHE A O 1
ATOM 6987 N N . ILE A 1 904 ? -9.040 -9.688 26.872 1.00 88.38 904 ILE A N 1
ATOM 6988 C CA . ILE A 1 904 ? -10.310 -8.965 26.883 1.00 88.38 904 ILE A CA 1
ATOM 6989 C C . ILE A 1 904 ? -10.950 -9.166 25.524 1.00 88.38 904 ILE A C 1
ATOM 6991 O O . ILE A 1 904 ? -10.371 -8.798 24.503 1.00 88.38 904 ILE A O 1
ATOM 6995 N N . ASP A 1 905 ? -12.132 -9.774 25.516 1.00 84.06 905 ASP A N 1
ATOM 6996 C CA . ASP A 1 905 ? -12.888 -9.910 24.279 1.00 84.06 905 ASP A CA 1
ATOM 6997 C C . ASP A 1 905 ? -13.502 -8.575 23.853 1.00 84.06 905 ASP A C 1
ATOM 6999 O O . ASP A 1 905 ? -13.587 -7.610 24.615 1.00 84.06 905 ASP A O 1
ATOM 7003 N N . ILE A 1 906 ? -14.028 -8.537 22.628 1.00 77.94 906 ILE A N 1
ATOM 7004 C CA . ILE A 1 906 ? -14.801 -7.391 22.127 1.00 77.94 906 ILE A CA 1
ATOM 7005 C C . ILE A 1 906 ? -16.001 -7.052 23.023 1.00 77.94 906 ILE A C 1
ATOM 7007 O O . ILE A 1 906 ? -16.645 -6.025 22.824 1.00 77.94 906 ILE A O 1
ATOM 7011 N N . LYS A 1 907 ? -16.340 -7.943 23.967 1.00 76.69 907 LYS A N 1
ATOM 7012 C CA . LYS A 1 907 ? -17.421 -7.813 24.924 1.00 76.69 907 LYS A CA 1
ATOM 7013 C C . LYS A 1 907 ? -17.060 -7.266 26.286 1.00 76.69 907 LYS A C 1
ATOM 7015 O O . LYS A 1 907 ? -17.957 -7.165 27.125 1.00 76.69 907 LYS A O 1
ATOM 7020 N N . ASN A 1 908 ? -15.812 -6.851 26.461 1.00 84.12 908 ASN A N 1
ATOM 7021 C CA . ASN A 1 908 ? -15.266 -6.391 27.726 1.00 84.12 908 ASN A CA 1
ATOM 7022 C C . ASN A 1 908 ? -15.382 -7.434 28.844 1.00 84.12 908 ASN A C 1
ATOM 7024 O O . ASN A 1 908 ? -15.336 -7.090 30.027 1.00 84.12 908 ASN A O 1
ATOM 7028 N N . TYR A 1 909 ? -15.483 -8.718 28.487 1.00 89.19 909 TYR A N 1
ATOM 7029 C CA . TYR A 1 909 ? -15.161 -9.781 29.421 1.00 89.19 909 TYR A CA 1
ATOM 7030 C C . TYR A 1 909 ? -13.648 -9.915 29.484 1.00 89.19 909 TYR A C 1
ATOM 7032 O O . TYR A 1 909 ? -12.996 -10.219 28.488 1.00 89.19 909 TYR A O 1
ATOM 7040 N N . LEU A 1 910 ? -13.106 -9.717 30.679 1.00 91.44 910 LEU A N 1
ATOM 7041 C CA . LEU A 1 910 ? -11.753 -10.118 31.009 1.00 91.44 910 LEU A CA 1
ATOM 7042 C C . LEU A 1 910 ? -11.768 -11.618 31.295 1.00 91.44 910 LEU A C 1
ATOM 7044 O O . LEU A 1 910 ? -12.483 -12.065 32.192 1.00 91.44 910 LEU A O 1
ATOM 7048 N N . TYR A 1 911 ? -10.998 -12.383 30.535 1.00 93.44 911 TYR A N 1
ATOM 7049 C CA . TYR A 1 911 ? -10.772 -13.806 30.745 1.00 93.44 911 TYR A CA 1
ATOM 7050 C C . TYR A 1 911 ? -9.417 -14.021 31.397 1.00 93.44 911 TYR A C 1
ATOM 7052 O O . TYR A 1 911 ? -8.467 -13.280 31.151 1.00 93.44 911 TYR A O 1
ATOM 7060 N N . CYS A 1 912 ? -9.348 -15.068 32.205 1.00 93.25 912 CYS A N 1
ATOM 7061 C CA . CYS A 1 912 ? -8.158 -15.482 32.913 1.00 93.25 912 CYS A CA 1
ATOM 7062 C C . CYS A 1 912 ? -8.048 -17.005 32.888 1.00 93.25 912 CYS A C 1
ATOM 7064 O O . CYS A 1 912 ? -8.992 -17.710 33.265 1.00 93.25 912 CYS A O 1
ATOM 7066 N N . SER A 1 913 ? -6.896 -17.517 32.459 1.00 93.50 913 SER A N 1
ATOM 7067 C CA . SER A 1 913 ? -6.580 -18.938 32.582 1.00 93.50 913 SER A CA 1
ATOM 7068 C C . SER A 1 913 ? -5.993 -19.258 33.952 1.00 93.50 913 SER A C 1
ATOM 7070 O O . SER A 1 913 ? -4.937 -18.755 34.344 1.00 93.50 913 SER A O 1
ATOM 7072 N N . LEU A 1 914 ? -6.693 -20.125 34.686 1.00 91.81 914 LEU A N 1
ATOM 7073 C CA . LEU A 1 914 ? -6.270 -20.612 35.990 1.00 91.81 914 LEU A CA 1
ATOM 7074 C C . LEU A 1 914 ? -5.672 -22.007 35.822 1.00 91.81 914 LEU A C 1
ATOM 7076 O O . LEU A 1 914 ? -6.358 -23.019 35.985 1.00 91.81 914 LEU A O 1
ATOM 7080 N N . ARG A 1 915 ? -4.379 -22.044 35.487 1.00 89.75 915 ARG A N 1
ATOM 7081 C CA . ARG A 1 915 ? -3.621 -23.278 35.238 1.00 89.75 915 ARG A CA 1
ATOM 7082 C C . ARG A 1 915 ? -3.812 -24.312 36.350 1.00 89.75 915 ARG A C 1
ATOM 7084 O O . ARG A 1 915 ? -4.188 -25.446 36.068 1.00 89.75 915 ARG A O 1
ATOM 7091 N N . ASP A 1 916 ? -3.619 -23.896 37.600 1.00 88.69 916 ASP A N 1
ATOM 7092 C CA . ASP A 1 916 ? -3.639 -24.781 38.775 1.00 88.69 916 ASP A CA 1
ATOM 7093 C C . ASP A 1 916 ? -5.057 -25.213 39.191 1.00 88.69 916 ASP A C 1
ATOM 7095 O O . ASP A 1 916 ? -5.224 -26.135 39.983 1.00 88.69 916 ASP A O 1
ATOM 7099 N N . PHE A 1 917 ? -6.089 -24.561 38.642 1.00 91.25 917 PHE A N 1
ATOM 7100 C CA . PHE A 1 917 ? -7.496 -24.896 38.877 1.00 91.25 917 PHE A CA 1
ATOM 7101 C C . PHE A 1 917 ? -8.148 -25.585 37.677 1.00 91.25 917 PHE A C 1
ATOM 7103 O O . PHE A 1 917 ? -9.350 -25.832 37.710 1.00 91.25 917 PHE A O 1
ATOM 7110 N N . HIS A 1 918 ? -7.397 -25.870 36.608 1.00 94.19 918 HIS A N 1
ATOM 7111 C CA . HIS A 1 918 ? -7.895 -26.580 35.425 1.00 94.19 918 HIS A CA 1
ATOM 7112 C C . HIS A 1 918 ? -9.161 -25.955 34.806 1.00 94.19 918 HIS A C 1
ATOM 7114 O O . HIS A 1 918 ? -10.054 -26.652 34.319 1.00 94.19 918 HIS A O 1
ATOM 7120 N N . GLN A 1 919 ? -9.260 -24.623 34.849 1.00 93.69 919 GLN A N 1
ATOM 7121 C CA . GLN A 1 919 ? -10.422 -23.885 34.358 1.00 93.69 919 GLN A CA 1
ATOM 7122 C C . GLN A 1 919 ? -10.044 -22.501 33.824 1.00 93.69 919 GLN A C 1
ATOM 7124 O O . GLN A 1 919 ? -9.035 -21.909 34.209 1.00 93.69 919 GLN A O 1
ATOM 7129 N N . ILE A 1 920 ? -10.894 -21.967 32.953 1.00 94.50 920 ILE A N 1
ATOM 7130 C CA . ILE A 1 920 ? -10.860 -20.575 32.506 1.00 94.50 920 ILE A CA 1
ATOM 7131 C C . ILE A 1 920 ? -11.977 -19.834 33.223 1.00 94.50 920 ILE A C 1
ATOM 7133 O O . ILE A 1 920 ? -13.110 -20.316 33.254 1.00 94.50 920 ILE A O 1
ATOM 7137 N N . VAL A 1 921 ? -11.683 -18.659 33.768 1.00 93.06 921 VAL A N 1
ATOM 7138 C CA . VAL A 1 921 ? -12.685 -17.782 34.382 1.00 93.06 921 VAL A CA 1
ATOM 7139 C C . VAL A 1 921 ? -12.834 -16.494 33.584 1.00 93.06 921 VAL A C 1
ATOM 7141 O O . VAL A 1 921 ? -11.913 -16.081 32.884 1.00 93.06 921 VAL A O 1
ATOM 7144 N N . LYS A 1 922 ? -14.001 -15.859 33.675 1.00 92.69 922 LYS A N 1
ATOM 7145 C CA . LYS A 1 922 ? -14.293 -14.583 33.024 1.00 92.69 922 LYS A CA 1
ATOM 7146 C C . LYS A 1 922 ? -15.086 -13.640 33.918 1.00 92.69 922 LYS A C 1
ATOM 7148 O O . LYS A 1 922 ? -15.921 -14.080 34.712 1.00 92.69 922 LYS A O 1
ATOM 7153 N N . LEU A 1 923 ? -14.874 -12.343 33.742 1.00 92.31 923 LEU A N 1
ATOM 7154 C CA . LEU A 1 923 ? -15.600 -11.277 34.424 1.00 92.31 923 LEU A CA 1
ATOM 7155 C C . LEU A 1 923 ? -15.929 -10.165 33.434 1.00 92.31 923 LEU A C 1
ATOM 7157 O O . LEU A 1 923 ? -15.049 -9.717 32.708 1.00 92.31 923 LEU A O 1
ATOM 7161 N N . LEU A 1 924 ? -17.171 -9.686 33.449 1.00 89.31 924 LEU A N 1
ATOM 7162 C CA . LEU A 1 924 ? -17.526 -8.462 32.738 1.00 89.31 924 LEU A CA 1
ATOM 7163 C C . LEU A 1 924 ? -16.925 -7.261 33.475 1.00 89.31 924 LEU A C 1
ATOM 7165 O O . LEU A 1 924 ? -17.265 -7.012 34.636 1.00 89.31 924 LEU A O 1
ATOM 7169 N N . LEU A 1 925 ? -16.040 -6.523 32.811 1.00 84.12 925 LEU A N 1
ATOM 7170 C CA . LEU A 1 925 ? -15.423 -5.329 33.382 1.00 84.12 925 LEU A CA 1
ATOM 7171 C C . LEU A 1 925 ? -16.490 -4.267 33.695 1.00 84.12 925 LEU A C 1
ATOM 7173 O O . LEU A 1 925 ? -17.493 -4.149 32.997 1.00 84.12 925 LEU A O 1
ATOM 7177 N N . ASN A 1 926 ? -16.271 -3.488 34.758 1.00 78.50 926 ASN A N 1
ATOM 7178 C CA . ASN A 1 926 ? -17.160 -2.408 35.217 1.00 78.50 926 ASN A CA 1
ATOM 7179 C C . ASN A 1 926 ? -18.575 -2.838 35.664 1.00 78.50 926 ASN A C 1
ATOM 7181 O O . ASN A 1 926 ? -19.422 -1.984 35.913 1.00 78.50 926 ASN A O 1
ATOM 7185 N N . ASN A 1 927 ? -18.833 -4.135 35.859 1.00 76.25 927 ASN A N 1
ATOM 7186 C CA . ASN A 1 927 ? -20.145 -4.655 36.272 1.00 76.25 927 ASN A CA 1
ATOM 7187 C C . ASN A 1 927 ? -20.439 -4.530 37.790 1.00 76.25 927 ASN A C 1
ATOM 7189 O O . ASN A 1 927 ? -21.273 -5.247 38.336 1.00 76.25 927 ASN A O 1
ATOM 7193 N N . GLY A 1 928 ? -19.708 -3.682 38.522 1.00 72.06 928 GLY A N 1
ATOM 7194 C CA . GLY A 1 928 ? -19.899 -3.462 39.966 1.00 72.06 928 GLY A CA 1
ATOM 7195 C C . GLY A 1 928 ? -19.480 -4.619 40.891 1.00 72.06 928 GLY A C 1
ATOM 7196 O O . GLY A 1 928 ? -19.568 -4.483 42.109 1.00 72.06 928 GLY A O 1
ATOM 7197 N N . THR A 1 929 ? -18.996 -5.739 40.345 1.00 81.12 929 THR A N 1
ATOM 7198 C CA . THR A 1 929 ? -18.465 -6.884 41.101 1.00 81.12 929 THR A CA 1
ATOM 7199 C C . THR A 1 929 ? -17.104 -7.295 40.558 1.00 81.12 929 THR A C 1
ATOM 7201 O O . THR A 1 929 ? -16.948 -7.379 39.344 1.00 81.12 929 THR A O 1
ATOM 7204 N N . ASN A 1 930 ? -16.175 -7.675 41.437 1.00 84.75 930 ASN A N 1
ATOM 7205 C CA . ASN A 1 930 ? -14.861 -8.196 41.040 1.00 84.75 930 ASN A CA 1
ATOM 7206 C C . ASN A 1 930 ? -14.798 -9.738 41.093 1.00 84.75 930 ASN A C 1
ATOM 7208 O O . ASN A 1 930 ? -13.711 -10.295 41.149 1.00 84.75 930 ASN A O 1
ATOM 7212 N N . ILE A 1 931 ? -15.932 -10.448 41.133 1.00 87.06 931 ILE A N 1
ATOM 7213 C CA . ILE A 1 931 ? -15.976 -11.912 41.314 1.00 87.06 931 ILE A CA 1
ATOM 7214 C C . ILE A 1 931 ? -16.177 -12.600 39.953 1.00 87.06 931 ILE A C 1
ATOM 7216 O O . ILE A 1 931 ? -17.246 -12.438 39.361 1.00 87.06 931 ILE A O 1
ATOM 7220 N N . PRO A 1 932 ? -15.194 -13.358 39.437 1.00 90.25 932 PRO A N 1
ATOM 7221 C CA . PRO A 1 932 ? -15.286 -13.983 38.125 1.00 90.25 932 PRO A CA 1
ATOM 7222 C C . PRO A 1 932 ? -16.163 -15.249 38.139 1.00 90.25 932 PRO A C 1
ATOM 7224 O O . PRO A 1 932 ? -16.411 -15.860 39.177 1.00 90.25 932 PRO A O 1
ATOM 7227 N N . THR A 1 933 ? -16.614 -15.662 36.955 1.00 90.88 933 THR A N 1
ATOM 7228 C CA . THR A 1 933 ? -17.423 -16.871 36.711 1.00 90.88 933 THR A CA 1
ATOM 7229 C C . THR A 1 933 ? -16.666 -17.864 35.834 1.00 90.88 933 THR A C 1
ATOM 7231 O O . THR A 1 933 ? -15.805 -17.459 35.058 1.00 90.88 933 THR A O 1
ATOM 7234 N N . VAL A 1 934 ? -16.971 -19.161 35.929 1.00 90.94 934 VAL A N 1
ATOM 7235 C CA . VAL A 1 934 ? -16.309 -20.191 35.107 1.00 90.94 934 VAL A CA 1
ATOM 7236 C C . VAL A 1 934 ? -16.765 -20.080 33.649 1.00 90.94 934 VAL A C 1
ATOM 7238 O O . VAL A 1 934 ? -17.960 -20.046 33.359 1.00 90.94 934 VAL A O 1
ATOM 7241 N N . ALA A 1 935 ? -15.800 -20.014 32.734 1.00 90.50 935 ALA A N 1
ATOM 7242 C CA . ALA A 1 935 ? -16.000 -19.953 31.290 1.00 90.50 935 ALA A CA 1
ATOM 7243 C C . ALA A 1 935 ? -15.803 -21.319 30.610 1.00 90.50 935 ALA A C 1
ATOM 7245 O O . ALA A 1 935 ? -16.541 -21.633 29.681 1.00 90.50 935 ALA A O 1
ATOM 7246 N N . ALA A 1 936 ? -14.833 -22.120 31.065 1.00 91.75 936 ALA A N 1
ATOM 7247 C CA . ALA A 1 936 ? -14.556 -23.465 30.551 1.00 91.75 936 ALA A CA 1
ATOM 7248 C C . ALA A 1 936 ? -13.758 -24.302 31.566 1.00 91.75 936 ALA A C 1
ATOM 7250 O O . ALA A 1 936 ? -13.031 -23.743 32.387 1.00 91.75 936 ALA A O 1
ATOM 7251 N N . GLY A 1 937 ? -13.854 -25.631 31.466 1.00 90.75 937 GLY A N 1
ATOM 7252 C CA . GLY A 1 937 ? -13.229 -26.580 32.393 1.00 90.75 937 GLY A CA 1
ATOM 7253 C C . GLY A 1 937 ? -14.116 -26.918 33.595 1.00 90.75 937 GLY A C 1
ATOM 7254 O O . GLY A 1 937 ? -14.973 -26.138 34.006 1.00 90.75 937 GLY A O 1
ATOM 7255 N N . SER A 1 938 ? -13.926 -28.114 34.150 1.00 88.31 938 SER A N 1
ATOM 7256 C CA . SER A 1 938 ? -14.710 -28.638 35.278 1.00 88.31 938 SER A CA 1
ATOM 7257 C C . SER A 1 938 ? -14.133 -28.275 36.651 1.00 88.31 938 SER A C 1
ATOM 7259 O O . SER A 1 938 ? -14.733 -28.626 37.667 1.00 88.31 938 SER A O 1
ATOM 7261 N N . GLY A 1 939 ? -12.961 -27.634 36.692 1.00 89.00 939 GLY A N 1
ATOM 7262 C CA . GLY A 1 939 ? -12.191 -27.424 37.919 1.00 89.00 939 GLY A CA 1
ATOM 7263 C C . GLY A 1 939 ? -11.299 -28.611 38.317 1.00 89.00 939 GLY A C 1
ATOM 7264 O O . GLY A 1 939 ? -10.605 -28.542 39.327 1.00 89.00 939 GLY A O 1
ATOM 7265 N N . PHE A 1 940 ? -11.314 -29.704 37.544 1.00 91.50 940 PHE A N 1
ATOM 7266 C CA . PHE A 1 940 ? -10.512 -30.908 37.777 1.00 91.50 940 PHE A CA 1
ATOM 7267 C C . PHE A 1 940 ? -9.753 -31.299 36.506 1.00 91.50 940 PHE A C 1
ATOM 7269 O O . PHE A 1 940 ? -10.316 -31.221 35.412 1.00 91.50 940 PHE A O 1
ATOM 7276 N N . ALA A 1 941 ? -8.512 -31.772 36.660 1.00 94.56 941 ALA A N 1
ATOM 7277 C CA . ALA A 1 941 ? -7.708 -32.277 35.550 1.00 94.56 941 ALA A CA 1
ATOM 7278 C C . ALA A 1 941 ? -8.396 -33.467 34.861 1.00 94.56 941 ALA A C 1
ATOM 7280 O O . ALA A 1 941 ? -8.817 -34.423 35.521 1.00 94.56 941 ALA A O 1
ATOM 7281 N N . GLY A 1 942 ? -8.490 -33.428 33.532 1.00 93.06 942 GLY A N 1
ATOM 7282 C CA . GLY A 1 942 ? -9.025 -34.534 32.742 1.00 93.06 942 GLY A CA 1
ATOM 7283 C C . GLY A 1 942 ? -9.056 -34.255 31.241 1.00 93.06 942 GLY A C 1
ATOM 7284 O O . GLY A 1 942 ? -8.906 -33.118 30.803 1.00 93.06 942 GLY A O 1
ATOM 7285 N N . SER A 1 943 ? -9.292 -35.306 30.451 1.00 92.12 943 SER A N 1
ATOM 7286 C CA . SER A 1 943 ? -9.224 -35.281 28.979 1.00 92.12 943 SER A CA 1
ATOM 7287 C C . SER A 1 943 ? -10.587 -35.340 28.272 1.00 92.12 943 SER A C 1
ATOM 7289 O O . SER A 1 943 ? -10.656 -35.308 27.038 1.00 92.12 943 SER A O 1
ATOM 7291 N N . ALA A 1 944 ? -11.695 -35.400 29.020 1.00 92.06 944 ALA A N 1
ATOM 7292 C CA . ALA A 1 944 ? -13.043 -35.321 28.450 1.00 92.06 944 ALA A CA 1
ATOM 7293 C C . ALA A 1 944 ? -13.274 -33.976 27.728 1.00 92.06 944 ALA A C 1
ATOM 7295 O O . ALA A 1 944 ? -12.550 -33.008 27.961 1.00 92.06 944 ALA A O 1
ATOM 7296 N N . SER A 1 945 ? -14.287 -33.892 26.860 1.00 89.44 945 SER A N 1
ATOM 7297 C CA . SER A 1 945 ? -14.581 -32.678 26.075 1.00 89.44 945 SER A CA 1
ATOM 7298 C C . SER A 1 945 ? -14.894 -31.452 26.937 1.00 89.44 945 SER A C 1
ATOM 7300 O O . SER A 1 945 ? -14.676 -30.330 26.514 1.00 89.44 945 SER A O 1
ATOM 7302 N N . ASN A 1 946 ? -15.401 -31.634 28.154 1.00 90.06 946 ASN A N 1
ATOM 7303 C CA . ASN A 1 946 ? -15.686 -30.555 29.105 1.00 90.06 946 ASN A CA 1
ATOM 7304 C C . ASN A 1 946 ? -14.603 -30.377 30.185 1.00 90.06 946 ASN A C 1
ATOM 7306 O O . ASN A 1 946 ? -14.789 -29.588 31.112 1.00 90.06 946 ASN A O 1
ATOM 7310 N N . MET A 1 947 ? -13.504 -31.129 30.107 1.00 94.38 947 MET A N 1
ATOM 7311 C CA . MET A 1 947 ? -12.399 -31.077 31.062 1.00 94.38 947 MET A CA 1
ATOM 7312 C C . MET A 1 947 ? -11.153 -30.491 30.398 1.00 94.38 947 MET A C 1
ATOM 7314 O O . MET A 1 947 ? -10.963 -30.593 29.183 1.00 94.38 947 MET A O 1
ATOM 7318 N N . LEU A 1 948 ? -10.330 -29.849 31.219 1.00 95.50 948 LEU A N 1
ATOM 7319 C CA . LEU A 1 948 ? -9.044 -29.277 30.844 1.00 95.50 948 LEU A CA 1
ATOM 7320 C C . LEU A 1 948 ? -7.989 -29.839 31.795 1.00 95.50 948 LEU A C 1
ATOM 7322 O O . LEU A 1 948 ? -8.308 -30.223 32.918 1.00 95.50 948 LEU A O 1
ATOM 7326 N N . ASP A 1 949 ? -6.738 -29.848 31.368 1.00 96.12 949 ASP A N 1
ATOM 7327 C CA . ASP A 1 949 ? -5.585 -30.075 32.220 1.00 96.12 949 ASP A CA 1
ATOM 7328 C C . ASP A 1 949 ? -4.562 -28.963 31.970 1.00 96.12 949 ASP A C 1
ATOM 7330 O O . ASP A 1 949 ? -4.102 -28.719 30.857 1.00 96.12 949 ASP A O 1
ATOM 7334 N N . SER A 1 950 ? -4.219 -28.270 33.052 1.00 94.12 950 SER A N 1
ATOM 7335 C CA . SER A 1 950 ? -3.256 -27.168 33.074 1.00 94.12 950 SER A CA 1
ATOM 7336 C C . SER A 1 950 ? -3.405 -26.151 31.918 1.00 94.12 950 SER A C 1
ATOM 7338 O O . SER A 1 950 ? -2.438 -25.936 31.186 1.00 94.12 950 SER A O 1
ATOM 7340 N N . PRO A 1 951 ? -4.578 -25.511 31.718 1.00 95.62 951 PRO A N 1
ATOM 7341 C CA . PRO A 1 951 ? -4.802 -24.618 30.582 1.00 95.62 951 PRO A CA 1
ATOM 7342 C C . PRO A 1 951 ? -3.936 -23.353 30.662 1.00 95.62 951 PRO A C 1
ATOM 7344 O O . PRO A 1 951 ? -3.756 -22.784 31.739 1.00 95.62 951 PRO A O 1
ATOM 7347 N N . GLN A 1 952 ? -3.427 -22.905 29.513 1.00 93.94 952 GLN A N 1
ATOM 7348 C CA . GLN A 1 952 ? -2.453 -21.812 29.411 1.00 93.94 952 GLN A CA 1
ATOM 7349 C C . GLN A 1 952 ? -3.003 -20.648 28.574 1.00 93.94 952 GLN A C 1
ATOM 7351 O O . GLN A 1 952 ? -3.717 -19.792 29.094 1.00 93.94 952 GLN A O 1
ATOM 7356 N N . GLY A 1 953 ? -2.682 -20.605 27.282 1.00 92.62 953 GLY A N 1
ATOM 7357 C CA . GLY A 1 953 ? -3.081 -19.541 26.371 1.00 92.62 953 GLY A CA 1
ATOM 7358 C C . GLY A 1 953 ? -4.568 -19.580 26.059 1.00 92.62 953 GLY A C 1
ATOM 7359 O O . GLY A 1 953 ? -5.134 -20.648 25.805 1.00 92.62 953 GLY A O 1
ATOM 7360 N N . ILE A 1 954 ? -5.176 -18.397 26.045 1.00 94.25 954 ILE A N 1
ATOM 7361 C CA . ILE A 1 954 ? -6.564 -18.202 25.645 1.00 94.25 954 ILE A CA 1
ATOM 7362 C C . ILE A 1 954 ? -6.661 -17.164 24.536 1.00 94.25 954 ILE A C 1
ATOM 7364 O O . ILE A 1 954 ? -5.926 -16.179 24.516 1.00 94.25 954 ILE A O 1
ATOM 7368 N N . TYR A 1 955 ? -7.608 -17.381 23.636 1.00 93.38 955 TYR A N 1
ATOM 7369 C CA . TYR A 1 955 ? -8.016 -16.402 22.640 1.00 93.38 955 TYR A CA 1
ATOM 7370 C C . TYR A 1 955 ? -9.524 -16.500 22.460 1.00 93.38 955 TYR A C 1
ATOM 7372 O O . TYR A 1 955 ? -10.081 -17.602 22.455 1.00 93.38 955 TYR A O 1
ATOM 7380 N N . VAL A 1 956 ? -10.187 -15.357 22.320 1.00 91.00 956 VAL A N 1
ATOM 7381 C CA . VAL A 1 956 ? -11.625 -15.303 22.054 1.00 91.00 956 VAL A CA 1
ATOM 7382 C C . VAL A 1 956 ? -11.833 -14.617 20.714 1.00 91.00 956 VAL A C 1
ATOM 7384 O O . VAL A 1 956 ? -11.425 -13.470 20.537 1.00 91.00 956 VAL A O 1
ATOM 7387 N N . ASP A 1 957 ? -12.447 -15.330 19.769 1.00 82.12 957 ASP A N 1
ATOM 7388 C CA . ASP A 1 957 ? -12.753 -14.766 18.452 1.00 82.12 957 ASP A CA 1
ATOM 7389 C C . ASP A 1 957 ? -13.962 -13.813 18.495 1.00 82.12 957 ASP A C 1
ATOM 7391 O O . ASP A 1 957 ? -14.673 -13.689 19.498 1.00 82.12 957 ASP A O 1
ATOM 7395 N N . SER A 1 958 ? -14.222 -13.133 17.378 1.00 78.44 958 SER A N 1
ATOM 7396 C CA . SER A 1 958 ? -15.357 -12.210 17.233 1.00 78.44 958 SER A CA 1
ATOM 7397 C C . SER A 1 958 ? -16.727 -12.889 17.390 1.00 78.44 958 SER A C 1
ATOM 7399 O O . SER A 1 958 ? -17.707 -12.222 17.726 1.00 78.44 958 SER A O 1
ATOM 7401 N N . TYR A 1 959 ? -16.800 -14.212 17.221 1.00 78.38 959 TYR A N 1
ATOM 7402 C CA . TYR A 1 959 ? -18.001 -15.023 17.435 1.00 78.38 959 TYR A CA 1
ATOM 7403 C C . TYR A 1 959 ? -18.153 -15.499 18.892 1.00 78.38 959 TYR A C 1
ATOM 7405 O O . TYR A 1 959 ? -19.135 -16.169 19.217 1.00 78.38 959 TYR A O 1
ATOM 7413 N N . GLN A 1 960 ? -17.235 -15.111 19.787 1.00 84.31 960 GLN A N 1
ATOM 7414 C CA . GLN A 1 960 ? -17.131 -15.544 21.186 1.00 84.31 960 GLN A CA 1
ATOM 7415 C C . GLN A 1 960 ? -16.833 -17.036 21.373 1.00 84.31 960 GLN A C 1
ATOM 7417 O O . GLN A 1 960 ? -17.197 -17.619 22.401 1.00 84.31 960 GLN A O 1
ATOM 7422 N N . ASN A 1 961 ? -16.182 -17.677 20.406 1.00 88.81 961 ASN A N 1
ATOM 7423 C CA . ASN A 1 961 ? -15.613 -18.993 20.649 1.00 88.81 961 ASN A CA 1
ATOM 7424 C C . ASN A 1 961 ? -14.325 -18.826 21.457 1.00 88.81 961 ASN A C 1
ATOM 7426 O O . ASN A 1 961 ? -13.461 -18.020 21.108 1.00 88.81 961 ASN A O 1
ATOM 7430 N N . LEU A 1 962 ? -14.203 -19.604 22.530 1.00 93.88 962 LEU A N 1
ATOM 7431 C CA . LEU A 1 962 ? -13.028 -19.618 23.390 1.00 93.88 962 LEU A CA 1
ATOM 7432 C C . LEU A 1 962 ? -12.088 -20.732 22.931 1.00 93.88 962 LEU A C 1
ATOM 7434 O O . LEU A 1 962 ? -12.434 -21.915 22.986 1.00 93.88 962 LEU A O 1
ATOM 7438 N N . TYR A 1 963 ? -10.899 -20.341 22.490 1.00 95.75 963 TYR A N 1
ATOM 7439 C CA . TYR A 1 963 ? -9.826 -21.246 22.112 1.00 95.75 963 TYR A CA 1
ATOM 7440 C C . TYR A 1 963 ? -8.861 -21.375 23.279 1.00 95.75 963 TYR A C 1
ATOM 7442 O O . TYR A 1 963 ? -8.423 -20.372 23.843 1.00 95.75 963 TYR A O 1
ATOM 7450 N N . ILE A 1 964 ? -8.557 -22.613 23.648 1.00 96.44 964 ILE A N 1
ATOM 7451 C CA . ILE A 1 964 ? -7.789 -22.936 24.844 1.00 96.44 964 ILE A CA 1
ATOM 7452 C C . ILE A 1 964 ? -6.635 -23.839 24.449 1.00 96.44 964 ILE A C 1
ATOM 7454 O O . ILE A 1 964 ? -6.839 -24.904 23.858 1.00 96.44 964 ILE A O 1
ATOM 7458 N N . ALA A 1 965 ? -5.433 -23.415 24.820 1.00 96.69 965 ALA A N 1
ATOM 7459 C CA . ALA A 1 965 ? -4.260 -24.263 24.827 1.00 96.69 965 ALA A CA 1
ATOM 7460 C C . ALA A 1 965 ? -4.295 -25.147 26.088 1.00 96.69 965 ALA A C 1
ATOM 7462 O O . ALA A 1 965 ? -3.985 -24.706 27.198 1.00 96.69 965 ALA A O 1
ATOM 7463 N N . ASP A 1 966 ? -4.770 -26.380 25.913 1.00 96.44 966 ASP A N 1
ATOM 7464 C CA . ASP A 1 966 ? -4.994 -27.376 26.964 1.00 96.44 966 ASP A CA 1
ATOM 7465 C C . ASP A 1 966 ? -3.693 -28.167 27.172 1.00 96.44 966 ASP A C 1
ATOM 7467 O O . ASP A 1 966 ? -3.544 -29.286 26.677 1.00 96.44 966 ASP A O 1
ATOM 7471 N N . CYS A 1 967 ? -2.709 -27.507 27.802 1.00 96.31 967 CYS A N 1
ATOM 7472 C CA . CYS A 1 967 ? -1.313 -27.952 27.830 1.00 96.31 967 CYS A CA 1
ATOM 7473 C C . CYS A 1 967 ? -1.148 -29.378 28.369 1.00 96.31 967 CYS A C 1
ATOM 7475 O O . CYS A 1 967 ? -0.433 -30.158 27.756 1.00 96.31 967 CYS A O 1
ATOM 7477 N N . GLY A 1 968 ? -1.821 -29.751 29.462 1.00 95.81 968 GLY A N 1
ATOM 7478 C CA . GLY A 1 968 ? -1.677 -31.092 30.043 1.00 95.81 968 GLY A CA 1
ATOM 7479 C C . GLY A 1 968 ? -2.267 -32.214 29.180 1.00 95.81 968 GLY A C 1
ATOM 7480 O O . GLY A 1 968 ? -1.926 -33.378 29.363 1.00 95.81 968 GLY A O 1
ATOM 7481 N N . ASN A 1 969 ? -3.129 -31.866 28.220 1.00 96.06 969 ASN A N 1
ATOM 7482 C CA . ASN A 1 969 ? -3.743 -32.804 27.280 1.00 96.06 969 ASN A CA 1
ATOM 7483 C C . ASN A 1 969 ? -3.147 -32.728 25.861 1.00 96.06 969 ASN A C 1
ATOM 7485 O O . ASN A 1 969 ? -3.678 -33.383 24.961 1.00 96.06 969 ASN A O 1
ATOM 7489 N N . ASP A 1 970 ? -2.100 -31.927 25.633 1.00 96.50 970 ASP A N 1
ATOM 7490 C CA . ASP A 1 970 ? -1.433 -31.764 24.332 1.00 96.50 970 ASP A CA 1
ATOM 7491 C C . ASP A 1 970 ? -2.393 -31.446 23.175 1.00 96.50 970 ASP A C 1
ATOM 7493 O O . ASP A 1 970 ? -2.323 -32.020 22.078 1.00 96.50 970 ASP A O 1
ATOM 7497 N N . ARG A 1 971 ? -3.356 -30.552 23.421 1.00 95.56 971 ARG A N 1
ATOM 7498 C CA . ARG A 1 971 ? -4.397 -30.238 22.437 1.00 95.56 971 ARG A CA 1
ATOM 7499 C C . ARG A 1 971 ? -4.844 -28.785 22.470 1.00 95.56 971 ARG A C 1
ATOM 7501 O O . ARG A 1 971 ? -4.731 -28.096 23.480 1.00 95.56 971 ARG A O 1
ATOM 7508 N N . ILE A 1 972 ? -5.423 -28.345 21.357 1.00 95.88 972 ILE A N 1
ATOM 7509 C CA . ILE A 1 972 ? -6.192 -27.102 21.289 1.00 95.88 972 ILE A CA 1
ATOM 7510 C C . ILE A 1 972 ? -7.675 -27.428 21.283 1.00 95.88 972 ILE A C 1
ATOM 7512 O O . ILE A 1 972 ? -8.152 -28.164 20.415 1.00 95.88 972 ILE A O 1
ATOM 7516 N N . GLN A 1 973 ? -8.413 -26.838 22.218 1.00 94.44 973 GLN A N 1
ATOM 7517 C CA . GLN A 1 973 ? -9.863 -26.964 22.279 1.00 94.44 973 GLN A CA 1
ATOM 7518 C C . GLN A 1 973 ? -10.555 -25.657 21.923 1.00 94.44 973 GLN A C 1
ATOM 7520 O O . GLN A 1 973 ? -10.149 -24.589 22.371 1.00 94.44 973 GLN A O 1
ATOM 7525 N N . ARG A 1 974 ? -11.648 -25.762 21.166 1.00 94.31 974 ARG A N 1
ATOM 7526 C CA . ARG A 1 974 ? -12.587 -24.667 20.931 1.00 94.31 974 ARG A CA 1
ATOM 7527 C C . ARG A 1 974 ? -13.894 -24.951 21.649 1.00 94.31 974 ARG A C 1
ATOM 7529 O O . ARG A 1 974 ? -14.604 -25.891 21.290 1.00 94.31 974 ARG A O 1
ATOM 7536 N N . PHE A 1 975 ? -14.227 -24.099 22.605 1.00 92.88 975 PHE A N 1
ATOM 7537 C CA . PHE A 1 975 ? -15.531 -24.050 23.249 1.00 92.88 975 PHE A CA 1
ATOM 7538 C C . PHE A 1 975 ? -16.378 -23.034 22.497 1.00 92.88 975 PHE A C 1
ATOM 7540 O O . PHE A 1 975 ? -16.075 -21.839 22.490 1.00 92.88 975 PHE A O 1
ATOM 7547 N N . GLN A 1 976 ? -17.413 -23.515 21.812 1.00 86.06 976 GLN A N 1
ATOM 7548 C CA . GLN A 1 976 ? -18.346 -22.614 21.149 1.00 86.06 976 GLN A CA 1
ATOM 7549 C C . GLN A 1 976 ? -19.168 -21.857 22.190 1.00 86.06 976 GLN A C 1
ATOM 7551 O O . GLN A 1 976 ? -19.388 -22.345 23.303 1.00 86.06 976 GLN A O 1
ATOM 7556 N N . PHE A 1 977 ? -19.634 -20.666 21.827 1.00 80.00 977 PHE A N 1
ATOM 7557 C CA . PHE A 1 977 ? -20.418 -19.831 22.728 1.00 80.00 977 PHE A CA 1
ATOM 7558 C C . PHE A 1 977 ? -21.580 -20.616 23.369 1.00 80.00 977 PHE A C 1
ATOM 7560 O O . PHE A 1 977 ? -22.353 -21.283 22.681 1.00 80.00 977 PHE A O 1
ATOM 7567 N N . ALA A 1 978 ? -21.685 -20.534 24.700 1.00 73.81 978 ALA A N 1
ATOM 7568 C CA . ALA A 1 978 ? -22.678 -21.226 25.532 1.00 73.81 978 ALA A CA 1
ATOM 7569 C C . ALA A 1 978 ? -22.625 -22.772 25.536 1.00 73.81 978 ALA A C 1
ATOM 7571 O O . ALA A 1 978 ? -23.501 -23.406 26.126 1.00 73.81 978 ALA A O 1
ATOM 7572 N N . GLN A 1 979 ? -21.600 -23.395 24.948 1.00 79.38 979 GLN A N 1
ATOM 7573 C CA . GLN A 1 979 ? -21.392 -24.840 25.036 1.00 79.38 979 GLN A CA 1
ATOM 7574 C C . GLN A 1 979 ? -20.420 -25.202 26.161 1.00 79.38 979 GLN A C 1
ATOM 7576 O O . GLN A 1 979 ? -19.389 -24.565 26.350 1.00 79.38 979 GLN A O 1
ATOM 7581 N N . LEU A 1 980 ? -20.742 -26.274 26.889 1.00 80.19 980 LEU A N 1
ATOM 7582 C CA . LEU A 1 980 ? -19.901 -26.809 27.968 1.00 80.19 980 LEU A CA 1
ATOM 7583 C C . LEU A 1 980 ? -18.871 -27.838 27.479 1.00 80.19 980 LEU A C 1
ATOM 7585 O O . LEU A 1 980 ? -18.001 -28.231 28.247 1.00 80.19 980 LEU A O 1
ATOM 7589 N N . ASN A 1 981 ? -18.978 -28.289 26.227 1.00 87.94 981 ASN A N 1
ATOM 7590 C CA . ASN A 1 981 ? -18.066 -29.248 25.613 1.00 87.94 981 ASN A CA 1
ATOM 7591 C C . ASN A 1 981 ? -17.201 -28.542 24.566 1.00 87.94 981 ASN A C 1
ATOM 7593 O O . ASN A 1 981 ? -17.723 -27.860 23.686 1.00 87.94 981 ASN A O 1
ATOM 7597 N N . GLY A 1 982 ? -15.894 -28.745 24.649 1.00 87.94 982 GLY A N 1
ATOM 7598 C CA . GLY A 1 982 ? -14.917 -28.337 23.659 1.00 87.94 982 GLY A CA 1
ATOM 7599 C C . GLY A 1 982 ? -14.820 -29.330 22.503 1.00 87.94 982 GLY A C 1
ATOM 7600 O O . GLY A 1 982 ? -15.021 -30.537 22.656 1.00 87.94 982 GLY A O 1
ATOM 7601 N N . VAL A 1 983 ? -14.496 -28.797 21.328 1.00 91.94 983 VAL A N 1
ATOM 7602 C CA . VAL A 1 983 ? -14.099 -29.568 20.146 1.00 91.94 983 VAL A CA 1
ATOM 7603 C C . VAL A 1 983 ? -12.590 -29.448 19.987 1.00 91.94 983 VAL A C 1
ATOM 7605 O O . VAL A 1 983 ? -12.059 -28.336 19.953 1.00 91.94 983 VAL A O 1
ATOM 7608 N N . THR A 1 984 ? -11.895 -30.578 19.870 1.00 92.50 984 THR A N 1
ATOM 7609 C CA . THR A 1 984 ? -10.454 -30.587 19.608 1.00 92.50 984 THR A CA 1
ATOM 7610 C C . THR A 1 984 ? -10.171 -30.172 18.167 1.00 92.50 984 THR A C 1
ATOM 7612 O O . THR A 1 984 ? -10.660 -30.802 17.232 1.00 92.50 984 THR A O 1
ATOM 7615 N N . LEU A 1 985 ? -9.383 -29.110 17.992 1.00 89.75 985 LEU A N 1
ATOM 7616 C CA . LEU A 1 985 ? -9.010 -28.573 16.678 1.00 89.75 985 LEU A CA 1
ATOM 7617 C C . LEU A 1 985 ? -7.639 -29.063 16.197 1.00 89.75 985 LEU A C 1
ATOM 7619 O O . LEU A 1 985 ? -7.425 -29.203 14.996 1.00 89.75 985 LEU A O 1
ATOM 7623 N N . ALA A 1 986 ? -6.713 -29.298 17.127 1.00 90.50 986 ALA A N 1
ATOM 7624 C CA . ALA A 1 986 ? -5.352 -29.750 16.855 1.00 90.50 986 ALA A CA 1
ATOM 7625 C C . ALA A 1 986 ? -4.803 -30.529 18.055 1.00 90.50 986 ALA A C 1
ATOM 7627 O O . ALA A 1 986 ? -5.193 -30.252 19.193 1.00 90.50 986 ALA A O 1
ATOM 7628 N N . GLY A 1 987 ? -3.877 -31.458 17.809 1.00 89.62 987 GLY A N 1
ATOM 7629 C CA . GLY A 1 987 ? -3.276 -32.295 18.847 1.00 89.62 987 GLY A CA 1
ATOM 7630 C C . GLY A 1 987 ? -4.106 -33.532 19.194 1.00 89.62 987 GLY A C 1
ATOM 7631 O O . GLY A 1 987 ? -4.884 -34.040 18.380 1.00 89.62 987 GLY A O 1
ATOM 7632 N N . ASN A 1 988 ? -3.921 -34.042 20.410 1.00 90.19 988 ASN A N 1
ATOM 7633 C CA . ASN A 1 988 ? -4.511 -35.309 20.837 1.00 90.19 988 ASN A CA 1
ATOM 7634 C C . ASN A 1 988 ? -6.049 -35.262 20.840 1.00 90.19 988 ASN A C 1
ATOM 7636 O O . ASN A 1 988 ? -6.668 -34.479 21.559 1.00 90.19 988 ASN A O 1
ATOM 7640 N N . GLY A 1 989 ? -6.670 -36.145 20.050 1.00 81.56 989 GLY A N 1
ATOM 7641 C CA . GLY A 1 989 ? -8.128 -36.248 19.904 1.00 81.56 989 GLY A CA 1
ATOM 7642 C C . GLY A 1 989 ? -8.686 -35.710 18.582 1.00 81.56 989 GLY A C 1
ATOM 7643 O O . GLY A 1 989 ? -9.856 -35.957 18.293 1.00 81.56 989 GLY A O 1
ATOM 7644 N N . ALA A 1 990 ? -7.874 -35.047 17.749 1.00 84.00 990 ALA A N 1
ATOM 7645 C CA . ALA A 1 990 ? -8.246 -34.669 16.384 1.00 84.00 990 ALA A CA 1
ATOM 7646 C C . ALA A 1 990 ? -7.683 -35.670 15.349 1.00 84.00 990 ALA A C 1
ATOM 7648 O O . ALA A 1 990 ? -6.509 -36.042 15.382 1.00 84.00 990 ALA A O 1
ATOM 7649 N N . LEU A 1 991 ? -8.530 -36.148 14.428 1.00 70.19 991 LEU A N 1
ATOM 7650 C CA . LEU A 1 991 ? -8.138 -37.129 13.406 1.00 70.19 991 LEU A CA 1
ATOM 7651 C C . LEU A 1 991 ? -7.299 -36.463 12.306 1.00 70.19 991 LEU A C 1
ATOM 7653 O O . LEU A 1 991 ? -7.763 -35.534 11.652 1.00 70.19 991 LEU A O 1
ATOM 7657 N N . GLY A 1 992 ? -6.090 -36.979 12.063 1.00 62.81 992 GLY A N 1
ATOM 7658 C CA . GLY A 1 992 ? -5.243 -36.552 10.942 1.00 62.81 992 GLY A CA 1
ATOM 7659 C C . GLY A 1 992 ? -4.577 -35.180 11.107 1.00 62.81 992 GLY A C 1
ATOM 7660 O O . GLY A 1 992 ? -4.204 -34.576 10.105 1.00 62.81 992 GLY A O 1
ATOM 7661 N N . THR A 1 993 ? -4.433 -34.678 12.339 1.00 77.69 993 THR A N 1
ATOM 7662 C CA . THR A 1 993 ? -3.775 -33.389 12.628 1.00 77.69 993 THR A CA 1
ATOM 7663 C C . THR A 1 993 ? -2.338 -33.550 13.140 1.00 77.69 993 THR A C 1
ATOM 7665 O O . THR A 1 993 ? -1.820 -34.657 13.260 1.00 77.69 993 THR A O 1
ATOM 7668 N N . ILE A 1 994 ? -1.691 -32.428 13.463 1.00 81.00 994 ILE A N 1
ATOM 7669 C CA . ILE A 1 994 ? -0.343 -32.373 14.040 1.00 81.00 994 ILE A CA 1
ATOM 7670 C C . ILE A 1 994 ? -0.330 -32.791 15.521 1.00 81.00 994 ILE A C 1
ATOM 7672 O O . ILE A 1 994 ? -1.247 -32.446 16.268 1.00 81.00 994 ILE A O 1
ATOM 7676 N N . THR A 1 995 ? 0.716 -33.502 15.947 1.00 90.06 995 THR A N 1
ATOM 7677 C CA . THR A 1 995 ? 0.995 -33.793 17.364 1.00 90.06 995 THR A CA 1
ATOM 7678 C C . THR A 1 995 ? 1.520 -32.538 18.058 1.00 90.06 995 THR A C 1
ATOM 7680 O O . THR A 1 995 ? 2.431 -31.905 17.527 1.00 90.06 995 THR A O 1
ATOM 7683 N N . LEU A 1 996 ? 0.971 -32.195 19.223 1.00 93.88 996 LEU A N 1
ATOM 7684 C CA . LEU A 1 996 ? 1.413 -31.077 20.067 1.00 93.88 996 LEU A CA 1
ATOM 7685 C C . LEU A 1 996 ? 2.045 -31.619 21.361 1.00 93.88 996 LEU A C 1
ATOM 7687 O O . LEU A 1 996 ? 1.891 -32.802 21.653 1.00 93.88 996 LEU A O 1
ATOM 7691 N N . ASP A 1 997 ? 2.763 -30.775 22.098 1.00 94.88 997 ASP A N 1
ATOM 7692 C CA . ASP A 1 997 ? 3.316 -31.057 23.430 1.00 94.88 997 ASP A CA 1
ATOM 7693 C C . ASP A 1 997 ? 3.281 -29.765 24.265 1.00 94.88 997 ASP A C 1
ATOM 7695 O O . ASP A 1 997 ? 3.991 -28.792 23.979 1.00 94.88 997 ASP A O 1
ATOM 7699 N N . CYS A 1 998 ? 2.397 -29.736 25.265 1.00 95.31 998 CYS A N 1
ATOM 7700 C CA . CYS A 1 998 ? 2.070 -28.575 26.094 1.00 95.31 998 CYS A CA 1
ATOM 7701 C C . CYS A 1 998 ? 1.973 -27.247 25.312 1.00 95.31 998 CYS A C 1
ATOM 7703 O O . CYS A 1 998 ? 2.841 -26.370 25.428 1.00 95.31 998 CYS A O 1
ATOM 7705 N N . PRO A 1 999 ? 0.915 -27.039 24.507 1.00 96.56 999 PRO A N 1
ATOM 7706 C CA . PRO A 1 999 ? 0.684 -25.743 23.885 1.00 96.56 999 PRO A CA 1
ATOM 7707 C C . PRO A 1 999 ? 0.407 -24.656 24.942 1.00 96.56 999 PRO A C 1
ATOM 7709 O O . PRO A 1 999 ? -0.380 -24.872 25.864 1.00 96.56 999 PRO A O 1
ATOM 7712 N N . THR A 1 1000 ? 1.024 -23.475 24.813 1.00 94.38 1000 THR A N 1
ATOM 7713 C CA . THR A 1 1000 ? 0.937 -22.390 25.820 1.00 94.38 1000 THR A CA 1
ATOM 7714 C C . THR A 1 1000 ? 0.344 -21.083 25.313 1.00 94.38 1000 THR A C 1
ATOM 7716 O O . THR A 1 1000 ? -0.071 -20.261 26.122 1.00 94.38 1000 THR A O 1
ATOM 7719 N N . GLY A 1 1001 ? 0.280 -20.875 24.001 1.00 90.19 1001 GLY A N 1
ATOM 7720 C CA . GLY A 1 1001 ? -0.146 -19.616 23.393 1.00 90.19 1001 GLY A CA 1
ATOM 7721 C C . GLY A 1 1001 ? -0.947 -19.860 22.125 1.00 90.19 1001 GLY A C 1
ATOM 7722 O O . GLY A 1 1001 ? -0.729 -20.850 21.425 1.00 90.19 1001 GLY A O 1
ATOM 7723 N N . ILE A 1 1002 ? -1.900 -18.977 21.850 1.00 92.88 1002 ILE A N 1
ATOM 7724 C CA . ILE A 1 1002 ? -2.875 -19.153 20.778 1.00 92.88 1002 ILE A CA 1
ATOM 7725 C C . ILE A 1 1002 ? -3.341 -17.794 20.263 1.00 92.88 1002 ILE A C 1
ATOM 7727 O O . ILE A 1 1002 ? -3.666 -16.916 21.057 1.00 92.88 1002 ILE A O 1
ATOM 7731 N N . VAL A 1 1003 ? -3.338 -17.613 18.943 1.00 87.44 1003 VAL A N 1
ATOM 7732 C CA . VAL A 1 1003 ? -3.808 -16.395 18.262 1.00 87.44 1003 VAL A CA 1
ATOM 7733 C C . VAL A 1 1003 ? -4.471 -16.806 16.950 1.00 87.44 1003 VAL A C 1
ATOM 7735 O O . VAL A 1 1003 ? -4.035 -17.776 16.328 1.00 87.44 1003 VAL A O 1
ATOM 7738 N N . LEU A 1 1004 ? -5.515 -16.092 16.531 1.00 79.62 1004 LEU A N 1
ATOM 7739 C CA . LEU A 1 1004 ? -6.067 -16.203 15.181 1.00 79.62 1004 LEU A CA 1
ATOM 7740 C C . LEU A 1 1004 ? -5.730 -14.955 14.361 1.00 79.62 1004 LEU A C 1
ATOM 7742 O O . LEU A 1 1004 ? -5.685 -13.852 14.911 1.00 79.62 1004 LEU A O 1
ATOM 7746 N N . ASP A 1 1005 ? -5.513 -15.138 13.059 1.00 68.81 1005 ASP A N 1
ATOM 7747 C CA . ASP A 1 1005 ? -5.490 -14.029 12.103 1.00 68.81 1005 ASP A CA 1
ATOM 7748 C C . ASP A 1 1005 ? -6.908 -13.619 11.660 1.00 68.81 1005 ASP A C 1
ATOM 7750 O O . ASP A 1 1005 ? -7.915 -14.194 12.090 1.00 68.81 1005 ASP A O 1
ATOM 7754 N N . SER A 1 1006 ? -6.993 -12.597 10.803 1.00 57.22 1006 SER A N 1
ATOM 7755 C CA . SER A 1 1006 ? -8.260 -12.083 10.266 1.00 57.22 1006 SER A CA 1
ATOM 7756 C C . SER A 1 1006 ? -9.016 -13.087 9.393 1.00 57.22 1006 SER A C 1
ATOM 7758 O O . SER A 1 1006 ? -10.236 -12.983 9.280 1.00 57.22 1006 SER A O 1
ATOM 7760 N N . ASP A 1 1007 ? -8.315 -14.062 8.810 1.00 53.81 1007 ASP A N 1
ATOM 7761 C CA . ASP A 1 1007 ? -8.891 -15.109 7.960 1.00 53.81 1007 ASP A CA 1
ATOM 7762 C C . ASP A 1 1007 ? -9.354 -16.331 8.778 1.00 53.81 1007 ASP A C 1
ATOM 7764 O O . ASP A 1 1007 ? -9.948 -17.270 8.241 1.00 53.81 1007 ASP A O 1
ATOM 7768 N N . GLY A 1 1008 ? -9.128 -16.315 10.097 1.00 64.31 1008 GLY A N 1
ATOM 7769 C CA . GLY A 1 1008 ? -9.515 -17.375 11.020 1.00 64.31 1008 GLY A CA 1
ATOM 7770 C C . GLY A 1 1008 ? -8.521 -18.536 11.085 1.00 64.31 1008 GLY A C 1
ATOM 7771 O O . GLY A 1 1008 ? -8.868 -19.601 11.608 1.00 64.31 1008 GLY A O 1
ATOM 7772 N N . TYR A 1 1009 ? -7.296 -18.362 10.585 1.00 79.44 1009 TYR A N 1
ATOM 7773 C CA . TYR A 1 1009 ? -6.242 -19.353 10.748 1.00 79.44 1009 TYR A CA 1
ATOM 7774 C C . TYR A 1 1009 ? -5.633 -19.284 12.145 1.00 79.44 1009 TYR A C 1
ATOM 7776 O O . TYR A 1 1009 ? -5.325 -18.227 12.689 1.00 79.44 1009 TYR A O 1
ATOM 7784 N N . LEU A 1 1010 ? -5.449 -20.466 12.723 1.00 86.00 1010 LEU A N 1
ATOM 7785 C CA . LEU A 1 1010 ? -4.941 -20.680 14.059 1.00 86.00 1010 LEU A CA 1
ATOM 7786 C C . LEU A 1 1010 ? -3.415 -20.731 14.097 1.00 86.00 1010 LEU A C 1
ATOM 7788 O O . LEU A 1 1010 ? -2.802 -21.570 13.436 1.00 86.00 1010 LEU A O 1
ATOM 7792 N N . PHE A 1 1011 ? -2.823 -19.924 14.964 1.00 90.94 1011 PHE A N 1
ATOM 7793 C CA . PHE A 1 1011 ? -1.417 -19.979 15.325 1.00 90.94 1011 PHE A CA 1
ATOM 7794 C C . PHE A 1 1011 ? -1.304 -20.511 16.753 1.00 90.94 1011 PHE A C 1
ATOM 7796 O O . PHE A 1 1011 ? -2.038 -20.083 17.645 1.00 90.94 1011 PHE A O 1
ATOM 7803 N N . ILE A 1 1012 ? -0.384 -21.446 16.978 1.00 94.50 1012 ILE A N 1
ATOM 7804 C CA . ILE A 1 1012 ? -0.206 -22.170 18.238 1.00 94.50 1012 ILE A CA 1
ATOM 7805 C C . ILE A 1 1012 ? 1.258 -22.090 18.663 1.00 94.50 1012 ILE A C 1
ATOM 7807 O O . ILE A 1 1012 ? 2.148 -22.448 17.895 1.00 94.50 1012 ILE A O 1
ATOM 7811 N N . VAL A 1 1013 ? 1.499 -21.694 19.909 1.00 95.31 1013 VAL A N 1
ATOM 7812 C CA . VAL A 1 1013 ? 2.793 -21.844 20.581 1.00 95.31 1013 VAL A CA 1
ATOM 7813 C C . VAL A 1 1013 ? 2.843 -23.246 21.187 1.00 95.31 1013 VAL A C 1
ATOM 7815 O O . VAL A 1 1013 ? 2.172 -23.512 22.181 1.00 95.31 1013 VAL A O 1
ATOM 7818 N N . ASP A 1 1014 ? 3.604 -24.145 20.573 1.00 95.38 1014 ASP A N 1
ATOM 7819 C CA . ASP A 1 1014 ? 3.784 -25.547 20.963 1.00 95.38 1014 ASP A CA 1
ATOM 7820 C C . ASP A 1 1014 ? 5.051 -25.650 21.835 1.00 95.38 1014 ASP A C 1
ATOM 7822 O O . ASP A 1 1014 ? 6.170 -25.798 21.331 1.00 95.38 1014 ASP A O 1
ATOM 7826 N N . SER A 1 1015 ? 4.891 -25.409 23.143 1.00 95.06 1015 SER A N 1
ATOM 7827 C CA . SER A 1 1015 ? 5.970 -24.931 24.022 1.00 95.06 1015 SER A CA 1
ATOM 7828 C C . SER A 1 1015 ? 7.048 -25.977 24.290 1.00 95.06 1015 SER A C 1
ATOM 7830 O O . SER A 1 1015 ? 8.239 -25.673 24.153 1.00 95.06 1015 SER A O 1
ATOM 7832 N N . ASN A 1 1016 ? 6.661 -27.215 24.612 1.00 95.25 1016 ASN A N 1
ATOM 7833 C CA . ASN A 1 1016 ? 7.621 -28.291 24.883 1.00 95.25 1016 ASN A CA 1
ATOM 7834 C C . ASN A 1 1016 ? 8.252 -28.832 23.596 1.00 95.25 1016 ASN A C 1
ATOM 7836 O O . ASN A 1 1016 ? 9.407 -29.244 23.609 1.00 95.25 1016 ASN A O 1
ATOM 7840 N N . ASN A 1 1017 ? 7.551 -28.729 22.463 1.00 93.44 1017 ASN A N 1
ATOM 7841 C CA . ASN A 1 1017 ? 8.147 -28.952 21.142 1.00 93.44 1017 ASN A CA 1
ATOM 7842 C C . ASN A 1 1017 ? 8.951 -27.748 20.629 1.00 93.44 1017 ASN A C 1
ATOM 7844 O O . ASN A 1 1017 ? 9.517 -27.811 19.537 1.00 93.44 1017 ASN A O 1
ATOM 7848 N N . HIS A 1 1018 ? 9.003 -26.659 21.400 1.00 94.00 1018 HIS A N 1
ATOM 7849 C CA . HIS A 1 1018 ? 9.834 -25.488 21.144 1.00 94.00 1018 HIS A CA 1
ATOM 7850 C C . HIS A 1 1018 ? 9.560 -24.786 19.810 1.00 94.00 1018 HIS A C 1
ATOM 7852 O O . HIS A 1 1018 ? 10.477 -24.277 19.163 1.00 94.00 1018 HIS A O 1
ATOM 7858 N N . ARG A 1 1019 ? 8.295 -24.745 19.384 1.00 93.44 1019 ARG A N 1
ATOM 7859 C CA . ARG A 1 1019 ? 7.931 -24.273 18.043 1.00 93.44 1019 ARG A CA 1
ATOM 7860 C C . ARG A 1 1019 ? 6.620 -23.500 18.003 1.00 93.44 1019 ARG A C 1
ATOM 7862 O O . ARG A 1 1019 ? 5.804 -23.585 18.913 1.00 93.44 1019 ARG A O 1
ATOM 7869 N N . ILE A 1 1020 ? 6.414 -22.768 16.912 1.00 92.38 1020 ILE A N 1
ATOM 7870 C CA . ILE A 1 1020 ? 5.142 -22.142 16.543 1.00 92.38 1020 ILE A CA 1
ATOM 7871 C C . ILE A 1 1020 ? 4.557 -22.894 15.350 1.00 92.38 1020 ILE A C 1
ATOM 7873 O O . ILE A 1 1020 ? 5.241 -23.106 14.345 1.00 92.38 1020 ILE A O 1
ATOM 7877 N N . ILE A 1 1021 ? 3.290 -23.275 15.444 1.00 89.81 1021 ILE A N 1
ATOM 7878 C CA . ILE A 1 1021 ? 2.523 -23.945 14.393 1.00 89.81 1021 ILE A CA 1
ATOM 7879 C C . ILE A 1 1021 ? 1.464 -22.980 13.859 1.00 89.81 1021 ILE A C 1
ATOM 7881 O O . ILE A 1 1021 ? 0.827 -22.288 14.641 1.00 89.81 1021 ILE A O 1
ATOM 7885 N N . GLY A 1 1022 ? 1.239 -22.962 12.548 1.00 84.81 1022 GLY A N 1
ATOM 7886 C CA . GLY A 1 1022 ? 0.148 -22.224 11.911 1.00 84.81 1022 GLY A CA 1
ATOM 7887 C C . GLY A 1 1022 ? -0.746 -23.144 11.092 1.00 84.81 1022 GLY A C 1
ATOM 7888 O O . GLY A 1 1022 ? -0.260 -24.053 10.414 1.00 84.81 1022 GLY A O 1
ATOM 7889 N N . SER A 1 1023 ? -2.052 -22.917 11.146 1.00 79.44 1023 SER A N 1
ATOM 7890 C CA . SER A 1 1023 ? -3.017 -23.543 10.247 1.00 79.44 1023 SER A CA 1
ATOM 7891 C C . SER A 1 1023 ? -3.097 -22.791 8.919 1.00 79.44 1023 SER A C 1
ATOM 7893 O O . SER A 1 1023 ? -2.716 -21.630 8.822 1.00 79.44 1023 SER A O 1
ATOM 7895 N N . SER A 1 1024 ? -3.609 -23.461 7.897 1.00 69.38 1024 SER A N 1
ATOM 7896 C CA . SER A 1 1024 ? -3.918 -22.891 6.589 1.00 69.38 1024 SER A CA 1
ATOM 7897 C C . SER A 1 1024 ? -5.070 -23.679 5.965 1.00 69.38 1024 SER A C 1
ATOM 7899 O O . SER A 1 1024 ? -5.489 -24.706 6.510 1.00 69.38 1024 SER A O 1
ATOM 7901 N N . SER A 1 1025 ? -5.525 -23.281 4.776 1.00 54.34 1025 SER A N 1
ATOM 7902 C CA . SER A 1 1025 ? -6.459 -24.082 3.970 1.00 54.34 1025 SER A CA 1
ATOM 7903 C C . SER A 1 1025 ? -5.913 -25.474 3.603 1.00 54.34 1025 SER A C 1
ATOM 7905 O O . SER A 1 1025 ? -6.681 -26.344 3.201 1.00 54.34 1025 SER A O 1
ATOM 7907 N N . TYR A 1 1026 ? -4.608 -25.709 3.795 1.00 48.28 1026 TYR A N 1
ATOM 7908 C CA . TYR A 1 1026 ? -3.915 -26.979 3.560 1.00 48.28 1026 TYR A CA 1
ATOM 7909 C C . TYR A 1 1026 ? -3.586 -27.757 4.850 1.00 48.28 1026 TYR A C 1
ATOM 7911 O O . TYR A 1 1026 ? -2.872 -28.757 4.798 1.00 48.28 1026 TYR A O 1
ATOM 7919 N N . GLY A 1 1027 ? -4.088 -27.316 6.010 1.00 67.69 1027 GLY A N 1
ATOM 7920 C CA . GLY A 1 1027 ? -3.827 -27.931 7.316 1.00 67.69 1027 GLY A CA 1
ATOM 7921 C C . GLY A 1 1027 ? -2.728 -27.232 8.127 1.00 67.69 1027 GLY A C 1
ATOM 7922 O O . GLY A 1 1027 ? -2.323 -26.109 7.817 1.00 67.69 1027 GLY A O 1
ATOM 7923 N N . PHE A 1 1028 ? -2.281 -27.883 9.207 1.00 78.94 1028 PHE A N 1
ATOM 7924 C CA . PHE A 1 1028 ? -1.282 -27.347 10.139 1.00 78.94 1028 PHE A CA 1
ATOM 7925 C C . PHE A 1 1028 ? 0.150 -27.585 9.656 1.00 78.94 1028 PHE A C 1
ATOM 7927 O O . PHE A 1 1028 ? 0.511 -28.702 9.287 1.00 78.94 1028 PHE A O 1
ATOM 7934 N N . ARG A 1 1029 ? 0.992 -26.551 9.738 1.00 80.88 1029 ARG A N 1
ATOM 7935 C CA . ARG A 1 1029 ? 2.432 -26.622 9.465 1.00 80.88 1029 ARG A CA 1
ATOM 7936 C C . ARG A 1 1029 ? 3.231 -25.878 10.525 1.00 80.88 1029 ARG A C 1
ATOM 7938 O O . ARG A 1 1029 ? 2.739 -24.938 11.144 1.00 80.88 1029 ARG A O 1
ATOM 7945 N N . CYS A 1 1030 ? 4.483 -26.270 10.706 1.00 84.69 1030 CYS A N 1
ATOM 7946 C CA . CYS A 1 1030 ? 5.391 -25.536 11.572 1.00 84.69 1030 CYS A CA 1
ATOM 7947 C C . CYS A 1 1030 ? 5.926 -24.278 10.875 1.00 84.69 1030 CYS A C 1
ATOM 7949 O O . CYS A 1 1030 ? 6.276 -24.329 9.697 1.00 84.69 1030 CYS A O 1
ATOM 7951 N N . LEU A 1 1031 ? 5.954 -23.159 11.603 1.00 82.56 1031 LEU A N 1
ATOM 7952 C CA . LEU A 1 1031 ? 6.378 -21.847 11.110 1.00 82.56 1031 LEU A CA 1
ATOM 7953 C C . LEU A 1 1031 ? 7.746 -21.436 11.663 1.00 82.56 1031 LEU A C 1
ATOM 7955 O O . LEU A 1 1031 ? 8.584 -20.945 10.916 1.00 82.56 1031 LEU A O 1
ATOM 7959 N N . VAL A 1 1032 ? 7.973 -21.639 12.965 1.00 84.19 1032 VAL A N 1
ATOM 7960 C CA . VAL A 1 1032 ? 9.196 -21.223 13.679 1.00 84.19 1032 VAL A CA 1
ATOM 7961 C C . VAL A 1 1032 ? 9.571 -22.300 14.696 1.00 84.19 1032 VAL A C 1
ATOM 7963 O O . VAL A 1 1032 ? 8.680 -22.900 15.284 1.00 84.19 1032 VAL A O 1
ATOM 7966 N N . GLY A 1 1033 ? 10.862 -22.567 14.924 1.00 80.94 1033 GLY A N 1
ATOM 7967 C CA . GLY A 1 1033 ? 11.310 -23.544 15.932 1.00 80.94 1033 GLY A CA 1
ATOM 7968 C C . GLY A 1 1033 ? 11.158 -25.020 15.540 1.00 80.94 1033 GLY A C 1
ATOM 7969 O O . GLY A 1 1033 ? 11.289 -25.909 16.374 1.00 80.94 1033 GLY A O 1
ATOM 7970 N N . CYS A 1 1034 ? 10.927 -25.316 14.258 1.00 81.25 1034 CYS A N 1
ATOM 7971 C CA . CYS A 1 1034 ? 10.644 -26.670 13.751 1.00 81.25 1034 CYS A CA 1
ATOM 7972 C C . CYS A 1 1034 ? 11.779 -27.687 13.940 1.00 81.25 1034 CYS A C 1
ATOM 7974 O O . CYS A 1 1034 ? 11.573 -28.883 13.751 1.00 81.25 1034 CYS A O 1
ATOM 7976 N N . SER A 1 1035 ? 12.970 -27.208 14.286 1.00 75.94 1035 SER A N 1
ATOM 7977 C CA . SER A 1 1035 ? 14.185 -27.988 14.504 1.00 75.94 1035 SER A CA 1
ATOM 7978 C C . SER A 1 1035 ? 14.503 -28.223 15.990 1.00 75.94 1035 SER A C 1
ATOM 7980 O O . SER A 1 1035 ? 15.587 -28.713 16.299 1.00 75.94 1035 SER A O 1
ATOM 7982 N N . GLY A 1 1036 ? 13.568 -27.922 16.899 1.00 76.19 1036 GLY A N 1
ATOM 7983 C CA . GLY A 1 1036 ? 13.694 -28.175 18.336 1.00 76.19 1036 GLY A CA 1
ATOM 7984 C C . GLY A 1 1036 ? 14.214 -26.979 19.140 1.00 76.19 1036 GLY A C 1
ATOM 7985 O O . GLY A 1 1036 ? 14.306 -25.859 18.637 1.00 76.19 1036 GLY A O 1
ATOM 7986 N N . GLY A 1 1037 ? 14.517 -27.226 20.419 1.00 84.81 1037 GLY A N 1
ATOM 7987 C CA . GLY A 1 1037 ? 14.771 -26.179 21.409 1.00 84.81 1037 GLY A CA 1
ATOM 7988 C C . GLY A 1 1037 ? 16.208 -25.689 21.484 1.00 84.81 1037 GLY A C 1
ATOM 7989 O O . GLY A 1 1037 ? 17.100 -26.474 21.804 1.00 84.81 1037 GLY A O 1
ATOM 7990 N N . SER A 1 1038 ? 16.438 -24.390 21.273 1.00 82.12 1038 SER A N 1
ATOM 7991 C CA . SER A 1 1038 ? 17.723 -23.743 21.584 1.00 82.12 1038 SER A CA 1
ATOM 7992 C C . SER A 1 1038 ? 17.605 -22.216 21.684 1.00 82.12 1038 SER A C 1
ATOM 7994 O O . SER A 1 1038 ? 16.516 -21.655 21.585 1.00 82.12 1038 SER A O 1
ATOM 7996 N N . SER A 1 1039 ? 18.737 -21.538 21.889 1.00 79.81 1039 SER A N 1
ATOM 7997 C CA . SER A 1 1039 ? 18.876 -20.079 21.862 1.00 79.81 1039 SER A CA 1
ATOM 7998 C C . SER A 1 1039 ? 19.183 -19.483 20.475 1.00 79.81 1039 SER A C 1
ATOM 8000 O O . SER A 1 1039 ? 19.377 -18.268 20.372 1.00 79.81 1039 SER A O 1
ATOM 8002 N N . LEU A 1 1040 ? 19.208 -20.286 19.400 1.00 76.56 1040 LEU A N 1
ATOM 8003 C CA . LEU A 1 1040 ? 19.390 -19.804 18.020 1.00 76.56 1040 LEU A CA 1
ATOM 8004 C C . LEU A 1 1040 ? 18.225 -18.902 17.578 1.00 76.56 1040 LEU A C 1
ATOM 8006 O O . LEU A 1 1040 ? 17.117 -19.015 18.091 1.00 76.56 1040 LEU A O 1
ATOM 8010 N N . SER A 1 1041 ? 18.467 -17.981 16.645 1.00 71.50 1041 SER A N 1
ATOM 8011 C CA . SER A 1 1041 ? 17.499 -16.956 16.199 1.00 71.50 1041 SER A CA 1
ATOM 8012 C C . SER A 1 1041 ? 16.254 -17.519 15.503 1.00 71.50 1041 SER A C 1
ATOM 8014 O O . SER A 1 1041 ? 15.183 -16.923 15.546 1.00 71.50 1041 SER A O 1
ATOM 8016 N N . ASN A 1 1042 ? 16.371 -18.691 14.883 1.00 68.94 1042 ASN A N 1
ATOM 8017 C CA . ASN A 1 1042 ? 15.276 -19.412 14.231 1.00 68.94 1042 ASN A CA 1
ATOM 8018 C C . ASN A 1 1042 ? 14.666 -20.524 15.107 1.00 68.94 1042 ASN A C 1
ATOM 8020 O O . ASN A 1 1042 ? 13.761 -21.239 14.664 1.00 68.94 1042 ASN A O 1
ATOM 8024 N N . GLN A 1 1043 ? 15.161 -20.679 16.337 1.00 82.69 1043 GLN A N 1
ATOM 8025 C CA . GLN A 1 1043 ? 14.689 -21.647 17.320 1.00 82.69 1043 GLN A CA 1
ATOM 8026 C C . GLN A 1 1043 ? 14.144 -20.929 18.555 1.00 82.69 1043 GLN A C 1
ATOM 8028 O O . GLN A 1 1043 ? 14.414 -19.755 18.817 1.00 82.69 1043 GLN A O 1
ATOM 8033 N N . LEU A 1 1044 ? 13.308 -21.642 19.294 1.00 88.44 1044 LEU A N 1
ATOM 8034 C CA . LEU A 1 1044 ? 12.697 -21.151 20.521 1.00 88.44 1044 LEU A CA 1
ATOM 8035 C C . LEU A 1 1044 ? 13.070 -22.111 21.646 1.00 88.44 1044 LEU A C 1
ATOM 8037 O O . LEU A 1 1044 ? 13.456 -23.241 21.388 1.00 88.44 1044 LEU A O 1
ATOM 8041 N N . SER A 1 1045 ? 12.978 -21.689 22.898 1.00 92.38 1045 SER A N 1
ATOM 8042 C CA . SER A 1 1045 ? 13.173 -22.548 24.062 1.00 92.38 1045 SER A CA 1
ATOM 8043 C C . SER A 1 1045 ? 12.054 -22.283 25.052 1.00 92.38 1045 SER A C 1
ATOM 8045 O O . SER A 1 1045 ? 12.012 -21.256 25.736 1.00 92.38 1045 SER A O 1
ATOM 8047 N N . TYR A 1 1046 ? 11.119 -23.232 25.100 1.00 93.25 1046 TYR A N 1
ATOM 8048 C CA . TYR A 1 1046 ? 9.878 -23.125 25.867 1.00 93.25 1046 TYR A CA 1
ATOM 8049 C C . TYR A 1 1046 ? 9.154 -21.783 25.631 1.00 93.25 1046 TYR A C 1
ATOM 8051 O O . TYR A 1 1046 ? 8.883 -21.055 26.599 1.00 93.25 1046 TYR A O 1
ATOM 8059 N N . PRO A 1 1047 ? 8.862 -21.417 24.361 1.00 94.38 1047 PRO A N 1
ATOM 8060 C CA . PRO A 1 1047 ? 8.163 -20.174 24.054 1.00 94.38 1047 PRO A CA 1
ATOM 8061 C C . PRO A 1 1047 ? 6.821 -20.136 24.783 1.00 94.38 1047 PRO A C 1
ATOM 8063 O O . PRO A 1 1047 ? 6.180 -21.173 24.946 1.00 94.38 1047 PRO A O 1
ATOM 8066 N N . GLN A 1 1048 ? 6.412 -18.963 25.264 1.00 89.50 1048 GLN A N 1
ATOM 8067 C CA . GLN A 1 1048 ? 5.211 -18.841 26.099 1.00 89.50 1048 GLN A CA 1
ATOM 8068 C C . GLN A 1 1048 ? 4.053 -18.187 25.362 1.00 89.50 1048 GLN A C 1
ATOM 8070 O O . GLN A 1 1048 ? 2.951 -18.727 25.368 1.00 89.50 1048 GLN A O 1
ATOM 8075 N N . SER A 1 1049 ? 4.301 -17.052 24.713 1.00 89.62 1049 SER A N 1
ATOM 8076 C CA . SER A 1 1049 ? 3.276 -16.229 24.076 1.00 89.62 1049 SER A CA 1
ATOM 8077 C C . SER A 1 1049 ? 3.775 -15.651 22.755 1.00 89.62 1049 SER A C 1
ATOM 8079 O O . SER A 1 1049 ? 4.981 -15.607 22.496 1.00 89.62 1049 SER A O 1
ATOM 8081 N N . MET A 1 1050 ? 2.839 -15.200 21.927 1.00 89.94 1050 MET A N 1
ATOM 8082 C CA . MET A 1 1050 ? 3.120 -14.506 20.678 1.00 89.94 1050 MET A CA 1
ATOM 8083 C C . MET A 1 1050 ? 2.098 -13.398 20.403 1.00 89.94 1050 MET A C 1
ATOM 8085 O O . MET A 1 1050 ? 0.964 -13.472 20.872 1.00 89.94 1050 MET A O 1
ATOM 8089 N N . ALA A 1 1051 ? 2.494 -12.395 19.624 1.00 83.44 1051 ALA A N 1
ATOM 8090 C CA . ALA A 1 1051 ? 1.643 -11.312 19.134 1.00 83.44 1051 ALA A CA 1
ATOM 8091 C C . ALA A 1 1051 ? 2.079 -10.891 17.724 1.00 83.44 1051 ALA A C 1
ATOM 8093 O O . ALA A 1 1051 ? 3.204 -11.177 17.322 1.00 83.44 1051 ALA A O 1
ATOM 8094 N N . PHE A 1 1052 ? 1.218 -10.193 16.987 1.00 75.62 1052 PHE A N 1
ATOM 8095 C CA . PHE A 1 1052 ? 1.539 -9.652 15.665 1.00 75.62 1052 PHE A CA 1
ATOM 8096 C C . PHE A 1 1052 ? 1.459 -8.122 15.670 1.00 75.62 1052 PHE A C 1
ATOM 8098 O O . PHE A 1 1052 ? 0.649 -7.558 16.407 1.00 75.62 1052 PHE A O 1
ATOM 8105 N N . ASP A 1 1053 ? 2.283 -7.455 14.858 1.00 62.78 1053 ASP A N 1
ATOM 8106 C CA . ASP A 1 1053 ? 2.070 -6.044 14.509 1.00 62.78 1053 ASP A CA 1
ATOM 8107 C C . ASP A 1 1053 ? 1.164 -5.892 13.273 1.00 62.78 1053 ASP A C 1
ATOM 8109 O O . ASP A 1 1053 ? 0.813 -6.867 12.605 1.00 62.78 1053 ASP A O 1
ATOM 8113 N N . SER A 1 1054 ? 0.781 -4.652 12.957 1.00 53.47 1054 SER A N 1
ATOM 8114 C CA . SER A 1 1054 ? -0.073 -4.325 11.807 1.00 53.47 1054 SER A CA 1
ATOM 8115 C C . SER A 1 1054 ? 0.573 -4.598 10.442 1.00 53.47 1054 SER A C 1
ATOM 8117 O O . SER A 1 1054 ? -0.133 -4.612 9.438 1.00 53.47 1054 SER A O 1
ATOM 8119 N N . TYR A 1 1055 ? 1.889 -4.830 10.389 1.00 49.53 1055 TYR A N 1
ATOM 8120 C CA . TYR A 1 1055 ? 2.619 -5.216 9.177 1.00 49.53 1055 TYR A CA 1
ATOM 8121 C C . TYR A 1 1055 ? 2.726 -6.741 9.023 1.00 49.53 1055 TYR A C 1
ATOM 8123 O O . TYR A 1 1055 ? 3.327 -7.220 8.063 1.00 49.53 1055 TYR A O 1
ATOM 8131 N N . GLY A 1 1056 ? 2.170 -7.511 9.966 1.00 57.06 1056 GLY A N 1
ATOM 8132 C CA . GLY A 1 1056 ? 2.231 -8.968 9.973 1.00 57.06 1056 GLY A CA 1
ATOM 8133 C C . GLY A 1 1056 ? 3.528 -9.537 10.551 1.00 57.06 1056 GLY A C 1
ATOM 8134 O O . GLY A 1 1056 ? 3.784 -10.725 10.392 1.00 57.06 1056 GLY A O 1
ATOM 8135 N N . ASN A 1 1057 ? 4.363 -8.755 11.240 1.00 70.81 1057 ASN A N 1
ATOM 8136 C CA . ASN A 1 1057 ? 5.526 -9.316 11.931 1.00 70.81 1057 ASN A CA 1
ATOM 8137 C C . ASN A 1 1057 ? 5.098 -9.988 13.240 1.00 70.81 1057 ASN A C 1
ATOM 8139 O O . ASN A 1 1057 ? 4.324 -9.420 14.008 1.00 70.81 1057 ASN A O 1
ATOM 8143 N N . MET A 1 1058 ? 5.647 -11.166 13.530 1.00 81.38 1058 MET A N 1
ATOM 8144 C CA . MET A 1 1058 ? 5.334 -11.958 14.719 1.00 81.38 1058 MET A CA 1
ATOM 8145 C C . MET A 1 1058 ? 6.362 -11.725 15.829 1.00 81.38 1058 MET A C 1
ATOM 8147 O O . MET A 1 1058 ? 7.555 -11.893 15.617 1.00 81.38 1058 MET A O 1
ATOM 8151 N N . PHE A 1 1059 ? 5.914 -11.416 17.038 1.00 86.38 1059 PHE A N 1
ATOM 8152 C CA . PHE A 1 1059 ? 6.732 -11.263 18.236 1.00 86.38 1059 PHE A CA 1
ATOM 8153 C C . PHE A 1 1059 ? 6.483 -12.443 19.168 1.00 86.38 1059 PHE A C 1
ATOM 8155 O O . PHE A 1 1059 ? 5.339 -12.687 19.526 1.00 86.38 1059 PHE A O 1
ATOM 8162 N N . VAL A 1 1060 ? 7.522 -13.170 19.577 1.00 89.31 1060 VAL A N 1
ATOM 8163 C CA . VAL A 1 1060 ? 7.412 -14.375 20.417 1.00 89.31 1060 VAL A CA 1
ATOM 8164 C C . VAL A 1 1060 ? 8.202 -14.197 21.709 1.00 89.31 1060 VAL A C 1
ATOM 8166 O O . VAL A 1 1060 ? 9.374 -13.817 21.668 1.00 89.31 1060 VAL A O 1
ATOM 8169 N N . THR A 1 1061 ? 7.589 -14.501 22.856 1.00 90.69 1061 THR A N 1
ATOM 8170 C CA . THR A 1 1061 ? 8.276 -14.539 24.153 1.00 90.69 1061 THR A CA 1
ATOM 8171 C C . THR A 1 1061 ? 8.967 -15.885 24.336 1.00 90.69 1061 THR A C 1
ATOM 8173 O O . THR A 1 1061 ? 8.351 -16.933 24.530 1.00 90.69 1061 THR A O 1
ATOM 8176 N N . ASP A 1 1062 ? 10.287 -15.857 24.264 1.00 90.44 1062 ASP A N 1
ATOM 8177 C CA . ASP A 1 1062 ? 11.152 -17.024 24.301 1.00 90.44 1062 ASP A CA 1
ATOM 8178 C C . ASP A 1 1062 ? 11.719 -17.183 25.720 1.00 90.44 1062 ASP A C 1
ATOM 8180 O O . ASP A 1 1062 ? 12.800 -16.684 26.051 1.00 90.44 1062 ASP A O 1
ATOM 8184 N N . ARG A 1 1063 ? 10.902 -17.787 26.598 1.00 89.31 1063 ARG A N 1
ATOM 8185 C CA . ARG A 1 1063 ? 11.032 -17.698 28.063 1.00 89.31 1063 ARG A CA 1
ATOM 8186 C C . ARG A 1 1063 ? 12.372 -18.183 28.583 1.00 89.31 1063 ARG A C 1
ATOM 8188 O O . ARG A 1 1063 ? 12.997 -17.460 29.351 1.00 89.31 1063 ARG A O 1
ATOM 8195 N N . ASN A 1 1064 ? 12.814 -19.380 28.202 1.00 91.62 1064 ASN A N 1
ATOM 8196 C CA . ASN A 1 1064 ? 14.065 -19.919 28.747 1.00 91.62 1064 ASN A CA 1
ATOM 8197 C C . ASN A 1 1064 ? 15.299 -19.227 28.162 1.00 91.62 1064 ASN A C 1
ATOM 8199 O O . ASN A 1 1064 ? 16.379 -19.303 28.743 1.00 91.62 1064 ASN A O 1
ATOM 8203 N N . ASN A 1 1065 ? 15.124 -18.507 27.055 1.00 87.25 1065 ASN A N 1
ATOM 8204 C CA . ASN A 1 1065 ? 16.151 -17.652 26.480 1.00 87.25 1065 ASN A CA 1
ATOM 8205 C C . ASN A 1 1065 ? 16.048 -16.191 26.958 1.00 87.25 1065 ASN A C 1
ATOM 8207 O O . ASN A 1 1065 ? 16.834 -15.356 26.505 1.00 87.25 1065 ASN A O 1
ATOM 8211 N N . SER A 1 1066 ? 15.104 -15.872 27.856 1.00 87.12 1066 SER A N 1
ATOM 8212 C CA . SER A 1 1066 ? 14.886 -14.539 28.435 1.00 87.12 1066 SER A CA 1
ATOM 8213 C C . SER A 1 1066 ? 14.839 -13.420 27.387 1.00 87.12 1066 SER A C 1
ATOM 8215 O O . SER A 1 1066 ? 15.450 -12.365 27.566 1.00 87.12 1066 SER A O 1
ATOM 8217 N N . ARG A 1 1067 ? 14.153 -13.653 26.260 1.00 84.44 1067 ARG A N 1
ATOM 8218 C CA . ARG A 1 1067 ? 14.071 -12.687 25.152 1.00 84.44 1067 ARG A CA 1
ATOM 8219 C C . ARG A 1 1067 ? 12.677 -12.618 24.531 1.00 84.44 1067 ARG A C 1
ATOM 8221 O O . ARG A 1 1067 ? 11.895 -13.560 24.626 1.00 84.44 1067 ARG A O 1
ATOM 8228 N N . VAL A 1 1068 ? 12.407 -11.512 23.842 1.00 84.56 1068 VAL A N 1
ATOM 8229 C CA . VAL A 1 1068 ? 11.316 -11.395 22.863 1.00 84.56 1068 VAL A CA 1
ATOM 8230 C C . VAL A 1 1068 ? 11.948 -11.358 21.474 1.00 84.56 1068 VAL A C 1
ATOM 8232 O O . VAL A 1 1068 ? 12.900 -10.609 21.265 1.00 84.56 1068 VAL A O 1
ATOM 8235 N N . GLN A 1 1069 ? 11.460 -12.175 20.542 1.00 77.81 1069 GLN A N 1
ATOM 8236 C CA . GLN A 1 1069 ? 11.972 -12.245 19.169 1.00 77.81 1069 GLN A CA 1
ATOM 8237 C C . GLN A 1 1069 ? 10.926 -11.781 18.164 1.00 77.81 1069 GLN A C 1
ATOM 8239 O O . GLN A 1 1069 ? 9.796 -12.250 18.225 1.00 77.81 1069 GLN A O 1
ATOM 8244 N N . LYS A 1 1070 ? 11.322 -10.909 17.230 1.00 82.38 1070 LYS A N 1
ATOM 8245 C CA . LYS A 1 1070 ? 10.512 -10.474 16.086 1.00 82.38 1070 LYS A CA 1
ATOM 8246 C C . LYS A 1 1070 ? 10.860 -11.315 14.850 1.00 82.38 1070 LYS A C 1
ATOM 8248 O O . LYS A 1 1070 ? 12.027 -11.402 14.486 1.00 82.38 1070 LYS A O 1
ATOM 8253 N N . PHE A 1 1071 ? 9.853 -11.866 14.185 1.00 72.31 1071 PHE A N 1
ATOM 8254 C CA . PHE A 1 1071 ? 9.930 -12.601 12.925 1.00 72.31 1071 PHE A CA 1
ATOM 8255 C C . PHE A 1 1071 ? 9.158 -11.831 11.848 1.00 72.31 1071 PHE A C 1
ATOM 8257 O O . PHE A 1 1071 ? 8.040 -11.386 12.094 1.00 72.31 1071 PHE A O 1
ATOM 8264 N N . ILE A 1 1072 ? 9.745 -11.673 10.663 1.00 63.03 1072 ILE A N 1
ATOM 8265 C CA . ILE A 1 1072 ? 9.167 -10.912 9.544 1.00 63.03 1072 ILE A CA 1
ATOM 8266 C C . ILE A 1 1072 ? 8.577 -11.899 8.528 1.00 63.03 1072 ILE A C 1
ATOM 8268 O O . ILE A 1 1072 ? 9.264 -12.832 8.112 1.00 63.03 1072 ILE A O 1
ATOM 8272 N N . LEU A 1 1073 ? 7.313 -11.711 8.135 1.00 49.59 1073 LEU A N 1
ATOM 8273 C CA . LEU A 1 1073 ? 6.642 -12.518 7.108 1.00 49.59 1073 LEU A CA 1
ATOM 8274 C C . LEU A 1 1073 ? 6.921 -11.924 5.713 1.00 49.59 1073 LEU A C 1
ATOM 8276 O O . LEU A 1 1073 ? 6.546 -10.790 5.433 1.00 49.59 1073 LEU A O 1
ATOM 8280 N N . GLN A 1 1074 ? 7.580 -12.677 4.825 1.00 41.84 1074 GLN A N 1
ATOM 8281 C CA . GLN A 1 1074 ? 7.768 -12.288 3.418 1.00 41.84 1074 GLN A CA 1
ATOM 8282 C C . GLN A 1 1074 ? 6.551 -12.734 2.577 1.00 41.84 1074 GLN A C 1
ATOM 8284 O O . GLN A 1 1074 ? 6.218 -13.921 2.541 1.00 41.84 1074 GLN A O 1
ATOM 8289 N N . ASN A 1 1075 ? 5.876 -11.792 1.903 1.00 31.52 1075 ASN A N 1
ATOM 8290 C CA . ASN A 1 1075 ? 4.713 -12.046 1.038 1.00 31.52 1075 ASN A CA 1
ATOM 8291 C C . ASN A 1 1075 ? 5.117 -12.774 -0.259 1.00 31.52 1075 ASN A C 1
ATOM 8293 O O . ASN A 1 1075 ? 5.588 -12.145 -1.202 1.00 31.52 1075 ASN A O 1
ATOM 8297 N N . ASN A 1 1076 ? 4.859 -14.082 -0.346 1.00 30.95 1076 ASN A N 1
ATOM 8298 C CA . ASN A 1 1076 ? 4.851 -14.803 -1.624 1.00 30.95 1076 ASN A CA 1
ATOM 8299 C C . ASN A 1 1076 ? 3.459 -14.685 -2.269 1.00 30.95 1076 ASN A C 1
ATOM 8301 O O . ASN A 1 1076 ? 2.468 -15.154 -1.710 1.00 30.95 1076 ASN A O 1
ATOM 8305 N N . THR A 1 1077 ? 3.378 -14.057 -3.440 1.00 28.00 1077 THR A N 1
ATOM 8306 C CA . THR A 1 1077 ? 2.142 -13.835 -4.202 1.00 28.00 1077 THR A CA 1
ATOM 8307 C C . THR A 1 1077 ? 1.613 -15.112 -4.876 1.00 28.00 1077 THR A C 1
ATOM 8309 O O . THR A 1 1077 ? 2.362 -15.949 -5.379 1.00 28.00 1077 THR A O 1
ATOM 8312 N N . CYS A 1 1078 ? 0.283 -15.255 -4.893 1.00 26.11 1078 CYS A N 1
ATOM 8313 C CA . CYS A 1 1078 ? -0.471 -16.319 -5.560 1.00 26.11 1078 CYS A CA 1
ATOM 8314 C C . CYS A 1 1078 ? -0.359 -16.261 -7.097 1.00 26.11 1078 CYS A C 1
ATOM 8316 O O . CYS A 1 1078 ? -0.728 -15.260 -7.703 1.00 26.11 1078 CYS A O 1
ATOM 8318 N N . SER A 1 1079 ? -0.010 -17.380 -7.740 1.00 30.03 1079 SER A N 1
ATOM 8319 C CA . SER A 1 1079 ? -0.388 -17.682 -9.130 1.00 30.03 1079 SER A CA 1
ATOM 8320 C C . SER A 1 1079 ? -0.808 -19.155 -9.245 1.00 30.03 1079 SER A C 1
ATOM 8322 O O . SER A 1 1079 ? -0.132 -20.057 -8.750 1.00 30.03 1079 SER A O 1
ATOM 8324 N N . CYS A 1 1080 ? -1.986 -19.403 -9.827 1.00 32.31 1080 CYS A N 1
ATOM 8325 C CA . CYS A 1 1080 ? -2.436 -20.749 -10.193 1.00 32.31 1080 CYS A CA 1
ATOM 8326 C C . CYS A 1 1080 ? -1.652 -21.242 -11.421 1.00 32.31 1080 CYS A C 1
ATOM 8328 O O . CYS A 1 1080 ? -1.287 -20.444 -12.276 1.00 32.31 1080 CYS A O 1
ATOM 8330 N N . PHE A 1 1081 ? -1.496 -22.567 -11.519 1.00 38.66 1081 PHE A N 1
ATOM 8331 C CA . PHE A 1 1081 ? -0.832 -23.341 -12.583 1.00 38.66 1081 PHE A CA 1
ATOM 8332 C C . PHE A 1 1081 ? 0.688 -23.513 -12.451 1.00 38.66 1081 PHE A C 1
ATOM 8334 O O . PHE A 1 1081 ? 1.491 -22.987 -13.214 1.00 38.66 1081 PHE A O 1
ATOM 8341 N N . SER A 1 1082 ? 1.085 -24.395 -11.535 1.00 33.25 1082 SER A N 1
ATOM 8342 C CA . SER A 1 1082 ? 2.316 -25.176 -11.675 1.00 33.25 1082 SER A CA 1
ATOM 8343 C C . SER A 1 1082 ? 2.065 -26.585 -11.127 1.00 33.25 1082 SER A C 1
ATOM 8345 O O . SER A 1 1082 ? 1.834 -26.719 -9.926 1.00 33.25 1082 SER A O 1
ATOM 8347 N N . PRO A 1 1083 ? 2.026 -27.645 -11.960 1.00 37.94 1083 PRO A N 1
ATOM 8348 C CA . PRO A 1 1083 ? 2.003 -29.005 -11.438 1.00 37.94 1083 PRO A CA 1
ATOM 8349 C C . PRO A 1 1083 ? 3.310 -29.259 -10.682 1.00 37.94 1083 PRO A C 1
ATOM 8351 O O . PRO A 1 1083 ? 4.395 -29.133 -11.251 1.00 37.94 1083 PRO A O 1
ATOM 8354 N N . THR A 1 1084 ? 3.219 -29.626 -9.406 1.00 36.19 1084 THR A N 1
ATOM 8355 C CA . THR A 1 1084 ? 4.406 -30.008 -8.636 1.00 36.19 1084 THR A CA 1
ATOM 8356 C C . THR A 1 1084 ? 4.773 -31.439 -9.010 1.00 36.19 1084 THR A C 1
ATOM 8358 O O . THR A 1 1084 ? 3.974 -32.358 -8.814 1.00 36.19 1084 THR A O 1
ATOM 8361 N N . ILE A 1 1085 ? 5.969 -31.624 -9.572 1.00 38.56 1085 ILE A N 1
ATOM 8362 C CA . ILE A 1 1085 ? 6.530 -32.938 -9.900 1.00 38.56 1085 ILE A CA 1
ATOM 8363 C C . ILE A 1 1085 ? 7.535 -33.297 -8.809 1.00 38.56 1085 ILE A C 1
ATOM 8365 O O . ILE A 1 1085 ? 8.562 -32.636 -8.673 1.00 38.56 1085 ILE A O 1
ATOM 8369 N N . ILE A 1 1086 ? 7.249 -34.346 -8.040 1.00 37.38 1086 ILE A N 1
ATOM 8370 C CA . ILE A 1 1086 ? 8.179 -34.882 -7.038 1.00 37.38 1086 ILE A CA 1
ATOM 8371 C C . ILE A 1 1086 ? 8.810 -36.152 -7.609 1.00 37.38 1086 ILE A C 1
ATOM 8373 O O . ILE A 1 1086 ? 8.089 -37.076 -7.987 1.00 37.38 1086 ILE A O 1
ATOM 8377 N N . LEU A 1 1087 ? 10.143 -36.188 -7.681 1.00 34.69 1087 LEU A N 1
ATOM 8378 C CA . LEU A 1 1087 ? 10.924 -37.342 -8.131 1.00 34.69 1087 LEU A CA 1
ATOM 8379 C C . LEU A 1 1087 ? 11.453 -38.100 -6.910 1.00 34.69 1087 LEU A C 1
ATOM 8381 O O . LEU A 1 1087 ? 12.192 -37.536 -6.105 1.00 34.69 1087 LEU A O 1
ATOM 8385 N N . ILE A 1 1088 ? 11.095 -39.377 -6.773 1.00 39.38 1088 ILE A N 1
ATOM 8386 C CA . ILE A 1 1088 ? 11.579 -40.241 -5.688 1.00 39.38 1088 ILE A CA 1
ATOM 8387 C C . ILE A 1 1088 ? 12.335 -41.425 -6.302 1.00 39.38 1088 ILE A C 1
ATOM 8389 O O . ILE A 1 1088 ? 11.802 -42.140 -7.153 1.00 39.38 1088 ILE A O 1
ATOM 8393 N N . SER A 1 1089 ? 13.585 -41.627 -5.873 1.00 38.19 1089 SER A N 1
ATOM 8394 C CA . SER A 1 1089 ? 14.413 -42.777 -6.266 1.00 38.19 1089 SER A CA 1
ATOM 8395 C C . SER A 1 1089 ? 13.958 -44.047 -5.540 1.00 38.19 1089 SER A C 1
ATOM 8397 O O . SER A 1 1089 ? 13.842 -44.070 -4.315 1.00 38.19 1089 SER A O 1
ATOM 8399 N N . GLY A 1 1090 ? 13.691 -45.110 -6.302 1.00 38.69 1090 GLY A N 1
ATOM 8400 C CA . GLY A 1 1090 ? 13.052 -46.328 -5.809 1.00 38.69 1090 GLY A CA 1
ATOM 8401 C C . GLY A 1 1090 ? 13.925 -47.349 -5.069 1.00 38.69 1090 GLY A C 1
ATOM 8402 O O . GLY A 1 1090 ? 13.331 -48.276 -4.524 1.00 38.69 1090 GLY A O 1
ATOM 8403 N N . LYS A 1 1091 ? 15.270 -47.250 -5.020 1.00 34.72 1091 LYS A N 1
ATOM 8404 C CA . LYS A 1 1091 ? 16.124 -48.083 -4.128 1.00 34.72 1091 LYS A CA 1
ATOM 8405 C C . LYS A 1 1091 ? 17.630 -47.739 -4.147 1.00 34.72 1091 LYS A C 1
ATOM 8407 O O . LYS A 1 1091 ? 18.208 -47.497 -5.196 1.00 34.72 1091 LYS A O 1
ATOM 8412 N N . SER A 1 1092 ? 18.215 -47.843 -2.943 1.00 32.62 1092 SER A N 1
ATOM 8413 C CA . SER A 1 1092 ? 19.634 -47.897 -2.512 1.00 32.62 1092 SER A CA 1
ATOM 8414 C C . SER A 1 1092 ? 20.592 -46.725 -2.808 1.00 32.62 1092 SER A C 1
ATOM 8416 O O . SER A 1 1092 ? 21.151 -46.610 -3.887 1.00 32.62 1092 SER A O 1
ATOM 8418 N N . SER A 1 1093 ? 20.851 -45.964 -1.734 1.00 34.31 1093 SER A N 1
ATOM 8419 C CA . SER A 1 1093 ? 22.089 -45.264 -1.330 1.00 34.31 1093 SER A CA 1
ATOM 8420 C C . SER A 1 1093 ? 22.857 -44.351 -2.310 1.00 34.31 1093 SER A C 1
ATOM 8422 O O . SER A 1 1093 ? 23.686 -44.822 -3.079 1.00 34.31 1093 SER A O 1
ATOM 8424 N N . LEU A 1 1094 ? 22.742 -43.052 -1.991 1.00 37.19 1094 LEU A N 1
ATOM 8425 C CA . LEU A 1 1094 ? 23.796 -42.036 -1.772 1.00 37.19 1094 LEU A CA 1
ATOM 8426 C C . LEU A 1 1094 ? 24.220 -41.042 -2.881 1.00 37.19 1094 LEU A C 1
ATOM 8428 O O . LEU A 1 1094 ? 24.473 -41.390 -4.024 1.00 37.19 1094 LEU A O 1
ATOM 8432 N N . THR A 1 1095 ? 24.363 -39.806 -2.365 1.00 32.59 1095 THR A N 1
ATOM 8433 C CA . THR A 1 1095 ? 24.981 -38.538 -2.809 1.00 32.59 1095 THR A CA 1
ATOM 8434 C C . THR A 1 1095 ? 24.382 -37.762 -3.984 1.00 32.59 1095 THR A C 1
ATOM 8436 O O . THR A 1 1095 ? 24.259 -38.246 -5.097 1.00 32.59 1095 THR A O 1
ATOM 8439 N N . SER A 1 1096 ? 24.035 -36.505 -3.691 1.00 27.62 1096 SER A N 1
ATOM 8440 C CA . SER A 1 1096 ? 23.732 -35.438 -4.648 1.00 27.62 1096 SER A CA 1
ATOM 8441 C C . SER A 1 1096 ? 25.047 -34.892 -5.230 1.00 27.62 1096 SER A C 1
ATOM 8443 O O . SER A 1 1096 ? 25.920 -34.564 -4.419 1.00 27.62 1096 SER A O 1
ATOM 8445 N N . PRO A 1 1097 ? 25.194 -34.716 -6.560 1.00 33.41 1097 PRO A N 1
ATOM 8446 C CA . PRO A 1 1097 ? 24.198 -34.941 -7.617 1.00 33.41 1097 PRO A CA 1
ATOM 8447 C C . PRO A 1 1097 ? 24.104 -36.420 -8.059 1.00 33.41 1097 PRO A C 1
ATOM 8449 O O . PRO A 1 1097 ? 25.039 -37.189 -7.876 1.00 33.41 1097 PRO A O 1
ATOM 8452 N N . LEU A 1 1098 ? 22.955 -36.815 -8.625 1.00 37.19 1098 LEU A N 1
ATOM 8453 C CA . LEU A 1 1098 ? 22.614 -38.196 -9.016 1.00 37.19 1098 LEU A CA 1
ATOM 8454 C C . LEU A 1 1098 ? 23.559 -38.751 -10.110 1.00 37.19 1098 LEU A C 1
ATOM 8456 O O . LEU A 1 1098 ? 23.452 -38.356 -11.268 1.00 37.19 1098 LEU A O 1
ATOM 8460 N N . GLU A 1 1099 ? 24.435 -39.710 -9.786 1.00 39.06 1099 GLU A N 1
ATOM 8461 C CA . GLU A 1 1099 ? 25.253 -40.439 -10.778 1.00 39.06 1099 GLU A CA 1
ATOM 8462 C C . GLU A 1 1099 ? 24.525 -41.699 -11.306 1.00 39.06 1099 GLU A C 1
ATOM 8464 O O . GLU A 1 1099 ? 24.111 -42.560 -10.529 1.00 39.06 1099 GLU A O 1
ATOM 8469 N N . TYR A 1 1100 ? 24.387 -41.851 -12.634 1.00 42.84 1100 TYR A N 1
ATOM 8470 C CA . TYR A 1 1100 ? 23.750 -43.016 -13.281 1.00 42.84 1100 TYR A CA 1
ATOM 8471 C C . TYR A 1 1100 ? 24.781 -44.021 -13.833 1.00 42.84 1100 TYR A C 1
ATOM 8473 O O . TYR A 1 1100 ? 25.774 -43.633 -14.445 1.00 42.84 1100 TYR A O 1
ATOM 8481 N N . ARG A 1 1101 ? 24.526 -45.334 -13.690 1.00 42.12 1101 ARG A N 1
ATOM 8482 C CA . ARG A 1 1101 ? 25.290 -46.409 -14.361 1.00 42.12 1101 ARG A CA 1
ATOM 8483 C C . ARG A 1 1101 ? 24.360 -47.305 -15.187 1.00 42.12 1101 ARG A C 1
ATOM 8485 O O . ARG A 1 1101 ? 23.372 -47.822 -14.675 1.00 42.12 1101 ARG A O 1
ATOM 8492 N N . ARG A 1 1102 ? 24.741 -47.568 -16.446 1.00 38.16 1102 ARG A N 1
ATOM 8493 C CA . ARG A 1 1102 ? 23.987 -48.306 -17.493 1.00 38.16 1102 ARG A CA 1
ATOM 8494 C C . ARG A 1 1102 ? 23.552 -49.745 -17.131 1.00 38.16 1102 ARG A C 1
ATOM 8496 O O . ARG A 1 1102 ? 22.825 -50.357 -17.905 1.00 38.16 1102 ARG A O 1
ATOM 8503 N N . SER A 1 1103 ? 23.996 -50.304 -16.001 1.00 39.78 1103 SER A N 1
ATOM 8504 C CA . SER A 1 1103 ? 23.772 -51.706 -15.605 1.00 39.78 1103 SER A CA 1
ATOM 8505 C C . SER A 1 1103 ? 22.766 -51.918 -14.465 1.00 39.78 1103 SER A C 1
ATOM 8507 O O . SER A 1 1103 ? 22.620 -53.052 -14.012 1.00 39.78 1103 SER A O 1
ATOM 8509 N N . GLN A 1 1104 ? 22.081 -50.873 -13.988 1.00 43.25 1104 GLN A N 1
ATOM 8510 C CA . GLN A 1 1104 ? 21.087 -50.999 -12.917 1.00 43.25 1104 GLN A CA 1
ATOM 8511 C C . GLN A 1 1104 ? 19.694 -50.545 -13.362 1.00 43.25 1104 GLN A C 1
ATOM 8513 O O . GLN A 1 1104 ? 19.527 -49.479 -13.960 1.00 43.25 1104 GLN A O 1
ATOM 8518 N N . ASP A 1 1105 ? 18.692 -51.364 -13.038 1.00 41.25 1105 ASP A N 1
ATOM 8519 C CA . ASP A 1 1105 ? 17.292 -50.957 -13.073 1.00 41.25 1105 ASP A CA 1
ATOM 8520 C C . ASP A 1 1105 ? 17.080 -49.879 -12.015 1.00 41.25 1105 ASP A C 1
ATOM 8522 O O . ASP A 1 1105 ? 17.389 -50.075 -10.838 1.00 41.25 1105 ASP A O 1
ATOM 8526 N N . PHE A 1 1106 ? 16.539 -48.740 -12.423 1.00 41.38 1106 PHE A N 1
ATOM 8527 C CA . PHE A 1 1106 ? 16.174 -47.670 -11.511 1.00 41.38 1106 PHE A CA 1
ATOM 8528 C C . PHE A 1 1106 ? 14.712 -47.332 -11.733 1.00 41.38 1106 PHE A C 1
ATOM 8530 O O . PHE A 1 1106 ? 14.245 -47.256 -12.863 1.00 41.38 1106 PHE A O 1
ATOM 8537 N N . SER A 1 1107 ? 13.990 -47.142 -10.637 1.00 40.19 1107 SER A N 1
ATOM 8538 C CA . SER A 1 1107 ? 12.603 -46.706 -10.653 1.00 40.19 1107 SER A CA 1
ATOM 8539 C C . SER A 1 1107 ? 12.569 -45.247 -10.239 1.00 40.19 1107 SER A C 1
ATOM 8541 O O . SER A 1 1107 ? 12.846 -44.931 -9.082 1.00 40.19 1107 SER A O 1
ATOM 8543 N N . ILE A 1 1108 ? 12.251 -44.358 -11.178 1.00 42.38 1108 ILE A N 1
ATOM 8544 C CA . ILE A 1 1108 ? 11.818 -43.002 -10.836 1.00 42.38 1108 ILE A CA 1
ATOM 8545 C C . ILE A 1 1108 ? 10.325 -43.088 -10.593 1.00 42.38 1108 ILE A C 1
ATOM 8547 O O . ILE A 1 1108 ? 9.587 -43.416 -11.520 1.00 42.38 1108 ILE A O 1
ATOM 8551 N N . ILE A 1 1109 ? 9.907 -42.808 -9.361 1.00 42.62 1109 ILE A N 1
ATOM 8552 C CA . ILE A 1 1109 ? 8.505 -42.581 -9.034 1.00 42.62 1109 ILE A CA 1
ATOM 8553 C C . ILE A 1 1109 ? 8.274 -41.085 -9.188 1.00 42.62 1109 ILE A C 1
ATOM 8555 O O . ILE A 1 1109 ? 8.796 -40.297 -8.397 1.00 42.62 1109 ILE A O 1
ATOM 8559 N N . SER A 1 1110 ? 7.536 -40.690 -10.224 1.00 41.53 1110 SER A N 1
ATOM 8560 C CA . SER A 1 1110 ? 7.045 -39.320 -10.345 1.00 41.53 1110 SER A CA 1
ATOM 8561 C C . SER A 1 1110 ? 5.631 -39.226 -9.782 1.00 41.53 1110 SER A C 1
ATOM 8563 O O . SER A 1 1110 ? 4.765 -40.052 -10.082 1.00 41.53 1110 SER A O 1
ATOM 8565 N N . ILE A 1 1111 ? 5.410 -38.222 -8.936 1.00 43.47 1111 ILE A N 1
ATOM 8566 C CA . ILE A 1 1111 ? 4.090 -37.860 -8.420 1.00 43.47 1111 ILE A CA 1
ATOM 8567 C C . ILE A 1 1111 ? 3.712 -36.536 -9.073 1.00 43.47 1111 ILE A C 1
ATOM 8569 O O . ILE A 1 1111 ? 4.406 -35.540 -8.877 1.00 43.47 1111 ILE A O 1
ATOM 8573 N N . ILE A 1 1112 ? 2.634 -36.533 -9.859 1.00 42.88 1112 ILE A N 1
ATOM 8574 C CA . ILE A 1 1112 ? 2.049 -35.305 -10.408 1.00 42.88 1112 ILE A CA 1
ATOM 8575 C C . ILE A 1 1112 ? 0.916 -34.892 -9.478 1.00 42.88 1112 ILE A C 1
ATOM 8577 O O . ILE A 1 1112 ? -0.095 -35.588 -9.389 1.00 42.88 1112 ILE A O 1
ATOM 8581 N N . GLN A 1 1113 ? 1.090 -33.767 -8.788 1.00 43.44 1113 GLN A N 1
ATOM 8582 C CA . GLN A 1 1113 ? 0.059 -33.190 -7.936 1.00 43.44 1113 GLN A CA 1
ATOM 8583 C C . GLN A 1 1113 ? -0.546 -31.959 -8.620 1.00 43.44 1113 GLN A C 1
ATOM 8585 O O . GLN A 1 1113 ? 0.145 -30.975 -8.886 1.00 43.44 1113 GLN A O 1
ATOM 8590 N N . LEU A 1 1114 ? -1.843 -32.027 -8.926 1.00 40.75 1114 LEU A N 1
ATOM 8591 C CA . LEU A 1 1114 ? -2.614 -30.917 -9.484 1.00 40.75 1114 LEU A CA 1
ATOM 8592 C C . LEU A 1 1114 ? -3.368 -30.233 -8.341 1.00 40.75 1114 LEU A C 1
ATOM 8594 O O . LEU A 1 1114 ? -4.298 -30.809 -7.782 1.00 40.75 1114 LEU A O 1
ATOM 8598 N N . ASN A 1 1115 ? -2.951 -29.020 -7.981 1.00 44.47 1115 ASN A N 1
ATOM 8599 C CA . ASN A 1 1115 ? -3.600 -28.228 -6.939 1.00 44.47 1115 ASN A CA 1
ATOM 8600 C C . ASN A 1 1115 ? -4.523 -27.188 -7.589 1.00 44.47 1115 ASN A C 1
ATOM 8602 O O . ASN A 1 1115 ? -4.057 -26.167 -8.093 1.00 44.47 1115 ASN A O 1
ATOM 8606 N N . CYS A 1 1116 ? -5.831 -27.444 -7.555 1.00 38.19 1116 CYS A N 1
ATOM 8607 C CA . CYS A 1 1116 ? -6.870 -26.462 -7.871 1.00 38.19 1116 CYS A CA 1
ATOM 8608 C C . CYS A 1 1116 ? -7.863 -26.367 -6.699 1.00 38.19 1116 CYS A C 1
ATOM 8610 O O . CYS A 1 1116 ? -8.093 -27.374 -6.023 1.00 38.19 1116 CYS A O 1
ATOM 8612 N N . PRO A 1 1117 ? -8.505 -25.211 -6.459 1.00 33.62 1117 PRO A N 1
ATOM 8613 C CA . PRO A 1 1117 ? -9.548 -25.108 -5.447 1.00 33.62 1117 PRO A CA 1
ATOM 8614 C C . PRO A 1 1117 ? -10.801 -25.863 -5.925 1.00 33.62 1117 PRO A C 1
ATOM 8616 O O . PRO A 1 1117 ? -11.426 -25.462 -6.903 1.00 33.62 1117 PRO A O 1
ATOM 8619 N N . GLY A 1 1118 ? -11.172 -26.955 -5.245 1.00 41.44 1118 GLY A N 1
ATOM 8620 C CA . GLY A 1 1118 ? -12.508 -27.565 -5.361 1.00 41.44 1118 GLY A CA 1
ATOM 8621 C C . GLY A 1 1118 ? -12.650 -28.935 -6.045 1.00 41.44 1118 GLY A C 1
ATOM 8622 O O . GLY A 1 1118 ? -13.781 -29.393 -6.175 1.00 41.44 1118 GLY A O 1
ATOM 8623 N N . LEU A 1 1119 ? -11.582 -29.639 -6.442 1.00 32.03 1119 LEU A N 1
ATOM 8624 C CA . LEU A 1 1119 ? -11.683 -31.006 -6.996 1.00 32.03 1119 LEU A CA 1
ATOM 8625 C C . LEU A 1 1119 ? -10.667 -31.967 -6.358 1.00 32.03 1119 LEU A C 1
ATOM 8627 O O . LEU A 1 1119 ? -9.550 -31.574 -6.033 1.00 32.03 1119 LEU A O 1
ATOM 8631 N N . LEU A 1 1120 ? -11.090 -33.226 -6.170 1.00 35.88 1120 LEU A N 1
ATOM 8632 C CA . LEU A 1 1120 ? -10.331 -34.329 -5.562 1.00 35.88 1120 LEU A CA 1
ATOM 8633 C C . LEU A 1 1120 ? -8.899 -34.420 -6.113 1.00 35.88 1120 LEU A C 1
ATOM 8635 O O . LEU A 1 1120 ? -8.690 -34.586 -7.318 1.00 35.88 1120 LEU A O 1
ATOM 8639 N N . SER A 1 1121 ? -7.919 -34.378 -5.209 1.00 39.19 1121 SER A N 1
ATOM 8640 C CA . SER A 1 1121 ? -6.520 -34.649 -5.525 1.00 39.19 1121 SER A CA 1
ATOM 8641 C C . SER A 1 1121 ? -6.388 -36.076 -6.063 1.00 39.19 1121 SER A C 1
ATOM 8643 O O . SER A 1 1121 ? -6.745 -37.049 -5.403 1.00 39.19 1121 SER A O 1
ATOM 8645 N N . THR A 1 1122 ? -5.891 -36.216 -7.292 1.00 38.62 1122 THR A N 1
ATOM 8646 C CA . THR A 1 1122 ? -5.615 -37.531 -7.882 1.00 38.62 1122 THR A CA 1
ATOM 8647 C C . THR A 1 1122 ? -4.107 -37.729 -7.931 1.00 38.62 1122 THR A C 1
ATOM 8649 O O . THR A 1 1122 ? -3.405 -36.982 -8.607 1.00 38.62 1122 THR A O 1
ATOM 8652 N N . ILE A 1 1123 ? -3.604 -38.720 -7.196 1.00 43.75 1123 ILE A N 1
ATOM 8653 C CA . ILE A 1 1123 ? -2.189 -39.107 -7.184 1.00 43.75 1123 ILE A CA 1
ATOM 8654 C C . ILE A 1 1123 ? -2.017 -40.233 -8.200 1.00 43.75 1123 ILE A C 1
ATOM 8656 O O . ILE A 1 1123 ? -2.635 -41.285 -8.057 1.00 43.75 1123 ILE A O 1
ATOM 8660 N N . THR A 1 1124 ? -1.178 -40.031 -9.216 1.00 42.50 1124 THR A N 1
ATOM 8661 C CA . THR A 1 1124 ? -0.808 -41.102 -10.155 1.00 42.50 1124 THR A CA 1
ATOM 8662 C C . THR A 1 1124 ? 0.692 -41.337 -10.078 1.00 42.50 1124 THR A C 1
ATOM 8664 O O . THR A 1 1124 ? 1.467 -40.403 -10.275 1.00 42.50 1124 THR A O 1
ATOM 8667 N N . THR A 1 1125 ? 1.094 -42.573 -9.785 1.00 45.22 1125 THR A N 1
ATOM 8668 C CA . THR A 1 1125 ? 2.492 -43.011 -9.737 1.00 45.22 1125 THR A CA 1
ATOM 8669 C C . THR A 1 1125 ? 2.894 -43.664 -11.055 1.00 45.22 1125 THR A C 1
ATOM 8671 O O . THR A 1 1125 ? 2.145 -44.454 -11.632 1.00 45.22 1125 THR A O 1
ATOM 8674 N N . TRP A 1 1126 ? 4.094 -43.338 -11.530 1.00 44.94 1126 TRP A N 1
ATOM 8675 C CA . TRP A 1 1126 ? 4.671 -43.910 -12.745 1.00 44.94 1126 TRP A CA 1
ATOM 8676 C C . TRP A 1 1126 ? 6.033 -44.495 -12.417 1.00 44.94 1126 TRP A C 1
ATOM 8678 O O . TRP A 1 1126 ? 6.798 -43.858 -11.702 1.00 44.94 1126 TRP A O 1
ATOM 8688 N N . THR A 1 1127 ? 6.332 -45.685 -12.933 1.00 47.28 1127 THR A N 1
ATOM 8689 C CA . THR A 1 1127 ? 7.624 -46.352 -12.745 1.00 47.28 1127 THR A CA 1
ATOM 8690 C C . THR A 1 1127 ? 8.364 -46.406 -14.074 1.00 47.28 1127 THR A C 1
ATOM 8692 O O . THR A 1 1127 ? 7.869 -46.998 -15.032 1.00 47.28 1127 THR A O 1
ATOM 8695 N N . ILE A 1 1128 ? 9.552 -45.807 -14.141 1.00 49.56 1128 ILE A N 1
ATOM 8696 C CA . ILE A 1 1128 ? 10.445 -45.960 -15.299 1.00 49.56 1128 ILE A CA 1
ATOM 8697 C C . ILE A 1 1128 ? 11.259 -47.250 -15.128 1.00 49.56 1128 ILE A C 1
ATOM 8699 O O . ILE A 1 1128 ? 11.731 -47.513 -14.025 1.00 49.56 1128 ILE A O 1
ATOM 8703 N N . LYS A 1 1129 ? 11.397 -48.072 -16.176 1.00 49.09 1129 LYS A N 1
ATOM 8704 C CA . LYS A 1 1129 ? 12.208 -49.307 -16.170 1.00 49.09 1129 LYS A CA 1
ATOM 8705 C C . LYS A 1 1129 ? 13.128 -49.381 -17.393 1.00 49.09 1129 LYS A C 1
ATOM 8707 O O . LYS A 1 1129 ? 12.750 -48.961 -18.488 1.00 49.09 1129 LYS A O 1
ATOM 8712 N N . ASN A 1 1130 ? 14.326 -49.941 -17.210 1.00 48.12 1130 ASN A N 1
ATOM 8713 C CA . ASN A 1 1130 ? 15.285 -50.204 -18.285 1.00 48.12 1130 ASN A CA 1
ATOM 8714 C C . ASN A 1 1130 ? 14.966 -51.572 -18.920 1.00 48.12 1130 ASN A C 1
ATOM 8716 O O . ASN A 1 1130 ? 14.900 -52.577 -18.218 1.00 48.12 1130 ASN A O 1
ATOM 8720 N N . CYS A 1 1131 ? 14.709 -51.629 -20.229 1.00 51.44 1131 CYS A N 1
ATOM 8721 C CA . CYS A 1 1131 ? 14.311 -52.874 -20.898 1.00 51.44 1131 CYS A CA 1
ATOM 8722 C C . CYS A 1 1131 ? 15.524 -53.503 -21.600 1.00 51.44 1131 CYS A C 1
ATOM 8724 O O . CYS A 1 1131 ? 15.958 -53.003 -22.637 1.00 51.44 1131 CYS A O 1
ATOM 8726 N N . SER A 1 1132 ? 16.090 -54.581 -21.045 1.00 45.09 1132 SER A N 1
ATOM 8727 C CA . SER A 1 1132 ? 17.267 -55.253 -21.624 1.00 45.09 1132 SER A CA 1
ATOM 8728 C C . SER A 1 1132 ? 16.958 -56.536 -22.406 1.00 45.09 1132 SER A C 1
ATOM 8730 O O . SER A 1 1132 ? 17.779 -56.917 -23.232 1.00 45.09 1132 SER A O 1
ATOM 8732 N N . THR A 1 1133 ? 15.812 -57.208 -22.200 1.00 42.41 1133 THR A N 1
ATOM 8733 C CA . THR A 1 1133 ? 15.587 -58.543 -22.812 1.00 42.41 1133 THR A CA 1
ATOM 8734 C C . THR A 1 1133 ? 14.156 -58.910 -23.238 1.00 42.41 1133 THR A C 1
ATOM 8736 O O . THR A 1 1133 ? 13.989 -59.937 -23.892 1.00 42.41 1133 THR A O 1
ATOM 8739 N N . SER A 1 1134 ? 13.112 -58.114 -22.968 1.00 45.59 1134 SER A N 1
ATOM 8740 C CA . SER A 1 1134 ? 11.750 -58.466 -23.421 1.00 45.59 1134 SER A CA 1
ATOM 8741 C C . SER A 1 1134 ? 10.781 -57.279 -23.418 1.00 45.59 1134 SER A C 1
ATOM 8743 O O . SER A 1 1134 ? 9.990 -57.116 -22.492 1.00 45.59 1134 SER A O 1
ATOM 8745 N N . CYS A 1 1135 ? 10.819 -56.455 -24.464 1.00 43.69 1135 CYS A N 1
ATOM 8746 C CA . CYS A 1 1135 ? 9.790 -55.448 -24.723 1.00 43.69 1135 CYS A CA 1
ATOM 8747 C C . CYS A 1 1135 ? 9.067 -55.803 -26.031 1.00 43.69 1135 CYS A C 1
ATOM 8749 O O . CYS A 1 1135 ? 9.457 -55.388 -27.116 1.00 43.69 1135 CYS A O 1
ATOM 8751 N N . SER A 1 1136 ? 8.023 -56.624 -25.930 1.00 40.22 1136 SER A N 1
ATOM 8752 C CA . SER A 1 1136 ? 7.184 -57.052 -27.049 1.00 40.22 1136 SER A CA 1
ATOM 8753 C C . SER A 1 1136 ? 5.859 -56.287 -27.072 1.00 40.22 1136 SER A C 1
ATOM 8755 O O . SER A 1 1136 ? 4.809 -56.886 -26.912 1.00 40.22 1136 SER A O 1
ATOM 8757 N N . TYR A 1 1137 ? 5.886 -54.970 -27.285 1.00 38.00 1137 TYR A N 1
ATOM 8758 C CA . TYR A 1 1137 ? 4.731 -54.215 -27.796 1.00 38.00 1137 TYR A CA 1
ATOM 8759 C C . TYR A 1 1137 ? 5.244 -52.989 -28.566 1.00 38.00 1137 TYR A C 1
ATOM 8761 O O . TYR A 1 1137 ? 6.098 -52.250 -28.086 1.00 38.00 1137 TYR A O 1
ATOM 8769 N N . GLN A 1 1138 ? 4.786 -52.847 -29.810 1.00 34.53 1138 GLN A N 1
ATOM 8770 C CA . GLN A 1 1138 ? 5.340 -51.939 -30.818 1.00 34.53 1138 GLN A CA 1
ATOM 8771 C C . GLN A 1 1138 ? 5.194 -50.452 -30.458 1.00 34.53 1138 GLN A C 1
ATOM 8773 O O . GLN A 1 1138 ? 4.121 -50.016 -30.049 1.00 34.53 1138 GLN A O 1
ATOM 8778 N N . ILE A 1 1139 ? 6.242 -49.662 -30.722 1.00 34.56 1139 ILE A N 1
ATOM 8779 C CA . ILE A 1 1139 ? 6.195 -48.192 -30.765 1.00 34.56 1139 ILE A CA 1
ATOM 8780 C C . ILE A 1 1139 ? 6.653 -47.752 -32.163 1.00 34.56 1139 ILE A C 1
ATOM 8782 O O . ILE A 1 1139 ? 7.778 -48.040 -32.564 1.00 34.56 1139 ILE A O 1
ATOM 8786 N N . GLN A 1 1140 ? 5.778 -47.069 -32.911 1.00 31.33 1140 GLN A N 1
ATOM 8787 C CA . GLN A 1 1140 ? 6.145 -46.372 -34.148 1.00 31.33 1140 GLN A CA 1
ATOM 8788 C C . GLN A 1 1140 ? 6.718 -44.985 -33.828 1.00 31.33 1140 GLN A C 1
ATOM 8790 O O . GLN A 1 1140 ? 6.172 -44.240 -33.013 1.00 31.33 1140 GLN A O 1
ATOM 8795 N N . LEU A 1 1141 ? 7.812 -44.638 -34.509 1.00 36.09 1141 LEU A N 1
ATOM 8796 C CA . LEU A 1 1141 ? 8.452 -43.324 -34.478 1.00 36.09 1141 LEU A CA 1
ATOM 8797 C C . LEU A 1 1141 ? 7.518 -42.247 -35.048 1.00 36.09 1141 LEU A C 1
ATOM 8799 O O . LEU A 1 1141 ? 7.324 -42.192 -36.258 1.00 36.09 1141 LEU A O 1
ATOM 8803 N N . ASN A 1 1142 ? 6.945 -41.427 -34.161 1.00 30.41 1142 ASN A N 1
ATOM 8804 C CA . ASN A 1 1142 ? 6.531 -40.030 -34.368 1.00 30.41 1142 ASN A CA 1
ATOM 8805 C C . ASN A 1 1142 ? 5.995 -39.464 -33.034 1.00 30.41 1142 ASN A C 1
ATOM 8807 O O . ASN A 1 1142 ? 4.794 -39.460 -32.784 1.00 30.41 1142 ASN A O 1
ATOM 8811 N N . GLU A 1 1143 ? 6.917 -39.054 -32.155 1.00 38.19 1143 GLU A N 1
ATOM 8812 C CA . GLU A 1 1143 ? 6.765 -38.154 -30.986 1.00 38.19 1143 GLU A CA 1
ATOM 8813 C C . GLU A 1 1143 ? 5.522 -38.242 -30.061 1.00 38.19 1143 GLU A C 1
ATOM 8815 O O . GLU A 1 1143 ? 5.272 -37.314 -29.290 1.00 38.19 1143 GLU A O 1
ATOM 8820 N N . LYS A 1 1144 ? 4.760 -39.340 -30.027 1.00 32.97 1144 LYS A N 1
ATOM 8821 C CA . LYS A 1 1144 ? 3.709 -39.551 -29.017 1.00 32.97 1144 LYS A CA 1
ATOM 8822 C C . LYS A 1 1144 ? 3.675 -40.993 -28.532 1.00 32.97 1144 LYS A C 1
ATOM 8824 O O . LYS A 1 1144 ? 3.265 -41.895 -29.255 1.00 32.97 1144 LYS A O 1
ATOM 8829 N N . VAL A 1 1145 ? 4.056 -41.191 -27.271 1.00 36.59 1145 VAL A N 1
ATOM 8830 C CA . VAL A 1 1145 ? 3.872 -42.461 -26.561 1.00 36.59 1145 VAL A CA 1
ATOM 8831 C C . VAL A 1 1145 ? 2.524 -42.401 -25.843 1.00 36.59 1145 VAL A C 1
ATOM 8833 O O . VAL A 1 1145 ? 2.346 -41.610 -24.921 1.00 36.59 1145 VAL A O 1
ATOM 8836 N N . ILE A 1 1146 ? 1.559 -43.209 -26.281 1.00 37.06 1146 ILE A N 1
ATOM 8837 C CA . ILE A 1 1146 ? 0.275 -43.379 -25.590 1.00 37.06 1146 ILE A CA 1
ATOM 8838 C C . ILE A 1 1146 ? 0.405 -44.646 -24.746 1.00 37.06 1146 ILE A C 1
ATOM 8840 O O . ILE A 1 1146 ? 0.435 -45.742 -25.300 1.00 37.06 1146 ILE A O 1
ATOM 8844 N N . THR A 1 1147 ? 0.520 -44.512 -23.423 1.00 37.78 1147 THR A N 1
ATOM 8845 C CA . THR A 1 1147 ? 0.529 -45.668 -22.513 1.00 37.78 1147 THR A CA 1
ATOM 8846 C C . THR A 1 1147 ? -0.731 -45.690 -21.660 1.00 37.78 1147 THR A C 1
ATOM 8848 O O . THR A 1 1147 ? -1.299 -44.654 -21.312 1.00 37.78 1147 THR A O 1
ATOM 8851 N N . THR A 1 1148 ? -1.174 -46.893 -21.312 1.00 36.19 1148 THR A N 1
ATOM 8852 C CA . THR A 1 1148 ? -2.240 -47.119 -20.341 1.00 36.19 1148 THR A CA 1
ATOM 8853 C C . THR A 1 1148 ? -1.618 -47.650 -19.051 1.00 36.19 1148 THR A C 1
ATOM 8855 O O . THR A 1 1148 ? -1.186 -48.796 -19.008 1.00 36.19 1148 THR A O 1
ATOM 8858 N N . LEU A 1 1149 ? -1.614 -46.799 -18.019 1.00 46.94 1149 LEU A N 1
ATOM 8859 C CA . LEU A 1 1149 ? -1.364 -47.071 -16.595 1.00 46.94 1149 LEU A CA 1
ATOM 8860 C C . LEU A 1 1149 ? 0.059 -47.522 -16.173 1.00 46.94 1149 LEU A C 1
ATOM 8862 O O . LEU A 1 1149 ? 0.464 -48.672 -16.302 1.00 46.94 1149 LEU A O 1
ATOM 8866 N N . SER A 1 1150 ? 0.735 -46.603 -15.469 1.00 47.44 1150 SER A N 1
ATOM 8867 C CA . SER A 1 1150 ? 1.736 -46.795 -14.394 1.00 47.44 1150 SER A CA 1
ATOM 8868 C C . SER A 1 1150 ? 3.173 -47.256 -14.700 1.00 47.44 1150 SER A C 1
ATOM 8870 O O . SER A 1 1150 ? 4.015 -47.129 -13.807 1.00 47.44 1150 SER A O 1
ATOM 8872 N N . GLU A 1 1151 ? 3.527 -47.684 -15.917 1.00 47.47 1151 GLU A N 1
ATOM 8873 C CA . GLU A 1 1151 ? 4.918 -48.062 -16.250 1.00 47.47 1151 GLU A CA 1
ATOM 8874 C C . GLU A 1 1151 ? 5.393 -47.512 -17.612 1.00 47.47 1151 GLU A C 1
ATOM 8876 O O . GLU A 1 1151 ? 4.657 -47.544 -18.598 1.00 47.47 1151 GLU A O 1
ATOM 8881 N N . LEU A 1 1152 ? 6.632 -47.004 -17.669 1.00 45.03 1152 LEU A N 1
ATOM 8882 C CA . LEU A 1 1152 ? 7.289 -46.492 -18.880 1.00 45.03 1152 LEU A CA 1
ATOM 8883 C C . LEU A 1 1152 ? 8.634 -47.208 -19.083 1.00 45.03 1152 LEU A C 1
ATOM 8885 O O . LEU A 1 1152 ? 9.514 -47.140 -18.226 1.00 45.03 1152 LEU A O 1
ATOM 8889 N N . TYR A 1 1153 ? 8.811 -47.874 -20.223 1.00 51.59 1153 TYR A N 1
ATOM 8890 C CA . TYR A 1 1153 ? 10.034 -48.614 -20.551 1.00 51.59 1153 TYR A CA 1
ATOM 8891 C C . TYR A 1 1153 ? 10.931 -47.783 -21.473 1.00 51.59 1153 TYR A C 1
ATOM 8893 O O . TYR A 1 1153 ? 10.484 -47.343 -22.531 1.00 51.59 1153 TYR A O 1
ATOM 8901 N N . ILE A 1 1154 ? 12.193 -47.578 -21.087 1.00 48.56 1154 ILE A N 1
ATOM 8902 C CA . ILE A 1 1154 ? 13.195 -46.905 -21.928 1.00 48.56 1154 ILE A CA 1
ATOM 8903 C C . ILE A 1 1154 ? 14.123 -47.977 -22.530 1.00 48.56 1154 ILE A C 1
ATOM 8905 O O . ILE A 1 1154 ? 14.682 -48.778 -21.772 1.00 48.56 1154 ILE A O 1
ATOM 8909 N N . PRO A 1 1155 ? 14.304 -48.031 -23.866 1.00 43.16 1155 PRO A N 1
ATOM 8910 C CA . PRO A 1 1155 ? 15.239 -48.959 -24.497 1.00 43.16 1155 PRO A CA 1
ATOM 8911 C C . PRO A 1 1155 ? 16.690 -48.620 -24.128 1.00 43.16 1155 PRO A C 1
ATOM 8913 O O . PRO A 1 1155 ? 17.125 -47.472 -24.265 1.00 43.16 1155 PRO A O 1
ATOM 8916 N N . SER A 1 1156 ? 17.467 -49.628 -23.724 1.00 43.00 1156 SER A N 1
ATOM 8917 C CA . SER A 1 1156 ? 18.870 -49.486 -23.291 1.00 43.00 1156 SER A CA 1
ATOM 8918 C C . SER A 1 1156 ? 19.822 -48.933 -24.370 1.00 43.00 1156 SER A C 1
ATOM 8920 O O . SER A 1 1156 ? 20.924 -48.479 -24.051 1.00 43.00 1156 SER A O 1
ATOM 8922 N N . ARG A 1 1157 ? 19.399 -48.933 -25.643 1.00 41.06 1157 ARG A N 1
ATOM 8923 C CA . ARG A 1 1157 ? 20.211 -48.539 -26.809 1.00 41.06 1157 ARG A CA 1
ATOM 8924 C C . ARG A 1 1157 ? 20.141 -47.056 -27.184 1.00 41.06 1157 ARG A C 1
ATOM 8926 O O . ARG A 1 1157 ? 20.941 -46.615 -27.997 1.00 41.06 1157 ARG A O 1
ATOM 8933 N N . THR A 1 1158 ? 19.242 -46.276 -26.582 1.00 41.91 1158 THR A N 1
ATOM 8934 C CA . THR A 1 1158 ? 18.994 -44.873 -26.986 1.00 41.91 1158 THR A CA 1
ATOM 8935 C C . THR A 1 1158 ? 19.891 -43.825 -26.309 1.00 41.91 1158 THR A C 1
ATOM 8937 O O . THR A 1 1158 ? 19.864 -42.666 -26.711 1.00 41.91 1158 THR A O 1
ATOM 8940 N N . LEU A 1 1159 ? 20.673 -44.195 -25.286 1.00 40.88 1159 LEU A N 1
ATOM 8941 C CA . LEU A 1 1159 ? 21.504 -43.266 -24.499 1.00 40.88 1159 LEU A CA 1
ATOM 8942 C C . LEU A 1 1159 ? 22.989 -43.675 -24.553 1.00 40.88 1159 LEU A C 1
ATOM 8944 O O . LEU A 1 1159 ? 23.303 -44.856 -24.372 1.00 40.88 1159 LEU A O 1
ATOM 8948 N N . ASN A 1 1160 ? 23.886 -42.714 -24.808 1.00 39.44 1160 ASN A N 1
ATOM 8949 C CA . ASN A 1 1160 ? 25.351 -42.880 -24.833 1.00 39.44 1160 ASN A CA 1
ATOM 8950 C C . ASN A 1 1160 ? 25.940 -43.042 -23.407 1.00 39.44 1160 ASN A C 1
ATOM 8952 O O . ASN A 1 1160 ? 25.214 -43.042 -22.415 1.00 39.44 1160 ASN A O 1
ATOM 8956 N N . TYR A 1 1161 ? 27.257 -43.251 -23.284 1.00 38.66 1161 TYR A N 1
ATOM 8957 C CA . TYR A 1 1161 ? 27.947 -43.285 -21.984 1.00 38.66 1161 TYR A CA 1
ATOM 8958 C C . TYR A 1 1161 ? 28.115 -41.860 -21.432 1.00 38.66 1161 TYR A C 1
ATOM 8960 O O . TYR A 1 1161 ? 29.098 -41.213 -21.768 1.00 38.66 1161 TYR A O 1
ATOM 8968 N N . ASP A 1 1162 ? 27.176 -41.383 -20.607 1.00 38.69 1162 ASP A N 1
ATOM 8969 C CA . ASP A 1 1162 ? 27.281 -40.093 -19.901 1.00 38.69 1162 ASP A CA 1
ATOM 8970 C C . ASP A 1 1162 ? 26.329 -39.990 -18.687 1.00 38.69 1162 ASP A C 1
ATOM 8972 O O . ASP A 1 1162 ? 25.451 -40.840 -18.499 1.00 38.69 1162 ASP A O 1
ATOM 8976 N N . ILE A 1 1163 ? 26.508 -38.954 -17.854 1.00 38.09 1163 ILE A N 1
ATOM 8977 C CA . ILE A 1 1163 ? 25.557 -38.564 -16.793 1.00 38.09 1163 ILE A CA 1
ATOM 8978 C C . ILE A 1 1163 ? 24.448 -37.720 -17.435 1.00 38.09 1163 ILE A C 1
ATOM 8980 O O . ILE A 1 1163 ? 24.727 -36.705 -18.069 1.00 38.09 1163 ILE A O 1
ATOM 8984 N N . TYR A 1 1164 ? 23.189 -38.133 -17.272 1.00 38.97 1164 TYR A N 1
ATOM 8985 C CA . TYR A 1 1164 ? 22.033 -37.460 -17.871 1.00 38.97 1164 TYR A CA 1
ATOM 8986 C C . TYR A 1 1164 ? 21.155 -36.799 -16.811 1.00 38.97 1164 TYR A C 1
ATOM 8988 O O . TYR A 1 1164 ? 20.675 -37.467 -15.895 1.00 38.97 1164 TYR A O 1
ATOM 8996 N N . GLU A 1 1165 ? 20.862 -35.513 -16.994 1.00 37.53 1165 GLU A N 1
ATOM 8997 C CA . GLU A 1 1165 ? 19.756 -34.836 -16.321 1.00 37.53 1165 GLU A CA 1
ATOM 8998 C C . GLU A 1 1165 ? 18.499 -34.893 -17.205 1.00 37.53 1165 GLU A C 1
ATOM 9000 O O . GLU A 1 1165 ? 18.533 -34.588 -18.400 1.00 37.53 1165 GLU A O 1
ATOM 9005 N N . PHE A 1 1166 ? 17.365 -35.305 -16.634 1.00 40.75 1166 PHE A N 1
ATOM 9006 C CA . PHE A 1 1166 ? 16.092 -35.385 -17.353 1.00 40.75 1166 PHE A CA 1
ATOM 9007 C C . PHE A 1 1166 ? 15.160 -34.261 -16.908 1.00 40.75 1166 PHE A C 1
ATOM 9009 O O . PHE A 1 1166 ? 14.780 -34.187 -15.740 1.00 40.75 1166 PHE A O 1
ATOM 9016 N N . LYS A 1 1167 ? 14.705 -33.437 -17.856 1.00 36.03 1167 LYS A N 1
ATOM 9017 C CA . LYS A 1 1167 ? 13.652 -32.446 -17.625 1.00 36.03 1167 LYS A CA 1
ATOM 9018 C C . LYS A 1 1167 ? 12.303 -33.003 -18.074 1.00 36.03 1167 LYS A C 1
ATOM 9020 O O . LYS A 1 1167 ? 12.091 -33.263 -19.263 1.00 36.03 1167 LYS A O 1
ATOM 9025 N N . LEU A 1 1168 ? 11.382 -33.163 -17.125 1.00 39.31 1168 LEU A N 1
ATOM 9026 C CA . LEU A 1 1168 ? 10.006 -33.590 -17.378 1.00 39.31 1168 LEU A CA 1
ATOM 9027 C C . LEU A 1 1168 ? 9.118 -32.356 -17.590 1.00 39.31 1168 LEU A C 1
ATOM 9029 O O . LEU A 1 1168 ? 9.025 -31.509 -16.707 1.00 39.31 1168 LEU A O 1
ATOM 9033 N N . THR A 1 1169 ? 8.462 -32.247 -18.745 1.00 36.06 1169 THR A N 1
ATOM 9034 C CA . THR A 1 1169 ? 7.510 -31.162 -19.028 1.00 36.06 1169 THR A CA 1
ATOM 9035 C C . THR A 1 1169 ? 6.125 -31.759 -19.245 1.00 36.06 1169 THR A C 1
ATOM 9037 O O . THR A 1 1169 ? 5.947 -32.604 -20.123 1.00 36.06 1169 THR A O 1
ATOM 9040 N N . VAL A 1 1170 ? 5.148 -31.346 -18.436 1.00 38.34 1170 VAL A N 1
ATOM 9041 C CA . VAL A 1 1170 ? 3.748 -31.780 -18.552 1.00 38.34 1170 VAL A CA 1
ATOM 9042 C C . VAL A 1 1170 ? 2.950 -30.641 -19.166 1.00 38.34 1170 VAL A C 1
ATOM 9044 O O . VAL A 1 1170 ? 2.936 -29.540 -18.622 1.00 38.34 1170 VAL A O 1
ATOM 9047 N N . THR A 1 1171 ? 2.293 -30.889 -20.296 1.00 36.62 1171 THR A N 1
ATOM 9048 C CA . THR A 1 1171 ? 1.461 -29.884 -20.973 1.00 36.62 1171 THR A CA 1
ATOM 9049 C C . THR A 1 1171 ? 0.014 -30.364 -20.980 1.00 36.62 1171 THR A C 1
ATOM 9051 O O . THR A 1 1171 ? -0.283 -31.439 -21.505 1.00 36.62 1171 THR A O 1
ATOM 9054 N N . LEU A 1 1172 ? -0.888 -29.580 -20.387 1.00 35.22 1172 LEU A N 1
ATOM 9055 C CA . LEU A 1 1172 ? -2.335 -29.785 -20.475 1.00 35.22 1172 LEU A CA 1
ATOM 9056 C C . LEU A 1 1172 ? -2.872 -28.850 -21.565 1.00 35.22 1172 LEU A C 1
ATOM 9058 O O . LEU A 1 1172 ? -2.542 -27.669 -21.564 1.00 35.22 1172 LEU A O 1
ATOM 9062 N N . VAL A 1 1173 ? -3.638 -29.383 -22.520 1.00 34.00 1173 VAL A N 1
ATOM 9063 C CA . VAL A 1 1173 ? -4.201 -28.606 -23.639 1.00 34.00 1173 VAL A CA 1
ATOM 9064 C C . VAL A 1 1173 ? -5.668 -28.291 -23.338 1.00 34.00 1173 VAL A C 1
ATOM 9066 O O . VAL A 1 1173 ? -6.418 -29.195 -22.972 1.00 34.00 1173 VAL A O 1
ATOM 9069 N N . ASP A 1 1174 ? -6.042 -27.018 -23.484 1.00 35.28 1174 ASP A N 1
ATOM 9070 C CA . ASP A 1 1174 ? -7.341 -26.420 -23.145 1.00 35.28 1174 ASP A CA 1
ATOM 9071 C C . ASP A 1 1174 ? -8.569 -27.230 -23.590 1.00 35.28 1174 ASP A C 1
ATOM 9073 O O . ASP A 1 1174 ? -8.822 -27.390 -24.785 1.00 35.28 1174 ASP A O 1
ATOM 9077 N N . LEU A 1 1175 ? -9.406 -27.636 -22.625 1.00 31.23 1175 LEU A N 1
ATOM 9078 C CA . LEU A 1 1175 ? -10.826 -27.935 -22.842 1.00 31.23 1175 LEU A CA 1
ATOM 9079 C C . LEU A 1 1175 ? -11.662 -27.464 -21.632 1.00 31.23 1175 LEU A C 1
ATOM 9081 O O . LEU A 1 1175 ? -11.208 -27.603 -20.496 1.00 31.23 1175 LEU A O 1
ATOM 9085 N N . PRO A 1 1176 ? -12.898 -26.954 -21.824 1.00 32.44 1176 PRO A N 1
ATOM 9086 C CA . PRO A 1 1176 ? -13.595 -26.113 -20.837 1.00 32.44 1176 PRO A CA 1
ATOM 9087 C C . PRO A 1 1176 ? -14.178 -26.841 -19.611 1.00 32.44 1176 PRO A C 1
ATOM 9089 O O . PRO A 1 1176 ? -14.893 -26.228 -18.823 1.00 32.44 1176 PRO A O 1
ATOM 9092 N N . SER A 1 1177 ? -13.923 -28.138 -19.431 1.00 36.06 1177 SER A N 1
ATOM 9093 C CA . SER A 1 1177 ? -14.422 -28.901 -18.279 1.00 36.06 1177 SER A CA 1
ATOM 9094 C C . SER A 1 1177 ? -13.689 -30.240 -18.139 1.00 36.06 1177 SER A C 1
ATOM 9096 O O . SER A 1 1177 ? -13.857 -31.132 -18.973 1.00 36.06 1177 SER A O 1
ATOM 9098 N N . LEU A 1 1178 ? -12.902 -30.403 -17.073 1.00 32.34 1178 LEU A N 1
ATOM 9099 C CA . LEU A 1 1178 ? -12.250 -31.666 -16.710 1.00 32.34 1178 LEU A CA 1
ATOM 9100 C C . LEU A 1 1178 ? -13.288 -32.656 -16.150 1.00 32.34 1178 LEU A C 1
ATOM 9102 O O . LEU A 1 1178 ? -13.885 -32.412 -15.105 1.00 32.34 1178 LEU A O 1
ATOM 9106 N N . THR A 1 1179 ? -13.480 -33.796 -16.819 1.00 34.34 1179 THR A N 1
ATOM 9107 C CA . THR A 1 1179 ? -14.121 -34.992 -16.233 1.00 34.34 1179 THR A CA 1
ATOM 9108 C C . THR A 1 1179 ? -13.062 -36.070 -15.967 1.00 34.34 1179 THR A C 1
ATOM 9110 O O . THR A 1 1179 ? -11.942 -35.982 -16.482 1.00 34.34 1179 THR A O 1
ATOM 9113 N N . SER A 1 1180 ? -13.404 -37.096 -15.176 1.00 32.88 1180 SER A N 1
ATOM 9114 C CA . SER A 1 1180 ? -12.534 -38.177 -14.656 1.00 32.88 1180 SER A CA 1
ATOM 9115 C C . SER A 1 1180 ? -11.827 -39.069 -15.699 1.00 32.88 1180 SER A C 1
ATOM 9117 O O . SER A 1 1180 ? -11.275 -40.107 -15.345 1.00 32.88 1180 SER A O 1
ATOM 9119 N N . SER A 1 1181 ? -11.822 -38.683 -16.977 1.00 32.97 1181 SER A N 1
ATOM 9120 C CA . SER A 1 1181 ? -11.226 -39.423 -18.100 1.00 32.97 1181 SER A CA 1
ATOM 9121 C C . SER A 1 1181 ? -10.201 -38.616 -18.919 1.00 32.97 1181 SER A C 1
ATOM 9123 O O . SER A 1 1181 ? -9.808 -39.025 -20.010 1.00 32.97 1181 SER A O 1
ATOM 9125 N N . SER A 1 1182 ? -9.736 -37.473 -18.412 1.00 31.92 1182 SER A N 1
ATOM 9126 C CA . SER A 1 1182 ? -8.829 -36.580 -19.153 1.00 31.92 1182 SER A CA 1
ATOM 9127 C C . SER A 1 1182 ? -7.370 -37.078 -19.124 1.00 31.92 1182 SER A C 1
ATOM 9129 O O . SER A 1 1182 ? -6.870 -37.469 -18.073 1.00 31.92 1182 SER A O 1
ATOM 9131 N N . SER A 1 1183 ? -6.678 -37.077 -20.271 1.00 36.62 1183 SER A N 1
ATOM 9132 C CA . SER A 1 1183 ? -5.303 -37.603 -20.430 1.00 36.62 1183 SER A CA 1
ATOM 9133 C C . SER A 1 1183 ? -4.241 -36.490 -20.380 1.00 36.62 1183 SER A C 1
ATOM 9135 O O . SER A 1 1183 ? -4.430 -35.447 -21.002 1.00 36.62 1183 SER A O 1
ATOM 9137 N N . ALA A 1 1184 ? -3.110 -36.718 -19.697 1.00 34.19 1184 ALA A N 1
ATOM 9138 C CA . ALA A 1 1184 ? -1.983 -35.777 -19.612 1.00 34.19 1184 ALA A CA 1
ATOM 9139 C C . ALA A 1 1184 ? -0.817 -36.198 -20.526 1.00 34.19 1184 ALA A C 1
ATOM 9141 O O . ALA A 1 1184 ? -0.457 -37.374 -20.574 1.00 34.19 1184 ALA A O 1
ATOM 9142 N N . TYR A 1 1185 ? -0.206 -35.235 -21.224 1.00 35.16 1185 TYR A N 1
ATOM 9143 C CA . TYR A 1 1185 ? 0.978 -35.464 -22.057 1.00 35.16 1185 TYR A CA 1
ATOM 9144 C C . TYR A 1 1185 ? 2.257 -35.155 -21.274 1.00 35.16 1185 TYR A C 1
ATOM 9146 O O . TYR A 1 1185 ? 2.384 -34.077 -20.693 1.00 35.16 1185 TYR A O 1
ATOM 9154 N N . VAL A 1 1186 ? 3.219 -36.081 -21.300 1.00 37.69 1186 VAL A N 1
ATOM 9155 C CA . VAL A 1 1186 ? 4.530 -35.928 -20.656 1.00 37.69 1186 VAL A CA 1
ATOM 9156 C C . VAL A 1 1186 ? 5.618 -35.945 -21.728 1.00 37.69 1186 VAL A C 1
ATOM 9158 O O . VAL A 1 1186 ? 5.811 -36.959 -22.397 1.00 37.69 1186 VAL A O 1
ATOM 9161 N N . ARG A 1 1187 ? 6.341 -34.832 -21.894 1.00 37.31 1187 ARG A N 1
ATOM 9162 C CA . ARG A 1 1187 ? 7.540 -34.752 -22.740 1.00 37.31 1187 ARG A CA 1
ATOM 9163 C C . ARG A 1 1187 ? 8.779 -34.831 -21.852 1.00 37.31 1187 ARG A C 1
ATOM 9165 O O . ARG A 1 1187 ? 8.939 -34.018 -20.943 1.00 37.31 1187 ARG A O 1
ATOM 9172 N N . ILE A 1 1188 ? 9.652 -35.801 -22.115 1.00 41.72 1188 ILE A N 1
ATOM 9173 C CA . ILE A 1 1188 ? 10.951 -35.934 -21.445 1.00 41.72 1188 ILE A CA 1
ATOM 9174 C C . ILE A 1 1188 ? 12.012 -35.366 -22.383 1.00 41.72 1188 ILE A C 1
ATOM 9176 O O . ILE A 1 1188 ? 12.115 -35.801 -23.528 1.00 41.72 1188 ILE A O 1
ATOM 9180 N N . THR A 1 1189 ? 12.789 -34.399 -21.904 1.00 37.31 1189 THR A N 1
ATOM 9181 C CA . THR A 1 1189 ? 13.880 -33.779 -22.671 1.00 37.31 1189 THR A CA 1
ATOM 9182 C C . THR A 1 1189 ? 15.175 -33.933 -21.874 1.00 37.31 1189 THR A C 1
ATOM 9184 O O . THR A 1 1189 ? 15.178 -33.548 -20.703 1.00 37.31 1189 THR A O 1
ATOM 9187 N N . PRO A 1 1190 ? 16.263 -34.483 -22.443 1.00 39.56 1190 PRO A N 1
ATOM 9188 C CA . PRO A 1 1190 ? 17.566 -34.466 -21.782 1.00 39.56 1190 PRO A CA 1
ATOM 9189 C C . PRO A 1 1190 ? 18.022 -33.011 -21.628 1.00 39.56 1190 PRO A C 1
ATOM 9191 O O . PRO A 1 1190 ? 18.073 -32.282 -22.620 1.00 39.56 1190 PRO A O 1
ATOM 9194 N N . SER A 1 1191 ? 18.315 -32.561 -20.408 1.00 34.12 1191 SER A N 1
ATOM 9195 C CA . SER A 1 1191 ? 18.857 -31.224 -20.161 1.00 34.12 1191 SER A CA 1
ATOM 9196 C C . SER A 1 1191 ? 20.347 -31.319 -19.869 1.00 34.12 1191 SER A C 1
ATOM 9198 O O . SER A 1 1191 ? 20.740 -31.527 -18.733 1.00 34.12 1191 SER A O 1
ATOM 9200 N N . GLY A 1 1192 ? 21.161 -31.134 -20.909 1.00 33.75 1192 GLY A N 1
ATOM 9201 C CA . GLY A 1 1192 ? 22.600 -30.894 -20.783 1.00 33.75 1192 GLY A CA 1
ATOM 9202 C C . GLY A 1 1192 ? 23.447 -32.135 -20.481 1.00 33.75 1192 GLY A C 1
ATOM 9203 O O . GLY A 1 1192 ? 23.136 -32.940 -19.613 1.00 33.75 1192 GLY A O 1
ATOM 9204 N N . ILE A 1 1193 ? 24.546 -32.273 -21.220 1.00 33.94 1193 ILE A N 1
ATOM 9205 C CA . ILE A 1 1193 ? 25.638 -33.202 -20.922 1.00 33.94 1193 ILE A CA 1
ATOM 9206 C C . ILE A 1 1193 ? 26.663 -32.405 -20.106 1.00 33.94 1193 ILE A C 1
ATOM 9208 O O . ILE A 1 1193 ? 27.237 -31.448 -20.626 1.00 33.94 1193 ILE A O 1
ATOM 9212 N N . THR A 1 1194 ? 26.898 -32.762 -18.845 1.00 32.41 1194 THR A N 1
ATOM 9213 C CA . THR A 1 1194 ? 28.047 -32.273 -18.064 1.00 32.41 1194 THR A CA 1
ATOM 9214 C C . THR A 1 1194 ? 29.125 -33.350 -18.067 1.00 32.41 1194 THR A C 1
ATOM 9216 O O . THR A 1 1194 ? 29.085 -34.296 -17.285 1.00 32.41 1194 THR A O 1
ATOM 9219 N N . ALA A 1 1195 ? 30.109 -33.212 -18.958 1.00 25.28 1195 ALA A N 1
ATOM 9220 C CA . ALA A 1 1195 ? 31.271 -34.090 -18.985 1.00 25.28 1195 ALA A CA 1
ATOM 9221 C C . ALA A 1 1195 ? 32.143 -33.844 -17.740 1.00 25.28 1195 ALA A C 1
ATOM 9223 O O . ALA A 1 1195 ? 32.917 -32.890 -17.693 1.00 25.28 1195 ALA A O 1
ATOM 9224 N N . ASN A 1 1196 ? 32.036 -34.709 -16.730 1.00 27.09 1196 ASN A N 1
ATOM 9225 C CA . ASN A 1 1196 ? 33.048 -34.848 -15.684 1.00 27.09 1196 ASN A CA 1
ATOM 9226 C C . ASN A 1 1196 ? 33.824 -36.148 -15.920 1.00 27.09 1196 ASN A C 1
ATOM 9228 O O . ASN A 1 1196 ? 33.363 -37.246 -15.613 1.00 27.09 1196 ASN A O 1
ATOM 9232 N N . LEU A 1 1197 ? 35.038 -36.004 -16.454 1.00 25.00 1197 LEU A N 1
ATOM 9233 C CA . LEU A 1 1197 ? 36.088 -37.018 -16.408 1.00 25.00 1197 LEU A CA 1
ATOM 9234 C C . LEU A 1 1197 ? 36.461 -37.280 -14.937 1.00 25.00 1197 LEU A C 1
ATOM 9236 O O . LEU A 1 1197 ? 37.283 -36.577 -14.353 1.00 25.00 1197 LEU A O 1
ATOM 9240 N N . VAL A 1 1198 ? 35.867 -38.305 -14.324 1.00 27.59 1198 VAL A N 1
ATOM 9241 C CA . VAL A 1 1198 ? 36.325 -38.828 -13.029 1.00 27.59 1198 VAL A CA 1
ATOM 9242 C C . VAL A 1 1198 ? 37.538 -39.727 -13.269 1.00 27.59 1198 VAL A C 1
ATOM 9244 O O . VAL A 1 1198 ? 37.412 -40.899 -13.625 1.00 27.59 1198 VAL A O 1
ATOM 9247 N N . GLN A 1 1199 ? 38.734 -39.184 -13.041 1.00 23.44 1199 GLN A N 1
ATOM 9248 C CA . GLN A 1 1199 ? 39.948 -39.970 -12.843 1.00 23.44 1199 GLN A CA 1
ATOM 9249 C C . GLN A 1 1199 ? 40.047 -40.361 -11.358 1.00 23.44 1199 GLN A C 1
ATOM 9251 O O . GLN A 1 1199 ? 40.546 -39.600 -10.533 1.00 23.44 1199 GLN A O 1
ATOM 9256 N N . LEU A 1 1200 ? 39.584 -41.565 -11.006 1.00 28.41 1200 LEU A N 1
ATOM 9257 C CA . LEU A 1 1200 ? 39.922 -42.210 -9.732 1.00 28.41 1200 LEU A CA 1
ATOM 9258 C C . LEU A 1 1200 ? 41.253 -42.953 -9.883 1.00 28.41 1200 LEU A C 1
ATOM 9260 O O . LEU A 1 1200 ? 41.362 -43.927 -10.628 1.00 28.41 1200 LEU A O 1
ATOM 9264 N N . GLY A 1 1201 ? 42.274 -42.506 -9.153 1.00 23.61 1201 GLY A N 1
ATOM 9265 C CA . GLY A 1 1201 ? 43.530 -43.230 -9.013 1.00 23.61 1201 GLY A CA 1
ATOM 9266 C C . GLY A 1 1201 ? 43.382 -44.450 -8.102 1.00 23.61 1201 GLY A C 1
ATOM 9267 O O . GLY A 1 1201 ? 43.283 -44.309 -6.890 1.00 23.61 1201 GLY A O 1
ATOM 9268 N N . THR A 1 1202 ? 43.471 -45.650 -8.673 1.00 26.42 1202 THR A N 1
ATOM 9269 C CA . THR A 1 1202 ? 44.242 -46.753 -8.079 1.00 26.42 1202 THR A CA 1
ATOM 9270 C C . THR A 1 1202 ? 45.138 -47.339 -9.170 1.00 26.42 1202 THR A C 1
ATOM 9272 O O . THR A 1 1202 ? 44.778 -47.406 -10.340 1.00 26.42 1202 THR A O 1
ATOM 9275 N N . SER A 1 1203 ? 46.371 -47.642 -8.789 1.00 24.33 1203 SER A N 1
ATOM 9276 C CA . SER A 1 1203 ? 47.510 -47.976 -9.642 1.00 24.33 1203 SER A CA 1
ATOM 9277 C C . SER A 1 1203 ? 47.275 -49.117 -10.646 1.00 24.33 1203 SER A C 1
ATOM 9279 O O . SER A 1 1203 ? 47.021 -50.242 -10.225 1.00 24.33 1203 SER A O 1
ATOM 9281 N N . LEU A 1 1204 ? 47.570 -48.881 -11.929 1.00 22.89 1204 LEU A N 1
ATOM 9282 C CA . LEU A 1 1204 ? 48.542 -49.687 -12.680 1.00 22.89 1204 LEU A CA 1
ATOM 9283 C C . LEU A 1 1204 ? 49.149 -48.857 -13.830 1.00 22.89 1204 LEU A C 1
ATOM 9285 O O . LEU A 1 1204 ? 48.497 -48.029 -14.454 1.00 22.89 1204 LEU A O 1
ATOM 9289 N N . ILE A 1 1205 ? 50.443 -49.049 -14.049 1.00 26.78 1205 ILE A N 1
ATOM 9290 C CA . ILE A 1 1205 ? 51.343 -48.270 -14.905 1.00 26.78 1205 ILE A CA 1
ATOM 9291 C C . ILE A 1 1205 ? 51.018 -48.480 -16.403 1.00 26.78 1205 ILE A C 1
ATOM 9293 O O . ILE A 1 1205 ? 50.958 -49.625 -16.837 1.00 26.78 1205 ILE A O 1
ATOM 9297 N N . THR A 1 1206 ? 50.887 -47.411 -17.211 1.00 25.52 1206 THR A N 1
ATOM 9298 C CA . THR A 1 1206 ? 51.760 -47.059 -18.373 1.00 25.52 1206 THR A CA 1
ATOM 9299 C C . THR A 1 1206 ? 51.193 -45.912 -19.256 1.00 25.52 1206 THR A C 1
ATOM 9301 O O . THR A 1 1206 ? 50.171 -46.063 -19.901 1.00 25.52 1206 THR A O 1
ATOM 9304 N N . ARG A 1 1207 ? 51.937 -44.785 -19.283 1.00 26.06 1207 ARG A N 1
ATOM 9305 C CA . ARG A 1 1207 ? 52.146 -43.735 -20.327 1.00 26.06 1207 ARG A CA 1
ATOM 9306 C C . ARG A 1 1207 ? 50.977 -43.158 -21.174 1.00 26.06 1207 ARG A C 1
ATOM 9308 O O . ARG A 1 1207 ? 50.449 -43.851 -22.029 1.00 26.06 1207 ARG A O 1
ATOM 9315 N N . GLY A 1 1208 ? 50.847 -41.816 -21.150 1.00 26.34 1208 GLY A N 1
ATOM 9316 C CA . GLY A 1 1208 ? 50.603 -40.990 -22.359 1.00 26.34 1208 GLY A CA 1
ATOM 9317 C C . GLY A 1 1208 ? 49.499 -39.912 -22.294 1.00 26.34 1208 GLY A C 1
ATOM 9318 O O . GLY A 1 1208 ? 48.332 -40.251 -22.367 1.00 26.34 1208 GLY A O 1
ATOM 9319 N N . SER A 1 1209 ? 49.916 -38.640 -22.185 1.00 27.16 1209 SER A N 1
ATOM 9320 C CA . SER A 1 1209 ? 49.298 -37.339 -22.579 1.00 27.16 1209 SER A CA 1
ATOM 9321 C C . SER A 1 1209 ? 47.782 -37.179 -22.863 1.00 27.16 1209 SER A C 1
ATOM 9323 O O . SER A 1 1209 ? 47.244 -37.788 -23.781 1.00 27.16 1209 SER A O 1
ATOM 9325 N N . GLN A 1 1210 ? 47.174 -36.201 -22.164 1.00 29.78 1210 GLN A N 1
ATOM 9326 C CA . GLN A 1 1210 ? 45.874 -35.537 -22.414 1.00 29.78 1210 GLN A CA 1
ATOM 9327 C C . GLN A 1 1210 ? 45.731 -34.928 -23.824 1.00 29.78 1210 GLN A C 1
ATOM 9329 O O . GLN A 1 1210 ? 46.690 -34.332 -24.312 1.00 29.78 1210 GLN A O 1
ATOM 9334 N N . GLN A 1 1211 ? 44.508 -34.929 -24.376 1.00 28.03 1211 GLN A N 1
ATOM 9335 C CA . GLN A 1 1211 ? 43.927 -33.798 -25.125 1.00 28.03 1211 GLN A CA 1
ATOM 9336 C C . GLN A 1 1211 ? 42.388 -33.913 -25.222 1.00 28.03 1211 GLN A C 1
ATOM 9338 O O . GLN A 1 1211 ? 41.859 -34.990 -25.488 1.00 28.03 1211 GLN A O 1
ATOM 9343 N N . ASP A 1 1212 ? 41.706 -32.791 -24.970 1.00 26.25 1212 ASP A N 1
ATOM 9344 C CA . ASP A 1 1212 ? 40.250 -32.585 -24.958 1.00 26.25 1212 ASP A CA 1
ATOM 9345 C C . ASP A 1 1212 ? 39.596 -32.705 -26.350 1.00 26.25 1212 ASP A C 1
ATOM 9347 O O . ASP A 1 1212 ? 40.215 -32.369 -27.361 1.00 26.25 1212 ASP A O 1
ATOM 9351 N N . LEU A 1 1213 ? 38.317 -33.105 -26.413 1.00 26.30 1213 LEU A N 1
ATOM 9352 C CA . LEU A 1 1213 ? 37.516 -33.067 -27.646 1.00 26.30 1213 LEU A CA 1
ATOM 9353 C C . LEU A 1 1213 ? 36.066 -32.633 -27.369 1.00 26.30 1213 LEU A C 1
ATOM 9355 O O . LEU A 1 1213 ? 35.364 -33.226 -26.553 1.00 26.30 1213 LEU A O 1
ATOM 9359 N N . LEU A 1 1214 ? 35.650 -31.579 -28.076 1.00 25.95 1214 LEU A N 1
ATOM 9360 C CA . LEU A 1 1214 ? 34.326 -30.948 -28.082 1.00 25.95 1214 LEU A CA 1
ATOM 9361 C C . LEU A 1 1214 ? 33.532 -31.461 -29.304 1.00 25.95 1214 LEU A C 1
ATOM 9363 O O . LEU A 1 1214 ? 34.100 -31.508 -30.396 1.00 25.95 1214 LEU A O 1
ATOM 9367 N N . LEU A 1 1215 ? 32.241 -31.796 -29.167 1.00 26.83 1215 LEU A N 1
ATOM 9368 C CA . LEU A 1 1215 ? 31.348 -32.135 -30.293 1.00 26.83 1215 LEU A CA 1
ATOM 9369 C C . LEU A 1 1215 ? 29.976 -31.441 -30.177 1.00 26.83 1215 LEU A C 1
ATOM 9371 O O . LEU A 1 1215 ? 29.353 -31.451 -29.118 1.00 26.83 1215 LEU A O 1
ATOM 9375 N N . ASP A 1 1216 ? 29.544 -30.865 -31.305 1.00 26.83 1216 ASP A N 1
ATOM 9376 C CA . ASP A 1 1216 ? 28.299 -30.121 -31.580 1.00 26.83 1216 ASP A CA 1
ATOM 9377 C C . ASP A 1 1216 ? 27.277 -31.047 -32.306 1.00 26.83 1216 ASP A C 1
ATOM 9379 O O . ASP A 1 1216 ? 27.716 -31.899 -33.090 1.00 26.83 1216 ASP A O 1
ATOM 9383 N N . PRO A 1 1217 ? 25.944 -30.965 -32.076 1.00 31.73 1217 PRO A N 1
ATOM 9384 C CA . PRO A 1 1217 ? 24.990 -32.008 -32.453 1.00 31.73 1217 PRO A CA 1
ATOM 9385 C C . PRO A 1 1217 ? 24.155 -31.672 -33.706 1.00 31.73 1217 PRO A C 1
ATOM 9387 O O . PRO A 1 1217 ? 23.586 -30.590 -33.824 1.00 31.73 1217 PRO A O 1
ATOM 9390 N N . GLY A 1 1218 ? 23.963 -32.647 -34.606 1.00 25.98 1218 GLY A N 1
ATOM 9391 C CA . GLY A 1 1218 ? 22.997 -32.511 -35.704 1.00 25.98 1218 GLY A CA 1
ATOM 9392 C C . GLY A 1 1218 ? 22.810 -33.728 -36.624 1.00 25.98 1218 GLY A C 1
ATOM 9393 O O . GLY A 1 1218 ? 23.586 -33.937 -37.547 1.00 25.98 1218 GLY A O 1
ATOM 9394 N N . THR A 1 1219 ? 21.678 -34.423 -36.436 1.00 27.62 1219 THR A N 1
ATOM 9395 C CA . THR A 1 1219 ? 20.889 -35.256 -37.387 1.00 27.62 1219 THR A CA 1
ATOM 9396 C C . THR A 1 1219 ? 21.250 -36.735 -37.697 1.00 27.62 1219 THR A C 1
ATOM 9398 O O . THR A 1 1219 ? 22.012 -37.047 -38.598 1.00 27.62 1219 THR A O 1
ATOM 9401 N N . PHE A 1 1220 ? 20.519 -37.612 -36.980 1.00 28.33 1220 PHE A N 1
ATOM 9402 C CA . PHE A 1 1220 ? 19.833 -38.883 -37.331 1.00 28.33 1220 PHE A CA 1
ATOM 9403 C C . PHE A 1 1220 ? 20.572 -40.177 -37.773 1.00 28.33 1220 PHE A C 1
ATOM 9405 O O . PHE A 1 1220 ? 20.885 -40.384 -38.936 1.00 28.33 1220 PHE A O 1
ATOM 9412 N N . SER A 1 1221 ? 20.613 -41.125 -36.816 1.00 33.22 1221 SER A N 1
ATOM 9413 C CA . SER A 1 1221 ? 19.966 -42.463 -36.825 1.00 33.22 1221 SER A CA 1
ATOM 9414 C C . SER A 1 1221 ? 20.214 -43.440 -37.993 1.00 33.22 1221 SER A C 1
ATOM 9416 O O . SER A 1 1221 ? 19.492 -43.391 -38.986 1.00 33.22 1221 SER A O 1
ATOM 9418 N N . VAL A 1 1222 ? 21.034 -44.477 -37.746 1.00 28.02 1222 VAL A N 1
ATOM 9419 C CA . VAL A 1 1222 ? 20.752 -45.875 -38.153 1.00 28.02 1222 VAL A CA 1
ATOM 9420 C C . VAL A 1 1222 ? 21.196 -46.838 -37.036 1.00 28.02 1222 VAL A C 1
ATOM 9422 O O . VAL A 1 1222 ? 22.283 -46.705 -36.479 1.00 28.02 1222 VAL A O 1
ATOM 9425 N N . ASP A 1 1223 ? 20.300 -47.763 -36.709 1.00 29.19 1223 ASP A N 1
ATOM 9426 C CA . ASP A 1 1223 ? 20.318 -48.802 -35.673 1.00 29.19 1223 ASP A CA 1
ATOM 9427 C C . ASP A 1 1223 ? 21.262 -49.981 -36.018 1.00 29.19 1223 ASP A C 1
ATOM 9429 O O . ASP A 1 1223 ? 21.127 -50.545 -37.107 1.00 29.19 1223 ASP A O 1
ATOM 9433 N N . PRO A 1 1224 ? 22.206 -50.392 -35.146 1.00 32.81 1224 PRO A N 1
ATOM 9434 C CA . PRO A 1 1224 ? 22.890 -51.671 -35.253 1.00 32.81 1224 PRO A CA 1
ATOM 9435 C C . PRO A 1 1224 ? 22.242 -52.689 -34.303 1.00 32.81 1224 PRO A C 1
ATOM 9437 O O . PRO A 1 1224 ? 22.686 -52.874 -33.167 1.00 32.81 1224 PRO A O 1
ATOM 9440 N N . ASP A 1 1225 ? 21.196 -53.348 -34.799 1.00 33.25 1225 ASP A N 1
ATOM 9441 C CA . ASP A 1 1225 ? 20.736 -54.653 -34.308 1.00 33.25 1225 ASP A CA 1
ATOM 9442 C C . ASP A 1 1225 ? 20.085 -55.518 -35.407 1.00 33.25 1225 ASP A C 1
ATOM 9444 O O . ASP A 1 1225 ? 19.290 -56.414 -35.128 1.00 33.25 1225 ASP A O 1
ATOM 9448 N N . GLU A 1 1226 ? 20.467 -55.314 -36.675 1.00 32.31 1226 GLU A N 1
ATOM 9449 C CA . GLU A 1 1226 ? 20.496 -56.444 -37.608 1.00 32.31 1226 GLU A CA 1
ATOM 9450 C C . GLU A 1 1226 ? 21.815 -57.199 -37.401 1.00 32.31 1226 GLU A C 1
ATOM 9452 O O . GLU A 1 1226 ? 22.896 -56.693 -37.705 1.00 32.31 1226 GLU A O 1
ATOM 9457 N N . ASP A 1 1227 ? 21.715 -58.434 -36.906 1.00 38.22 1227 ASP A N 1
ATOM 9458 C CA . ASP A 1 1227 ? 22.794 -59.425 -36.754 1.00 38.22 1227 ASP A CA 1
ATOM 9459 C C . ASP A 1 1227 ? 23.371 -59.917 -38.110 1.00 38.22 1227 ASP A C 1
ATOM 9461 O O . ASP A 1 1227 ? 23.721 -61.086 -38.291 1.00 38.22 1227 ASP A O 1
ATOM 9465 N N . SER A 1 1228 ? 23.514 -59.035 -39.103 1.00 36.03 1228 SER A N 1
ATOM 9466 C CA . SER A 1 1228 ? 24.285 -59.318 -40.314 1.00 36.03 1228 SER A CA 1
ATOM 9467 C C . SER A 1 1228 ? 24.900 -58.053 -40.910 1.00 36.03 1228 SER A C 1
ATOM 9469 O O . SER A 1 1228 ? 24.222 -57.218 -41.503 1.00 36.03 1228 SER A O 1
ATOM 9471 N N . PHE A 1 1229 ? 26.222 -57.943 -40.790 1.00 31.72 1229 PHE A N 1
ATOM 9472 C CA . PHE A 1 1229 ? 27.031 -56.905 -41.422 1.00 31.72 1229 PHE A CA 1
ATOM 9473 C C . PHE A 1 1229 ? 27.185 -57.190 -42.927 1.00 31.72 1229 PHE A C 1
ATOM 9475 O O . PHE A 1 1229 ? 27.949 -58.074 -43.317 1.00 31.72 1229 PHE A O 1
ATOM 9482 N N . ASP A 1 1230 ? 26.482 -56.442 -43.782 1.00 40.91 1230 ASP A N 1
ATOM 9483 C CA . ASP A 1 1230 ? 26.745 -56.408 -45.228 1.00 40.91 1230 ASP A CA 1
ATOM 9484 C C . ASP A 1 1230 ? 27.725 -55.268 -45.556 1.00 40.91 1230 ASP A C 1
ATOM 9486 O O . ASP A 1 1230 ? 27.361 -54.093 -45.661 1.00 40.91 1230 ASP A O 1
ATOM 9490 N N . ALA A 1 1231 ? 28.997 -55.635 -45.731 1.00 33.22 1231 ALA A N 1
ATOM 9491 C CA . ALA A 1 1231 ? 30.102 -54.725 -46.034 1.00 33.22 1231 ALA A CA 1
ATOM 9492 C C . ALA A 1 1231 ? 29.999 -54.038 -47.416 1.00 33.22 1231 ALA A C 1
ATOM 9494 O O . ALA A 1 1231 ? 30.841 -53.204 -47.744 1.00 33.22 1231 ALA A O 1
ATOM 9495 N N . SER A 1 1232 ? 29.004 -54.371 -48.248 1.00 35.16 1232 SER A N 1
ATOM 9496 C CA . SER A 1 1232 ? 28.912 -53.881 -49.631 1.00 35.16 1232 SER A CA 1
ATOM 9497 C C . SER A 1 1232 ? 28.235 -52.511 -49.803 1.00 35.16 1232 SER A C 1
ATOM 9499 O O . SER A 1 1232 ? 28.224 -51.981 -50.916 1.00 35.16 1232 SER A O 1
ATOM 9501 N N . LYS A 1 1233 ? 27.689 -51.906 -48.733 1.00 35.09 1233 LYS A N 1
ATOM 9502 C CA . LYS A 1 1233 ? 26.862 -50.680 -48.827 1.00 35.09 1233 LYS A CA 1
ATOM 9503 C C . LYS A 1 1233 ? 27.456 -49.396 -48.239 1.00 35.09 1233 LYS A C 1
ATOM 9505 O O . LYS A 1 1233 ? 26.810 -48.356 -48.332 1.00 35.09 1233 LYS A O 1
ATOM 9510 N N . TRP A 1 1234 ? 28.673 -49.421 -47.701 1.00 29.92 1234 TRP A N 1
ATOM 9511 C CA . TRP A 1 1234 ? 29.304 -48.228 -47.123 1.00 29.92 1234 TRP A CA 1
ATOM 9512 C C . TRP A 1 1234 ? 30.470 -47.739 -47.992 1.00 29.92 1234 TRP A C 1
ATOM 9514 O O . TRP A 1 1234 ? 31.440 -48.459 -48.220 1.00 29.92 1234 TRP A O 1
ATOM 9524 N N . LYS A 1 1235 ? 30.369 -46.498 -48.481 1.00 30.53 1235 LYS A N 1
ATOM 9525 C CA . LYS A 1 1235 ? 31.469 -45.726 -49.080 1.00 30.53 1235 LYS A CA 1
ATOM 9526 C C . LYS A 1 1235 ? 31.916 -44.670 -48.070 1.00 30.53 1235 LYS A C 1
ATOM 9528 O O . LYS A 1 1235 ? 31.083 -43.915 -47.582 1.00 30.53 1235 LYS A O 1
ATOM 9533 N N . TYR A 1 1236 ? 33.215 -44.606 -47.792 1.00 32.31 1236 TYR A N 1
ATOM 9534 C CA . TYR A 1 1236 ? 33.825 -43.526 -47.017 1.00 32.31 1236 TYR A CA 1
ATOM 9535 C C . TYR A 1 1236 ? 34.245 -42.398 -47.971 1.00 32.31 1236 TYR A C 1
ATOM 9537 O O . TYR A 1 1236 ? 35.019 -42.641 -48.896 1.00 32.31 1236 TYR A O 1
ATOM 9545 N N . GLU A 1 1237 ? 33.749 -41.179 -47.751 1.00 28.75 1237 GLU A N 1
ATOM 9546 C CA . GLU A 1 1237 ? 34.251 -39.952 -48.384 1.00 28.75 1237 GLU A CA 1
ATOM 9547 C C . GLU A 1 1237 ? 34.859 -39.051 -47.300 1.00 28.75 1237 GLU A C 1
ATOM 9549 O O . GLU A 1 1237 ? 34.269 -38.847 -46.239 1.00 28.75 1237 GLU A O 1
ATOM 9554 N N . TYR A 1 1238 ? 36.064 -38.541 -47.553 1.00 29.80 1238 TYR A N 1
ATOM 9555 C CA . TYR A 1 1238 ? 36.814 -37.686 -46.638 1.00 29.80 1238 TYR A CA 1
ATOM 9556 C C . TYR A 1 1238 ? 36.819 -36.238 -47.141 1.00 29.80 1238 TYR A C 1
ATOM 9558 O O . TYR A 1 1238 ? 37.026 -36.010 -48.329 1.00 29.80 1238 TYR A O 1
ATOM 9566 N N . TYR A 1 1239 ? 36.700 -35.259 -46.239 1.00 30.39 1239 TYR A N 1
ATOM 9567 C CA . TYR A 1 1239 ? 36.886 -33.838 -46.560 1.00 30.39 1239 TYR A CA 1
ATOM 9568 C C . TYR A 1 1239 ? 38.032 -33.235 -45.734 1.00 30.39 1239 TYR A C 1
ATOM 9570 O O . TYR A 1 1239 ? 37.983 -33.218 -44.506 1.00 30.39 1239 TYR A O 1
ATOM 9578 N N . CYS A 1 1240 ? 39.050 -32.701 -46.414 1.00 31.44 1240 CYS A N 1
ATOM 9579 C CA . CYS A 1 1240 ? 40.097 -31.854 -45.832 1.00 31.44 1240 CYS A CA 1
ATOM 9580 C C . CYS A 1 1240 ? 39.672 -30.378 -45.908 1.00 31.44 1240 CYS A C 1
ATOM 9582 O O . CYS A 1 1240 ? 39.181 -29.935 -46.947 1.00 31.44 1240 CYS A O 1
ATOM 9584 N N . ARG A 1 1241 ? 39.895 -29.581 -44.851 1.00 32.72 1241 ARG A N 1
ATOM 9585 C CA . ARG A 1 1241 ? 39.665 -28.124 -44.880 1.00 32.72 1241 ARG A CA 1
ATOM 9586 C C . ARG A 1 1241 ? 40.907 -27.352 -44.433 1.00 32.72 1241 ARG A C 1
ATOM 9588 O O . ARG A 1 1241 ? 41.528 -27.665 -43.426 1.00 32.72 1241 ARG A O 1
ATOM 9595 N N . VAL A 1 1242 ? 41.248 -26.352 -45.238 1.00 39.00 1242 VAL A N 1
ATOM 9596 C CA . VAL A 1 1242 ? 42.461 -25.528 -45.224 1.00 39.00 1242 VAL A CA 1
ATOM 9597 C C . VAL A 1 1242 ? 42.280 -24.262 -44.366 1.00 39.00 1242 VAL A C 1
ATOM 9599 O O . VAL A 1 1242 ? 41.239 -23.616 -44.464 1.00 39.00 1242 VAL A O 1
ATOM 9602 N N . TYR A 1 1243 ? 43.300 -23.857 -43.594 1.00 32.62 1243 TYR A N 1
ATOM 9603 C CA . TYR A 1 1243 ? 43.320 -22.603 -42.819 1.00 32.62 1243 TYR A CA 1
ATOM 9604 C C . TYR A 1 1243 ? 44.211 -21.519 -43.472 1.00 32.62 1243 TYR A C 1
ATOM 9606 O O . TYR A 1 1243 ? 45.428 -21.652 -43.490 1.00 32.62 1243 TYR A O 1
ATOM 9614 N N . GLY A 1 1244 ? 43.601 -20.411 -43.919 1.00 40.59 1244 GLY A N 1
ATOM 9615 C CA . GLY A 1 1244 ? 44.225 -19.072 -43.978 1.00 40.59 1244 GLY A CA 1
ATOM 9616 C C . GLY A 1 1244 ? 45.003 -18.651 -45.241 1.00 40.59 1244 GLY A C 1
ATOM 9617 O O . GLY A 1 1244 ? 45.902 -19.340 -45.706 1.00 40.59 1244 GLY A O 1
ATOM 9618 N N . LEU A 1 1245 ? 44.688 -17.447 -45.744 1.00 36.75 1245 LEU A N 1
ATOM 9619 C CA . LEU A 1 1245 ? 45.332 -16.731 -46.859 1.00 36.75 1245 LEU A CA 1
ATOM 9620 C C . LEU A 1 1245 ? 46.155 -15.543 -46.327 1.00 36.75 1245 LEU A C 1
ATOM 9622 O O . LEU A 1 1245 ? 45.587 -14.662 -45.683 1.00 36.75 1245 LEU A O 1
ATOM 9626 N N . TYR A 1 1246 ? 47.448 -15.462 -46.656 1.00 45.06 1246 TYR A N 1
ATOM 9627 C CA . TYR A 1 1246 ? 48.272 -14.261 -46.445 1.00 45.06 1246 TYR A CA 1
ATOM 9628 C C . TYR A 1 1246 ? 48.704 -13.666 -47.793 1.00 45.06 1246 TYR A C 1
ATOM 9630 O O . TYR A 1 1246 ? 49.215 -14.377 -48.655 1.00 45.06 1246 TYR A O 1
ATOM 9638 N N . ASN A 1 1247 ? 48.507 -12.355 -47.972 1.00 40.22 1247 ASN A N 1
ATOM 9639 C CA . ASN A 1 1247 ? 48.918 -11.605 -49.164 1.00 40.22 1247 ASN A CA 1
ATOM 9640 C C . ASN A 1 1247 ? 50.301 -10.969 -48.927 1.00 40.22 1247 ASN A C 1
ATOM 9642 O O . ASN A 1 1247 ? 50.450 -10.178 -47.995 1.00 40.22 1247 ASN A O 1
ATOM 9646 N N . PHE A 1 1248 ? 51.291 -11.264 -49.777 1.00 42.28 1248 PHE A N 1
ATOM 9647 C CA . PHE A 1 1248 ? 52.598 -10.590 -49.778 1.00 42.28 1248 PHE A CA 1
ATOM 9648 C C . PHE A 1 1248 ? 52.722 -9.626 -50.977 1.00 42.28 1248 PHE A C 1
ATOM 9650 O O . PHE A 1 1248 ? 52.255 -9.962 -52.064 1.00 42.28 1248 PHE A O 1
ATOM 9657 N N . PRO A 1 1249 ? 53.375 -8.450 -50.852 1.00 45.88 1249 PRO A N 1
ATOM 9658 C CA . PRO A 1 1249 ? 53.198 -7.355 -51.815 1.00 45.88 1249 PRO A CA 1
ATOM 9659 C C . PRO A 1 1249 ? 53.938 -7.480 -53.157 1.00 45.88 1249 PRO A C 1
ATOM 9661 O O . PRO A 1 1249 ? 53.818 -6.567 -53.961 1.00 45.88 1249 PRO A O 1
ATOM 9664 N N . ASN A 1 1250 ? 54.709 -8.543 -53.425 1.00 48.44 1250 ASN A N 1
ATOM 9665 C CA . ASN A 1 1250 ? 55.571 -8.615 -54.624 1.00 48.44 1250 ASN A CA 1
ATOM 9666 C C . ASN A 1 1250 ? 55.624 -9.985 -55.334 1.00 48.44 1250 ASN A C 1
ATOM 9668 O O . ASN A 1 1250 ? 56.549 -10.246 -56.098 1.00 48.44 1250 ASN A O 1
ATOM 9672 N N . LEU A 1 1251 ? 54.631 -10.856 -55.140 1.00 41.78 1251 LEU A N 1
ATOM 9673 C CA . LEU A 1 1251 ? 54.498 -12.122 -55.875 1.00 41.78 1251 LEU A CA 1
ATOM 9674 C C . LEU A 1 1251 ? 53.028 -12.315 -56.268 1.00 41.78 1251 LEU A C 1
ATOM 9676 O O . LEU A 1 1251 ? 52.153 -12.309 -55.408 1.00 41.78 1251 LEU A O 1
ATOM 9680 N N . GLN A 1 1252 ? 52.732 -12.481 -57.560 1.00 48.44 1252 GLN A N 1
ATOM 9681 C CA . GLN A 1 1252 ? 51.401 -12.919 -57.991 1.00 48.44 1252 GLN A CA 1
ATOM 9682 C C . GLN A 1 1252 ? 51.245 -14.425 -57.706 1.00 48.44 1252 GLN A C 1
ATOM 9684 O O . GLN A 1 1252 ? 51.654 -15.247 -58.521 1.00 48.44 1252 GLN A O 1
ATOM 9689 N N . GLY A 1 1253 ? 50.683 -14.787 -56.546 1.00 42.50 1253 GLY A N 1
ATOM 9690 C CA . GLY A 1 1253 ? 50.308 -16.168 -56.197 1.00 42.50 1253 GLY A CA 1
ATOM 9691 C C . GLY A 1 1253 ? 50.182 -16.435 -54.687 1.00 42.50 1253 GLY A C 1
ATOM 9692 O O . GLY A 1 1253 ? 50.858 -15.796 -53.886 1.00 42.50 1253 GLY A O 1
ATOM 9693 N N . ILE A 1 1254 ? 49.316 -17.386 -54.307 1.00 40.38 1254 ILE A N 1
ATOM 9694 C CA . ILE A 1 1254 ? 49.058 -17.859 -52.929 1.00 40.38 1254 ILE A CA 1
ATOM 9695 C C . ILE A 1 1254 ? 49.828 -19.171 -52.689 1.00 40.38 1254 ILE A C 1
ATOM 9697 O O . ILE A 1 1254 ? 49.757 -20.065 -53.531 1.00 40.38 1254 ILE A O 1
ATOM 9701 N N . LEU A 1 1255 ? 50.509 -19.321 -51.543 1.00 38.59 1255 LEU A N 1
ATOM 9702 C CA . LEU A 1 1255 ? 51.175 -20.565 -51.121 1.00 38.59 1255 LEU A CA 1
ATOM 9703 C C . LEU A 1 1255 ? 50.488 -21.152 -49.874 1.00 38.59 1255 LEU A C 1
ATOM 9705 O O . LEU A 1 1255 ? 50.216 -20.422 -48.922 1.00 38.59 1255 LEU A O 1
ATOM 9709 N N . LEU A 1 1256 ? 50.246 -22.464 -49.876 1.00 36.28 1256 LEU A N 1
ATOM 9710 C CA . LEU A 1 1256 ? 49.675 -23.245 -48.775 1.00 36.28 1256 LEU A CA 1
ATOM 9711 C C . LEU A 1 1256 ? 50.739 -24.203 -48.230 1.00 36.28 1256 LEU A C 1
ATOM 9713 O O . LEU A 1 1256 ? 51.290 -24.989 -48.994 1.00 36.28 1256 LEU A O 1
ATOM 9717 N N . SER A 1 1257 ? 51.030 -24.131 -46.929 1.00 37.97 1257 SER A N 1
ATOM 9718 C CA . SER A 1 1257 ? 51.909 -25.076 -46.226 1.00 37.97 1257 SER A CA 1
ATOM 9719 C C . SER A 1 1257 ? 51.057 -26.024 -45.384 1.00 37.97 1257 SER A C 1
ATOM 9721 O O . SER A 1 1257 ? 50.245 -25.564 -44.583 1.00 37.97 1257 SER A O 1
ATOM 9723 N N . ILE A 1 1258 ? 51.241 -27.330 -45.573 1.00 40.06 1258 ILE A N 1
ATOM 9724 C CA . ILE A 1 1258 ? 50.665 -28.401 -44.753 1.00 40.06 1258 ILE A CA 1
ATOM 9725 C C . ILE A 1 1258 ? 51.860 -29.200 -44.237 1.00 40.06 1258 ILE A C 1
ATOM 9727 O O . ILE A 1 1258 ? 52.625 -29.712 -45.051 1.00 40.06 1258 ILE A O 1
ATOM 9731 N N . ASP A 1 1259 ? 52.028 -29.279 -42.919 1.00 37.56 1259 ASP A N 1
ATOM 9732 C CA . ASP A 1 1259 ? 53.063 -30.102 -42.289 1.00 37.56 1259 ASP A CA 1
ATOM 9733 C C . ASP A 1 1259 ? 52.380 -31.205 -41.468 1.00 37.56 1259 ASP A C 1
ATOM 9735 O O . ASP A 1 1259 ? 51.518 -30.926 -40.629 1.00 37.56 1259 ASP A O 1
ATOM 9739 N N . ASP A 1 1260 ? 52.725 -32.456 -41.772 1.00 39.06 1260 ASP A N 1
ATOM 9740 C CA . ASP A 1 1260 ? 52.136 -33.685 -41.233 1.00 39.06 1260 ASP A CA 1
ATOM 9741 C C . ASP A 1 1260 ? 53.208 -34.438 -40.438 1.00 39.06 1260 ASP A C 1
ATOM 9743 O O . ASP A 1 1260 ? 54.146 -34.996 -41.003 1.00 39.06 1260 ASP A O 1
ATOM 9747 N N . ASN A 1 1261 ? 53.087 -34.431 -39.110 1.00 33.25 1261 ASN A N 1
ATOM 9748 C CA . ASN A 1 1261 ? 53.982 -35.152 -38.206 1.00 33.25 1261 ASN A CA 1
ATOM 9749 C C . ASN A 1 1261 ? 53.207 -36.219 -37.423 1.00 33.25 1261 ASN A C 1
ATOM 9751 O O . ASN A 1 1261 ? 53.011 -36.107 -36.211 1.00 33.25 1261 ASN A O 1
ATOM 9755 N N . ARG A 1 1262 ? 52.793 -37.292 -38.106 1.00 36.56 1262 ARG A N 1
ATOM 9756 C CA . ARG A 1 1262 ? 52.434 -38.562 -37.456 1.00 36.56 1262 ARG A CA 1
ATOM 9757 C C . ARG A 1 1262 ? 53.482 -39.626 -37.772 1.00 36.56 1262 ARG A C 1
ATOM 9759 O O . ARG A 1 1262 ? 53.652 -40.024 -38.918 1.00 36.56 1262 ARG A O 1
ATOM 9766 N N . THR A 1 1263 ? 54.146 -40.150 -36.745 1.00 37.47 1263 THR A N 1
ATOM 9767 C CA . THR A 1 1263 ? 54.727 -41.500 -36.798 1.00 37.47 1263 THR A CA 1
ATOM 9768 C C . THR A 1 1263 ? 53.603 -42.482 -36.506 1.00 37.47 1263 THR A C 1
ATOM 9770 O O . THR A 1 1263 ? 53.190 -42.638 -35.358 1.00 37.47 1263 THR A O 1
ATOM 9773 N N . ASP A 1 1264 ? 53.063 -43.060 -37.565 1.00 38.59 1264 ASP A N 1
ATOM 9774 C CA . ASP A 1 1264 ? 51.763 -43.717 -37.589 1.00 38.59 1264 ASP A CA 1
ATOM 9775 C C . ASP A 1 1264 ? 51.861 -45.247 -37.753 1.00 38.59 1264 ASP A C 1
ATOM 9777 O O . ASP A 1 1264 ? 52.815 -45.749 -38.351 1.00 38.59 1264 ASP A O 1
ATOM 9781 N N . PRO A 1 1265 ? 50.855 -46.004 -37.285 1.00 37.78 1265 PRO A N 1
ATOM 9782 C CA . PRO A 1 1265 ? 50.361 -47.156 -38.047 1.00 37.78 1265 PRO A CA 1
ATOM 9783 C C . PRO A 1 1265 ? 48.832 -47.141 -38.264 1.00 37.78 1265 PRO A C 1
ATOM 9785 O O . PRO A 1 1265 ? 48.263 -48.112 -38.753 1.00 37.78 1265 PRO A O 1
ATOM 9788 N N . SER A 1 1266 ? 48.157 -46.068 -37.868 1.00 35.41 1266 SER A N 1
ATOM 9789 C CA . SER A 1 1266 ? 46.708 -45.926 -37.713 1.00 35.41 1266 SER A CA 1
ATOM 9790 C C . SER A 1 1266 ? 45.999 -44.982 -38.704 1.00 35.41 1266 SER A C 1
ATOM 9792 O O . SER A 1 1266 ? 44.863 -44.589 -38.440 1.00 35.41 1266 SER A O 1
ATOM 9794 N N . ASN A 1 1267 ? 46.582 -44.668 -39.866 1.00 40.03 1267 ASN A N 1
ATOM 9795 C CA . ASN A 1 1267 ? 45.870 -44.172 -41.048 1.00 40.03 1267 ASN A CA 1
ATOM 9796 C C . ASN A 1 1267 ? 46.675 -44.346 -42.363 1.00 40.03 1267 ASN A C 1
ATOM 9798 O O . ASN A 1 1267 ? 47.875 -44.096 -42.409 1.00 40.03 1267 ASN A O 1
ATOM 9802 N N . PRO A 1 1268 ? 46.015 -44.613 -43.501 1.00 35.12 1268 PRO A N 1
ATOM 9803 C CA . PRO A 1 1268 ? 46.442 -44.023 -44.764 1.00 35.12 1268 PRO A CA 1
ATOM 9804 C C . PRO A 1 1268 ? 45.390 -43.034 -45.278 1.00 35.12 1268 PRO A C 1
ATOM 9806 O O . PRO A 1 1268 ? 44.330 -43.412 -45.763 1.00 35.12 1268 PRO A O 1
ATOM 9809 N N . SER A 1 1269 ? 45.767 -41.757 -45.175 1.00 36.91 1269 SER A N 1
ATOM 9810 C CA . SER A 1 1269 ? 45.547 -40.651 -46.120 1.00 36.91 1269 SER A CA 1
ATOM 9811 C C . SER A 1 1269 ? 44.197 -40.476 -46.836 1.00 36.91 1269 SER A C 1
ATOM 9813 O O . SER A 1 1269 ? 43.853 -41.200 -47.770 1.00 36.91 1269 SER A O 1
ATOM 9815 N N . CYS A 1 1270 ? 43.583 -39.323 -46.576 1.00 29.16 1270 CYS A N 1
ATOM 9816 C CA . CYS A 1 1270 ? 42.743 -38.588 -47.519 1.00 29.16 1270 CYS A CA 1
ATOM 9817 C C . CYS A 1 1270 ? 43.644 -37.789 -48.478 1.00 29.16 1270 CYS A C 1
ATOM 9819 O O . CYS A 1 1270 ? 43.987 -36.639 -48.213 1.00 29.16 1270 CYS A O 1
ATOM 9821 N N . LEU A 1 1271 ? 44.044 -38.388 -49.593 1.00 39.81 1271 LEU A N 1
ATOM 9822 C CA . LEU A 1 1271 ? 44.469 -37.647 -50.781 1.00 39.81 1271 LEU A CA 1
ATOM 9823 C C . LEU A 1 1271 ? 43.733 -38.248 -51.975 1.00 39.81 1271 LEU A C 1
ATOM 9825 O O . LEU A 1 1271 ? 44.222 -39.192 -52.583 1.00 39.81 1271 LEU A O 1
ATOM 9829 N N . SER A 1 1272 ? 42.566 -37.695 -52.303 1.00 29.52 1272 SER A N 1
ATOM 9830 C CA . SER A 1 1272 ? 42.127 -37.531 -53.693 1.00 29.52 1272 SER A CA 1
ATOM 9831 C C . SER A 1 1272 ? 40.832 -36.717 -53.760 1.00 29.52 1272 SER A C 1
ATOM 9833 O O . SER A 1 1272 ? 39.792 -37.198 -53.311 1.00 29.52 1272 SER A O 1
ATOM 9835 N N . ASN A 1 1273 ? 40.947 -35.564 -54.427 1.00 32.62 1273 ASN A N 1
ATOM 9836 C CA . ASN A 1 1273 ? 39.927 -34.633 -54.933 1.00 32.62 1273 ASN A CA 1
ATOM 9837 C C . ASN A 1 1273 ? 39.392 -33.571 -53.975 1.00 32.62 1273 ASN A C 1
ATOM 9839 O O . ASN A 1 1273 ? 38.421 -33.835 -53.238 1.00 32.62 1273 ASN A O 1
#

pLDDT: mean 72.71, std 22.5, range [21.58, 97.38]

Radius of gyration: 39.5 Å; Cα contacts (8 Å, |Δi|>4): 3071; chains: 1; bounding box: 103×114×104 Å

Nearest PDB structures (foldseek):
  6qsd-assembly1_A  TM=8.857E-01  e=3.286E-16  synthetic construct
  7zpw-assembly2_D  TM=9.087E-01  e=1.113E-14  synthetic construct
  6f0s-assembly1_A  TM=8.720E-01  e=2.427E-15  synthetic construct
  6f0q-assembly2_B  TM=8.773E-01  e=3.229E-15  synthetic construct
  1rwl-assembly1_A  TM=8.347E-01  e=1.650E-12  Mycobacterium tuberculosis

Solvent-accessible surface area (backbone atoms only — not comparable to full-atom values): 71124 Å² total; per-residue (Å²): 114,64,77,53,81,57,88,97,38,72,33,44,43,36,74,48,97,85,51,35,36,37,35,42,60,29,86,88,63,25,29,32,34,34,31,49,81,88,50,98,61,68,45,85,65,41,62,49,98,59,50,62,54,17,61,43,70,40,98,82,45,32,40,36,34,14,25,33,94,52,12,26,28,36,36,31,50,64,82,70,82,48,69,65,65,45,80,58,32,35,73,52,44,82,49,97,50,50,39,30,22,30,44,24,24,13,43,34,62,50,86,83,52,33,38,38,36,11,20,14,78,54,18,21,35,31,38,24,52,70,96,34,54,55,34,45,58,75,31,11,61,88,25,88,93,55,49,86,52,40,41,23,33,19,41,45,67,53,97,89,68,38,47,37,34,28,24,17,79,57,9,27,33,33,34,42,52,100,89,46,68,43,73,74,40,18,78,87,27,72,44,85,51,100,67,34,26,25,50,30,49,44,70,42,70,51,99,81,60,25,40,37,32,38,19,56,80,65,74,45,74,46,76,45,73,53,78,64,83,49,100,68,68,29,48,34,46,41,69,65,46,64,74,67,50,48,45,73,50,38,46,76,68,30,46,44,94,72,60,32,56,37,28,28,16,44,40,25,26,69,74,42,33,38,38,37,26,14,27,77,73,18,32,36,38,30,24,51,67,94,51,88,56,71,75,43,78,50,56,85,93,49,46,57,20,41,15,43,33,54,44,76,85,46,35,36,38,33,25,23,11,74,86,69,30,21,31,35,33,30,50,65,93,54,95,61,72,45,81,72,42,74,38,98,45,39,24,46,12,39,43,66,44,87,81,42,33,41,37,31,17,21,31,95,46,9,29,27,36,35,31,61,66,88,53,92,65,80,72,64,46,78,59,34,32,73,57,45,76,46,84,51,52,41,31,32,20,38,29,23,11,44,36,62,50,96,81,52,30,39,37,37,14,15,28,70,68,18,29,30,34,38,26,49,62,97,37,64,53,36,48,64,78,34,8,79,87,27,89,80,45,47,79,48,36,39,22,27,17,43,48,57,37,58,75,66,42,47,36,35,27,22,13,76,35,9,28,34,35,36,45,30,90,90,33,52,40,71,69,40,21,77,84,48,51,71,38,85,54,54,49,33,27,22,44,32,37,24,60,35,30,32,71,84,48,26,42,38,34,20,21,17,78,67,13,28,32,34,35,26,45,51,47,80,90,50,74,60,77,81,43,41,34,46,16,50,36,42,38,88,75,37,31,40,39,32,18,22,19,88,76,19,25,38,42,28,24,50,64,74,51,86,59,68,78,43,74,53,68,89,81,32,71,32,19,35,14,40,37,63,49,97,76,50,34,36,36,34,22,28,20,76,90,66,19,30,32,34,32,32,47,69,88,50,97,59,70,47,83,70,42,80,49,96,56,40,35,64,18,46,40,68,43,100,82,45,35,41,37,30,15,30,30,91,49,7,25,27,38,33,40,56,69,90,48,95,69,84,71,74,42,77,62,38,36,71,54,44,75,41,83,53,53,39,30,20,21,42,29,28,12,48,42,63,50,61,75,51,32,40,34,34,15,20,19,71,55,18,18,34,33,37,24,49,67,95,40,62,54,34,45,58,76,34,14,62,86,25,91,95,60,56,90,51,38,34,23,38,18,46,46,66,53,96,86,68,36,49,34,37,28,24,20,79,59,15,28,32,36,32,43,52,100,87,47,76,42,74,74,41,14,74,58,91,57,68,39,82,52,99,67,34,24,29,48,35,41,33,54,38,49,37,78,86,57,36,38,38,34,21,21,30,79,64,17,29,46,43,69,45,77,69,72,92,67,95,71,83,83,87,83,85,83,90,82,89,81,84,86,83,84,89,85,87,88,91,90,83,91,90,84,82,92,85,85,85,86,86,75,96,77,86,80,92,85,90,83,90,79,91,75,82,71,93,60,77,90,72,83,87,68,94,84,69,50,74,62,64,25,66,36,72,47,93,86,66,40,39,36,35,26,29,9,69,84,68,26,21,31,34,36,41,49,84,97,61,93,46,76,43,82,56,34,52,34,103,43,48,30,56,20,49,42,68,40,85,67,36,32,41,33,30,16,29,32,97,44,8,27,30,32,32,31,54,61,91,68,88,57,43,71,57,43,86,68,44,44,69,56,44,76,41,84,52,53,40,31,23,16,44,30,26,13,55,38,58,50,98,81,50,31,39,36,34,17,21,17,70,52,18,21,32,32,40,24,46,64,97,44,74,51,36,46,56,75,30,11,62,85,31,88,92,55,56,86,52,34,36,23,28,15,48,48,68,54,98,88,68,37,46,34,36,26,23,12,76,52,4,25,32,34,34,41,51,102,87,46,75,44,73,74,41,8,79,88,35,68,39,83,50,83,70,32,22,25,49,30,43,44,70,51,69,51,99,85,55,33,38,37,34,36,20,54,78,62,75,43,75,45,81,44,79,70,80,89,80,81,91,74,88,87,71,73,50,74,47,81,41,82,68,76,85,86,87,65,90,78,80,81,70,61,102,87,60,81,56,36,47,37,42,40,52,44,67,84,61,97,88,64,85,77,63,84,53,64,36,36,38,40,66,48,87,87,80,82,93,71,92,79,78,96,69,99,66,89,87,78,87,81,52,67,47,77,46,63,68,83,81,62,78,98,68,51,78,42,79,44,79,46,75,58,83,80,95,68,102,70,90,58,104,80,74,85,80,48,77,49,79,42,79,54,64,80,68,89,73,88,81,83,79,89,74,93,80,93,80,90,82,84,91,82,89,86,86,89,85,90,85,87,82,90,86,83,91,78,69,97,65,89,71,83,87,77,77,83,91,84,82,86,88,85,86,86,86,90,78,90,63,100,84,58,100,75,84,85,86,90,84,88,87,89,74,97,72,94,85,77,87,78,90,82,82,134

Secondary structure (DSSP, 8-state):
---EEETTEEE-EEE-TT--EEEE--TTT-EEEEE-TT-SS-EEEEE-SS-EEEEEE-TT-EEEEEEGGGTEEEEEETTTT----EEEE--S--SSSTT--SSEEEEEE-TT-PEEEEEGGGTEEEEE-TT--SPEEEEETT-TT----SSEEEEEE-TT--EEEEETTTTEEEE--TT--EEEE-TT-S-SSTT--SSEEEEEE-TT-PEEEEETTTTEEEEE-----SS--SB--PPPPTT-EE-SS-EEEE-HHHH-S-EEEEEEBTT--EEEEETTTTEEEEE-TT-SS-SEEE-TT--S---EEE-TT-PEEEEEHHHH-EEEEE-TT-SSEEEEEE-SS-EEEEEE-TT-EEEEEEGGGTEEEEEESSSS----EEEE--SS---STT--SSEEEEEE-TT-PEEEEETTTTEEEEE-TT-SSEEEEEETTSTT----SSEEEEEE-TT--EEEEEGGGTEEEEEETTEEEEEE-TT-----STT--SSEEEEEE-TT-PEEEEEGGGTEEEEEPEE------S--EEEEEE-TT--EEEEETTTTEEEEE-TT-SS-SEEEESS-SS---EEE-TT--EEEE--TTT-EEEEE-TT-SS-EEEEE-SS--SSEEE-TTSEEEEEETTTTEEEEEETTS-----EEEE--SSB-SSTT-BSSEEEEEE-TT--EEEEEGGGTEEEEE-TT-SS-EEEEETTSTT----S-EEEEEE-TT--EEEEETTTTEEEE--TT--EEEE--SSS--SSTT--SSEEEEEE-TT-PEEEEETTTTEEEEE------------------------------S--SSSSS---------------SS-SS---TT--S---EEE-TTS-EEEEEHHHH-EEEEEPTTS--EEEEEE-SS--S-EEE-TT-EEEEEEGGGTEEEEEETTSS----EEEE--SSB--STT-BSSEEEEEE-TT-PEEEEEGGGTEEEEE-TT-SSEEEEEETTSTT----SSEEEEEE-TT--EEEEETTTTEEEEEETTEEEEEE-TT-BSSSTT-BSSEEEEEE-TT--EEEEEGGGTEEEEEPPP-PPP-----EEEEEE-S----SS----TTS---EEEEEE---TTS-----EEEEEEESS---S---SSS-----SSEEEEETTS--SS-EEEEEEEE----S---TTPPPEEEEEEEEE---------------------------------S---TTS---------------TT-SS-----------SS-------

Sequence (1273 aa):
MVSRYFNNNNVILFVTDTGDIYVDNGYSNSRVDKWTSNTTSSIPAMYMCGQCYGLFVDITNTLYCSLFTYHQVISNSQRQGSNAWTIVAGNGVVALTSASLYNPRGIFVDTNLNLYVADSENDRIQFFPPGQLNGITLAGTGAPGTIALLYPTAVVLDADGYLFIVDCYYHRIIGSSSNGFRCIAACSGADSTSSQLYYPLTLSFDSYGNIFVTDQDNHRIQKFLLSTNSCTVSYNQPKFSAYASWSSNAITFASIGTVGAAPYGIFVDVNNTIYVANQANSLIQVWLEGSNIPTRNITNGLYLPYSIFVTINGDIYVDNGNLNQRVDKWILNGTTSSSAMYVKQECFGIFVDINNNLYCSMYYVHQVATKSLNGNSSMWIVSAGTGCAGSASNQVYYPRGIFVDTDLNLYVAECGNNRVQLFQSGQVTAMTVAGDAAAGTISLYCPSGVVLDGNGYLFIVDSYHHRIVAQSPNGLRCIIGCSAVAGSTSSQLNNPSHLSFDSYGNIFVTDRDNSRVQKFILIPNTTYIGLDPYGLFVNINNTLYVADRQNGRIVIWLEGSVYPDKIISGAASFPLSLFATLSDDIYIDNGVSYARVDMWPRNSSSSVIAMTIVEECYSIFVDRSNTLFCAMTFYHQIAKKWLNNNETTLTVAAGNGAAGSTPYQLYYPAGLYVDVNFNLYVGDCGNDRIQMFPLGQVNGITIAGNGAPGTITLDCPNAITFDANGYLFIVDNYNHRIFGSGPYGFRCLFGCTTIPGSAPSQLYYPRTLGFDSYGNLFVADQYNHRIHVVFLTINLNFVQMHYGTQMPQLLQQTPPLVHYLMVYLLMGLIMCLCLADFIEVWSNTPTNNISSYLDSTFSVFVSITGDIYIDNGYSNGRADKFIFNTSNIVTVMNINGSCYSLFIDIKNYLYCSLRDFHQIVKLLLNNGTNIPTVAAGSGFAGSASNMLDSPQGIYVDSYQNLYIADCGNDRIQRFQFAQLNGVTLAGNGALGTITLDCPTGIVLDSDGYLFIVDSNNHRIIGSSSYGFRCLVGCSGGSSLSNQLSYPQSMAFDSYGNMFVTDRNNSRVQKFILQNNTCSCFSPTIILISGKSSLTSPLEYRRSQDFSIISIIQLNCPGLLSTITTWTIKNCSTSCSYQIQLNEKVITTLSELYIPSRTLNYDIYEFKLTVTLVDLPSLTSSSSAYVRITPSGITANLVQLGTSLITRGSQQDLLLDPGTFSVDPDEDSFDASKWKYEYYCRVYGLYNFPNLQGILLSIDDNRTDPSNPSCLSN